Protein AF-0000000084467617 (afdb_homodimer)

Sequence (1170 aa):
MDTQSFERGRFYVSPNGYPRFAGSASGVYLADTVRAQADAGAPAIETAFTSRAADEPDETDIYQHFSLRASDLLATGLRAALENYFEAWHPLFPFLDGAYILSAFESGVLSAMEGSESPVFSRSHAESLALTAVFKSIVAIGDTDGAVTRAGFPRLSSTSQATMLAHLVLGACQGGSISDLLAIQALVALMLFMYLTRRLRPAMHLSGTVTKLAFEAGLHRCPDRYPGTFASATEREMRKRVFWSLYTLDRLLTAEFGVPIMLHDTDVDTCVPGGSERHPLCPPSPEDHPARDDKDSPDDRRKRRRVTASPHGPGRSTSPQIEAANTPSGLSHQPPEPQRQRLLPAFSLVGISRLMGQAMEAFNKSLRYRSIQAQETLQLRTELERWWNDIGFDDDGEATPDADDARSPYKTLFICLYRQQVIALSRPALSLAPTALQHTYALETCVASARVILRTLSREFDGPRRKAADCCGLAGRTESLMWPGYVDMVFFAALILVYAAKREERDSVTIQRLKSDLRRAVRVIEILGKHWNISSFVMAVRAFLDPPKDASATGGEELLDTFLFDFDSFELNWAVHQSLPPSPKMDTQSFERGRFYVSPNGYPRFAGSASGVYLADTVRAQADAGAPAIETAFTSRAADEPDETDIYQHFSLRASDLLATGLRAALENYFEAWHPLFPFLDGAYILSAFESGVLSAMEGSESPVFSRSHAESLALTAVFKSIVAIGDTDGAVTRAGFPRLSSTSQATMLAHLVLGACQGGSISDLLAIQALVALMLFMYLTRRLRPAMHLSGTVTKLAFEAGLHRCPDRYPGTFASATEREMRKRVFWSLYTLDRLLTAEFGVPIMLHDTDVDTCVPGGSERHPLCPPSPEDHPARDDKDSPDDRRKRRRVTASPHGPGRSTSPQIEAANTPSGLSHQPPEPQRQRLLPAFSLVGISRLMGQAMEAFNKSLRYRSIQAQETLQLRTELERWWNDIGFDDDGEATPDADDARSPYKTLFICLYRQQVIALSRPALSLAPTALQHTYALETCVASARVILRTLSREFDGPRRKAADCCGLAGRTESLMWPGYVDMVFFAALILVYAAKREERDSVTIQRLKSDLRRAVRVIEILGKHWNISSFVMAVRAFLDPPKDASATGGEELLDTFLFDFDSFELNWAVHQSLPPSPK

Secondary structure (DSSP, 8-state):
---------EEEE-TTS-EEEE-GGGTHHHHHHHHHH-STTHHHHHHHHHHTTPPPP---GGGGGGSPBGGGGG-TTHHHHHHHHHHHTTTTS--S-HHHHHHHHHHHHHHHHTT--SBTT-S-HHHHHHHHHHHHHHHHHH-TTSHHHHTT-----SHHHHHHHHHHHHHHHHTTSS-HHHHHHHHHHHHHHHHHTT-HHHHHHHHHHHHHHHHHHTTTS-GGG-TTT---HHHHHHHHHHHHHHHHHHHHHHHHHTPPPSS-GGG--PPPTTS-------PPPPTTS----TT--TTTTTGGGS------------------------------HHHHHHHHHHHHHHHHHHHHHHHHHHHHS-TTT----HHHHHHHHHHHHHHHHHHT--TTS-S---TT-TTGGGHHHHHHHHHHHHHHHHGGGGGS-TTSHHHHHHHHHHHHHHHHHHHHHHHHHHSHHHHHHHHS--TTS------THHHHHHHHHHHHHHHHHHH-TT-HHHHHHHHHHHHHHHHHHHHHHHHHT-HHHHHHHHHHHS--SS---------------------------S-SS----/---------EEEE-TTS-EEEE-GGGTHHHHHHHHHH-STTHHHHHHHHHHTTPPPP---GGGGGGSPBGGGGG-TTHHHHHHHHHHHTTTTS--S-HHHHHHHHHHHHHHHHTT--SBTT-S-HHHHHHHHHHHHHHHHHH-TTSHHHHTT-----SHHHHHHHHHHHHHHHHTTSS-HHHHHHHHHHHHHHHHHTT-HHHHHHHHHHHHHHHHHTTTTS-GGG-TTT---HHHHHHHHHHHHHHHHHHHHHHHHHTPPPSS-GGG--PPPTTS----PPPPPPPTTS----TT--TTTTTGGG-------------------------------HHHHHHHHHHHHHHHHHHHHHHHHHHHHS-TTT----HHHHHHHHHHHHHHHHHHT--TTS-S---TT-TTGGGHHHHHHHHHHHHHHHHGGGGGS-TTSHHHHHHHHHHHHHHHHHHHHHHHHHHSHHHHHHHHS--TTS------THHHHHHHHHHHHHHHHHHH-TT-HHHHHHHHHHHHHHHHHHHHHHHHHT-HHHHHHHHHHHS------------------S--SS-SS-------------

Solvent-accessible surface area (backbone atoms only — not comparable to full-atom values): 65081 Å² total; per-residue (Å²): 131,86,68,70,61,60,53,46,50,49,74,44,66,36,93,67,66,41,68,30,31,34,23,33,60,44,44,52,40,57,53,47,51,36,30,63,68,34,74,93,28,29,66,27,48,54,50,23,62,47,42,68,66,54,58,79,56,64,86,65,86,62,38,64,79,70,32,53,48,13,67,52,59,65,30,50,51,47,68,59,10,44,50,44,25,56,68,68,47,29,41,57,43,51,46,65,59,66,69,58,55,52,48,50,49,50,52,15,35,51,38,28,75,69,65,45,83,51,59,33,64,73,61,49,55,50,46,26,31,28,48,30,40,29,49,37,21,43,37,60,67,18,37,79,85,42,50,30,61,72,50,64,37,85,63,71,84,44,69,68,55,49,52,48,51,43,50,51,36,49,48,30,33,65,32,44,64,37,49,62,65,57,37,49,43,18,43,48,30,41,32,48,37,27,39,63,67,59,36,46,59,67,27,42,30,49,42,25,26,50,49,44,48,36,43,43,48,30,41,42,44,37,44,80,80,37,48,52,81,44,71,46,67,66,56,36,50,46,46,33,25,37,37,49,33,49,51,32,53,45,39,55,44,32,48,69,47,18,45,83,77,52,82,55,68,64,57,44,52,43,48,55,52,60,45,61,63,75,66,76,77,77,77,79,65,61,87,88,41,74,66,76,63,59,66,82,30,88,67,50,87,67,61,72,75,69,85,73,78,77,80,83,76,84,81,84,84,78,78,78,78,87,65,86,71,74,70,72,77,71,77,58,59,56,64,60,68,71,63,24,43,57,28,41,37,24,38,52,49,41,52,53,34,51,52,51,48,52,51,39,58,53,52,49,32,24,74,90,67,41,68,65,43,68,64,57,55,52,51,53,50,50,52,49,51,50,54,51,58,69,72,59,68,49,88,80,68,65,57,69,57,58,86,79,42,68,43,51,90,44,45,68,57,53,53,37,51,52,32,51,49,52,32,64,72,29,48,41,37,60,52,40,59,78,85,36,67,62,16,50,51,25,48,53,53,36,43,54,31,28,50,51,40,45,52,52,50,42,47,63,68,64,27,64,69,52,57,50,38,70,71,64,68,50,78,71,78,76,72,73,81,78,57,59,64,51,60,58,52,44,52,53,28,44,48,48,44,55,42,49,52,66,68,46,80,77,49,68,69,60,42,52,54,46,50,52,52,47,50,50,36,52,53,48,45,51,54,52,20,65,72,67,65,39,56,71,33,43,49,20,49,42,42,43,74,58,60,80,82,82,76,76,76,85,75,73,81,75,77,82,80,75,87,81,73,87,76,74,76,88,65,86,77,79,88,85,84,85,84,62,87,77,77,72,128,130,81,67,71,61,60,53,47,51,48,76,45,66,36,92,68,66,43,70,29,32,34,22,31,60,44,45,52,41,57,53,46,49,36,29,63,70,35,70,94,29,30,65,26,49,53,49,23,62,47,43,68,65,54,58,77,56,62,87,65,85,66,36,61,79,70,29,55,49,13,66,53,60,66,32,51,50,47,68,58,10,44,49,43,24,55,66,68,47,30,39,56,43,52,45,64,58,66,69,58,54,52,48,50,49,50,51,15,34,53,37,28,75,69,65,47,86,51,59,32,63,74,54,53,52,50,46,25,28,29,48,29,40,31,50,39,22,43,36,60,66,17,38,78,84,43,51,31,62,73,49,64,38,85,62,72,83,44,71,66,56,49,53,48,52,43,50,51,37,50,46,31,32,65,29,45,64,37,48,62,67,57,37,49,42,18,44,48,31,42,33,48,37,26,41,62,66,58,36,44,58,65,27,42,29,48,42,24,25,50,49,44,49,36,42,42,49,30,41,42,45,36,45,80,81,38,47,53,80,44,70,46,68,66,55,36,50,46,44,32,26,36,38,50,33,49,50,32,52,45,41,55,44,34,47,67,46,18,44,82,77,52,83,55,70,64,56,44,50,43,48,55,53,62,46,59,64,73,65,77,76,76,77,79,64,61,87,87,41,70,67,75,63,59,65,81,35,87,68,53,83,66,65,75,75,70,89,76,78,80,77,82,78,83,80,83,83,75,78,80,75,86,69,82,72,73,70,72,76,70,78,58,59,57,62,61,68,70,64,25,42,56,26,41,37,24,36,52,49,40,53,54,34,50,52,50,48,52,49,38,57,53,53,51,31,24,76,91,66,43,67,66,43,68,64,57,55,50,50,53,50,50,51,50,51,49,54,51,58,68,72,58,69,50,87,80,69,66,57,67,58,60,88,79,42,68,42,51,89,44,45,67,59,54,51,38,51,51,32,51,50,53,33,63,72,29,47,42,38,58,52,42,58,78,83,37,68,63,16,48,52,26,47,53,52,35,43,54,31,29,50,50,41,45,51,50,51,43,46,64,68,66,29,63,69,52,57,51,40,71,70,64,70,51,79,69,76,77,71,73,83,77,59,59,64,52,59,58,52,45,51,53,28,44,46,47,44,53,43,49,51,66,67,47,77,77,48,68,68,60,44,53,52,45,50,52,52,46,52,49,37,51,53,48,43,49,56,51,20,64,73,67,63,39,56,70,34,44,49,21,48,44,47,45,73,62,67,87,90,83,83,81,78,82,74,64,74,68,68,73,70,81,60,89,58,77,71,62,70,4,71,71,42,67,58,76,95,87,71,87,60,68,74,72,130

Nearest PDB structures (foldseek):
  6h2f-assembly1_A  TM=2.042E-01  e=7.740E+00  Aeromonas hydrophila subsp. hydrophila AL09-71
  7a0g-assembly1_DDD  TM=2.138E-01  e=8.732E+00  Serratia marcescens
  6h2f-assembly1_A  TM=2.044E-01  e=9.444E+00  Aeromonas hydrophila subsp. hydrophila AL09-71

pLDDT: mean 74.44, std 23.93, range [16.25, 98.75]

InterPro domains:
  IPR007219 Xylanolytic transcriptional activator, regulatory domain [PF04082] (82-388)
  IPR007219 Xylanolytic transcriptional activator, regulatory domain [SM00906] (203-279)
  IPR050987 ABC-transporter-regulating transcription factor-like [PTHR46910] (57-536)

Organism: NCBI:txid879819

Structure (mmCIF, N/CA/C/O backbone):
data_AF-0000000084467617-model_v1
#
loop_
_entity.id
_entity.type
_entity.pdbx_description
1 polymer 'Transcription factor domain-containing protein'
#
loop_
_atom_site.group_PDB
_atom_site.id
_atom_site.type_symbol
_atom_site.label_atom_id
_atom_site.label_alt_id
_atom_site.label_comp_id
_atom_site.label_asym_id
_atom_site.label_entity_id
_atom_site.label_seq_id
_atom_site.pdbx_PDB_ins_code
_atom_site.Cartn_x
_atom_site.Cartn_y
_atom_site.Cartn_z
_atom_site.occupancy
_atom_site.B_iso_or_equiv
_atom_site.auth_seq_id
_atom_site.auth_comp_id
_atom_site.auth_asym_id
_atom_site.auth_atom_id
_atom_site.pdbx_PDB_model_num
ATOM 1 N N . MET A 1 1 ? 18.625 -26.297 21.188 1 30.34 1 MET A N 1
ATOM 2 C CA . MET A 1 1 ? 19.672 -25.609 20.453 1 30.34 1 MET A CA 1
ATOM 3 C C . MET A 1 1 ? 19.094 -24.609 19.469 1 30.34 1 MET A C 1
ATOM 5 O O . MET A 1 1 ? 18.266 -24.969 18.625 1 30.34 1 MET A O 1
ATOM 9 N N . ASP A 1 2 ? 18.922 -23.359 19.766 1 44.25 2 ASP A N 1
ATOM 10 C CA . ASP A 1 2 ? 18.344 -22.172 19.125 1 44.25 2 ASP A CA 1
ATOM 11 C C . ASP A 1 2 ? 18.906 -21.969 17.719 1 44.25 2 ASP A C 1
ATOM 13 O O . ASP A 1 2 ? 20.078 -21.609 17.562 1 44.25 2 ASP A O 1
ATOM 17 N N . THR A 1 3 ? 18.766 -22.891 16.828 1 53.34 3 THR A N 1
ATOM 18 C CA . THR A 1 3 ? 19.516 -22.891 15.562 1 53.34 3 THR A CA 1
ATOM 19 C C . THR A 1 3 ? 19.078 -21.719 14.688 1 53.34 3 THR A C 1
ATOM 21 O O . THR A 1 3 ? 17.906 -21.609 14.32 1 53.34 3 THR A O 1
ATOM 24 N N . GLN A 1 4 ? 19.766 -20.578 14.797 1 62.5 4 GLN A N 1
ATOM 25 C CA . GLN A 1 4 ? 19.594 -19.328 14.07 1 62.5 4 GLN A CA 1
ATOM 26 C C . GLN A 1 4 ? 19.766 -19.531 12.57 1 62.5 4 GLN A C 1
ATOM 28 O O . GLN A 1 4 ? 20.75 -20.125 12.133 1 62.5 4 GLN A O 1
ATOM 33 N N . SER A 1 5 ? 18.75 -19.375 11.859 1 70.5 5 SER A N 1
ATOM 34 C CA . SER A 1 5 ? 18.812 -19.422 10.398 1 70.5 5 SER A CA 1
ATOM 35 C C . SER A 1 5 ? 19.688 -18.297 9.844 1 70.5 5 SER A C 1
ATOM 37 O O . SER A 1 5 ? 19.75 -17.219 10.43 1 70.5 5 SER A O 1
ATOM 39 N N . PHE A 1 6 ? 20.5 -18.609 8.797 1 69.31 6 PHE A N 1
ATOM 40 C CA . PHE A 1 6 ? 21.359 -17.625 8.148 1 69.31 6 PHE A CA 1
ATOM 41 C C . PHE A 1 6 ? 20.734 -17.125 6.855 1 69.31 6 PHE A C 1
ATOM 43 O O . PHE A 1 6 ? 21.375 -16.391 6.094 1 69.31 6 PHE A O 1
ATOM 50 N N . GLU A 1 7 ? 19.531 -17.531 6.738 1 72.88 7 GLU A N 1
ATOM 51 C CA . GLU A 1 7 ? 18.859 -17.094 5.52 1 72.88 7 GLU A CA 1
ATOM 52 C C . GLU A 1 7 ? 18.609 -15.594 5.531 1 72.88 7 GLU A C 1
ATOM 54 O O . GLU A 1 7 ? 17.969 -15.07 6.449 1 72.88 7 GLU A O 1
ATOM 59 N N . ARG A 1 8 ? 19.234 -14.906 4.527 1 74.56 8 ARG A N 1
ATOM 60 C CA . ARG A 1 8 ? 19.094 -13.453 4.426 1 74.56 8 ARG A CA 1
ATOM 61 C C . ARG A 1 8 ? 18.672 -13.039 3.021 1 74.56 8 ARG A C 1
ATOM 63 O O . ARG A 1 8 ? 18.844 -13.805 2.066 1 74.56 8 ARG A O 1
ATOM 70 N N . GLY A 1 9 ? 18.078 -11.883 2.988 1 75.56 9 GLY A N 1
ATOM 71 C CA . GLY A 1 9 ? 17.797 -11.289 1.692 1 75.56 9 GLY A CA 1
ATOM 72 C C . GLY A 1 9 ? 19 -10.547 1.107 1 75.56 9 GLY A C 1
ATOM 73 O O . GLY A 1 9 ? 20.016 -10.383 1.773 1 75.56 9 GLY A O 1
ATOM 74 N N . ARG A 1 10 ? 18.875 -10.242 -0.12 1 80 10 ARG A N 1
ATOM 75 C CA . ARG A 1 10 ? 19.953 -9.492 -0.751 1 80 10 ARG A CA 1
ATOM 76 C C . ARG A 1 10 ? 19.422 -8.672 -1.929 1 80 10 ARG A C 1
ATOM 78 O O . ARG A 1 10 ? 18.312 -8.883 -2.396 1 80 10 ARG A O 1
ATOM 85 N N . PHE A 1 11 ? 20.297 -7.77 -2.309 1 85.94 11 PHE A N 1
ATOM 86 C CA . PHE A 1 11 ? 20.047 -7 -3.521 1 85.94 11 PHE A CA 1
ATOM 87 C C . PHE A 1 11 ? 20.531 -7.754 -4.754 1 85.94 11 PHE A C 1
ATOM 89 O O . PHE A 1 11 ? 21.469 -8.539 -4.676 1 85.94 11 PHE A O 1
ATOM 96 N N . TYR A 1 12 ? 19.797 -7.648 -5.836 1 80.12 12 TYR A N 1
ATOM 97 C CA . TYR A 1 12 ? 20.219 -8.156 -7.137 1 80.12 12 TYR A CA 1
ATOM 98 C C . TYR A 1 12 ? 20 -7.117 -8.227 1 80.12 12 TYR A C 1
ATOM 100 O O . TYR A 1 12 ? 19.266 -6.145 -8.031 1 80.12 12 TYR A O 1
ATOM 108 N N . VAL A 1 13 ? 20.656 -7.258 -9.242 1 78.12 13 VAL A N 1
ATOM 109 C CA . VAL A 1 13 ? 20.469 -6.363 -10.383 1 78.12 13 VAL A CA 1
ATOM 110 C C . VAL A 1 13 ? 19.422 -6.945 -11.32 1 78.12 13 VAL A C 1
ATOM 112 O O . VAL A 1 13 ? 19.578 -8.062 -11.828 1 78.12 13 VAL A O 1
ATOM 115 N N . SER A 1 14 ? 18.406 -6.27 -11.508 1 76.62 14 SER A N 1
ATOM 116 C CA . SER A 1 14 ? 17.328 -6.707 -12.391 1 76.62 14 SER A CA 1
ATOM 117 C C . SER A 1 14 ? 17.766 -6.656 -13.852 1 76.62 14 SER A C 1
ATOM 119 O O . SER A 1 14 ? 18.766 -6.039 -14.18 1 76.62 14 SER A O 1
ATOM 121 N N . PRO A 1 15 ? 17 -7.352 -14.641 1 70.19 15 PRO A N 1
ATOM 122 C CA . PRO A 1 15 ? 17.344 -7.355 -16.062 1 70.19 15 PRO A CA 1
ATOM 123 C C . PRO A 1 15 ? 17.406 -5.953 -16.656 1 70.19 15 PRO A C 1
ATOM 125 O O . PRO A 1 15 ? 18.125 -5.723 -17.641 1 70.19 15 PRO A O 1
ATOM 128 N N . ASN A 1 16 ? 16.812 -5.012 -15.984 1 71.25 16 ASN A N 1
ATOM 129 C CA . ASN A 1 16 ? 16.828 -3.637 -16.484 1 71.25 16 ASN A CA 1
ATOM 130 C C . ASN A 1 16 ? 18.031 -2.865 -15.914 1 71.25 16 ASN A C 1
ATOM 132 O O . ASN A 1 16 ? 18.203 -1.683 -16.219 1 71.25 16 ASN A O 1
ATOM 136 N N . GLY A 1 17 ? 18.734 -3.463 -15.102 1 75.19 17 GLY A N 1
ATOM 137 C CA . GLY A 1 17 ? 19.984 -2.883 -14.656 1 75.19 17 GLY A CA 1
ATOM 138 C C . GLY A 1 17 ? 19.875 -2.17 -13.32 1 75.19 17 GLY A C 1
ATOM 139 O O . GLY A 1 17 ? 20.875 -1.66 -12.797 1 75.19 17 GLY A O 1
ATOM 140 N N . TYR A 1 18 ? 18.75 -2.184 -12.812 1 79.75 18 TYR A N 1
ATOM 141 C CA . TYR A 1 18 ? 18.578 -1.466 -11.555 1 79.75 18 TYR A CA 1
ATOM 142 C C . TYR A 1 18 ? 18.516 -2.434 -10.375 1 79.75 18 TYR A C 1
ATOM 144 O O . TYR A 1 18 ? 17.969 -3.535 -10.5 1 79.75 18 TYR A O 1
ATOM 152 N N . PRO A 1 19 ? 19.062 -1.98 -9.242 1 82.38 19 PRO A N 1
ATOM 153 C CA . PRO A 1 19 ? 19.047 -2.863 -8.078 1 82.38 19 PRO A CA 1
ATOM 154 C C . PRO A 1 19 ? 17.656 -3.021 -7.469 1 82.38 19 PRO A C 1
ATOM 156 O O . PRO A 1 19 ? 16.891 -2.055 -7.41 1 82.38 19 PRO A O 1
ATOM 159 N N . ARG A 1 20 ? 17.422 -4.223 -7.156 1 84 20 ARG A N 1
ATOM 160 C CA . ARG A 1 20 ? 16.188 -4.574 -6.465 1 84 20 ARG A CA 1
ATOM 161 C C . ARG A 1 20 ? 16.453 -5.516 -5.297 1 84 20 ARG A C 1
ATOM 163 O O . ARG A 1 20 ? 17.531 -6.133 -5.227 1 84 20 ARG A O 1
ATOM 170 N N . PHE A 1 21 ? 15.562 -5.531 -4.352 1 84.38 21 PHE A N 1
ATOM 171 C CA . PHE A 1 21 ? 15.773 -6.316 -3.141 1 84.38 21 PHE A CA 1
ATOM 172 C C . PHE A 1 21 ? 14.891 -7.559 -3.143 1 84.38 21 PHE A C 1
ATOM 174 O O . PHE A 1 21 ? 13.727 -7.5 -3.549 1 84.38 21 PHE A O 1
ATOM 181 N N . ALA A 1 22 ? 15.477 -8.68 -2.867 1 80.38 22 ALA A N 1
ATOM 182 C CA . ALA A 1 22 ? 14.766 -9.938 -2.621 1 80.38 22 ALA A CA 1
ATOM 183 C C . ALA A 1 22 ? 14.898 -10.367 -1.164 1 80.38 22 ALA A C 1
ATOM 185 O O . ALA A 1 22 ? 16.016 -10.594 -0.681 1 80.38 22 ALA A O 1
ATOM 186 N N . GLY A 1 23 ? 13.852 -10.492 -0.479 1 78.56 23 GLY A N 1
ATOM 187 C CA . GLY A 1 23 ? 13.891 -10.914 0.91 1 78.56 23 GLY A CA 1
ATOM 188 C C . GLY A 1 23 ? 14.156 -12.406 1.069 1 78.56 23 GLY A C 1
ATOM 189 O O . GLY A 1 23 ? 14.164 -13.148 0.085 1 78.56 23 GLY A O 1
ATOM 190 N N . SER A 1 24 ? 14.312 -12.773 2.242 1 74.31 24 SER A N 1
ATOM 191 C CA . SER A 1 24 ? 14.648 -14.156 2.547 1 74.31 24 SER A CA 1
ATOM 192 C C . SER A 1 24 ? 13.531 -15.102 2.115 1 74.31 24 SER A C 1
ATOM 194 O O . SER A 1 24 ? 13.797 -16.234 1.702 1 74.31 24 SER A O 1
ATOM 196 N N . ALA A 1 25 ? 12.375 -14.609 2.094 1 72.56 25 ALA A N 1
ATOM 197 C CA . ALA A 1 25 ? 11.234 -15.477 1.8 1 72.56 25 ALA A CA 1
ATOM 198 C C . ALA A 1 25 ? 11.117 -15.734 0.301 1 72.56 25 ALA A C 1
ATOM 200 O O . ALA A 1 25 ? 10.391 -16.641 -0.124 1 72.56 25 ALA A O 1
ATOM 201 N N . SER A 1 26 ? 11.828 -14.977 -0.532 1 74.56 26 SER A N 1
ATOM 202 C CA . SER A 1 26 ? 11.727 -15.117 -1.981 1 74.56 26 SER A CA 1
ATOM 203 C C . SER A 1 26 ? 12.438 -16.375 -2.461 1 74.56 26 SER A C 1
ATOM 205 O O . SER A 1 26 ? 12.242 -16.812 -3.602 1 74.56 26 SER A O 1
ATOM 207 N N . GLY A 1 27 ? 13.305 -17 -1.638 1 75.81 27 GLY A N 1
ATOM 208 C CA . GLY A 1 27 ? 14.109 -18.156 -2.025 1 75.81 27 GLY A CA 1
ATOM 209 C C . GLY A 1 27 ? 15.469 -17.781 -2.586 1 75.81 27 GLY A C 1
ATOM 210 O O . GLY A 1 27 ? 16.188 -18.625 -3.094 1 75.81 27 GLY A O 1
ATOM 211 N N . VAL A 1 28 ? 15.82 -16.531 -2.451 1 78 28 VAL A N 1
ATOM 212 C CA . VAL A 1 28 ? 17.062 -16.031 -3.031 1 78 28 VAL A CA 1
ATOM 213 C C . VAL A 1 28 ? 18.25 -16.719 -2.363 1 78 28 VAL A C 1
ATOM 215 O O . VAL A 1 28 ? 19.25 -17.016 -3.021 1 78 28 VAL A O 1
ATOM 218 N N . TYR A 1 29 ? 18.156 -16.984 -1.124 1 77.75 29 TYR A N 1
ATOM 219 C CA . TYR A 1 29 ? 19.266 -17.625 -0.425 1 77.75 29 TYR A CA 1
ATOM 220 C C . TYR A 1 29 ? 19.484 -19.047 -0.935 1 77.75 29 TYR A C 1
ATOM 222 O O . TYR A 1 29 ? 20.625 -19.5 -1.055 1 77.75 29 TYR A O 1
ATOM 230 N N . LEU A 1 30 ? 18.406 -19.688 -1.144 1 80.88 30 LEU A N 1
ATOM 231 C CA . LEU A 1 30 ? 18.516 -21.031 -1.717 1 80.88 30 LEU A CA 1
ATOM 232 C C . LEU A 1 30 ? 19.172 -20.984 -3.094 1 80.88 30 LEU A C 1
ATOM 234 O O . LEU A 1 30 ? 20.047 -21.797 -3.4 1 80.88 30 LEU A O 1
ATOM 238 N N . ALA A 1 31 ? 18.672 -20.078 -3.908 1 80.88 31 ALA A N 1
ATOM 239 C CA . ALA A 1 31 ? 19.266 -19.906 -5.23 1 80.88 31 ALA A CA 1
ATOM 240 C C . ALA A 1 31 ? 20.766 -19.656 -5.121 1 80.88 31 ALA A C 1
ATOM 242 O O . ALA A 1 31 ? 21.562 -20.219 -5.887 1 80.88 31 ALA A O 1
ATOM 243 N N . ASP A 1 32 ? 21.141 -18.875 -4.152 1 80.94 32 ASP A N 1
ATOM 244 C CA . ASP A 1 32 ? 22.562 -18.562 -3.949 1 80.94 32 ASP A CA 1
ATOM 245 C C . ASP A 1 32 ? 23.328 -19.781 -3.484 1 80.94 32 ASP A C 1
ATOM 247 O O . ASP A 1 32 ? 24.484 -19.984 -3.881 1 80.94 32 ASP A O 1
ATOM 251 N N . THR A 1 33 ? 22.703 -20.484 -2.645 1 79.25 33 THR A N 1
ATOM 252 C CA . THR A 1 33 ? 23.328 -21.688 -2.135 1 79.25 33 THR A CA 1
ATOM 253 C C . THR A 1 33 ? 23.609 -22.688 -3.266 1 79.25 33 THR A C 1
ATOM 255 O O . THR A 1 33 ? 24.688 -23.266 -3.34 1 79.25 33 THR A O 1
ATOM 258 N N . VAL A 1 34 ? 22.656 -22.844 -4.109 1 79.56 34 VAL A N 1
ATOM 259 C CA . VAL A 1 34 ? 22.797 -23.781 -5.223 1 79.56 34 VAL A CA 1
ATOM 260 C C . VAL A 1 34 ? 23.812 -23.234 -6.227 1 79.56 34 VAL A C 1
ATOM 262 O O . VAL A 1 34 ? 24.625 -24 -6.77 1 79.56 34 VAL A O 1
ATOM 265 N N . ARG A 1 35 ? 23.75 -21.969 -6.441 1 78.94 35 ARG A N 1
ATOM 266 C CA . ARG A 1 35 ? 24.688 -21.312 -7.352 1 78.94 35 ARG A CA 1
ATOM 267 C C . ARG A 1 35 ? 26.125 -21.516 -6.879 1 78.94 35 ARG A C 1
ATOM 269 O O . ARG A 1 35 ? 27.031 -21.766 -7.691 1 78.94 35 ARG A O 1
ATOM 276 N N . ALA A 1 36 ? 26.328 -21.391 -5.633 1 77.75 36 ALA A N 1
ATOM 277 C CA . ALA A 1 36 ? 27.672 -21.516 -5.062 1 77.75 36 ALA A CA 1
ATOM 278 C C . ALA A 1 36 ? 28.188 -22.938 -5.207 1 77.75 36 ALA A C 1
ATOM 280 O O . ALA A 1 36 ? 29.406 -23.156 -5.289 1 77.75 36 ALA A O 1
ATOM 281 N N . GLN A 1 37 ? 27.281 -23.812 -5.258 1 74.19 37 GLN A N 1
ATOM 282 C CA . GLN A 1 37 ? 27.688 -25.219 -5.328 1 74.19 37 GLN A CA 1
ATOM 283 C C . GLN A 1 37 ? 27.75 -25.703 -6.773 1 74.19 37 GLN A C 1
ATOM 285 O O . GLN A 1 37 ? 28.391 -26.703 -7.074 1 74.19 37 GLN A O 1
ATOM 290 N N . ALA A 1 38 ? 27 -24.891 -7.531 1 66.12 38 ALA A N 1
ATOM 291 C CA . ALA A 1 38 ? 26.922 -25.312 -8.922 1 66.12 38 ALA A CA 1
ATOM 292 C C . ALA A 1 38 ? 28.109 -24.812 -9.719 1 66.12 38 ALA A C 1
ATOM 294 O O . ALA A 1 38 ? 28.609 -23.703 -9.469 1 66.12 38 ALA A O 1
ATOM 295 N N . ASP A 1 39 ? 28.938 -25.5 -10.25 1 61.75 39 ASP A N 1
ATOM 296 C CA . ASP A 1 39 ? 30.094 -25.094 -11.039 1 61.75 39 ASP A CA 1
ATOM 297 C C . ASP A 1 39 ? 29.688 -24.234 -12.227 1 61.75 39 ASP A C 1
ATOM 299 O O . ASP A 1 39 ? 29.547 -23.016 -12.102 1 61.75 39 ASP A O 1
ATOM 303 N N . ALA A 1 40 ? 29.422 -24.734 -13.391 1 53.25 40 ALA A N 1
ATOM 304 C CA . ALA A 1 40 ? 29.188 -24.156 -14.711 1 53.25 40 ALA A CA 1
ATOM 305 C C . ALA A 1 40 ? 27.812 -23.484 -14.781 1 53.25 40 ALA A C 1
ATOM 307 O O . ALA A 1 40 ? 27.625 -22.516 -15.516 1 53.25 40 ALA A O 1
ATOM 308 N N . GLY A 1 41 ? 26.938 -23.672 -13.828 1 60.31 41 GLY A N 1
ATOM 309 C CA . GLY A 1 41 ? 25.547 -23.266 -13.992 1 60.31 41 GLY A CA 1
ATOM 310 C C . GLY A 1 41 ? 25.172 -22.062 -13.148 1 60.31 41 GLY A C 1
ATOM 311 O O . GLY A 1 41 ? 24.016 -21.625 -13.141 1 60.31 41 GLY A O 1
ATOM 312 N N . ALA A 1 42 ? 26.141 -21.344 -12.695 1 69.44 42 ALA A N 1
ATOM 313 C CA . ALA A 1 42 ? 25.938 -20.297 -11.695 1 69.44 42 ALA A CA 1
ATOM 314 C C . ALA A 1 42 ? 25.266 -19.062 -12.305 1 69.44 42 ALA A C 1
ATOM 316 O O . ALA A 1 42 ? 24.266 -18.562 -11.789 1 69.44 42 ALA A O 1
ATOM 317 N N . PRO A 1 43 ? 25.719 -18.781 -13.492 1 72.88 43 PRO A N 1
ATOM 318 C CA . PRO A 1 43 ? 25.094 -17.594 -14.07 1 72.88 43 PRO A CA 1
ATOM 319 C C . PRO A 1 43 ? 23.656 -17.828 -14.508 1 72.88 43 PRO A C 1
ATOM 321 O O . PRO A 1 43 ? 22.828 -16.922 -14.438 1 72.88 43 PRO A O 1
ATOM 324 N N . ALA A 1 44 ? 23.438 -19.016 -14.859 1 76.38 44 ALA A N 1
ATOM 325 C CA . ALA A 1 44 ? 22.094 -19.359 -15.336 1 76.38 44 ALA A CA 1
ATOM 326 C C . ALA A 1 44 ? 21.078 -19.328 -14.195 1 76.38 44 ALA A C 1
ATOM 328 O O . ALA A 1 44 ? 19.938 -18.938 -14.398 1 76.38 44 ALA A O 1
ATOM 329 N N . ILE A 1 45 ? 21.5 -19.656 -13.031 1 78.88 45 ILE A N 1
ATOM 330 C CA . ILE A 1 45 ? 20.625 -19.656 -11.867 1 78.88 45 ILE A CA 1
ATOM 331 C C . ILE A 1 45 ? 20.234 -18.219 -11.508 1 78.88 45 ILE A C 1
ATOM 333 O O . ILE A 1 45 ? 19.078 -17.938 -11.219 1 78.88 45 ILE A O 1
ATOM 337 N N . GLU A 1 46 ? 21.188 -17.344 -11.602 1 79 46 GLU A N 1
ATOM 338 C CA . GLU A 1 46 ? 20.922 -15.93 -11.328 1 79 46 GLU A CA 1
ATOM 339 C C . GLU A 1 46 ? 19.969 -15.328 -12.359 1 79 46 GLU A C 1
ATOM 341 O O . GLU A 1 46 ? 19.047 -14.594 -12 1 79 46 GLU A O 1
ATOM 346 N N . THR A 1 47 ? 20.234 -15.727 -13.484 1 78.06 47 THR A N 1
ATOM 347 C CA . THR A 1 47 ? 19.375 -15.234 -14.562 1 78.06 47 THR A CA 1
ATOM 348 C C . THR A 1 47 ? 17.953 -15.766 -14.414 1 78.06 47 THR A C 1
ATOM 350 O O . THR A 1 47 ? 16.984 -15.023 -14.617 1 78.06 47 THR A O 1
ATOM 353 N N . ALA A 1 48 ? 17.891 -16.953 -14.086 1 78.31 48 ALA A N 1
ATOM 354 C CA . ALA A 1 48 ? 16.578 -17.562 -13.891 1 78.31 48 ALA A CA 1
ATOM 355 C C . ALA A 1 48 ? 15.828 -16.891 -12.742 1 78.31 48 ALA A C 1
ATOM 357 O O . ALA A 1 48 ? 14.641 -16.578 -12.875 1 78.31 48 ALA A O 1
ATOM 358 N N . PHE A 1 49 ? 16.516 -16.641 -11.695 1 80.31 49 PHE A N 1
ATOM 359 C CA . PHE A 1 49 ? 15.891 -16.031 -10.531 1 80.31 49 PHE A CA 1
ATOM 360 C C . PHE A 1 49 ? 15.391 -14.617 -10.852 1 80.31 49 PHE A C 1
ATOM 362 O O . PHE A 1 49 ? 14.281 -14.242 -10.469 1 80.31 49 PHE A O 1
ATOM 369 N N . THR A 1 50 ? 16.141 -13.875 -11.523 1 78.62 50 THR A N 1
ATOM 370 C CA . THR A 1 50 ? 15.82 -12.477 -11.773 1 78.62 50 THR A CA 1
ATOM 371 C C . THR A 1 50 ? 14.758 -12.344 -12.859 1 78.62 50 THR A C 1
ATOM 373 O O . THR A 1 50 ? 14 -11.375 -12.883 1 78.62 50 THR A O 1
ATOM 376 N N . SER A 1 51 ? 14.633 -13.352 -13.641 1 75.25 51 SER A N 1
ATOM 377 C CA . SER A 1 51 ? 13.719 -13.273 -14.773 1 75.25 51 SER A CA 1
ATOM 378 C C . SER A 1 51 ? 12.328 -13.781 -14.398 1 75.25 51 SER A C 1
ATOM 380 O O . SER A 1 51 ? 11.359 -13.539 -15.117 1 75.25 51 SER A O 1
ATOM 382 N N . ARG A 1 52 ? 12.312 -14.375 -13.352 1 70.44 52 ARG A N 1
ATOM 383 C CA . ARG A 1 52 ? 11.047 -14.992 -12.953 1 70.44 52 ARG A CA 1
ATOM 384 C C . ARG A 1 52 ? 9.945 -13.945 -12.836 1 70.44 52 ARG A C 1
ATOM 386 O O . ARG A 1 52 ? 8.789 -14.219 -13.172 1 70.44 52 ARG A O 1
ATOM 393 N N . ALA A 1 53 ? 10.305 -12.781 -12.344 1 63.78 53 ALA A N 1
ATOM 394 C CA . ALA A 1 53 ? 9.289 -11.758 -12.086 1 63.78 53 ALA A CA 1
ATOM 395 C C . ALA A 1 53 ? 9.508 -10.539 -12.969 1 63.78 53 ALA A C 1
ATOM 397 O O . ALA A 1 53 ? 9.008 -9.453 -12.664 1 63.78 53 ALA A O 1
ATOM 398 N N . ALA A 1 54 ? 10.195 -10.734 -14.008 1 64.88 54 ALA A N 1
ATOM 399 C CA . ALA A 1 54 ? 10.5 -9.578 -14.852 1 64.88 54 ALA A CA 1
ATOM 400 C C . ALA A 1 54 ? 9.391 -9.336 -15.867 1 64.88 54 ALA A C 1
ATOM 402 O O . ALA A 1 54 ? 8.828 -10.281 -16.422 1 64.88 54 ALA A O 1
ATOM 403 N N . ASP A 1 55 ? 8.898 -8.109 -15.844 1 65.44 55 ASP A N 1
ATOM 404 C CA . ASP A 1 55 ? 7.891 -7.727 -16.828 1 65.44 55 ASP A CA 1
ATOM 405 C C . ASP A 1 55 ? 8.539 -7.102 -18.062 1 65.44 55 ASP A C 1
ATOM 407 O O . ASP A 1 55 ? 9.617 -6.504 -17.969 1 65.44 55 ASP A O 1
ATOM 411 N N . GLU A 1 56 ? 7.906 -7.395 -19.172 1 60.97 56 GLU A N 1
ATOM 412 C CA . GLU A 1 56 ? 8.383 -6.773 -20.406 1 60.97 56 GLU A CA 1
ATOM 413 C C . GLU A 1 56 ? 8.07 -5.281 -20.422 1 60.97 56 GLU A C 1
ATOM 415 O O . GLU A 1 56 ? 6.98 -4.863 -20.031 1 60.97 56 GLU A O 1
ATOM 420 N N . PRO A 1 57 ? 9.141 -4.516 -20.766 1 59.84 57 PRO A N 1
ATOM 421 C CA . PRO A 1 57 ? 8.93 -3.064 -20.812 1 59.84 57 PRO A CA 1
ATOM 422 C C . PRO A 1 57 ? 7.844 -2.654 -21.812 1 59.84 57 PRO A C 1
ATOM 424 O O . PRO A 1 57 ? 7.754 -3.221 -22.906 1 59.84 57 PRO A O 1
ATOM 427 N N . ASP A 1 58 ? 6.844 -2.064 -21.344 1 59.66 58 ASP A N 1
ATOM 428 C CA . ASP A 1 58 ? 5.867 -1.479 -22.266 1 59.66 58 ASP A CA 1
ATOM 429 C C . ASP A 1 58 ? 6.223 -0.03 -22.594 1 59.66 58 ASP A C 1
ATOM 431 O O . ASP A 1 58 ? 6.188 0.836 -21.719 1 59.66 58 ASP A O 1
ATOM 435 N N . GLU A 1 59 ? 7.164 0.246 -23.547 1 53.97 59 GLU A N 1
ATOM 436 C CA . GLU A 1 59 ? 7.539 1.619 -23.859 1 53.97 59 GLU A CA 1
ATOM 437 C C . GLU A 1 59 ? 6.324 2.43 -24.312 1 53.97 59 GLU A C 1
ATOM 439 O O . GLU A 1 59 ? 5.555 1.988 -25.172 1 53.97 59 GLU A O 1
ATOM 444 N N . THR A 1 60 ? 5.953 3.309 -23.469 1 59.12 60 THR A N 1
ATOM 445 C CA . THR A 1 60 ? 4.883 4.191 -23.922 1 59.12 60 THR A CA 1
ATOM 446 C C . THR A 1 60 ? 5.445 5.531 -24.375 1 59.12 60 THR A C 1
ATOM 448 O O . THR A 1 60 ? 6.191 6.184 -23.641 1 59.12 60 THR A O 1
ATOM 451 N N . ASP A 1 61 ? 5.422 5.891 -25.656 1 60.56 61 ASP A N 1
ATOM 452 C CA . ASP A 1 61 ? 5.824 7.133 -26.312 1 60.56 61 ASP A CA 1
ATOM 453 C C . ASP A 1 61 ? 5.02 8.32 -25.781 1 60.56 61 ASP A C 1
ATOM 455 O O . ASP A 1 61 ? 5.305 9.469 -26.125 1 60.56 61 ASP A O 1
ATOM 459 N N . ILE A 1 62 ? 4.32 8.094 -24.75 1 68.25 62 ILE A N 1
ATOM 460 C CA . ILE A 1 62 ? 3.373 9.133 -24.359 1 68.25 62 ILE A CA 1
ATOM 461 C C . ILE A 1 62 ? 4.023 10.07 -23.344 1 68.25 62 ILE A C 1
ATOM 463 O O . ILE A 1 62 ? 3.512 11.164 -23.078 1 68.25 62 ILE A O 1
ATOM 467 N N . TYR A 1 63 ? 5.293 9.852 -22.984 1 69.69 63 TYR A N 1
ATOM 468 C CA . TYR A 1 63 ? 5.898 10.594 -21.875 1 69.69 63 TYR A CA 1
ATOM 469 C C . TYR A 1 63 ? 6.266 12.008 -22.297 1 69.69 63 TYR A C 1
ATOM 471 O O . TYR A 1 63 ? 6.172 12.945 -21.5 1 69.69 63 TYR A O 1
ATOM 479 N N . GLN A 1 64 ? 6.613 12.148 -23.531 1 69.62 64 GLN A N 1
ATOM 480 C CA . GLN A 1 64 ? 7.078 13.438 -24.031 1 69.62 64 GLN A CA 1
ATOM 481 C C . GLN A 1 64 ? 5.973 14.484 -23.953 1 69.62 64 GLN A C 1
ATOM 483 O O . GLN A 1 64 ? 6.246 15.672 -23.781 1 69.62 64 GLN A O 1
ATOM 488 N N . HIS A 1 65 ? 4.77 14.023 -23.891 1 72.25 65 HIS A N 1
ATOM 489 C CA . HIS A 1 65 ? 3.645 14.945 -23.922 1 72.25 65 HIS A CA 1
ATOM 490 C C . HIS A 1 65 ? 3.352 15.508 -22.531 1 72.25 65 HIS A C 1
ATOM 492 O O . HIS A 1 65 ? 2.643 16.516 -22.406 1 72.25 65 HIS A O 1
ATOM 498 N N . PHE A 1 66 ? 4.035 14.898 -21.609 1 78.25 66 PHE A N 1
ATOM 499 C CA . PHE A 1 66 ? 3.727 15.312 -20.234 1 78.25 66 PHE A CA 1
ATOM 500 C C . PHE A 1 66 ? 4.934 15.977 -19.594 1 78.25 66 PHE A C 1
ATOM 502 O O . PHE A 1 66 ? 4.836 16.5 -18.484 1 78.25 66 PHE A O 1
ATOM 509 N N . SER A 1 67 ? 5.98 16.062 -20.375 1 83.06 67 SER A N 1
ATOM 510 C CA . SER A 1 67 ? 7.211 16.625 -19.812 1 83.06 67 SER A CA 1
ATOM 511 C C . SER A 1 67 ? 7.27 18.125 -20.016 1 83.06 67 SER A C 1
ATOM 513 O O . SER A 1 67 ? 6.746 18.656 -21.016 1 83.06 67 SER A O 1
ATOM 515 N N . LEU A 1 68 ? 7.926 18.766 -19.141 1 85.62 68 LEU A N 1
ATOM 516 C CA . LEU A 1 68 ? 8.172 20.203 -19.266 1 85.62 68 LEU A CA 1
ATOM 517 C C . LEU A 1 68 ? 9.109 20.484 -20.438 1 85.62 68 LEU A C 1
ATOM 519 O O . LEU A 1 68 ? 10.039 19.734 -20.688 1 85.62 68 LEU A O 1
ATOM 523 N N . ARG A 1 69 ? 8.836 21.672 -21.062 1 83.75 69 ARG A N 1
ATOM 524 C CA . ARG A 1 69 ? 9.719 22.156 -22.125 1 83.75 69 ARG A CA 1
ATOM 525 C C . ARG A 1 69 ? 10.719 23.172 -21.578 1 83.75 69 ARG A C 1
ATOM 527 O O . ARG A 1 69 ? 10.492 23.766 -20.516 1 83.75 69 ARG A O 1
ATOM 534 N N . ALA A 1 70 ? 11.773 23.219 -22.25 1 83.81 70 ALA A N 1
ATOM 535 C CA . ALA A 1 70 ? 12.805 24.156 -21.812 1 83.81 70 ALA A CA 1
ATOM 536 C C . ALA A 1 70 ? 12.242 25.562 -21.688 1 83.81 70 ALA A C 1
ATOM 538 O O . ALA A 1 70 ? 12.617 26.312 -20.781 1 83.81 70 ALA A O 1
ATOM 539 N N . SER A 1 71 ? 11.328 25.984 -22.547 1 84.25 71 SER A N 1
ATOM 540 C CA . SER A 1 71 ? 10.742 27.328 -22.547 1 84.25 71 SER A CA 1
ATOM 541 C C . SER A 1 71 ? 9.922 27.562 -21.281 1 84.25 71 SER A C 1
ATOM 543 O O . SER A 1 71 ? 9.781 28.719 -20.844 1 84.25 71 SER A O 1
ATOM 545 N N . ASP A 1 72 ? 9.383 26.5 -20.719 1 87.31 72 ASP A N 1
ATOM 546 C CA . ASP A 1 72 ? 8.594 26.625 -19.5 1 87.31 72 ASP A CA 1
ATOM 547 C C . ASP A 1 72 ? 9.453 27.094 -18.328 1 87.31 72 ASP A C 1
ATOM 549 O O . ASP A 1 72 ? 8.945 27.734 -17.406 1 87.31 72 ASP A O 1
ATOM 553 N N . LEU A 1 73 ? 10.75 26.891 -18.406 1 88.94 73 LEU A N 1
ATOM 554 C CA . LEU A 1 73 ? 11.656 27.172 -17.297 1 88.94 73 LEU A CA 1
ATOM 555 C C . LEU A 1 73 ? 12.055 28.641 -17.281 1 88.94 73 LEU A C 1
ATOM 557 O O . LEU A 1 73 ? 12.672 29.109 -16.312 1 88.94 73 LEU A O 1
ATOM 561 N N . LEU A 1 74 ? 11.586 29.359 -18.281 1 88.12 74 LEU A N 1
ATOM 562 C CA . LEU A 1 74 ? 11.898 30.781 -18.375 1 88.12 74 LEU A CA 1
ATOM 563 C C . LEU A 1 74 ? 10.875 31.609 -17.594 1 88.12 74 LEU A C 1
ATOM 565 O O . LEU A 1 74 ? 11.055 32.812 -17.438 1 88.12 74 LEU A O 1
ATOM 569 N N . ALA A 1 75 ? 9.898 30.969 -17.125 1 89.62 75 ALA A N 1
ATOM 570 C CA . ALA A 1 75 ? 8.836 31.672 -16.406 1 89.62 75 ALA A CA 1
ATOM 571 C C . ALA A 1 75 ? 9.398 32.469 -15.234 1 89.62 75 ALA A C 1
ATOM 573 O O . ALA A 1 75 ? 10.266 31.969 -14.508 1 89.62 75 ALA A O 1
ATOM 574 N N . THR A 1 76 ? 8.883 33.656 -15.078 1 89.94 76 THR A N 1
ATOM 575 C CA . THR A 1 76 ? 9.328 34.531 -14.008 1 89.94 76 THR A CA 1
ATOM 576 C C . THR A 1 76 ? 8.93 33.969 -12.641 1 89.94 76 THR A C 1
ATOM 578 O O . THR A 1 76 ? 7.816 33.469 -12.477 1 89.94 76 THR A O 1
ATOM 581 N N . GLY A 1 77 ? 9.852 34.062 -11.695 1 92.06 77 GLY A N 1
ATOM 582 C CA . GLY A 1 77 ? 9.547 33.688 -10.328 1 92.06 77 GLY A CA 1
ATOM 583 C C . GLY A 1 77 ? 9.891 32.219 -10.016 1 92.06 77 GLY A C 1
ATOM 584 O O . GLY A 1 77 ? 9.836 31.812 -8.859 1 92.06 77 GLY A O 1
ATOM 585 N N . LEU A 1 78 ? 10.289 31.453 -11.023 1 93.44 78 LEU A N 1
ATOM 586 C CA . LEU A 1 78 ? 10.562 30.031 -10.836 1 93.44 78 LEU A CA 1
ATOM 587 C C . LEU A 1 78 ? 11.719 29.828 -9.859 1 93.44 78 LEU A C 1
ATOM 589 O O . LEU A 1 78 ? 11.656 28.938 -9 1 93.44 78 LEU A O 1
ATOM 593 N N . ARG A 1 79 ? 12.758 30.578 -10.016 1 91.31 79 ARG A N 1
ATOM 594 C CA . ARG A 1 79 ? 13.906 30.453 -9.125 1 91.31 79 ARG A CA 1
ATOM 595 C C . ARG A 1 79 ? 13.516 30.734 -7.684 1 91.31 79 ARG A C 1
ATOM 597 O O . ARG A 1 79 ? 13.914 30.016 -6.77 1 91.31 79 ARG A O 1
ATOM 604 N N . ALA A 1 80 ? 12.758 31.812 -7.527 1 92.31 80 ALA A N 1
ATOM 605 C CA . ALA A 1 80 ? 12.312 32.156 -6.184 1 92.31 80 ALA A CA 1
ATOM 606 C C . ALA A 1 80 ? 11.445 31.062 -5.582 1 92.31 80 ALA A C 1
ATOM 608 O O . ALA A 1 80 ? 11.547 30.766 -4.387 1 92.31 80 ALA A O 1
ATOM 609 N N . ALA A 1 81 ? 10.617 30.5 -6.406 1 94.19 81 ALA A N 1
ATOM 610 C CA . ALA A 1 81 ? 9.758 29.422 -5.945 1 94.19 81 ALA A CA 1
ATOM 611 C C . ALA A 1 81 ? 10.586 28.203 -5.512 1 94.19 81 ALA A C 1
ATOM 613 O O . ALA A 1 81 ? 10.281 27.578 -4.5 1 94.19 81 ALA A O 1
ATOM 614 N N . LEU A 1 82 ? 11.578 27.859 -6.297 1 94.5 82 LEU A N 1
ATOM 615 C CA . LEU A 1 82 ? 12.461 26.75 -5.953 1 94.5 82 LEU A CA 1
ATOM 616 C C . LEU A 1 82 ? 13.195 27.016 -4.645 1 94.5 82 LEU A C 1
ATOM 618 O O . LEU A 1 82 ? 13.266 26.156 -3.777 1 94.5 82 LEU A O 1
ATOM 622 N N . GLU A 1 83 ? 13.672 28.203 -4.488 1 92.81 83 GLU A N 1
ATOM 623 C CA . GLU A 1 83 ? 14.391 28.562 -3.273 1 92.81 83 GLU A CA 1
ATOM 624 C C . GLU A 1 83 ? 13.477 28.516 -2.053 1 92.81 83 GLU A C 1
ATOM 626 O O . GLU A 1 83 ? 13.875 28.062 -0.983 1 92.81 83 GLU A O 1
ATOM 631 N N . ASN A 1 84 ? 12.289 29.016 -2.268 1 93.19 84 ASN A N 1
ATOM 632 C CA . ASN A 1 84 ? 11.305 28.969 -1.187 1 93.19 84 ASN A CA 1
ATOM 633 C C . ASN A 1 84 ? 11.047 27.531 -0.73 1 93.19 84 ASN A C 1
ATOM 635 O O . ASN A 1 84 ? 10.969 27.266 0.47 1 93.19 84 ASN A O 1
ATOM 639 N N . TYR A 1 85 ? 10.906 26.625 -1.681 1 95.88 85 TYR A N 1
ATOM 640 C CA . TYR A 1 85 ? 10.688 25.234 -1.336 1 95.88 85 TYR A CA 1
ATOM 641 C C . TYR A 1 85 ? 11.867 24.672 -0.547 1 95.88 85 TYR A C 1
ATOM 643 O O . TYR A 1 85 ? 11.68 24.031 0.489 1 95.88 85 TYR A O 1
ATOM 651 N N . PHE A 1 86 ? 13.047 24.844 -0.99 1 95.25 86 PHE A N 1
ATOM 652 C CA . PHE A 1 86 ? 14.227 24.219 -0.392 1 95.25 86 PHE A CA 1
ATOM 653 C C . PHE A 1 86 ? 14.523 24.828 0.972 1 95.25 86 PHE A C 1
ATOM 655 O O . PHE A 1 86 ? 15.094 24.172 1.843 1 95.25 86 PHE A O 1
ATOM 662 N N . GLU A 1 87 ? 14.047 26.016 1.19 1 92.06 87 GLU A N 1
ATOM 663 C CA . GLU A 1 87 ? 14.258 26.656 2.484 1 92.06 87 GLU A CA 1
ATOM 664 C C . GLU A 1 87 ? 13.195 26.203 3.494 1 92.06 87 GLU A C 1
ATOM 666 O O . GLU A 1 87 ? 13.508 25.953 4.66 1 92.06 87 GLU A O 1
ATOM 671 N N . ALA A 1 88 ? 12.023 26.062 3.027 1 93.38 88 ALA A N 1
ATOM 672 C CA . ALA A 1 88 ? 10.914 25.891 3.957 1 93.38 88 ALA A CA 1
ATOM 673 C C . ALA A 1 88 ? 10.57 24.422 4.148 1 93.38 88 ALA A C 1
ATOM 675 O O . ALA A 1 88 ? 10.266 23.984 5.258 1 93.38 88 ALA A O 1
ATOM 676 N N . TRP A 1 89 ? 10.609 23.609 3.113 1 96.5 89 TRP A N 1
ATOM 677 C CA . TRP A 1 89 ? 10 22.297 3.195 1 96.5 89 TRP A CA 1
ATOM 678 C C . TRP A 1 89 ? 11.039 21.203 3.029 1 96.5 89 TRP A C 1
ATOM 680 O O . TRP A 1 89 ? 10.906 20.109 3.596 1 96.5 89 TRP A O 1
ATOM 690 N N . HIS A 1 90 ? 12.078 21.438 2.309 1 96.56 90 HIS A N 1
ATOM 691 C CA . HIS A 1 90 ? 13.117 20.438 2.066 1 96.56 90 HIS A CA 1
ATOM 692 C C . HIS A 1 90 ? 13.758 19.984 3.373 1 96.56 90 HIS A C 1
ATOM 694 O O . HIS A 1 90 ? 14.086 18.797 3.527 1 96.56 90 HIS A O 1
ATOM 700 N N . PRO A 1 91 ? 13.984 20.875 4.355 1 95.44 91 PRO A N 1
ATOM 701 C CA . PRO A 1 91 ? 14.594 20.422 5.605 1 95.44 91 PRO A CA 1
ATOM 702 C C . PRO A 1 91 ? 13.727 19.391 6.344 1 95.44 91 PRO A C 1
ATOM 704 O O . PRO A 1 91 ? 14.25 18.578 7.117 1 95.44 91 PRO A O 1
ATOM 707 N N . LEU A 1 92 ? 12.445 19.453 6.129 1 97.38 92 LEU A N 1
ATOM 708 C CA . LEU A 1 92 ? 11.531 18.5 6.762 1 97.38 92 LEU A CA 1
ATOM 709 C C . LEU A 1 92 ? 11.461 17.203 5.961 1 97.38 92 LEU A C 1
ATOM 711 O O . LEU A 1 92 ? 11.312 16.125 6.539 1 97.38 92 LEU A O 1
ATOM 715 N N . PHE A 1 93 ? 11.492 17.297 4.652 1 98.12 93 PHE A N 1
ATOM 716 C CA . PHE A 1 93 ? 11.422 16.156 3.736 1 98.12 93 PHE A CA 1
ATOM 717 C C . PHE A 1 93 ? 12.57 16.203 2.734 1 98.12 93 PHE A C 1
ATOM 719 O O . PHE A 1 93 ? 12.359 16.484 1.552 1 98.12 93 PHE A O 1
ATOM 726 N N . PRO A 1 94 ? 13.734 15.766 3.154 1 97.56 94 PRO A N 1
ATOM 727 C CA . PRO A 1 94 ? 14.914 15.945 2.312 1 97.56 94 PRO A CA 1
ATOM 728 C C . PRO A 1 94 ? 15.125 14.789 1.337 1 97.56 94 PRO A C 1
ATOM 730 O O . PRO A 1 94 ? 16.234 14.25 1.24 1 97.56 94 PRO A O 1
ATOM 733 N N . PHE A 1 95 ? 14.18 14.516 0.482 1 98.31 95 PHE A N 1
ATOM 734 C CA . PHE A 1 95 ? 14.273 13.367 -0.415 1 98.31 95 PHE A CA 1
ATOM 735 C C . PHE A 1 95 ? 14.891 13.773 -1.748 1 98.31 95 PHE A C 1
ATOM 737 O O . PHE A 1 95 ? 14.984 12.961 -2.668 1 98.31 95 PHE A O 1
ATOM 744 N N . LEU A 1 96 ? 15.258 15.047 -1.928 1 97.56 96 LEU A N 1
ATOM 745 C CA . LEU A 1 96 ? 15.883 15.531 -3.156 1 97.56 96 LEU A CA 1
ATOM 746 C C . LEU A 1 96 ? 17.281 16.078 -2.879 1 97.56 96 LEU A C 1
ATOM 748 O O . LEU A 1 96 ? 17.594 16.453 -1.748 1 97.56 96 LEU A O 1
ATOM 752 N N . ASP A 1 97 ? 18.078 15.984 -3.842 1 94.56 97 ASP A N 1
ATOM 753 C CA . ASP A 1 97 ? 19.344 16.703 -3.844 1 94.56 97 ASP A CA 1
ATOM 754 C C . ASP A 1 97 ? 19.156 18.125 -4.398 1 94.56 97 ASP A C 1
ATOM 756 O O . ASP A 1 97 ? 19.078 18.312 -5.613 1 94.56 97 ASP A O 1
ATOM 760 N N . GLY A 1 98 ? 19.234 19.078 -3.5 1 93.25 98 GLY A N 1
ATOM 761 C CA . GLY A 1 98 ? 18.969 20.453 -3.887 1 93.25 98 GLY A CA 1
ATOM 762 C C . GLY A 1 98 ? 19.938 20.984 -4.93 1 93.25 98 GLY A C 1
ATOM 763 O O . GLY A 1 98 ? 19.531 21.672 -5.871 1 93.25 98 GLY A O 1
ATOM 764 N N . ALA A 1 99 ? 21.188 20.656 -4.777 1 90.81 99 ALA A N 1
ATOM 765 C CA . ALA A 1 99 ? 22.203 21.109 -5.727 1 90.81 99 ALA A CA 1
ATOM 766 C C . ALA A 1 99 ? 21.953 20.531 -7.117 1 90.81 99 ALA A C 1
ATOM 768 O O . ALA A 1 99 ? 22.078 21.25 -8.117 1 90.81 99 ALA A O 1
ATOM 769 N N . TYR A 1 100 ? 21.578 19.297 -7.113 1 90 100 TYR A N 1
ATOM 770 C CA . TYR A 1 100 ? 21.297 18.641 -8.391 1 90 100 TYR A CA 1
ATOM 771 C C . TYR A 1 100 ? 20.094 19.281 -9.07 1 90 100 TYR A C 1
ATOM 773 O O . TYR A 1 100 ? 20.125 19.547 -10.273 1 90 100 TYR A O 1
ATOM 781 N N . ILE A 1 101 ? 19.031 19.5 -8.352 1 92 101 ILE A N 1
ATOM 782 C CA . ILE A 1 101 ? 17.781 20.047 -8.898 1 92 101 ILE A CA 1
ATOM 783 C C . ILE A 1 101 ? 18.031 21.469 -9.414 1 92 101 ILE A C 1
ATOM 785 O O . ILE A 1 101 ? 17.562 21.828 -10.492 1 92 101 ILE A O 1
ATOM 789 N N . LEU A 1 102 ? 18.781 22.266 -8.695 1 90.56 102 LEU A N 1
ATOM 790 C CA . LEU A 1 102 ? 19.062 23.641 -9.102 1 90.56 102 LEU A CA 1
ATOM 791 C C . LEU A 1 102 ? 19.953 23.656 -10.336 1 90.56 102 LEU A C 1
ATOM 793 O O . LEU A 1 102 ? 19.781 24.5 -11.219 1 90.56 102 LEU A O 1
ATOM 797 N N . SER A 1 103 ? 20.891 22.719 -10.359 1 88.38 103 SER A N 1
ATOM 798 C CA . SER A 1 103 ? 21.75 22.625 -11.531 1 88.38 103 SER A CA 1
ATOM 799 C C . SER A 1 103 ? 20.953 22.219 -12.766 1 88.38 103 SER A C 1
ATOM 801 O O . SER A 1 103 ? 21.188 22.734 -13.859 1 88.38 103 SER A O 1
ATOM 803 N N . ALA A 1 104 ? 20.078 21.25 -12.531 1 87 104 ALA A N 1
ATOM 804 C CA . ALA A 1 104 ? 19.219 20.828 -13.633 1 87 104 ALA A CA 1
ATOM 805 C C . ALA A 1 104 ? 18.359 21.984 -14.133 1 87 104 ALA A C 1
ATOM 807 O O . ALA A 1 104 ? 18.156 22.141 -15.336 1 87 104 ALA A O 1
ATOM 808 N N . PHE A 1 105 ? 17.875 22.828 -13.273 1 89.5 105 PHE A N 1
ATOM 809 C CA . PHE A 1 105 ? 17.078 24.016 -13.617 1 89.5 105 PHE A CA 1
ATOM 810 C C . PHE A 1 105 ? 17.906 25 -14.414 1 89.5 105 PHE A C 1
ATOM 812 O O . PHE A 1 105 ? 17.469 25.484 -15.469 1 89.5 105 PHE A O 1
ATOM 819 N N . GLU A 1 106 ? 19.109 25.188 -13.945 1 89.62 106 GLU A N 1
ATOM 820 C CA . GLU A 1 106 ? 19.969 26.156 -14.609 1 89.62 106 GLU A CA 1
ATOM 821 C C . GLU A 1 106 ? 20.359 25.688 -16.016 1 89.62 106 GLU A C 1
ATOM 823 O O . GLU A 1 106 ? 20.391 26.469 -16.953 1 89.62 106 GLU A O 1
ATOM 828 N N . SER A 1 107 ? 20.609 24.438 -16.062 1 86.44 107 SER A N 1
ATOM 829 C CA . SER A 1 107 ? 20.922 23.859 -17.375 1 86.44 107 SER A CA 1
ATOM 830 C C . SER A 1 107 ? 19.734 23.969 -18.328 1 86.44 107 SER A C 1
ATOM 832 O O . SER A 1 107 ? 19.922 24.141 -19.531 1 86.44 107 SER A O 1
ATOM 834 N N . GLY A 1 108 ? 18.578 23.734 -17.812 1 85.56 108 GLY A N 1
ATOM 835 C CA . GLY A 1 108 ? 17.375 23.875 -18.625 1 85.56 108 GLY A CA 1
ATOM 836 C C . GLY A 1 108 ? 17.141 25.297 -19.094 1 85.56 108 GLY A C 1
ATOM 837 O O . GLY A 1 108 ? 16.75 25.516 -20.234 1 85.56 108 GLY A O 1
ATOM 838 N N . VAL A 1 109 ? 17.375 26.234 -18.234 1 88.19 109 VAL A N 1
ATOM 839 C CA . VAL A 1 109 ? 17.219 27.641 -18.562 1 88.19 109 VAL A CA 1
ATOM 840 C C . VAL A 1 109 ? 18.203 28.031 -19.672 1 88.19 109 VAL A C 1
ATOM 842 O O . VAL A 1 109 ? 17.844 28.734 -20.609 1 88.19 109 VAL A O 1
ATOM 845 N N . LEU A 1 110 ? 19.406 27.531 -19.516 1 87.62 110 LEU A N 1
ATOM 846 C CA . LEU A 1 110 ? 20.422 27.812 -20.516 1 87.62 110 LEU A CA 1
ATOM 847 C C . LEU A 1 110 ? 20.031 27.234 -21.875 1 87.62 110 LEU A C 1
ATOM 849 O O . LEU A 1 110 ? 20.203 27.875 -22.906 1 87.62 110 LEU A O 1
ATOM 853 N N . SER A 1 111 ? 19.531 26 -21.75 1 84.38 111 SER A N 1
ATOM 854 C CA . SER A 1 111 ? 19.078 25.359 -22.984 1 84.38 111 SER A CA 1
ATOM 855 C C . SER A 1 111 ? 17.938 26.141 -23.625 1 84.38 111 SER A C 1
ATOM 857 O O . SER A 1 111 ? 17.828 26.219 -24.844 1 84.38 111 SER A O 1
ATOM 859 N N . ALA A 1 112 ? 17.047 26.625 -22.859 1 85.06 112 ALA A N 1
ATOM 860 C CA . ALA A 1 112 ? 15.914 27.406 -23.359 1 85.06 112 ALA A CA 1
ATOM 861 C C . ALA A 1 112 ? 16.391 28.703 -24.016 1 85.06 112 ALA A C 1
ATOM 863 O O . ALA A 1 112 ? 15.844 29.109 -25.047 1 85.06 112 ALA A O 1
ATOM 864 N N . MET A 1 113 ? 17.328 29.266 -23.453 1 87 113 MET A N 1
ATOM 865 C CA . MET A 1 113 ? 17.859 30.531 -23.969 1 87 113 MET A CA 1
ATOM 866 C C . MET A 1 113 ? 18.547 30.312 -25.312 1 87 113 MET A C 1
ATOM 868 O O . MET A 1 113 ? 18.562 31.203 -26.156 1 87 113 MET A O 1
ATOM 872 N N . GLU A 1 114 ? 19.016 29.062 -25.391 1 84.5 114 GLU A N 1
ATOM 873 C CA . GLU A 1 114 ? 19.688 28.719 -26.656 1 84.5 114 GLU A CA 1
ATOM 874 C C . GLU A 1 114 ? 18.688 28.25 -27.703 1 84.5 114 GLU A C 1
ATOM 876 O O . GLU A 1 114 ? 19.062 28 -28.844 1 84.5 114 GLU A O 1
ATOM 881 N N . GLY A 1 115 ? 17.5 28.188 -27.391 1 76.06 115 GLY A N 1
ATOM 882 C CA . GLY A 1 115 ? 16.438 27.828 -28.328 1 76.06 115 GLY A CA 1
ATOM 883 C C . GLY A 1 115 ? 16.297 26.328 -28.5 1 76.06 115 GLY A C 1
ATOM 884 O O . GLY A 1 115 ? 15.734 25.875 -29.5 1 76.06 115 GLY A O 1
ATOM 885 N N . SER A 1 116 ? 16.875 25.531 -27.641 1 69.88 116 SER A N 1
ATOM 886 C CA . SER A 1 116 ? 16.797 24.078 -27.766 1 69.88 116 SER A CA 1
ATOM 887 C C . SER A 1 116 ? 15.383 23.578 -27.469 1 69.88 116 SER A C 1
ATOM 889 O O . SER A 1 116 ? 14.711 24.094 -26.578 1 69.88 116 SER A O 1
ATOM 891 N N . GLU A 1 117 ? 14.898 22.719 -28.359 1 62.44 117 GLU A N 1
ATOM 892 C CA . GLU A 1 117 ? 13.586 22.125 -28.172 1 62.44 117 GLU A CA 1
ATOM 893 C C . GLU A 1 117 ? 13.688 20.766 -27.469 1 62.44 117 GLU A C 1
ATOM 895 O O . GLU A 1 117 ? 12.719 20.016 -27.422 1 62.44 117 GLU A O 1
ATOM 900 N N . SER A 1 118 ? 14.906 20.547 -27.016 1 61.62 118 SER A N 1
ATOM 901 C CA . SER A 1 118 ? 15.086 19.234 -26.391 1 61.62 118 SER A CA 1
ATOM 902 C C . SER A 1 118 ? 14.344 19.156 -25.062 1 61.62 118 SER A C 1
ATOM 904 O O . SER A 1 118 ? 14.07 20.188 -24.438 1 61.62 118 SER A O 1
ATOM 906 N N . PRO A 1 119 ? 13.969 17.922 -24.766 1 64.88 119 PRO A N 1
ATOM 907 C CA . PRO A 1 119 ? 13.375 17.812 -23.438 1 64.88 119 PRO A CA 1
ATOM 908 C C . PRO A 1 119 ? 14.281 18.344 -22.328 1 64.88 119 PRO A C 1
ATOM 910 O O . PRO A 1 119 ? 15.508 18.266 -22.438 1 64.88 119 PRO A O 1
ATOM 913 N N . VAL A 1 120 ? 13.695 19.219 -21.531 1 64.38 120 VAL A N 1
ATOM 914 C CA . VAL A 1 120 ? 14.367 20.094 -20.578 1 64.38 120 VAL A CA 1
ATOM 915 C C . VAL A 1 120 ? 15.477 19.312 -19.859 1 64.38 120 VAL A C 1
ATOM 917 O O . VAL A 1 120 ? 16.562 19.844 -19.641 1 64.38 120 VAL A O 1
ATOM 920 N N . PHE A 1 121 ? 15.328 18.109 -19.406 1 64.62 121 PHE A N 1
ATOM 921 C CA . PHE A 1 121 ? 16.312 17.5 -18.531 1 64.62 121 PHE A CA 1
ATOM 922 C C . PHE A 1 121 ? 17.125 16.438 -19.281 1 64.62 121 PHE A C 1
ATOM 924 O O . PHE A 1 121 ? 17.922 15.727 -18.672 1 64.62 121 PHE A O 1
ATOM 931 N N . SER A 1 122 ? 17.547 16.609 -20.625 1 61.72 122 SER A N 1
ATOM 932 C CA . SER A 1 122 ? 18.359 16 -21.672 1 61.72 122 SER A CA 1
ATOM 933 C C . SER A 1 122 ? 18.5 14.492 -21.438 1 61.72 122 SER A C 1
ATOM 935 O O . SER A 1 122 ? 19.203 13.812 -22.188 1 61.72 122 SER A O 1
ATOM 937 N N . ARG A 1 123 ? 17.953 14.031 -20.609 1 65.81 123 ARG A N 1
ATOM 938 C CA . ARG A 1 123 ? 18.25 12.609 -20.453 1 65.81 123 ARG A CA 1
ATOM 939 C C . ARG A 1 123 ? 17.297 11.758 -21.281 1 65.81 123 ARG A C 1
ATOM 941 O O . ARG A 1 123 ? 17 12.086 -22.438 1 65.81 123 ARG A O 1
ATOM 948 N N . SER A 1 124 ? 16.641 10.797 -21 1 80.44 124 SER A N 1
ATOM 949 C CA . SER A 1 124 ? 15.586 10.008 -21.625 1 80.44 124 SER A CA 1
ATOM 950 C C . SER A 1 124 ? 14.219 10.625 -21.359 1 80.44 124 SER A C 1
ATOM 952 O O . SER A 1 124 ? 14.055 11.445 -20.453 1 80.44 124 SER A O 1
ATOM 954 N N . HIS A 1 125 ? 13.344 10.453 -22.281 1 82.69 125 HIS A N 1
ATOM 955 C CA . HIS A 1 125 ? 11.984 10.961 -22.109 1 82.69 125 HIS A CA 1
ATOM 956 C C . HIS A 1 125 ? 11.406 10.547 -20.766 1 82.69 125 HIS A C 1
ATOM 958 O O . HIS A 1 125 ? 10.703 11.328 -20.125 1 82.69 125 HIS A O 1
ATOM 964 N N . ALA A 1 126 ? 11.758 9.344 -20.344 1 86.56 126 ALA A N 1
ATOM 965 C CA . ALA A 1 126 ? 11.242 8.844 -19.078 1 86.56 126 ALA A CA 1
ATOM 966 C C . ALA A 1 126 ? 11.859 9.594 -17.906 1 86.56 126 ALA A C 1
ATOM 968 O O . ALA A 1 126 ? 11.172 9.914 -16.938 1 86.56 126 ALA A O 1
ATOM 969 N N . GLU A 1 127 ? 13.086 9.891 -18 1 88.31 127 GLU A N 1
ATOM 970 C CA . GLU A 1 127 ? 13.75 10.656 -16.938 1 88.31 127 GLU A CA 1
ATOM 971 C C . GLU A 1 127 ? 13.242 12.094 -16.891 1 88.31 127 GLU A C 1
ATOM 973 O O . GLU A 1 127 ? 13.094 12.68 -15.82 1 88.31 127 GLU A O 1
ATOM 978 N N . SER A 1 128 ? 13.039 12.633 -18.094 1 87.94 128 SER A N 1
ATOM 979 C CA . SER A 1 128 ? 12.484 13.984 -18.172 1 87.94 128 SER A CA 1
ATOM 980 C C . SER A 1 128 ? 11.102 14.047 -17.516 1 87.94 128 SER A C 1
ATOM 982 O O . SER A 1 128 ? 10.75 15.047 -16.906 1 87.94 128 SER A O 1
ATOM 984 N N . LEU A 1 129 ? 10.344 13.008 -17.703 1 90.25 129 LEU A N 1
ATOM 985 C CA . LEU A 1 129 ? 9.016 12.93 -17.094 1 90.25 129 LEU A CA 1
ATOM 986 C C . LEU A 1 129 ? 9.117 12.938 -15.578 1 90.25 129 LEU A C 1
ATOM 988 O O . LEU A 1 129 ? 8.367 13.648 -14.906 1 90.25 129 LEU A O 1
ATOM 992 N N . ALA A 1 130 ? 10.016 12.109 -15.055 1 93.12 130 ALA A N 1
ATOM 993 C CA . ALA A 1 130 ? 10.203 12.031 -13.609 1 93.12 130 ALA A CA 1
ATOM 994 C C . ALA A 1 130 ? 10.633 13.383 -13.039 1 93.12 130 ALA A C 1
ATOM 996 O O . ALA A 1 130 ? 10.117 13.82 -12 1 93.12 130 ALA A O 1
ATOM 997 N N . LEU A 1 131 ? 11.539 14.016 -13.742 1 92.06 131 LEU A N 1
ATOM 998 C CA . LEU A 1 131 ? 12.008 15.32 -13.289 1 92.06 131 LEU A CA 1
ATOM 999 C C . LEU A 1 131 ? 10.906 16.359 -13.414 1 92.06 131 LEU A C 1
ATOM 1001 O O . LEU A 1 131 ? 10.82 17.281 -12.602 1 92.06 131 LEU A O 1
ATOM 1005 N N . THR A 1 132 ? 10.117 16.266 -14.453 1 91.62 132 THR A N 1
ATOM 1006 C CA . THR A 1 132 ? 8.969 17.156 -14.602 1 91.62 132 THR A CA 1
ATOM 1007 C C . THR A 1 132 ? 8.039 17.047 -13.391 1 91.62 132 THR A C 1
ATOM 1009 O O . THR A 1 132 ? 7.57 18.062 -12.867 1 91.62 132 THR A O 1
ATOM 1012 N N . ALA A 1 133 ? 7.77 15.766 -12.969 1 95.38 133 ALA A N 1
ATOM 1013 C CA . ALA A 1 133 ? 6.918 15.547 -11.805 1 95.38 133 ALA A CA 1
ATOM 1014 C C . ALA A 1 133 ? 7.512 16.203 -10.562 1 95.38 133 ALA A C 1
ATOM 1016 O O . ALA A 1 133 ? 6.793 16.844 -9.781 1 95.38 133 ALA A O 1
ATOM 1017 N N . VAL A 1 134 ? 8.805 16.094 -10.406 1 96.38 134 VAL A N 1
ATOM 1018 C CA . VAL A 1 134 ? 9.484 16.703 -9.266 1 96.38 134 VAL A CA 1
ATOM 1019 C C . VAL A 1 134 ? 9.375 18.219 -9.344 1 96.38 134 VAL A C 1
ATOM 1021 O O . VAL A 1 134 ? 8.93 18.859 -8.391 1 96.38 134 VAL A O 1
ATOM 1024 N N . PHE A 1 135 ? 9.688 18.812 -10.5 1 93.62 135 PHE A N 1
ATOM 1025 C CA . PHE A 1 135 ? 9.742 20.266 -10.664 1 93.62 135 PHE A CA 1
ATOM 1026 C C . PHE A 1 135 ? 8.359 20.875 -10.492 1 93.62 135 PHE A C 1
ATOM 1028 O O . PHE A 1 135 ? 8.195 21.875 -9.781 1 93.62 135 PHE A O 1
ATOM 1035 N N . LYS A 1 136 ? 7.402 20.328 -11.133 1 94.12 136 LYS A N 1
ATOM 1036 C CA . LYS A 1 136 ? 6.051 20.859 -11.016 1 94.12 136 LYS A CA 1
ATOM 1037 C C . LYS A 1 136 ? 5.562 20.828 -9.57 1 94.12 136 LYS A C 1
ATOM 1039 O O . LYS A 1 136 ? 4.883 21.734 -9.109 1 94.12 136 LYS A O 1
ATOM 1044 N N . SER A 1 137 ? 5.914 19.75 -8.859 1 96.88 137 SER A N 1
ATOM 1045 C CA . SER A 1 137 ? 5.488 19.609 -7.469 1 96.88 137 SER A CA 1
ATOM 1046 C C . SER A 1 137 ? 6.152 20.656 -6.578 1 96.88 137 SER A C 1
ATOM 1048 O O . SER A 1 137 ? 5.477 21.344 -5.82 1 96.88 137 SER A O 1
ATOM 1050 N N . ILE A 1 138 ? 7.48 20.797 -6.684 1 95.75 138 ILE A N 1
ATOM 1051 C CA . ILE A 1 138 ? 8.203 21.672 -5.762 1 95.75 138 ILE A CA 1
ATOM 1052 C C . ILE A 1 138 ? 7.93 23.125 -6.109 1 95.75 138 ILE A C 1
ATOM 1054 O O . ILE A 1 138 ? 7.871 23.984 -5.227 1 95.75 138 ILE A O 1
ATOM 1058 N N . VAL A 1 139 ? 7.691 23.453 -7.418 1 94.5 139 VAL A N 1
ATOM 1059 C CA . VAL A 1 139 ? 7.328 24.797 -7.82 1 94.5 139 VAL A CA 1
ATOM 1060 C C . VAL A 1 139 ? 5.945 25.156 -7.273 1 94.5 139 VAL A C 1
ATOM 1062 O O . VAL A 1 139 ? 5.723 26.266 -6.781 1 94.5 139 VAL A O 1
ATOM 1065 N N . ALA A 1 140 ? 5.055 24.188 -7.359 1 93.81 140 ALA A N 1
ATOM 1066 C CA . ALA A 1 140 ? 3.709 24.422 -6.836 1 93.81 140 ALA A CA 1
ATOM 1067 C C . ALA A 1 140 ? 3.742 24.688 -5.332 1 93.81 140 ALA A C 1
ATOM 1069 O O . ALA A 1 140 ? 2.994 25.531 -4.828 1 93.81 140 ALA A O 1
ATOM 1070 N N . ILE A 1 141 ? 4.562 24.047 -4.641 1 94.44 141 ILE A N 1
ATOM 1071 C CA . ILE A 1 141 ? 4.688 24.188 -3.191 1 94.44 141 ILE A CA 1
ATOM 1072 C C . ILE A 1 141 ? 5.352 25.516 -2.855 1 94.44 141 ILE A C 1
ATOM 1074 O O . ILE A 1 141 ? 4.949 26.203 -1.911 1 94.44 141 ILE A O 1
ATOM 1078 N N . GLY A 1 142 ? 6.316 25.891 -3.67 1 93.31 142 GLY A N 1
ATOM 1079 C CA . GLY A 1 142 ? 7.121 27.062 -3.369 1 93.31 142 GLY A CA 1
ATOM 1080 C C . GLY A 1 142 ? 6.512 28.344 -3.891 1 93.31 142 GLY A C 1
ATOM 1081 O O . GLY A 1 142 ? 6.922 29.438 -3.492 1 93.31 142 GLY A O 1
ATOM 1082 N N . ASP A 1 143 ? 5.496 28.188 -4.773 1 91.44 143 ASP A N 1
ATOM 1083 C CA . ASP A 1 143 ? 4.875 29.375 -5.352 1 91.44 143 ASP A CA 1
ATOM 1084 C C . ASP A 1 143 ? 3.891 30.016 -4.371 1 91.44 143 ASP A C 1
ATOM 1086 O O . ASP A 1 143 ? 2.686 30.047 -4.629 1 91.44 143 ASP A O 1
ATOM 1090 N N . THR A 1 144 ? 4.355 30.688 -3.369 1 83 144 THR A N 1
ATOM 1091 C CA . THR A 1 144 ? 3.559 31.203 -2.262 1 83 144 THR A CA 1
ATOM 1092 C C . THR A 1 144 ? 2.828 32.469 -2.672 1 83 144 THR A C 1
ATOM 1094 O O . THR A 1 144 ? 1.739 32.75 -2.168 1 83 144 THR A O 1
ATOM 1097 N N . ASP A 1 145 ? 3.4 33.25 -3.568 1 80.81 145 ASP A N 1
ATOM 1098 C CA . ASP A 1 145 ? 2.787 34.531 -3.928 1 80.81 145 ASP A CA 1
ATOM 1099 C C . ASP A 1 145 ? 2.055 34.438 -5.262 1 80.81 145 ASP A C 1
ATOM 1101 O O . ASP A 1 145 ? 1.501 35.406 -5.75 1 80.81 145 ASP A O 1
ATOM 1105 N N . GLY A 1 146 ? 2.127 33.281 -5.902 1 84.25 146 GLY A N 1
ATOM 1106 C CA . GLY A 1 146 ? 1.404 33.031 -7.141 1 84.25 146 GLY A CA 1
ATOM 1107 C C . GLY A 1 146 ? 2.084 33.656 -8.352 1 84.25 146 GLY A C 1
ATOM 1108 O O . GLY A 1 146 ? 1.487 33.719 -9.43 1 84.25 146 GLY A O 1
ATOM 1109 N N . ALA A 1 147 ? 3.32 34.062 -8.25 1 85.62 147 ALA A N 1
ATOM 1110 C CA . ALA A 1 147 ? 4.051 34.719 -9.328 1 85.62 147 ALA A CA 1
ATOM 1111 C C . ALA A 1 147 ? 4.254 33.781 -10.508 1 85.62 147 ALA A C 1
ATOM 1113 O O . ALA A 1 147 ? 4.117 34.156 -11.664 1 85.62 147 ALA A O 1
ATOM 1114 N N . VAL A 1 148 ? 4.613 32.594 -10.195 1 88.75 148 VAL A N 1
ATOM 1115 C CA . VAL A 1 148 ? 4.875 31.594 -11.242 1 88.75 148 VAL A CA 1
ATOM 1116 C C . VAL A 1 148 ? 3.584 31.281 -11.992 1 88.75 148 VAL A C 1
ATOM 1118 O O . VAL A 1 148 ? 3.592 31.125 -13.219 1 88.75 148 VAL A O 1
ATOM 1121 N N . THR A 1 149 ? 2.549 31.203 -11.273 1 82.12 149 THR A N 1
ATOM 1122 C CA . THR A 1 149 ? 1.243 30.938 -11.867 1 82.12 149 THR A CA 1
ATOM 1123 C C . THR A 1 149 ? 0.851 32.062 -12.828 1 82.12 149 THR A C 1
ATOM 1125 O O . THR A 1 149 ? 0.354 31.797 -13.922 1 82.12 149 THR A O 1
ATOM 1128 N N . ARG A 1 150 ? 1.135 33.219 -12.406 1 85.38 150 ARG A N 1
ATOM 1129 C CA . ARG A 1 150 ? 0.803 34.375 -13.227 1 85.38 150 ARG A CA 1
ATOM 1130 C C . ARG A 1 150 ? 1.679 34.438 -14.477 1 85.38 150 ARG A C 1
ATOM 1132 O O . ARG A 1 150 ? 1.254 34.938 -15.516 1 85.38 150 ARG A O 1
ATOM 1139 N N . ALA A 1 151 ? 2.84 33.812 -14.422 1 87.44 151 ALA A N 1
ATOM 1140 C CA . ALA A 1 151 ? 3.793 33.844 -15.531 1 87.44 151 ALA A CA 1
ATOM 1141 C C . ALA A 1 151 ? 3.471 32.781 -16.578 1 87.44 151 ALA A C 1
ATOM 1143 O O . ALA A 1 151 ? 4.133 32.719 -17.609 1 87.44 151 ALA A O 1
ATOM 1144 N N . GLY A 1 152 ? 2.479 31.969 -16.328 1 83.56 152 GLY A N 1
ATOM 1145 C CA . GLY A 1 152 ? 2.027 31 -17.328 1 83.56 152 GLY A CA 1
ATOM 1146 C C . GLY A 1 152 ? 2.729 29.672 -17.234 1 83.56 152 GLY A C 1
ATOM 1147 O O . GLY A 1 152 ? 2.684 28.859 -18.172 1 83.56 152 GLY A O 1
ATOM 1148 N N . PHE A 1 153 ? 3.447 29.391 -16.203 1 87.94 153 PHE A N 1
ATOM 1149 C CA . PHE A 1 153 ? 4.055 28.078 -15.969 1 87.94 153 PHE A CA 1
ATOM 1150 C C . PHE A 1 153 ? 2.992 27 -15.891 1 87.94 153 PHE A C 1
ATOM 1152 O O . PHE A 1 153 ? 1.935 27.188 -15.289 1 87.94 153 PHE A O 1
ATOM 1159 N N . PRO A 1 154 ? 3.209 25.891 -16.672 1 84.06 154 PRO A N 1
ATOM 1160 C CA . PRO A 1 154 ? 2.238 24.797 -16.578 1 84.06 154 PRO A CA 1
ATOM 1161 C C . PRO A 1 154 ? 2.227 24.141 -15.203 1 84.06 154 PRO A C 1
ATOM 1163 O O . PRO A 1 154 ? 2.893 23.125 -15 1 84.06 154 PRO A O 1
ATOM 1166 N N . ARG A 1 155 ? 1.457 24.625 -14.383 1 85.31 155 ARG A N 1
ATOM 1167 C CA . ARG A 1 155 ? 1.43 24.156 -13 1 85.31 155 ARG A CA 1
ATOM 1168 C C . ARG A 1 155 ? 0.499 22.953 -12.852 1 85.31 155 ARG A C 1
ATOM 1170 O O . ARG A 1 155 ? -0.303 22.656 -13.742 1 85.31 155 ARG A O 1
ATOM 1177 N N . LEU A 1 156 ? 0.704 22.188 -11.734 1 85.62 156 LEU A N 1
ATOM 1178 C CA . LEU A 1 156 ? -0.274 21.188 -11.312 1 85.62 156 LEU A CA 1
ATOM 1179 C C . LEU A 1 156 ? -1.529 21.859 -10.758 1 85.62 156 LEU A C 1
ATOM 1181 O O . LEU A 1 156 ? -1.477 22.531 -9.734 1 85.62 156 LEU A O 1
ATOM 1185 N N . SER A 1 157 ? -2.553 21.797 -11.484 1 73.81 157 SER A N 1
ATOM 1186 C CA . SER A 1 157 ? -3.734 22.562 -11.094 1 73.81 157 SER A CA 1
ATOM 1187 C C . SER A 1 157 ? -4.809 21.656 -10.5 1 73.81 157 SER A C 1
ATOM 1189 O O . SER A 1 157 ? -5.758 22.141 -9.875 1 73.81 157 SER A O 1
ATOM 1191 N N . SER A 1 158 ? -4.68 20.375 -10.711 1 76.75 158 SER A N 1
ATOM 1192 C CA . SER A 1 158 ? -5.727 19.469 -10.234 1 76.75 158 SER A CA 1
ATOM 1193 C C . SER A 1 158 ? -5.137 18.156 -9.727 1 76.75 158 SER A C 1
ATOM 1195 O O . SER A 1 158 ? -3.998 17.812 -10.047 1 76.75 158 SER A O 1
ATOM 1197 N N . THR A 1 159 ? -5.91 17.547 -8.945 1 84.31 159 THR A N 1
ATOM 1198 C CA . THR A 1 159 ? -5.543 16.234 -8.438 1 84.31 159 THR A CA 1
ATOM 1199 C C . THR A 1 159 ? -5.414 15.227 -9.578 1 84.31 159 THR A C 1
ATOM 1201 O O . THR A 1 159 ? -4.535 14.359 -9.555 1 84.31 159 THR A O 1
ATOM 1204 N N . SER A 1 160 ? -6.23 15.398 -10.547 1 81.81 160 SER A N 1
ATOM 1205 C CA . SER A 1 160 ? -6.211 14.492 -11.688 1 81.81 160 SER A CA 1
ATOM 1206 C C . SER A 1 160 ? -4.891 14.578 -12.445 1 81.81 160 SER A C 1
ATOM 1208 O O . SER A 1 160 ? -4.363 13.562 -12.906 1 81.81 160 SER A O 1
ATOM 1210 N N . GLN A 1 161 ? -4.395 15.789 -12.57 1 83.81 161 GLN A N 1
ATOM 1211 C CA . GLN A 1 161 ? -3.113 15.961 -13.242 1 83.81 161 GLN A CA 1
ATOM 1212 C C . GLN A 1 161 ? -1.98 15.328 -12.445 1 83.81 161 GLN A C 1
ATOM 1214 O O . GLN A 1 161 ? -1.096 14.688 -13.016 1 83.81 161 GLN A O 1
ATOM 1219 N N . ALA A 1 162 ? -2.045 15.562 -11.18 1 91.19 162 ALA A N 1
ATOM 1220 C CA . ALA A 1 162 ? -1.007 15.008 -10.32 1 91.19 162 ALA A CA 1
ATOM 1221 C C . ALA A 1 162 ? -1.024 13.484 -10.359 1 91.19 162 ALA A C 1
ATOM 1223 O O . ALA A 1 162 ? 0.025 12.844 -10.484 1 91.19 162 ALA A O 1
ATOM 1224 N N . THR A 1 163 ? -2.203 12.867 -10.289 1 90.88 163 THR A N 1
ATOM 1225 C CA . THR A 1 163 ? -2.312 11.414 -10.266 1 90.88 163 THR A CA 1
ATOM 1226 C C . THR A 1 163 ? -1.965 10.82 -11.633 1 90.88 163 THR A C 1
ATOM 1228 O O . THR A 1 163 ? -1.415 9.727 -11.719 1 90.88 163 THR A O 1
ATOM 1231 N N . MET A 1 164 ? -2.277 11.555 -12.648 1 87.69 164 MET A N 1
ATOM 1232 C CA . MET A 1 164 ? -1.884 11.102 -13.977 1 87.69 164 MET A CA 1
ATOM 1233 C C . MET A 1 164 ? -0.366 11.07 -14.117 1 87.69 164 MET A C 1
ATOM 1235 O O . MET A 1 164 ? 0.197 10.109 -14.641 1 87.69 164 MET A O 1
ATOM 1239 N N . LEU A 1 165 ? 0.246 12.148 -13.711 1 90.88 165 LEU A N 1
ATOM 1240 C CA . LEU A 1 165 ? 1.704 12.18 -13.734 1 90.88 165 LEU A CA 1
ATOM 1241 C C . LEU A 1 165 ? 2.287 11.031 -12.914 1 90.88 165 LEU A C 1
ATOM 1243 O O . LEU A 1 165 ? 3.273 10.414 -13.32 1 90.88 165 LEU A O 1
ATOM 1247 N N . ALA A 1 166 ? 1.678 10.773 -11.773 1 94.69 166 ALA A N 1
ATOM 1248 C CA . ALA A 1 166 ? 2.121 9.664 -10.93 1 94.69 166 ALA A CA 1
ATOM 1249 C C . ALA A 1 166 ? 2.01 8.336 -11.672 1 94.69 166 ALA A C 1
ATOM 1251 O O . ALA A 1 166 ? 2.918 7.504 -11.609 1 94.69 166 ALA A O 1
ATOM 1252 N N . HIS A 1 167 ? 0.91 8.18 -12.367 1 91.5 167 HIS A N 1
ATOM 1253 C CA . HIS A 1 167 ? 0.68 6.965 -13.141 1 91.5 167 HIS A CA 1
ATOM 1254 C C . HIS A 1 167 ? 1.748 6.785 -14.219 1 91.5 167 HIS A C 1
ATOM 1256 O O . HIS A 1 167 ? 2.271 5.684 -14.398 1 91.5 167 HIS A O 1
ATOM 1262 N N . LEU A 1 168 ? 2.082 7.824 -14.875 1 89.44 168 LEU A N 1
ATOM 1263 C CA . LEU A 1 168 ? 3.066 7.758 -15.953 1 89.44 168 LEU A CA 1
ATOM 1264 C C . LEU A 1 168 ? 4.457 7.469 -15.398 1 89.44 168 LEU A C 1
ATOM 1266 O O . LEU A 1 168 ? 5.203 6.664 -15.969 1 89.44 168 LEU A O 1
ATOM 1270 N N . VAL A 1 169 ? 4.777 8.102 -14.328 1 93.56 169 VAL A N 1
ATOM 1271 C CA . VAL A 1 169 ? 6.07 7.859 -13.688 1 93.56 169 VAL A CA 1
ATOM 1272 C C . VAL A 1 169 ? 6.164 6.398 -13.25 1 93.56 169 VAL A C 1
ATOM 1274 O O . VAL A 1 169 ? 7.195 5.75 -13.453 1 93.56 169 VAL A O 1
ATOM 1277 N N . LEU A 1 170 ? 5.113 5.906 -12.672 1 93.38 170 LEU A N 1
ATOM 1278 C CA . LEU A 1 170 ? 5.078 4.512 -12.242 1 93.38 170 LEU A CA 1
ATOM 1279 C C . LEU A 1 170 ? 5.258 3.572 -13.43 1 93.38 170 LEU A C 1
ATOM 1281 O O . LEU A 1 170 ? 5.973 2.572 -13.328 1 93.38 170 LEU A O 1
ATOM 1285 N N . GLY A 1 171 ? 4.551 3.918 -14.508 1 88.38 171 GLY A N 1
ATOM 1286 C CA . GLY A 1 171 ? 4.695 3.119 -15.719 1 88.38 171 GLY A CA 1
ATOM 1287 C C . GLY A 1 171 ? 6.121 3.074 -16.234 1 88.38 171 GLY A C 1
ATOM 1288 O O . GLY A 1 171 ? 6.605 2.018 -16.641 1 88.38 171 GLY A O 1
ATOM 1289 N N . ALA A 1 172 ? 6.785 4.195 -16.203 1 87.88 172 ALA A N 1
ATOM 1290 C CA . ALA A 1 172 ? 8.18 4.266 -16.641 1 87.88 172 ALA A CA 1
ATOM 1291 C C . ALA A 1 172 ? 9.07 3.414 -15.742 1 87.88 172 ALA A C 1
ATOM 1293 O O . ALA A 1 172 ? 10.023 2.791 -16.219 1 87.88 172 ALA A O 1
ATOM 1294 N N . CYS A 1 173 ? 8.766 3.426 -14.516 1 90.31 173 CYS A N 1
ATOM 1295 C CA . CYS A 1 173 ? 9.523 2.629 -13.547 1 90.31 173 CYS A CA 1
ATOM 1296 C C . CYS A 1 173 ? 9.289 1.14 -13.781 1 90.31 173 CYS A C 1
ATOM 1298 O O . CYS A 1 173 ? 10.242 0.361 -13.82 1 90.31 173 CYS A O 1
ATOM 1300 N N . GLN A 1 174 ? 8.094 0.742 -13.969 1 85.75 174 GLN A N 1
ATOM 1301 C CA . GLN A 1 174 ? 7.73 -0.657 -14.18 1 85.75 174 GLN A CA 1
ATOM 1302 C C . GLN A 1 174 ? 8.344 -1.196 -15.469 1 85.75 174 GLN A C 1
ATOM 1304 O O . GLN A 1 174 ? 8.711 -2.371 -15.539 1 85.75 174 GLN A O 1
ATOM 1309 N N . GLY A 1 175 ? 8.406 -0.277 -16.406 1 79.75 175 GLY A N 1
ATOM 1310 C CA . GLY A 1 175 ? 8.992 -0.664 -17.688 1 79.75 175 GLY A CA 1
ATOM 1311 C C . GLY A 1 175 ? 10.508 -0.667 -17.672 1 79.75 175 GLY A C 1
ATOM 1312 O O . GLY A 1 175 ? 11.141 -1.104 -18.625 1 79.75 175 GLY A O 1
ATOM 1313 N N . GLY A 1 176 ? 11.125 -0.189 -16.625 1 81.25 176 GLY A N 1
ATOM 1314 C CA . GLY A 1 176 ? 12.57 -0.219 -16.484 1 81.25 176 GLY A CA 1
ATOM 1315 C C . GLY A 1 176 ? 13.258 0.954 -17.172 1 81.25 176 GLY A C 1
ATOM 1316 O O . GLY A 1 176 ? 14.469 0.927 -17.391 1 81.25 176 GLY A O 1
ATOM 1317 N N . SER A 1 177 ? 12.5 2.01 -17.469 1 84.69 177 SER A N 1
ATOM 1318 C CA . SER A 1 177 ? 13.062 3.156 -18.172 1 84.69 177 SER A CA 1
ATOM 1319 C C . SER A 1 177 ? 13.734 4.121 -17.203 1 84.69 177 SER A C 1
ATOM 1321 O O . SER A 1 177 ? 14.562 4.941 -17.609 1 84.69 177 SER A O 1
ATOM 1323 N N . ILE A 1 178 ? 13.352 4.074 -16 1 89.94 178 ILE A N 1
ATOM 1324 C CA . ILE A 1 178 ? 13.984 4.891 -14.969 1 89.94 178 ILE A CA 1
ATOM 1325 C C . ILE A 1 178 ? 14.273 4.039 -13.734 1 89.94 178 ILE A C 1
ATOM 1327 O O . ILE A 1 178 ? 13.688 2.965 -13.57 1 89.94 178 ILE A O 1
ATOM 1331 N N . SER A 1 179 ? 15.18 4.484 -12.914 1 89.94 179 SER A N 1
ATOM 1332 C CA . SER A 1 179 ? 15.5 3.764 -11.688 1 89.94 179 SER A CA 1
ATOM 1333 C C . SER A 1 179 ? 14.352 3.848 -10.688 1 89.94 179 SER A C 1
ATOM 1335 O O . SER A 1 179 ? 13.57 4.801 -10.703 1 89.94 179 SER A O 1
ATOM 1337 N N . ASP A 1 180 ? 14.336 2.859 -9.828 1 91.88 180 ASP A N 1
ATOM 1338 C CA . ASP A 1 180 ? 13.312 2.854 -8.781 1 91.88 180 ASP A CA 1
ATOM 1339 C C . ASP A 1 180 ? 13.461 4.066 -7.867 1 91.88 180 ASP A C 1
ATOM 1341 O O . ASP A 1 180 ? 12.461 4.656 -7.449 1 91.88 180 ASP A O 1
ATOM 1345 N N . LEU A 1 181 ? 14.664 4.449 -7.57 1 94.12 181 LEU A N 1
ATOM 1346 C CA . LEU A 1 181 ? 14.898 5.559 -6.652 1 94.12 181 LEU A CA 1
ATOM 1347 C C . LEU A 1 181 ? 14.375 6.863 -7.238 1 94.12 181 LEU A C 1
ATOM 1349 O O . LEU A 1 181 ? 13.703 7.633 -6.547 1 94.12 181 LEU A O 1
ATOM 1353 N N . LEU A 1 182 ? 14.727 7.109 -8.484 1 94.25 182 LEU A N 1
ATOM 1354 C CA . LEU A 1 182 ? 14.258 8.328 -9.133 1 94.25 182 LEU A CA 1
ATOM 1355 C C . LEU A 1 182 ? 12.734 8.352 -9.211 1 94.25 182 LEU A C 1
ATOM 1357 O O . LEU A 1 182 ? 12.117 9.398 -9 1 94.25 182 LEU A O 1
ATOM 1361 N N . ALA A 1 183 ? 12.141 7.207 -9.562 1 96.25 183 ALA A N 1
ATOM 1362 C CA . ALA A 1 183 ? 10.68 7.113 -9.609 1 96.25 183 ALA A CA 1
ATOM 1363 C C . ALA A 1 183 ? 10.062 7.434 -8.25 1 96.25 183 ALA A C 1
ATOM 1365 O O . ALA A 1 183 ? 9.086 8.18 -8.164 1 96.25 183 ALA A O 1
ATOM 1366 N N . ILE A 1 184 ? 10.633 6.883 -7.199 1 98.12 184 ILE A N 1
ATOM 1367 C CA . ILE A 1 184 ? 10.102 7.094 -5.855 1 98.12 184 ILE A CA 1
ATOM 1368 C C . ILE A 1 184 ? 10.242 8.562 -5.469 1 98.12 184 ILE A C 1
ATOM 1370 O O . ILE A 1 184 ? 9.344 9.141 -4.852 1 98.12 184 ILE A O 1
ATOM 1374 N N . GLN A 1 185 ? 11.336 9.164 -5.812 1 98.12 185 GLN A N 1
ATOM 1375 C CA . GLN A 1 185 ? 11.516 10.586 -5.543 1 98.12 185 GLN A CA 1
ATOM 1376 C C . GLN A 1 185 ? 10.43 11.414 -6.223 1 98.12 185 GLN A C 1
ATOM 1378 O O . GLN A 1 185 ? 9.859 12.32 -5.609 1 98.12 185 GLN A O 1
ATOM 1383 N N . ALA A 1 186 ? 10.188 11.141 -7.453 1 98 186 ALA A N 1
ATOM 1384 C CA . ALA A 1 186 ? 9.156 11.859 -8.195 1 98 186 ALA A CA 1
ATOM 1385 C C . ALA A 1 186 ? 7.777 11.641 -7.574 1 98 186 ALA A C 1
ATOM 1387 O O . ALA A 1 186 ? 6.996 12.586 -7.434 1 98 186 ALA A O 1
ATOM 1388 N N . LEU A 1 187 ? 7.488 10.414 -7.234 1 98.62 187 LEU A N 1
ATOM 1389 C CA . LEU A 1 187 ? 6.191 10.078 -6.652 1 98.62 187 LEU A CA 1
ATOM 1390 C C . LEU A 1 187 ? 6.035 10.711 -5.273 1 98.62 187 LEU A C 1
ATOM 1392 O O . LEU A 1 187 ? 4.953 11.195 -4.93 1 98.62 187 LEU A O 1
ATOM 1396 N N . VAL A 1 188 ? 7.082 10.719 -4.48 1 98.75 188 VAL A N 1
ATOM 1397 C CA . VAL A 1 188 ? 7.043 11.352 -3.168 1 98.75 188 VAL A CA 1
ATOM 1398 C C . VAL A 1 188 ? 6.824 12.852 -3.324 1 98.75 188 VAL A C 1
ATOM 1400 O O . VAL A 1 188 ? 6.137 13.477 -2.512 1 98.75 188 VAL A O 1
ATOM 1403 N N . ALA A 1 189 ? 7.445 13.414 -4.355 1 98.5 189 ALA A N 1
ATOM 1404 C CA . ALA A 1 189 ? 7.223 14.828 -4.621 1 98.5 189 ALA A CA 1
ATOM 1405 C C . ALA A 1 189 ? 5.75 15.109 -4.898 1 98.5 189 ALA A C 1
ATOM 1407 O O . ALA A 1 189 ? 5.188 16.078 -4.387 1 98.5 189 ALA A O 1
ATOM 1408 N N . LEU A 1 190 ? 5.164 14.281 -5.676 1 98.19 190 LEU A N 1
ATOM 1409 C CA . LEU A 1 190 ? 3.744 14.43 -5.98 1 98.19 190 LEU A CA 1
ATOM 1410 C C . LEU A 1 190 ? 2.895 14.219 -4.734 1 98.19 190 LEU A C 1
ATOM 1412 O O . LEU A 1 190 ? 1.911 14.93 -4.516 1 98.19 190 LEU A O 1
ATOM 1416 N N . MET A 1 191 ? 3.227 13.273 -3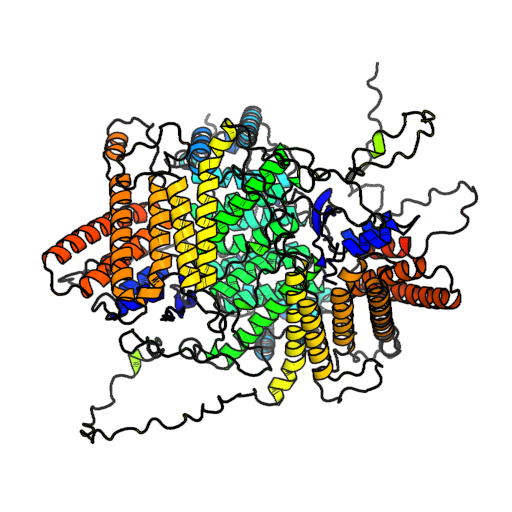.939 1 98.12 191 MET A N 1
ATOM 1417 C CA . MET A 1 191 ? 2.537 13.023 -2.676 1 98.12 191 MET A CA 1
ATOM 1418 C C . MET A 1 191 ? 2.613 14.242 -1.764 1 98.12 191 MET A C 1
ATOM 1420 O O . MET A 1 191 ? 1.616 14.625 -1.147 1 98.12 191 MET A O 1
ATOM 1424 N N . LEU A 1 192 ? 3.811 14.75 -1.654 1 98.12 192 LEU A N 1
ATOM 1425 C CA . LEU A 1 192 ? 4.004 15.914 -0.795 1 98.12 192 LEU A CA 1
ATOM 1426 C C . LEU A 1 192 ? 3.16 17.094 -1.276 1 98.12 192 LEU A C 1
ATOM 1428 O O . LEU A 1 192 ? 2.551 17.797 -0.469 1 98.12 192 LEU A O 1
ATOM 1432 N N . PHE A 1 193 ? 3.176 17.328 -2.594 1 96.81 193 PHE A N 1
ATOM 1433 C CA . PHE A 1 193 ? 2.34 18.375 -3.176 1 96.81 193 PHE A CA 1
ATOM 1434 C C . PHE A 1 193 ? 0.878 18.172 -2.789 1 96.81 193 PHE A C 1
ATOM 1436 O O . PHE A 1 193 ? 0.219 19.109 -2.336 1 96.81 193 PHE A O 1
ATOM 1443 N N . MET A 1 194 ? 0.378 16.969 -2.963 1 95.5 194 MET A N 1
ATOM 1444 C CA . MET A 1 194 ? -1.02 16.688 -2.648 1 95.5 194 MET A CA 1
ATOM 1445 C C . MET A 1 194 ? -1.28 16.844 -1.152 1 95.5 194 MET A C 1
ATOM 1447 O O . MET A 1 194 ? -2.309 17.391 -0.748 1 95.5 194 MET A O 1
ATOM 1451 N N . TYR A 1 195 ? -0.392 16.422 -0.324 1 95.75 195 TYR A N 1
ATOM 1452 C CA . TYR A 1 195 ? -0.543 16.562 1.121 1 95.75 195 TYR A CA 1
ATOM 1453 C C . TYR A 1 195 ? -0.612 18.031 1.529 1 95.75 195 TYR A C 1
ATOM 1455 O O . TYR A 1 195 ? -1.496 18.422 2.291 1 95.75 195 TYR A O 1
ATOM 1463 N N . LEU A 1 196 ? 0.327 18.766 0.984 1 95 196 LEU A N 1
ATOM 1464 C CA . LEU A 1 196 ? 0.444 20.172 1.398 1 95 196 LEU A CA 1
ATOM 1465 C C . LEU A 1 196 ? -0.714 21 0.852 1 95 196 LEU A C 1
ATOM 1467 O O . LEU A 1 196 ? -1.018 22.062 1.378 1 95 196 LEU A O 1
ATOM 1471 N N . THR A 1 197 ? -1.335 20.547 -0.197 1 91.5 197 THR A N 1
ATOM 1472 C CA . THR A 1 197 ? -2.512 21.234 -0.721 1 91.5 197 THR A CA 1
ATOM 1473 C C . THR A 1 197 ? -3.791 20.578 -0.218 1 91.5 197 THR A C 1
ATOM 1475 O O . THR A 1 197 ? -4.879 20.844 -0.73 1 91.5 197 THR A O 1
ATOM 1478 N N . ARG A 1 198 ? -3.697 19.594 0.702 1 91 198 ARG A N 1
ATOM 1479 C CA . ARG A 1 198 ? -4.742 18.891 1.433 1 91 198 ARG A CA 1
ATOM 1480 C C . ARG A 1 198 ? -5.629 18.094 0.484 1 91 198 ARG A C 1
ATOM 1482 O O . ARG A 1 198 ? -6.855 18.094 0.617 1 91 198 ARG A O 1
ATOM 1489 N N . ARG A 1 199 ? -5.004 17.625 -0.538 1 90.75 199 ARG A N 1
ATOM 1490 C CA . ARG A 1 199 ? -5.578 16.531 -1.314 1 90.75 199 ARG A CA 1
ATOM 1491 C C . ARG A 1 199 ? -5.195 15.172 -0.726 1 90.75 199 ARG A C 1
ATOM 1493 O O . ARG A 1 199 ? -4.379 14.453 -1.299 1 90.75 199 ARG A O 1
ATOM 1500 N N . LEU A 1 200 ? -5.863 14.844 0.359 1 90.69 200 LEU A N 1
ATOM 1501 C CA . LEU A 1 200 ? -5.371 13.828 1.283 1 90.69 200 LEU A CA 1
ATOM 1502 C C . LEU A 1 200 ? -5.695 12.43 0.781 1 90.69 200 LEU A C 1
ATOM 1504 O O . LEU A 1 200 ? -4.859 11.523 0.854 1 90.69 200 LEU A O 1
ATOM 1508 N N . ARG A 1 201 ? -6.883 12.195 0.224 1 89.56 201 ARG A N 1
ATOM 1509 C CA . ARG A 1 201 ? -7.297 10.859 -0.182 1 89.56 201 ARG A CA 1
ATOM 1510 C C . ARG A 1 201 ? -6.418 10.328 -1.309 1 89.56 201 ARG A C 1
ATOM 1512 O O . ARG A 1 201 ? -5.859 9.234 -1.204 1 89.56 201 ARG A O 1
ATOM 1519 N N . PRO A 1 202 ? -6.23 11.125 -2.404 1 92.88 202 PRO A N 1
ATOM 1520 C CA . PRO A 1 202 ? -5.336 10.648 -3.457 1 92.88 202 PRO A CA 1
ATOM 1521 C C . PRO A 1 202 ? -3.902 10.445 -2.967 1 92.88 202 PRO A C 1
ATOM 1523 O O . PRO A 1 202 ? -3.223 9.508 -3.398 1 92.88 202 PRO A O 1
ATOM 1526 N N . ALA A 1 203 ? -3.445 11.352 -2.088 1 95.19 203 ALA A N 1
ATOM 1527 C CA . ALA A 1 203 ? -2.105 11.203 -1.527 1 95.19 203 ALA A CA 1
ATOM 1528 C C . ALA A 1 203 ? -1.984 9.898 -0.738 1 95.19 203 ALA A C 1
ATOM 1530 O O . ALA A 1 203 ? -0.989 9.18 -0.86 1 95.19 203 ALA A O 1
ATOM 1531 N N . MET A 1 204 ? -3.008 9.617 0.055 1 93.94 204 MET A N 1
ATOM 1532 C CA . MET A 1 204 ? -3.014 8.406 0.875 1 93.94 204 MET A CA 1
ATOM 1533 C C . MET A 1 204 ? -3.027 7.156 0.002 1 93.94 204 MET A C 1
ATOM 1535 O O . MET A 1 204 ? -2.299 6.199 0.269 1 93.94 204 MET A O 1
ATOM 1539 N N . HIS A 1 205 ? -3.793 7.121 -1.023 1 95.06 205 HIS A N 1
ATOM 1540 C CA . HIS A 1 205 ? -3.838 5.98 -1.93 1 95.06 205 HIS A CA 1
ATOM 1541 C C . HIS A 1 205 ? -2.51 5.797 -2.654 1 95.06 205 HIS A C 1
ATOM 1543 O O . HIS A 1 205 ? -2.016 4.676 -2.781 1 95.06 205 HIS A O 1
ATOM 1549 N N . LEU A 1 206 ? -1.968 6.875 -3.121 1 96.62 206 LEU A N 1
ATOM 1550 C CA . LEU A 1 206 ? -0.681 6.816 -3.805 1 96.62 206 LEU A CA 1
ATOM 1551 C C . LEU A 1 206 ? 0.402 6.27 -2.883 1 96.62 206 LEU A C 1
ATOM 1553 O O . LEU A 1 206 ? 1.304 5.559 -3.33 1 96.62 206 LEU A O 1
ATOM 1557 N N . SER A 1 207 ? 0.316 6.641 -1.586 1 97.44 207 SER A N 1
ATOM 1558 C CA . SER A 1 207 ? 1.325 6.188 -0.635 1 97.44 207 SER A CA 1
ATOM 1559 C C . SER A 1 207 ? 1.376 4.664 -0.565 1 97.44 207 SER A C 1
ATOM 1561 O O . SER A 1 207 ? 2.432 4.082 -0.306 1 97.44 207 SER A O 1
ATOM 1563 N N . GLY A 1 208 ? 0.272 3.963 -0.794 1 96.81 208 GLY A N 1
ATOM 1564 C CA . GLY A 1 208 ? 0.277 2.51 -0.835 1 96.81 208 GLY A CA 1
ATOM 1565 C C . GLY A 1 208 ? 1.156 1.946 -1.936 1 96.81 208 GLY A C 1
ATOM 1566 O O . GLY A 1 208 ? 1.989 1.072 -1.686 1 96.81 208 GLY A O 1
ATOM 1567 N N . THR A 1 209 ? 0.97 2.461 -3.104 1 97 209 THR A N 1
ATOM 1568 C CA . THR A 1 209 ? 1.759 2.039 -4.254 1 97 209 THR A CA 1
ATOM 1569 C C . THR A 1 209 ? 3.234 2.369 -4.051 1 97 209 THR A C 1
ATOM 1571 O O . THR A 1 209 ? 4.105 1.552 -4.355 1 97 209 THR A O 1
ATOM 1574 N N . VAL A 1 210 ? 3.51 3.533 -3.545 1 97.88 210 VAL A N 1
ATOM 1575 C CA . VAL A 1 210 ? 4.891 3.975 -3.373 1 97.88 210 VAL A CA 1
ATOM 1576 C C . VAL A 1 210 ? 5.578 3.123 -2.307 1 97.88 210 VAL A C 1
ATOM 1578 O O . VAL A 1 210 ? 6.773 2.84 -2.404 1 97.88 210 VAL A O 1
ATOM 1581 N N . THR A 1 211 ? 4.844 2.729 -1.309 1 96.88 211 THR A N 1
ATOM 1582 C CA . THR A 1 211 ? 5.402 1.869 -0.27 1 96.88 211 THR A CA 1
ATOM 1583 C C . THR A 1 211 ? 5.812 0.519 -0.849 1 96.88 211 THR A C 1
ATOM 1585 O O . THR A 1 211 ? 6.891 0.006 -0.538 1 96.88 211 THR A O 1
ATOM 1588 N N . LYS A 1 212 ? 4.984 -0.1 -1.7 1 96 212 LYS A N 1
ATOM 1589 C CA . LYS A 1 212 ? 5.344 -1.352 -2.359 1 96 212 LYS A CA 1
ATOM 1590 C C . LYS A 1 212 ? 6.605 -1.185 -3.203 1 96 212 LYS A C 1
ATOM 1592 O O . LYS A 1 212 ? 7.473 -2.059 -3.213 1 96 212 LYS A O 1
ATOM 1597 N N . LEU A 1 213 ? 6.664 -0.088 -3.891 1 95.06 213 LEU A N 1
ATOM 1598 C CA . LEU A 1 213 ? 7.832 0.21 -4.711 1 95.06 213 LEU A CA 1
ATOM 1599 C C . LEU A 1 213 ? 9.078 0.356 -3.842 1 95.06 213 LEU A C 1
ATOM 1601 O O . LEU A 1 213 ? 10.164 -0.093 -4.227 1 95.06 213 LEU A O 1
ATOM 1605 N N . ALA A 1 214 ? 8.93 1.002 -2.715 1 96.62 214 ALA A N 1
ATOM 1606 C CA . ALA A 1 214 ? 10.055 1.194 -1.805 1 96.62 214 ALA A CA 1
ATOM 1607 C C . ALA A 1 214 ? 10.555 -0.141 -1.267 1 96.62 214 ALA A C 1
ATOM 1609 O O . ALA A 1 214 ? 11.766 -0.346 -1.132 1 96.62 214 ALA A O 1
ATOM 1610 N N . PHE A 1 215 ? 9.68 -1.067 -0.97 1 93.25 215 PHE A N 1
ATOM 1611 C CA . PHE A 1 215 ? 10.07 -2.4 -0.526 1 93.25 215 PHE A CA 1
ATOM 1612 C C . PHE A 1 215 ? 10.812 -3.143 -1.629 1 93.25 215 PHE A C 1
ATOM 1614 O O . PHE A 1 215 ? 11.836 -3.781 -1.373 1 93.25 215 PHE A O 1
ATOM 1621 N N . GLU A 1 216 ? 10.258 -3.043 -2.811 1 91 216 GLU A N 1
ATOM 1622 C CA . GLU A 1 216 ? 10.906 -3.693 -3.945 1 91 216 GLU A CA 1
ATOM 1623 C C . GLU A 1 216 ? 12.312 -3.139 -4.172 1 91 216 GLU A C 1
ATOM 1625 O O . GLU A 1 216 ? 13.227 -3.883 -4.523 1 91 216 GLU A O 1
ATOM 1630 N N . ALA A 1 217 ? 12.438 -1.805 -3.955 1 93.44 217 ALA A N 1
ATOM 1631 C CA . ALA A 1 217 ? 13.734 -1.146 -4.133 1 93.44 217 ALA A CA 1
ATOM 1632 C C . ALA A 1 217 ? 14.656 -1.418 -2.949 1 93.44 217 ALA A C 1
ATOM 1634 O O . ALA A 1 217 ? 15.836 -1.084 -2.988 1 93.44 217 ALA A O 1
ATOM 1635 N N . GLY A 1 218 ? 14.156 -2.027 -1.911 1 92.5 218 GLY A N 1
ATOM 1636 C CA . GLY A 1 218 ? 14.945 -2.377 -0.743 1 92.5 218 GLY A CA 1
ATOM 1637 C C . GLY A 1 218 ? 15.273 -1.186 0.136 1 92.5 218 GLY A C 1
ATOM 1638 O O . GLY A 1 218 ? 16.281 -1.188 0.845 1 92.5 218 GLY A O 1
ATOM 1639 N N . LEU A 1 219 ? 14.438 -0.149 0.108 1 95.81 219 LEU A N 1
ATOM 1640 C CA . LEU A 1 219 ? 14.75 1.057 0.87 1 95.81 219 LEU A CA 1
ATOM 1641 C C . LEU A 1 219 ? 14.57 0.814 2.365 1 95.81 219 LEU A C 1
ATOM 1643 O O . LEU A 1 219 ? 15.078 1.583 3.186 1 95.81 219 LEU A O 1
ATOM 1647 N N . HIS A 1 220 ? 13.859 -0.205 2.799 1 92.5 220 HIS A N 1
ATOM 1648 C CA . HIS A 1 220 ? 13.641 -0.528 4.203 1 92.5 220 HIS A CA 1
ATOM 1649 C C . HIS A 1 220 ? 14.859 -1.218 4.805 1 92.5 220 HIS A C 1
ATOM 1651 O O . HIS A 1 220 ? 14.891 -1.511 6.004 1 92.5 220 HIS A O 1
ATOM 1657 N N . ARG A 1 221 ? 15.836 -1.527 3.986 1 89.56 221 ARG A N 1
ATOM 1658 C CA . ARG A 1 221 ? 17.125 -2.053 4.43 1 89.56 221 ARG A CA 1
ATOM 1659 C C . ARG A 1 221 ? 18.219 -0.989 4.328 1 89.56 221 ARG A C 1
ATOM 1661 O O . ARG A 1 221 ? 18.375 -0.347 3.289 1 89.56 221 ARG A O 1
ATOM 1668 N N . CYS A 1 222 ? 19 -0.828 5.406 1 91 222 CYS A N 1
ATOM 1669 C CA . CYS A 1 222 ? 20.016 0.209 5.426 1 91 222 CYS A CA 1
ATOM 1670 C C . CYS A 1 222 ? 21.062 -0.034 4.344 1 91 222 CYS A C 1
ATOM 1672 O O . CYS A 1 222 ? 21.703 -1.085 4.316 1 91 222 CYS A O 1
ATOM 1674 N N . PRO A 1 223 ? 21.219 0.892 3.447 1 90.19 223 PRO A N 1
ATOM 1675 C CA . PRO A 1 223 ? 22.156 0.697 2.342 1 90.19 223 PRO A CA 1
ATOM 1676 C C . PRO A 1 223 ? 23.609 0.555 2.814 1 90.19 223 PRO A C 1
ATOM 1678 O O . PRO A 1 223 ? 24.438 0.019 2.088 1 90.19 223 PRO A O 1
ATOM 1681 N N . ASP A 1 224 ? 23.906 0.948 4.027 1 88 224 ASP A N 1
ATOM 1682 C CA . ASP A 1 224 ? 25.266 0.854 4.551 1 88 224 ASP A CA 1
ATOM 1683 C C . ASP A 1 224 ? 25.656 -0.6 4.805 1 88 224 ASP A C 1
ATOM 1685 O O . ASP A 1 224 ? 26.844 -0.917 4.914 1 88 224 ASP A O 1
ATOM 1689 N N . ARG A 1 225 ? 24.734 -1.41 4.855 1 83.38 225 ARG A N 1
ATOM 1690 C CA . ARG A 1 225 ? 25 -2.834 5.031 1 83.38 225 ARG A CA 1
ATOM 1691 C C . ARG A 1 225 ? 25.375 -3.49 3.709 1 83.38 225 ARG A C 1
ATOM 1693 O O . ARG A 1 225 ? 25.875 -4.621 3.689 1 83.38 225 ARG A O 1
ATOM 1700 N N . TYR A 1 226 ? 25.141 -2.746 2.641 1 83.19 226 TYR A N 1
ATOM 1701 C CA . TYR A 1 226 ? 25.359 -3.287 1.305 1 83.19 226 TYR A CA 1
ATOM 1702 C C . TYR A 1 226 ? 26.297 -2.385 0.506 1 83.19 226 TYR A C 1
ATOM 1704 O O . TYR A 1 226 ? 25.953 -1.937 -0.589 1 83.19 226 TYR A O 1
ATOM 1712 N N . PRO A 1 227 ? 27.469 -2.193 0.975 1 81.06 227 PRO A N 1
ATOM 1713 C CA . PRO A 1 227 ? 28.391 -1.275 0.31 1 81.06 227 PRO A CA 1
ATOM 1714 C C . PRO A 1 227 ? 28.797 -1.751 -1.085 1 81.06 227 PRO A C 1
ATOM 1716 O O . PRO A 1 227 ? 29.172 -0.938 -1.934 1 81.06 227 PRO A O 1
ATOM 1719 N N . GLY A 1 228 ? 28.703 -3.045 -1.333 1 79 228 GLY A N 1
ATOM 1720 C CA . GLY A 1 228 ? 29 -3.557 -2.66 1 79 228 GLY A CA 1
ATOM 1721 C C . GLY A 1 228 ? 28 -3.135 -3.711 1 79 228 GLY A C 1
ATOM 1722 O O . GLY A 1 228 ? 28.344 -2.926 -4.871 1 79 228 GLY A O 1
ATOM 1723 N N . THR A 1 229 ? 26.812 -3.039 -3.279 1 81.56 229 THR A N 1
ATOM 1724 C CA . THR A 1 229 ? 25.75 -2.641 -4.188 1 81.56 229 THR A CA 1
ATOM 1725 C C . THR A 1 229 ? 25.688 -1.121 -4.328 1 81.56 229 THR A C 1
ATOM 1727 O O . THR A 1 229 ? 25.5 -0.599 -5.426 1 81.56 229 THR A O 1
ATOM 1730 N N . PHE A 1 230 ? 25.781 -0.506 -3.207 1 87.75 230 PHE A N 1
ATOM 1731 C CA . PHE A 1 230 ? 25.719 0.951 -3.174 1 87.75 230 PHE A CA 1
ATOM 1732 C C . PHE A 1 230 ? 27.062 1.54 -2.766 1 87.75 230 PHE A C 1
ATOM 1734 O O . PHE A 1 230 ? 27.266 1.88 -1.599 1 87.75 230 PHE A O 1
ATOM 1741 N N . ALA A 1 231 ? 27.875 1.787 -3.721 1 84.62 231 ALA A N 1
ATOM 1742 C CA . ALA A 1 231 ? 29.25 2.178 -3.471 1 84.62 231 ALA A CA 1
ATOM 1743 C C . ALA A 1 231 ? 29.344 3.646 -3.07 1 84.62 231 ALA A C 1
ATOM 1745 O O . ALA A 1 231 ? 30.188 4.023 -2.248 1 84.62 231 ALA A O 1
ATOM 1746 N N . SER A 1 232 ? 28.516 4.453 -3.533 1 89.69 232 SER A N 1
ATOM 1747 C CA . SER A 1 232 ? 28.547 5.891 -3.279 1 89.69 232 SER A CA 1
ATOM 1748 C C . SER A 1 232 ? 27.875 6.238 -1.957 1 89.69 232 SER A C 1
ATOM 1750 O O . SER A 1 232 ? 26.719 5.895 -1.739 1 89.69 232 SER A O 1
ATOM 1752 N N . ALA A 1 233 ? 28.625 6.938 -1.121 1 88.12 233 ALA A N 1
ATOM 1753 C CA . ALA A 1 233 ? 28.078 7.391 0.152 1 88.12 233 ALA A CA 1
ATOM 1754 C C . ALA A 1 233 ? 26.891 8.328 -0.067 1 88.12 233 ALA A C 1
ATOM 1756 O O . ALA A 1 233 ? 25.938 8.328 0.714 1 88.12 233 ALA A O 1
ATOM 1757 N N . THR A 1 234 ? 27 9.094 -1.091 1 89.25 234 THR A N 1
ATOM 1758 C CA . THR A 1 234 ? 25.922 10.031 -1.412 1 89.25 234 THR A CA 1
ATOM 1759 C C . THR A 1 234 ? 24.656 9.281 -1.788 1 89.25 234 THR A C 1
ATOM 1761 O O . THR A 1 234 ? 23.547 9.695 -1.412 1 89.25 234 THR A O 1
ATOM 1764 N N . GLU A 1 235 ? 24.859 8.234 -2.49 1 91.06 235 GLU A N 1
ATOM 1765 C CA . GLU A 1 235 ? 23.703 7.422 -2.869 1 91.06 235 GLU A CA 1
ATOM 1766 C C . GLU A 1 235 ? 23.078 6.75 -1.65 1 91.06 235 GLU A C 1
ATOM 1768 O O . GLU A 1 235 ? 21.859 6.668 -1.54 1 91.06 235 GLU A O 1
ATOM 1773 N N . ARG A 1 236 ? 23.922 6.227 -0.764 1 93.44 236 ARG A N 1
ATOM 1774 C CA . ARG A 1 236 ? 23.422 5.59 0.453 1 93.44 236 ARG A CA 1
ATOM 1775 C C . ARG A 1 236 ? 22.641 6.582 1.306 1 93.44 236 ARG A C 1
ATOM 1777 O O . ARG A 1 236 ? 21.547 6.266 1.794 1 93.44 236 ARG A O 1
ATOM 1784 N N . GLU A 1 237 ? 23.141 7.789 1.386 1 93.25 237 GLU A N 1
ATOM 1785 C CA . GLU A 1 237 ? 22.453 8.828 2.154 1 93.25 237 GLU A CA 1
ATOM 1786 C C . GLU A 1 237 ? 21.125 9.203 1.511 1 93.25 237 GLU A C 1
ATOM 1788 O O . GLU A 1 237 ? 20.125 9.406 2.207 1 93.25 237 GLU A O 1
ATOM 1793 N N . MET A 1 238 ? 21.141 9.32 0.219 1 95.56 238 MET A N 1
ATOM 1794 C CA . MET A 1 238 ? 19.906 9.688 -0.49 1 95.56 238 MET A CA 1
ATOM 1795 C C . MET A 1 238 ? 18.844 8.625 -0.313 1 95.56 238 MET A C 1
ATOM 1797 O O . MET A 1 238 ? 17.656 8.945 -0.157 1 95.56 238 MET A O 1
ATOM 1801 N N . ARG A 1 239 ? 19.25 7.344 -0.34 1 95.75 239 ARG A N 1
ATOM 1802 C CA . ARG A 1 239 ? 18.297 6.25 -0.148 1 95.75 239 ARG A CA 1
ATOM 1803 C C . ARG A 1 239 ? 17.656 6.324 1.23 1 95.75 239 ARG A C 1
ATOM 1805 O O . ARG A 1 239 ? 16.438 6.113 1.366 1 95.75 239 ARG A O 1
ATOM 1812 N N . LYS A 1 240 ? 18.469 6.672 2.262 1 96.38 240 LYS A N 1
ATOM 1813 C CA . LYS A 1 240 ? 17.938 6.832 3.609 1 96.38 240 LYS A CA 1
ATOM 1814 C C . LYS A 1 240 ? 16.969 8.008 3.674 1 96.38 240 LYS A C 1
ATOM 1816 O O . LYS A 1 240 ? 15.867 7.879 4.234 1 96.38 240 LYS A O 1
ATOM 1821 N N . ARG A 1 241 ? 17.328 9.078 3.086 1 97.62 241 ARG A N 1
ATOM 1822 C CA . ARG A 1 241 ? 16.516 10.289 3.109 1 97.62 241 ARG A CA 1
ATOM 1823 C C . ARG A 1 241 ? 15.188 10.07 2.4 1 97.62 241 ARG A C 1
ATOM 1825 O O . ARG A 1 241 ? 14.141 10.492 2.891 1 97.62 241 ARG A O 1
ATOM 1832 N N . VAL A 1 242 ? 15.25 9.406 1.265 1 98.31 242 VAL A N 1
ATOM 1833 C CA . VAL A 1 242 ? 14.039 9.133 0.491 1 98.31 242 VAL A CA 1
ATOM 1834 C C . VAL A 1 242 ? 13.109 8.227 1.292 1 98.31 242 VAL A C 1
ATOM 1836 O O . VAL A 1 242 ? 11.906 8.492 1.383 1 98.31 242 VAL A O 1
ATOM 1839 N N . PHE A 1 243 ? 13.617 7.223 1.941 1 98.25 243 PHE A N 1
ATOM 1840 C CA . PHE A 1 243 ? 12.805 6.27 2.688 1 98.25 243 PHE A CA 1
ATOM 1841 C C . PHE A 1 243 ? 12.094 6.957 3.846 1 98.25 243 PHE A C 1
ATOM 1843 O O . PHE A 1 243 ? 10.875 6.805 4.012 1 98.25 243 PHE A O 1
ATOM 1850 N N . TRP A 1 244 ? 12.812 7.66 4.578 1 98.19 244 TRP A N 1
ATOM 1851 C CA . TRP A 1 244 ? 12.234 8.227 5.797 1 98.19 244 TRP A CA 1
ATOM 1852 C C . TRP A 1 244 ? 11.305 9.391 5.469 1 98.19 244 TRP A C 1
ATOM 1854 O O . TRP A 1 244 ? 10.383 9.688 6.23 1 98.19 244 TRP A O 1
ATOM 1864 N N . SER A 1 245 ? 11.547 10.117 4.324 1 98.56 245 SER A N 1
ATOM 1865 C CA . SER A 1 245 ? 10.562 11.094 3.867 1 98.56 245 SER A CA 1
ATOM 1866 C C . SER A 1 245 ? 9.242 10.414 3.518 1 98.56 245 SER A C 1
ATOM 1868 O O . SER A 1 245 ? 8.172 10.906 3.881 1 98.56 245 SER A O 1
ATOM 1870 N N . LEU A 1 246 ? 9.328 9.266 2.787 1 98.38 246 LEU A N 1
ATOM 1871 C CA . LEU A 1 246 ? 8.141 8.484 2.471 1 98.38 246 LEU A CA 1
ATOM 1872 C C . LEU A 1 246 ? 7.477 7.969 3.742 1 98.38 246 LEU A C 1
ATOM 1874 O O . LEU A 1 246 ? 6.254 8.047 3.883 1 98.38 246 LEU A O 1
ATOM 1878 N N . TYR A 1 247 ? 8.305 7.457 4.629 1 97.94 247 TYR A N 1
ATOM 1879 C CA . TYR A 1 247 ? 7.828 6.926 5.902 1 97.94 247 TYR A CA 1
ATOM 1880 C C . TYR A 1 247 ? 7.008 7.969 6.656 1 97.94 247 TYR A C 1
ATOM 1882 O O . TYR A 1 247 ? 5.895 7.684 7.105 1 97.94 247 TYR A O 1
ATOM 1890 N N . THR A 1 248 ? 7.543 9.125 6.758 1 98.06 248 THR A N 1
ATOM 1891 C CA . THR A 1 248 ? 6.902 10.203 7.5 1 98.06 248 THR A CA 1
ATOM 1892 C C . THR A 1 248 ? 5.605 10.633 6.816 1 98.06 248 THR A C 1
ATOM 1894 O O . THR A 1 248 ? 4.574 10.781 7.477 1 98.06 248 THR A O 1
ATOM 1897 N N . LEU A 1 249 ? 5.664 10.844 5.57 1 97.56 249 LEU A N 1
ATOM 1898 C CA . LEU A 1 249 ? 4.48 11.266 4.828 1 97.56 249 LEU A CA 1
ATOM 1899 C C . LEU A 1 249 ? 3.377 10.219 4.926 1 97.56 249 LEU A C 1
ATOM 1901 O O . LEU A 1 249 ? 2.203 10.562 5.082 1 97.56 249 LEU A O 1
ATOM 1905 N N . ASP A 1 250 ? 3.744 8.961 4.781 1 96.75 250 ASP A N 1
ATOM 1906 C CA . ASP A 1 250 ? 2.766 7.883 4.895 1 96.75 250 ASP A CA 1
ATOM 1907 C C . ASP A 1 250 ? 2.133 7.859 6.285 1 96.75 250 ASP A C 1
ATOM 1909 O O . ASP A 1 250 ? 0.933 7.609 6.422 1 96.75 250 ASP A O 1
ATOM 1913 N N . ARG A 1 251 ? 2.92 8.062 7.301 1 95.62 251 ARG A N 1
ATOM 1914 C CA . ARG A 1 251 ? 2.412 8.07 8.664 1 95.62 251 ARG A CA 1
ATOM 1915 C C . ARG A 1 251 ? 1.417 9.203 8.875 1 95.62 251 ARG A C 1
ATOM 1917 O O . ARG A 1 251 ? 0.369 9.016 9.492 1 95.62 251 ARG A O 1
ATOM 1924 N N . LEU A 1 252 ? 1.792 10.367 8.406 1 94.44 252 LEU A N 1
ATOM 1925 C CA . LEU A 1 252 ? 0.924 11.531 8.547 1 94.44 252 LEU A CA 1
ATOM 1926 C C . LEU A 1 252 ? -0.41 11.305 7.848 1 94.44 252 LEU A C 1
ATOM 1928 O O . LEU A 1 252 ? -1.469 11.602 8.406 1 94.44 252 LEU A O 1
ATOM 1932 N N . LEU A 1 253 ? -0.367 10.75 6.691 1 93.12 253 LEU A N 1
ATOM 1933 C CA . LEU A 1 253 ? -1.573 10.5 5.91 1 93.12 253 LEU A CA 1
ATOM 1934 C C . LEU A 1 253 ? -2.42 9.406 6.555 1 93.12 253 LEU A C 1
ATOM 1936 O O . LEU A 1 253 ? -3.645 9.531 6.637 1 93.12 253 LEU A O 1
ATOM 1940 N N . THR A 1 254 ? -1.783 8.359 6.992 1 91 254 THR A N 1
ATOM 1941 C CA . THR A 1 254 ? -2.488 7.25 7.633 1 91 254 THR A CA 1
ATOM 1942 C C . THR A 1 254 ? -3.158 7.711 8.922 1 91 254 THR A C 1
ATOM 1944 O O . THR A 1 254 ? -4.27 7.285 9.242 1 91 254 THR A O 1
ATOM 1947 N N . ALA A 1 255 ? -2.516 8.547 9.633 1 88.5 255 ALA A N 1
ATOM 1948 C CA . ALA A 1 255 ? -3.057 9.078 10.883 1 88.5 255 ALA A CA 1
ATOM 1949 C C . ALA A 1 255 ? -4.297 9.93 10.617 1 88.5 255 ALA A C 1
ATOM 1951 O O . ALA A 1 255 ? -5.234 9.938 11.422 1 88.5 255 ALA A O 1
ATOM 1952 N N . GLU A 1 256 ? -4.254 10.617 9.539 1 83.81 256 GLU A N 1
ATOM 1953 C CA . GLU A 1 256 ? -5.383 11.477 9.18 1 83.81 256 GLU A CA 1
ATOM 1954 C C . GLU A 1 256 ? -6.66 10.656 9.008 1 83.81 256 GLU A C 1
ATOM 1956 O O . GLU A 1 256 ? -7.742 11.109 9.383 1 83.81 256 GLU A O 1
ATOM 1961 N N . PHE A 1 257 ? -6.527 9.477 8.516 1 83.19 257 PHE A N 1
ATOM 1962 C CA . PHE A 1 257 ? -7.695 8.664 8.203 1 83.19 257 PHE A CA 1
ATOM 1963 C C . PHE A 1 257 ? -7.945 7.637 9.305 1 83.19 257 PHE A C 1
ATOM 1965 O O . PHE A 1 257 ? -9.023 7.043 9.375 1 83.19 257 PHE A O 1
ATOM 1972 N N . GLY A 1 258 ? -7.008 7.477 10.195 1 82.94 258 GLY A N 1
ATOM 1973 C CA . GLY A 1 258 ? -7.152 6.508 11.266 1 82.94 258 GLY A CA 1
ATOM 1974 C C . GLY A 1 258 ? -7.172 5.07 10.781 1 82.94 258 GLY A C 1
ATOM 1975 O O . GLY A 1 258 ? -7.914 4.238 11.305 1 82.94 258 GLY A O 1
ATOM 1976 N N . VAL A 1 259 ? -6.488 4.773 9.719 1 87.38 259 VAL A N 1
ATOM 1977 C CA . VAL A 1 259 ? -6.438 3.426 9.164 1 87.38 259 VAL A CA 1
ATOM 1978 C C . VAL A 1 259 ? -5.164 2.725 9.625 1 87.38 259 VAL A C 1
ATOM 1980 O O . VAL A 1 259 ? -4.25 3.365 10.156 1 87.38 259 VAL A O 1
ATOM 1983 N N . PRO A 1 260 ? -5.086 1.386 9.461 1 88.88 260 PRO A N 1
ATOM 1984 C CA . PRO A 1 260 ? -3.887 0.659 9.891 1 88.88 260 PRO A CA 1
ATOM 1985 C C . PRO A 1 260 ? -2.635 1.083 9.125 1 88.88 260 PRO A C 1
ATOM 1987 O O . PRO A 1 260 ? -2.719 1.456 7.953 1 88.88 260 PRO A O 1
ATOM 1990 N N . ILE A 1 261 ? -1.534 0.978 9.812 1 90.88 261 ILE A N 1
ATOM 1991 C CA . ILE A 1 261 ? -0.264 1.336 9.195 1 90.88 261 ILE A CA 1
ATOM 1992 C C . ILE A 1 261 ? 0.195 0.21 8.273 1 90.88 261 ILE A C 1
ATOM 1994 O O . ILE A 1 261 ? -0.046 -0.967 8.547 1 90.88 261 ILE A O 1
ATOM 1998 N N . MET A 1 262 ? 0.87 0.536 7.176 1 89.44 262 MET A N 1
ATOM 1999 C CA . MET A 1 262 ? 1.366 -0.453 6.223 1 89.44 262 MET A CA 1
ATOM 2000 C C . MET A 1 262 ? 2.877 -0.621 6.352 1 89.44 262 MET A C 1
ATOM 2002 O O . MET A 1 262 ? 3.418 -1.678 6.02 1 89.44 262 MET A O 1
ATOM 2006 N N . LEU A 1 263 ? 3.576 0.438 6.797 1 90.62 263 LEU A N 1
ATOM 2007 C CA . LEU A 1 263 ? 5.016 0.396 7.031 1 90.62 263 LEU A CA 1
ATOM 2008 C C . LEU A 1 263 ? 5.32 0.106 8.492 1 90.62 263 LEU A C 1
ATOM 2010 O O . LEU A 1 263 ? 5.512 1.03 9.289 1 90.62 263 LEU A O 1
ATOM 2014 N N . HIS A 1 264 ? 5.543 -1.146 8.797 1 89.5 264 HIS A N 1
ATOM 2015 C CA . HIS A 1 264 ? 5.781 -1.516 10.188 1 89.5 264 HIS A CA 1
ATOM 2016 C C . HIS A 1 264 ? 7.25 -1.347 10.562 1 89.5 264 HIS A C 1
ATOM 2018 O O . HIS A 1 264 ? 8.133 -1.744 9.797 1 89.5 264 HIS A O 1
ATOM 2024 N N . ASP A 1 265 ? 7.445 -0.881 11.734 1 89.19 265 ASP A N 1
ATOM 2025 C CA . ASP A 1 265 ? 8.805 -0.587 12.18 1 89.19 265 ASP A CA 1
ATOM 2026 C C . ASP A 1 265 ? 9.625 -1.866 12.312 1 89.19 265 ASP A C 1
ATOM 2028 O O . ASP A 1 265 ? 10.844 -1.849 12.117 1 89.19 265 ASP A O 1
ATOM 2032 N N . THR A 1 266 ? 8.992 -2.961 12.539 1 85.94 266 THR A N 1
ATOM 2033 C CA . THR A 1 266 ? 9.703 -4.219 12.727 1 85.94 266 THR A CA 1
ATOM 2034 C C . THR A 1 266 ? 10.289 -4.711 11.406 1 85.94 266 THR A C 1
ATOM 2036 O O . THR A 1 266 ? 11.156 -5.586 11.391 1 85.94 266 THR A O 1
ATOM 2039 N N . ASP A 1 267 ? 9.836 -4.188 10.336 1 87.12 267 ASP A N 1
ATOM 2040 C CA . ASP A 1 267 ? 10.328 -4.586 9.023 1 87.12 267 ASP A CA 1
ATOM 2041 C C . ASP A 1 267 ? 11.438 -3.652 8.539 1 87.12 267 ASP A C 1
ATOM 2043 O O . ASP A 1 267 ? 12.016 -3.863 7.473 1 87.12 267 ASP A O 1
ATOM 2047 N N . VAL A 1 268 ? 11.75 -2.596 9.289 1 89.69 268 VAL A N 1
ATOM 2048 C CA . VAL A 1 268 ? 12.648 -1.539 8.836 1 89.69 268 VAL A CA 1
ATOM 2049 C C . VAL A 1 268 ? 13.953 -1.587 9.633 1 89.69 268 VAL A C 1
ATOM 2051 O O . VAL A 1 268 ? 13.93 -1.662 10.867 1 89.69 268 VAL A O 1
ATOM 2054 N N . ASP A 1 269 ? 15.086 -1.575 8.961 1 87.75 269 ASP A N 1
ATOM 2055 C CA . ASP A 1 269 ? 16.375 -1.451 9.648 1 87.75 269 ASP A CA 1
ATOM 2056 C C . ASP A 1 269 ? 17.188 -0.3 9.078 1 87.75 269 ASP A C 1
ATOM 2058 O O . ASP A 1 269 ? 18.391 -0.191 9.352 1 87.75 269 ASP A O 1
ATOM 2062 N N . THR A 1 270 ? 16.625 0.457 8.227 1 92.75 270 THR A N 1
ATOM 2063 C CA . THR A 1 270 ? 17.281 1.627 7.66 1 92.75 270 THR A CA 1
ATOM 2064 C C . THR A 1 270 ? 17.531 2.684 8.734 1 92.75 270 THR A C 1
ATOM 2066 O O . THR A 1 270 ? 16.609 3.1 9.43 1 92.75 270 THR A O 1
ATOM 2069 N N . CYS A 1 271 ? 18.734 3.107 8.844 1 92.12 271 CYS A N 1
ATOM 2070 C CA . CYS A 1 271 ? 19.078 4.121 9.828 1 92.12 271 CYS A CA 1
ATOM 2071 C C . CYS A 1 271 ? 18.516 5.48 9.438 1 92.12 271 CYS A C 1
ATOM 2073 O O . CYS A 1 271 ? 18.453 5.812 8.25 1 92.12 271 CYS A O 1
ATOM 2075 N N . VAL A 1 272 ? 18.094 6.258 10.43 1 93.19 272 VAL A N 1
ATOM 2076 C CA . VAL A 1 272 ? 17.5 7.574 10.203 1 93.19 272 VAL A CA 1
ATOM 2077 C C . VAL A 1 272 ? 18.594 8.586 9.883 1 93.19 272 VAL A C 1
ATOM 2079 O O . VAL A 1 272 ? 19.594 8.68 10.609 1 93.19 272 VAL A O 1
ATOM 2082 N N . PRO A 1 273 ? 18.375 9.312 8.789 1 89 273 PRO A N 1
ATOM 2083 C CA . PRO A 1 273 ? 19.359 10.352 8.484 1 89 273 PRO A CA 1
ATOM 2084 C C . PRO A 1 273 ? 19.516 11.359 9.617 1 89 273 PRO A C 1
ATOM 2086 O O . PRO A 1 273 ? 18.531 11.75 10.242 1 89 273 PRO A O 1
ATOM 2089 N N . GLY A 1 274 ? 20.75 11.797 9.852 1 83.19 274 GLY A N 1
ATOM 2090 C CA . GLY A 1 274 ? 21.031 12.719 10.938 1 83.19 274 GLY A CA 1
ATOM 2091 C C . GLY A 1 274 ? 21.25 12.031 12.273 1 83.19 274 GLY A C 1
ATOM 2092 O O . GLY A 1 274 ? 21.703 12.648 13.234 1 83.19 274 GLY A O 1
ATOM 2093 N N . GLY A 1 275 ? 20.906 10.75 12.336 1 81.5 275 GLY A N 1
ATOM 2094 C CA . GLY A 1 275 ? 21.109 9.961 13.539 1 81.5 275 GLY A CA 1
ATOM 2095 C C . GLY A 1 275 ? 22.328 9.07 13.477 1 81.5 275 GLY A C 1
ATOM 2096 O O . GLY A 1 275 ? 23.125 9.172 12.539 1 81.5 275 GLY A O 1
ATOM 2097 N N . SER A 1 276 ? 22.375 8.242 14.5 1 75.81 276 SER A N 1
ATOM 2098 C CA . SER A 1 276 ? 23.516 7.32 14.586 1 75.81 276 SER A CA 1
ATOM 2099 C C . SER A 1 276 ? 23.266 6.074 13.742 1 75.81 276 SER A C 1
ATOM 2101 O O . SER A 1 276 ? 22.125 5.656 13.547 1 75.81 276 SER A O 1
ATOM 2103 N N . GLU A 1 277 ? 24.297 5.641 13.156 1 72.44 277 GLU A N 1
ATOM 2104 C CA . GLU A 1 277 ? 24.219 4.387 12.422 1 72.44 277 GLU A CA 1
ATOM 2105 C C . GLU A 1 277 ? 24.078 3.197 13.367 1 72.44 277 GLU A C 1
ATOM 2107 O O . GLU A 1 277 ? 24.953 2.971 14.203 1 72.44 277 GLU A O 1
ATOM 2112 N N . ARG A 1 278 ? 23 2.572 13.562 1 65 278 ARG A N 1
ATOM 2113 C CA . ARG A 1 278 ? 22.766 1.506 14.523 1 65 278 ARG A CA 1
ATOM 2114 C C . ARG A 1 278 ? 22.453 0.188 13.82 1 65 278 ARG A C 1
ATOM 2116 O O . ARG A 1 278 ? 21.797 -0.687 14.391 1 65 278 ARG A O 1
ATOM 2123 N N . HIS A 1 279 ? 22.969 -0.116 12.688 1 62.84 279 HIS A N 1
ATOM 2124 C CA . HIS A 1 279 ? 22.609 -1.41 12.117 1 62.84 279 HIS A CA 1
ATOM 2125 C C . HIS A 1 279 ? 23.672 -2.459 12.414 1 62.84 279 HIS A C 1
ATOM 2127 O O . HIS A 1 279 ? 24.859 -2.174 12.328 1 62.84 279 HIS A O 1
ATOM 2133 N N . PRO A 1 280 ? 23.25 -3.514 13.273 1 56.59 280 PRO A N 1
ATOM 2134 C CA . PRO A 1 280 ? 24.234 -4.559 13.57 1 56.59 280 PRO A CA 1
ATOM 2135 C C . PRO A 1 280 ? 24.859 -5.145 12.312 1 56.59 280 PRO A C 1
ATOM 2137 O O . PRO A 1 280 ? 24.25 -5.117 11.242 1 56.59 280 PRO A O 1
ATOM 2140 N N . LEU A 1 281 ? 26.125 -5.32 12.438 1 55.25 281 LEU A N 1
ATOM 2141 C CA . LEU A 1 281 ? 26.781 -6.047 11.352 1 55.25 281 LEU A CA 1
ATOM 2142 C C . LEU A 1 281 ? 26.172 -7.438 11.188 1 55.25 281 LEU A C 1
ATOM 2144 O O . LEU A 1 281 ? 25.75 -8.055 12.164 1 55.25 281 LEU A O 1
ATOM 2148 N N . CYS A 1 282 ? 25.75 -7.832 10.047 1 54.56 282 CYS A N 1
ATOM 2149 C CA . CYS A 1 282 ? 25.266 -9.172 9.758 1 54.56 282 CYS A CA 1
ATOM 2150 C C . CYS A 1 282 ? 26.25 -10.234 10.219 1 54.56 282 CYS A C 1
ATOM 2152 O O . CYS A 1 282 ? 27.453 -10.133 9.938 1 54.56 282 CYS A O 1
ATOM 2154 N N . PRO A 1 283 ? 25.844 -11.055 11.195 1 51.5 283 PRO A N 1
ATOM 2155 C CA . PRO A 1 283 ? 26.781 -12.133 11.523 1 51.5 283 PRO A CA 1
ATOM 2156 C C . PRO A 1 283 ? 27.266 -12.883 10.281 1 51.5 283 PRO A C 1
ATOM 2158 O O . PRO A 1 283 ? 26.516 -13.039 9.312 1 51.5 283 PRO A O 1
ATOM 2161 N N . PRO A 1 284 ? 28.578 -13.141 10.195 1 52.94 284 PRO A N 1
ATOM 2162 C CA . PRO A 1 284 ? 29.094 -13.852 9.023 1 52.94 284 PRO A CA 1
ATOM 2163 C C . PRO A 1 284 ? 28.469 -15.227 8.844 1 52.94 284 PRO A C 1
ATOM 2165 O O . PRO A 1 284 ? 28.141 -15.891 9.828 1 52.94 284 PRO A O 1
ATOM 2168 N N . SER A 1 285 ? 27.969 -15.547 7.68 1 52.31 285 SER A N 1
ATOM 2169 C CA . SER A 1 285 ? 27.484 -16.891 7.348 1 52.31 285 SER A CA 1
ATOM 2170 C C . SER A 1 285 ? 28.562 -17.938 7.613 1 52.31 285 SER A C 1
ATOM 2172 O O . SER A 1 285 ? 29.766 -17.625 7.578 1 52.31 285 SER A O 1
ATOM 2174 N N . PRO A 1 286 ? 28.219 -19.078 8.141 1 48.75 286 PRO A N 1
ATOM 2175 C CA . PRO A 1 286 ? 29.234 -20.109 8.312 1 48.75 286 PRO A CA 1
ATOM 2176 C C . PRO A 1 286 ? 30.094 -20.297 7.066 1 48.75 286 PRO A C 1
ATOM 2178 O O . PRO A 1 286 ? 29.672 -19.969 5.957 1 48.75 286 PRO A O 1
ATOM 2181 N N . GLU A 1 287 ? 31.391 -20.5 7.23 1 48.56 287 GLU A N 1
ATOM 2182 C CA . GLU A 1 287 ? 32.438 -20.594 6.211 1 48.56 287 GLU A CA 1
ATOM 2183 C C . GLU A 1 287 ? 31.938 -21.375 4.996 1 48.56 287 GLU A C 1
ATOM 2185 O O . GLU A 1 287 ? 32.344 -21.094 3.865 1 48.56 287 GLU A O 1
ATOM 2190 N N . ASP A 1 288 ? 31.219 -22.391 5.207 1 47.34 288 ASP A N 1
ATOM 2191 C CA . ASP A 1 288 ? 30.875 -23.266 4.094 1 47.34 288 ASP A CA 1
ATOM 2192 C C . ASP A 1 288 ? 29.703 -22.688 3.297 1 47.34 288 ASP A C 1
ATOM 2194 O O . ASP A 1 288 ? 29.219 -23.312 2.357 1 47.34 288 ASP A O 1
ATOM 2198 N N . HIS A 1 289 ? 29.234 -21.703 3.781 1 48.44 289 HIS A N 1
ATOM 2199 C CA . HIS A 1 289 ? 28.125 -21.141 3.039 1 48.44 289 HIS A CA 1
ATOM 2200 C C . HIS A 1 289 ? 28.562 -20 2.143 1 48.44 289 HIS A C 1
ATOM 2202 O O . HIS A 1 289 ? 29.469 -19.25 2.502 1 48.44 289 HIS A O 1
ATOM 2208 N N . PRO A 1 290 ? 28.422 -20.062 0.894 1 43 290 PRO A N 1
ATOM 2209 C CA . PRO A 1 290 ? 28.953 -19.094 -0.064 1 43 290 PRO A CA 1
ATOM 2210 C C . PRO A 1 290 ? 28.719 -17.641 0.371 1 43 290 PRO A C 1
ATOM 2212 O O . PRO A 1 290 ? 27.578 -17.266 0.646 1 43 290 PRO A O 1
ATOM 2215 N N . ALA A 1 291 ? 29.719 -17.25 1.147 1 41.03 291 ALA A N 1
ATOM 2216 C CA . ALA A 1 291 ? 29.734 -15.805 1.359 1 41.03 291 ALA A CA 1
ATOM 2217 C C . ALA A 1 291 ? 29.766 -15.055 0.031 1 41.03 291 ALA A C 1
ATOM 2219 O O . ALA A 1 291 ? 30.688 -15.242 -0.774 1 41.03 291 ALA A O 1
ATOM 2220 N N . ARG A 1 292 ? 28.812 -14.781 -0.727 1 40.16 292 ARG A N 1
ATOM 2221 C CA . ARG A 1 292 ? 29.078 -13.859 -1.822 1 40.16 292 ARG A CA 1
ATOM 2222 C C . ARG A 1 292 ? 29.844 -12.641 -1.329 1 40.16 292 ARG A C 1
ATOM 2224 O O . ARG A 1 292 ? 29.375 -11.922 -0.445 1 40.16 292 ARG A O 1
ATOM 2231 N N . ASP A 1 293 ? 31.188 -12.75 -1.164 1 36.81 293 ASP A N 1
ATOM 2232 C CA . ASP A 1 293 ? 31.938 -11.492 -1.083 1 36.81 293 ASP A CA 1
ATOM 2233 C C . ASP A 1 293 ? 31.297 -10.422 -1.966 1 36.81 293 ASP A C 1
ATOM 2235 O O . ASP A 1 293 ? 30.844 -10.711 -3.08 1 36.81 293 ASP A O 1
ATOM 2239 N N . ASP A 1 294 ? 30.906 -9.516 -1.364 1 36.66 294 ASP A N 1
ATOM 2240 C CA . ASP A 1 294 ? 30.391 -8.32 -2.041 1 36.66 294 ASP A CA 1
ATOM 2241 C C . ASP A 1 294 ? 31.266 -7.953 -3.236 1 36.66 294 ASP A C 1
ATOM 2243 O O . ASP A 1 294 ? 31.188 -6.84 -3.752 1 36.66 294 ASP A O 1
ATOM 2247 N N . LYS A 1 295 ? 32.562 -8.539 -3.553 1 34.81 295 LYS A N 1
ATOM 2248 C CA . LYS A 1 295 ? 33.5 -8.094 -4.574 1 34.81 295 LYS A CA 1
ATOM 2249 C C . LYS A 1 295 ? 32.938 -8.266 -5.973 1 34.81 295 LYS A C 1
ATOM 2251 O O . LYS A 1 295 ? 33.594 -7.941 -6.969 1 34.81 295 LYS A O 1
ATOM 2256 N N . ASP A 1 296 ? 32.188 -9.195 -6.297 1 34.38 296 ASP A N 1
ATOM 2257 C CA . ASP A 1 296 ? 31.75 -9.305 -7.688 1 34.38 296 ASP A CA 1
ATOM 2258 C C . ASP A 1 296 ? 30.875 -8.117 -8.094 1 34.38 296 ASP A C 1
ATOM 2260 O O . ASP A 1 296 ? 29.688 -8.281 -8.328 1 34.38 296 ASP A O 1
ATOM 2264 N N . SER A 1 297 ? 31.219 -7.094 -7.637 1 32.56 297 SER A N 1
ATOM 2265 C CA . SER A 1 297 ? 30.734 -5.816 -8.141 1 32.56 297 SER A CA 1
ATOM 2266 C C . SER A 1 297 ? 30.891 -5.715 -9.648 1 32.56 297 SER A C 1
ATOM 2268 O O . SER A 1 297 ? 31.844 -6.23 -10.219 1 32.56 297 SER A O 1
ATOM 2270 N N . PRO A 1 298 ? 29.953 -5.539 -10.438 1 32.88 298 PRO A N 1
ATOM 2271 C CA . PRO A 1 298 ? 30.188 -5.402 -11.875 1 32.88 298 PRO A CA 1
ATOM 2272 C C . PRO A 1 298 ? 31.516 -4.715 -12.188 1 32.88 298 PRO A C 1
ATOM 2274 O O . PRO A 1 298 ? 32.031 -4.836 -13.305 1 32.88 298 PRO A O 1
ATOM 2277 N N . ASP A 1 299 ? 32.188 -4.031 -11.305 1 31.78 299 ASP A N 1
ATOM 2278 C CA . ASP A 1 299 ? 33.406 -3.348 -11.742 1 31.78 299 ASP A CA 1
ATOM 2279 C C . ASP A 1 299 ? 34.594 -4.309 -11.781 1 31.78 299 ASP A C 1
ATOM 2281 O O . ASP A 1 299 ? 35.531 -4.098 -12.539 1 31.78 299 ASP A O 1
ATOM 2285 N N . ASP A 1 300 ? 34.781 -5.305 -10.977 1 29.83 300 ASP A N 1
ATOM 2286 C CA . ASP A 1 300 ? 36.094 -5.93 -10.953 1 29.83 300 ASP A CA 1
ATOM 2287 C C . ASP A 1 300 ? 36.281 -6.926 -12.102 1 29.83 300 ASP A C 1
ATOM 2289 O O . ASP A 1 300 ? 37.312 -7.59 -12.211 1 29.83 300 ASP A O 1
ATOM 2293 N N . ARG A 1 301 ? 35.375 -7.496 -12.836 1 31.27 301 ARG A N 1
ATOM 2294 C CA . ARG A 1 301 ? 35.75 -8.258 -14.023 1 31.27 301 ARG A CA 1
ATOM 2295 C C . ARG A 1 301 ? 36.625 -7.418 -14.953 1 31.27 301 ARG A C 1
ATOM 2297 O O . ARG A 1 301 ? 37.062 -7.906 -15.992 1 31.27 301 ARG A O 1
ATOM 2304 N N . ARG A 1 302 ? 36.906 -6.094 -14.805 1 25.91 302 ARG A N 1
ATOM 2305 C CA . ARG A 1 302 ? 37.906 -5.453 -15.641 1 25.91 302 ARG A CA 1
ATOM 2306 C C . ARG A 1 302 ? 39.312 -5.621 -15.039 1 25.91 302 ARG A C 1
ATOM 2308 O O . ARG A 1 302 ? 40.281 -5.711 -15.773 1 25.91 302 ARG A O 1
ATOM 2315 N N . LYS A 1 303 ? 39.625 -5.539 -13.703 1 27.92 303 LYS A N 1
ATOM 2316 C CA . LYS A 1 303 ? 41.031 -5.391 -13.398 1 27.92 303 LYS A CA 1
ATOM 2317 C C . LYS A 1 303 ? 41.719 -6.75 -13.281 1 27.92 303 LYS A C 1
ATOM 2319 O O . LYS A 1 303 ? 42.906 -6.828 -12.938 1 27.92 303 LYS A O 1
ATOM 2324 N N . ARG A 1 304 ? 41.125 -7.918 -13.117 1 27.09 304 ARG A N 1
ATOM 2325 C CA . ARG A 1 304 ? 42 -9.055 -12.852 1 27.09 304 ARG A CA 1
ATOM 2326 C C . ARG A 1 304 ? 42.938 -9.297 -14.031 1 27.09 304 ARG A C 1
ATOM 2328 O O . ARG A 1 304 ? 43.5 -10.391 -14.172 1 27.09 304 ARG A O 1
ATOM 2335 N N . ARG A 1 305 ? 43.156 -8.453 -15.023 1 22.53 305 ARG A N 1
ATOM 2336 C CA . ARG A 1 305 ? 44.25 -8.969 -15.852 1 22.53 305 ARG A CA 1
ATOM 2337 C C . ARG A 1 305 ? 45.5 -9.148 -15.031 1 22.53 305 ARG A C 1
ATOM 2339 O O . ARG A 1 305 ? 46.25 -10.109 -15.219 1 22.53 305 ARG A O 1
ATOM 2346 N N . ARG A 1 306 ? 46.125 -8.023 -14.352 1 21.25 306 ARG A N 1
ATOM 2347 C CA . ARG A 1 306 ? 47.594 -8.039 -14.414 1 21.25 306 ARG A CA 1
ATOM 2348 C C . ARG A 1 306 ? 48.188 -8.773 -13.219 1 21.25 306 ARG A C 1
ATOM 2350 O O . ARG A 1 306 ? 49.406 -9.008 -13.164 1 21.25 306 ARG A O 1
ATOM 2357 N N . VAL A 1 307 ? 47.562 -8.578 -11.961 1 22.81 307 VAL A N 1
ATOM 2358 C CA . VAL A 1 307 ? 48.625 -8.695 -10.961 1 22.81 307 VAL A CA 1
ATOM 2359 C C . VAL A 1 307 ? 49.062 -10.156 -10.836 1 22.81 307 VAL A C 1
ATOM 2361 O O . VAL A 1 307 ? 48.25 -11.062 -10.836 1 22.81 307 VAL A O 1
ATOM 2364 N N . THR A 1 308 ? 50.281 -10.445 -11.047 1 19.41 308 THR A N 1
ATOM 2365 C CA . THR A 1 308 ? 51.312 -11.484 -10.992 1 19.41 308 THR A CA 1
ATOM 2366 C C . THR A 1 308 ? 51.375 -12.109 -9.602 1 19.41 308 THR A C 1
ATOM 2368 O O . THR A 1 308 ? 51.125 -11.438 -8.602 1 19.41 308 THR A O 1
ATOM 2371 N N . ALA A 1 309 ? 51.438 -13.383 -9.5 1 21.17 309 ALA A N 1
ATOM 2372 C CA . ALA A 1 309 ? 51.375 -14.531 -8.602 1 21.17 309 ALA A CA 1
ATOM 2373 C C . ALA A 1 309 ? 52.469 -14.438 -7.52 1 21.17 309 ALA A C 1
ATOM 2375 O O . ALA A 1 309 ? 52.688 -15.398 -6.789 1 21.17 309 ALA A O 1
ATOM 2376 N N . SER A 1 310 ? 52.781 -13.172 -6.828 1 20.27 310 SER A N 1
ATOM 2377 C CA . SER A 1 310 ? 54 -13.5 -6.129 1 20.27 310 SER A CA 1
ATOM 2378 C C . SER A 1 310 ? 53.781 -14.57 -5.066 1 20.27 310 SER A C 1
ATOM 2380 O O . SER A 1 310 ? 52.688 -14.688 -4.531 1 20.27 310 SER A O 1
ATOM 2382 N N . PRO A 1 311 ? 54.781 -15.445 -4.766 1 21.55 311 PRO A N 1
ATOM 2383 C CA . PRO A 1 311 ? 55 -16.75 -4.129 1 21.55 311 PRO A CA 1
ATOM 2384 C C . PRO A 1 311 ? 54.875 -16.688 -2.607 1 21.55 311 PRO A C 1
ATOM 2386 O O . PRO A 1 311 ? 55.719 -17.203 -1.893 1 21.55 311 PRO A O 1
ATOM 2389 N N . HIS A 1 312 ? 53.75 -15.969 -2.074 1 18.98 312 HIS A N 1
ATOM 2390 C CA . HIS A 1 312 ? 53.969 -15.68 -0.659 1 18.98 312 HIS A CA 1
ATOM 2391 C C . HIS A 1 312 ? 54.062 -16.969 0.148 1 18.98 312 HIS A C 1
ATOM 2393 O O . HIS A 1 312 ? 53.469 -17.984 -0.198 1 18.98 312 HIS A O 1
ATOM 2399 N N . GLY A 1 313 ? 55.125 -17.094 1.009 1 19 313 GLY A N 1
ATOM 2400 C CA . GLY A 1 313 ? 55.812 -18.031 1.885 1 19 313 GLY A CA 1
ATOM 2401 C C . GLY A 1 313 ? 54.969 -18.484 3.055 1 19 313 GLY A C 1
ATOM 2402 O O . GLY A 1 313 ? 53.969 -17.844 3.389 1 19 313 GLY A O 1
ATOM 2403 N N . PRO A 1 314 ? 55.219 -19.641 3.738 1 21.48 314 PRO A N 1
ATOM 2404 C CA . PRO A 1 314 ? 54.562 -20.688 4.551 1 21.48 314 PRO A CA 1
ATOM 2405 C C . PRO A 1 314 ? 54.281 -20.219 5.973 1 21.48 314 PRO A C 1
ATOM 2407 O O . PRO A 1 314 ? 53.75 -20.984 6.777 1 21.48 314 PRO A O 1
ATOM 2410 N N . GLY A 1 315 ? 54.344 -18.891 6.359 1 18.2 315 GLY A N 1
ATOM 2411 C CA . GLY A 1 315 ? 54.781 -18.859 7.746 1 18.2 315 GLY A CA 1
ATOM 2412 C C . GLY A 1 315 ? 53.781 -19.5 8.703 1 18.2 315 GLY A C 1
ATOM 2413 O O . GLY A 1 315 ? 52.625 -19.688 8.352 1 18.2 315 GLY A O 1
ATOM 2414 N N . ARG A 1 316 ? 54.156 -19.734 9.953 1 19.56 316 ARG A N 1
ATOM 2415 C CA . ARG A 1 316 ? 54.062 -20.516 11.188 1 19.56 316 ARG A CA 1
ATOM 2416 C C . ARG A 1 316 ? 52.75 -20.172 11.938 1 19.56 316 ARG A C 1
ATOM 2418 O O . ARG A 1 316 ? 52.25 -19.062 11.812 1 19.56 316 ARG A O 1
ATOM 2425 N N . SER A 1 317 ? 52.062 -21.078 12.758 1 20.59 317 SER A N 1
ATOM 2426 C CA . SER A 1 317 ? 50.844 -21.609 13.328 1 20.59 317 SER A CA 1
ATOM 2427 C C . SER A 1 317 ? 50.438 -20.828 14.578 1 20.59 317 SER A C 1
ATOM 2429 O O . SER A 1 317 ? 49.406 -21.125 15.188 1 20.59 317 SER A O 1
ATOM 2431 N N . THR A 1 318 ? 51.094 -19.781 15.102 1 20.22 318 THR A N 1
ATOM 2432 C CA . THR A 1 318 ? 51.062 -19.688 16.562 1 20.22 318 THR A CA 1
ATOM 2433 C C . THR A 1 318 ? 49.656 -19.469 17.078 1 20.22 318 THR A C 1
ATOM 2435 O O . THR A 1 318 ? 48.781 -18.984 16.344 1 20.22 318 THR A O 1
ATOM 2438 N N . SER A 1 319 ? 49.375 -19.812 18.422 1 21.45 319 SER A N 1
ATOM 2439 C CA . SER A 1 319 ? 48.344 -20.234 19.359 1 21.45 319 SER A CA 1
ATOM 2440 C C . SER A 1 319 ? 47.438 -19.078 19.75 1 21.45 319 SER A C 1
ATOM 2442 O O . SER A 1 319 ? 46.5 -19.25 20.562 1 21.45 319 SER A O 1
ATOM 2444 N N . PRO A 1 320 ? 46.938 -18.156 18.859 1 22.25 320 PRO A N 1
ATOM 2445 C CA . PRO A 1 320 ? 46.719 -16.891 19.547 1 22.25 320 PRO A CA 1
ATOM 2446 C C . PRO A 1 320 ? 45.688 -17 20.672 1 22.25 320 PRO A C 1
ATOM 2448 O O . PRO A 1 320 ? 44.812 -17.875 20.625 1 22.25 320 PRO A O 1
ATOM 2451 N N . GLN A 1 321 ? 46.031 -16.656 21.906 1 21.81 321 GLN A N 1
ATOM 2452 C CA . GLN A 1 321 ? 45.469 -16.297 23.219 1 21.81 321 GLN A CA 1
ATOM 2453 C C . GLN A 1 321 ? 44.156 -15.539 23.062 1 21.81 321 GLN A C 1
ATOM 2455 O O . GLN A 1 321 ? 44.062 -14.578 22.297 1 21.81 321 GLN A O 1
ATOM 2460 N N . ILE A 1 322 ? 43.062 -16.234 23.422 1 24.06 322 ILE A N 1
ATOM 2461 C CA . ILE A 1 322 ? 41.625 -15.922 23.375 1 24.06 322 ILE A CA 1
ATOM 2462 C C . ILE A 1 322 ? 41.375 -14.602 24.109 1 24.06 322 ILE A C 1
ATOM 2464 O O . ILE A 1 322 ? 41.281 -14.562 25.344 1 24.06 322 ILE A O 1
ATOM 2468 N N . GLU A 1 323 ? 42.25 -13.523 23.953 1 22.98 323 GLU A N 1
ATOM 2469 C CA . GLU A 1 323 ? 42.062 -12.266 24.672 1 22.98 323 GLU A CA 1
ATOM 2470 C C . GLU A 1 323 ? 40.625 -11.781 24.578 1 22.98 323 GLU A C 1
ATOM 2472 O O . GLU A 1 323 ? 39.938 -12.031 23.594 1 22.98 323 GLU A O 1
ATOM 2477 N N . ALA A 1 324 ? 40 -11.266 25.797 1 25.09 324 ALA A N 1
ATOM 2478 C CA . ALA A 1 324 ? 38.781 -10.562 26.219 1 25.09 324 ALA A CA 1
ATOM 2479 C C . ALA A 1 324 ? 38.344 -9.555 25.156 1 25.09 324 ALA A C 1
ATOM 2481 O O . ALA A 1 324 ? 38.969 -8.508 24.984 1 25.09 324 ALA A O 1
ATOM 2482 N N . ALA A 1 325 ? 38 -9.922 24 1 23.09 325 ALA A N 1
ATOM 2483 C CA . ALA A 1 325 ? 38 -9.133 22.781 1 23.09 325 ALA A CA 1
ATOM 2484 C C . ALA A 1 325 ? 37.156 -7.859 22.938 1 23.09 325 ALA A C 1
ATOM 2486 O O . ALA A 1 325 ? 36 -7.922 23.312 1 23.09 325 ALA A O 1
ATOM 2487 N N . ASN A 1 326 ? 37.781 -6.707 23.297 1 24.8 326 ASN A N 1
ATOM 2488 C CA . ASN A 1 326 ? 37.344 -5.316 23.219 1 24.8 326 ASN A CA 1
ATOM 2489 C C . ASN A 1 326 ? 36.406 -5.098 22.031 1 24.8 326 ASN A C 1
ATOM 2491 O O . ASN A 1 326 ? 36.812 -5.297 20.875 1 24.8 326 ASN A O 1
ATOM 2495 N N . THR A 1 327 ? 35.219 -5.527 22.188 1 27.58 327 THR A N 1
ATOM 2496 C CA . THR A 1 327 ? 34.188 -5.324 21.172 1 27.58 327 THR A CA 1
ATOM 2497 C C . THR A 1 327 ? 34.375 -3.992 20.453 1 27.58 327 THR A C 1
ATOM 2499 O O . THR A 1 327 ? 34.375 -2.936 21.094 1 27.58 327 THR A O 1
ATOM 2502 N N . PRO A 1 328 ? 35.219 -3.889 19.453 1 29.34 328 PRO A N 1
ATOM 2503 C CA . PRO A 1 328 ? 35.5 -2.551 18.938 1 29.34 328 PRO A CA 1
ATOM 2504 C C . PRO A 1 328 ? 34.281 -1.646 18.891 1 29.34 328 PRO A C 1
ATOM 2506 O O . PRO A 1 328 ? 33.156 -2.137 18.797 1 29.34 328 PRO A O 1
ATOM 2509 N N . SER A 1 329 ? 34.219 -0.524 19.578 1 30.89 329 SER A N 1
ATOM 2510 C CA . SER A 1 329 ? 33.344 0.653 19.578 1 30.89 329 SER A CA 1
ATOM 2511 C C . SER A 1 329 ? 32.781 0.918 18.188 1 30.89 329 SER A C 1
ATOM 2513 O O . SER A 1 329 ? 33.531 1.275 17.266 1 30.89 329 SER A O 1
ATOM 2515 N N . GLY A 1 330 ? 32.031 0.073 17.656 1 33.06 330 GLY A N 1
ATOM 2516 C CA . GLY A 1 330 ? 31.406 0.287 16.359 1 33.06 330 GLY A CA 1
ATOM 2517 C C . GLY A 1 330 ? 31.297 1.752 15.977 1 33.06 330 GLY A C 1
ATOM 2518 O O . GLY A 1 330 ? 31 2.598 16.828 1 33.06 330 GLY A O 1
ATOM 2519 N N . LEU A 1 331 ? 32.062 2.283 15.094 1 34.38 331 LEU A N 1
ATOM 2520 C CA . LEU A 1 331 ? 32.281 3.65 14.633 1 34.38 331 LEU A CA 1
ATOM 2521 C C . LEU A 1 331 ? 30.938 4.371 14.453 1 34.38 331 LEU A C 1
ATOM 2523 O O . LEU A 1 331 ? 30.141 3.998 13.594 1 34.38 331 LEU A O 1
ATOM 2527 N N . SER A 1 332 ? 30.109 4.676 15.383 1 41.06 332 SER A N 1
ATOM 2528 C CA . SER A 1 332 ? 29.094 5.719 15.344 1 41.06 332 SER A CA 1
ATOM 2529 C C . SER A 1 332 ? 29.516 6.883 14.453 1 41.06 332 SER A C 1
ATOM 2531 O O . SER A 1 332 ? 30.25 7.766 14.891 1 41.06 332 SER A O 1
ATOM 2533 N N . HIS A 1 333 ? 29.781 6.566 13.305 1 45.19 333 HIS A N 1
ATOM 2534 C CA . HIS A 1 333 ? 30.094 7.715 12.461 1 45.19 333 HIS A CA 1
ATOM 2535 C C . HIS A 1 333 ? 28.922 8.68 12.375 1 45.19 333 HIS A C 1
ATOM 2537 O O . HIS A 1 333 ? 27.844 8.305 11.891 1 45.19 333 HIS A O 1
ATOM 2543 N N . GLN A 1 334 ? 28.875 9.5 13.312 1 50.69 334 GLN A N 1
ATOM 2544 C CA . GLN A 1 334 ? 27.984 10.648 13.18 1 50.69 334 GLN A CA 1
ATOM 2545 C C . GLN A 1 334 ? 28.328 11.477 11.945 1 50.69 334 GLN A C 1
ATOM 2547 O O . GLN A 1 334 ? 29.516 11.688 11.656 1 50.69 334 GLN A O 1
ATOM 2552 N N . PRO A 1 335 ? 27.438 11.539 10.969 1 54.59 335 PRO A N 1
ATOM 2553 C CA . PRO A 1 335 ? 27.75 12.438 9.859 1 54.59 335 PRO A CA 1
ATOM 2554 C C . PRO A 1 335 ? 28.438 13.719 10.312 1 54.59 335 PRO A C 1
ATOM 2556 O O . PRO A 1 335 ? 28.344 14.102 11.477 1 54.59 335 PRO A O 1
ATOM 2559 N N . PRO A 1 336 ? 29.266 14.242 9.453 1 60.09 336 PRO A N 1
ATOM 2560 C CA . PRO A 1 336 ? 29.906 15.508 9.812 1 60.09 336 PRO A CA 1
ATOM 2561 C C . PRO A 1 336 ? 28.906 16.562 10.297 1 60.09 336 PRO A C 1
ATOM 2563 O O . PRO A 1 336 ? 27.75 16.547 9.883 1 60.09 336 PRO A O 1
ATOM 2566 N N . GLU A 1 337 ? 29.234 17.359 11.305 1 62.31 337 GLU A N 1
ATOM 2567 C CA . GLU A 1 337 ? 28.453 18.266 12.141 1 62.31 337 GLU A CA 1
ATOM 2568 C C . GLU A 1 337 ? 27.547 19.156 11.297 1 62.31 337 GLU A C 1
ATOM 2570 O O . GLU A 1 337 ? 26.359 19.281 11.586 1 62.31 337 GLU A O 1
ATOM 2575 N N . PRO A 1 338 ? 28.109 19.656 10.133 1 65.56 338 PRO A N 1
ATOM 2576 C CA . PRO A 1 338 ? 27.203 20.547 9.406 1 65.56 338 PRO A CA 1
ATOM 2577 C C . PRO A 1 338 ? 26.078 19.797 8.703 1 65.56 338 PRO A C 1
ATOM 2579 O O . PRO A 1 338 ? 24.938 20.281 8.664 1 65.56 338 PRO A O 1
ATOM 2582 N N . GLN A 1 339 ? 26.344 18.734 8.195 1 72.06 339 GLN A N 1
ATOM 2583 C CA . GLN A 1 339 ? 25.328 17.969 7.496 1 72.06 339 GLN A CA 1
ATOM 2584 C C . GLN A 1 339 ? 24.281 17.422 8.477 1 72.06 339 GLN A C 1
ATOM 2586 O O . GLN A 1 339 ? 23.078 17.422 8.172 1 72.06 339 GLN A O 1
ATOM 2591 N N . ARG A 1 340 ? 24.766 17.141 9.578 1 75.62 340 ARG A N 1
ATOM 2592 C CA . ARG A 1 340 ? 23.859 16.641 10.609 1 75.62 340 ARG A CA 1
ATOM 2593 C C . ARG A 1 340 ? 22.859 17.719 11.031 1 75.62 340 ARG A C 1
ATOM 2595 O O . ARG A 1 340 ? 21.672 17.438 11.18 1 75.62 340 ARG A O 1
ATOM 2602 N N . GLN A 1 341 ? 23.375 18.875 11.117 1 80.25 341 GLN A N 1
ATOM 2603 C CA . GLN A 1 341 ? 22.531 19.969 11.555 1 80.25 341 GLN A CA 1
ATOM 2604 C C . GLN A 1 341 ? 21.406 20.234 10.555 1 80.25 341 GLN A C 1
ATOM 2606 O O . GLN A 1 341 ? 20.266 20.516 10.945 1 80.25 341 GLN A O 1
ATOM 2611 N N . ARG A 1 342 ? 21.719 20.078 9.359 1 86.62 342 ARG A N 1
ATOM 2612 C CA . ARG A 1 342 ? 20.734 20.344 8.32 1 86.62 342 ARG A CA 1
ATOM 2613 C C . ARG A 1 342 ? 19.641 19.281 8.305 1 86.62 342 ARG A C 1
ATOM 2615 O O . ARG A 1 342 ? 18.516 19.547 7.859 1 86.62 342 ARG A O 1
ATOM 2622 N N . LEU A 1 343 ? 19.938 18.141 8.867 1 92.62 343 LEU A N 1
ATOM 2623 C CA . LEU A 1 343 ? 18.984 17.031 8.812 1 92.62 343 LEU A CA 1
ATOM 2624 C C . LEU A 1 343 ? 18.219 16.906 10.125 1 92.62 343 LEU A C 1
ATOM 2626 O O . LEU A 1 343 ? 17.312 16.078 10.234 1 92.62 343 LEU A O 1
ATOM 2630 N N . LEU A 1 344 ? 18.469 17.797 11.062 1 92.62 344 LEU A N 1
ATOM 2631 C CA . LEU A 1 344 ? 17.859 17.703 12.391 1 92.62 344 LEU A CA 1
ATOM 2632 C C . LEU A 1 344 ? 16.359 17.859 12.32 1 92.62 344 LEU A C 1
ATOM 2634 O O . LEU A 1 344 ? 15.617 17.156 13.016 1 92.62 344 LEU A O 1
ATOM 2638 N N . PRO A 1 345 ? 15.867 18.828 11.492 1 95.06 345 PRO A N 1
ATOM 2639 C CA . PRO A 1 345 ? 14.406 18.938 11.398 1 95.06 345 PRO A CA 1
ATOM 2640 C C . PRO A 1 345 ? 13.758 17.641 10.906 1 95.06 345 PRO A C 1
ATOM 2642 O O . PRO A 1 345 ? 12.758 17.188 11.484 1 95.06 345 PRO A O 1
ATOM 2645 N N . ALA A 1 346 ? 14.344 17.047 9.906 1 96.56 346 ALA A N 1
ATOM 2646 C CA . ALA A 1 346 ? 13.828 15.789 9.398 1 96.56 346 ALA A CA 1
ATOM 2647 C C . ALA A 1 346 ? 13.945 14.68 10.438 1 96.56 346 ALA A C 1
ATOM 2649 O O . ALA A 1 346 ? 13.039 13.859 10.586 1 96.56 346 ALA A O 1
ATOM 2650 N N . PHE A 1 347 ? 15.039 14.672 11.094 1 95.56 347 PHE A N 1
ATOM 2651 C CA . PHE A 1 347 ? 15.273 13.68 12.133 1 95.56 347 PHE A CA 1
ATOM 2652 C C . PHE A 1 347 ? 14.203 13.758 13.211 1 95.56 347 PHE A C 1
ATOM 2654 O O . PHE A 1 347 ? 13.656 12.734 13.625 1 95.56 347 PHE A O 1
ATOM 2661 N N . SER A 1 348 ? 13.906 14.93 13.656 1 95.69 348 SER A N 1
ATOM 2662 C CA . SER A 1 348 ? 12.906 15.125 14.695 1 95.69 348 SER A CA 1
ATOM 2663 C C . SER A 1 348 ? 11.508 14.781 14.188 1 95.69 348 SER A C 1
ATOM 2665 O O . SER A 1 348 ? 10.695 14.211 14.922 1 95.69 348 SER A O 1
ATOM 2667 N N . LEU A 1 349 ? 11.289 15.156 12.945 1 97.56 349 LEU A N 1
ATOM 2668 C CA . LEU A 1 349 ? 9.992 14.844 12.359 1 97.56 349 LEU A CA 1
ATOM 2669 C C . LEU A 1 349 ? 9.789 13.344 12.234 1 97.56 349 LEU A C 1
ATOM 2671 O O . LEU A 1 349 ? 8.695 12.828 12.469 1 97.56 349 LEU A O 1
ATOM 2675 N N . VAL A 1 350 ? 10.805 12.609 11.867 1 97.25 350 VAL A N 1
ATOM 2676 C CA . VAL A 1 350 ? 10.75 11.156 11.812 1 97.25 350 VAL A CA 1
ATOM 2677 C C . VAL A 1 350 ? 10.453 10.594 13.203 1 97.25 350 VAL A C 1
ATOM 2679 O O . VAL A 1 350 ? 9.656 9.664 13.344 1 97.25 350 VAL A O 1
ATOM 2682 N N . GLY A 1 351 ? 11.102 11.164 14.195 1 96.06 351 GLY A N 1
ATOM 2683 C CA . GLY A 1 351 ? 10.891 10.703 15.555 1 96.06 351 GLY A CA 1
ATOM 2684 C C . GLY A 1 351 ? 9.445 10.773 15.992 1 96.06 351 GLY A C 1
ATOM 2685 O O . GLY A 1 351 ? 8.906 9.805 16.547 1 96.06 351 GLY A O 1
ATOM 2686 N N . ILE A 1 352 ? 8.836 11.891 15.758 1 96.75 352 ILE A N 1
ATOM 2687 C CA . ILE A 1 352 ? 7.453 12.047 16.203 1 96.75 352 ILE A CA 1
ATOM 2688 C C . ILE A 1 352 ? 6.531 11.203 15.32 1 96.75 352 ILE A C 1
ATOM 2690 O O . ILE A 1 352 ? 5.523 10.68 15.797 1 96.75 352 ILE A O 1
ATOM 2694 N N . SER A 1 353 ? 6.859 11.055 14.039 1 96.81 353 SER A N 1
ATOM 2695 C CA . SER A 1 353 ? 6.07 10.203 13.156 1 96.81 353 SER A CA 1
ATOM 2696 C C . SER A 1 353 ? 6.113 8.75 13.617 1 96.81 353 SER A C 1
ATOM 2698 O O . SER A 1 353 ? 5.125 8.023 13.5 1 96.81 353 SER A O 1
ATOM 2700 N N . ARG A 1 354 ? 7.23 8.289 14.094 1 95.31 354 ARG A N 1
ATOM 2701 C CA . ARG A 1 354 ? 7.359 6.941 14.641 1 95.31 354 ARG A CA 1
ATOM 2702 C C . ARG A 1 354 ? 6.457 6.758 15.859 1 95.31 354 ARG A C 1
ATOM 2704 O O . ARG A 1 354 ? 5.793 5.727 15.992 1 95.31 354 ARG A O 1
ATOM 2711 N N . LEU A 1 355 ? 6.445 7.738 16.688 1 94.06 355 LEU A N 1
ATOM 2712 C CA . LEU A 1 355 ? 5.613 7.68 17.875 1 94.06 355 LEU A CA 1
ATOM 2713 C C . LEU A 1 355 ? 4.133 7.676 17.516 1 94.06 355 LEU A C 1
ATOM 2715 O O . LEU A 1 355 ? 3.332 6.984 18.141 1 94.06 355 LEU A O 1
ATOM 2719 N N . MET A 1 356 ? 3.803 8.445 16.516 1 93.12 356 MET A N 1
ATOM 2720 C CA . MET A 1 356 ? 2.434 8.445 16.016 1 93.12 356 MET A CA 1
ATOM 2721 C C . MET A 1 356 ? 2.029 7.059 15.531 1 93.12 356 MET A C 1
ATOM 2723 O O . MET A 1 356 ? 0.927 6.59 15.82 1 93.12 356 MET A O 1
ATOM 2727 N N . GLY A 1 357 ? 2.928 6.445 14.789 1 92 357 GLY A N 1
ATOM 2728 C CA . GLY A 1 357 ? 2.668 5.102 14.305 1 92 357 GLY A CA 1
ATOM 2729 C C . GLY A 1 357 ? 2.477 4.09 15.414 1 92 357 GLY A C 1
ATOM 2730 O O . GLY A 1 357 ? 1.578 3.248 15.344 1 92 357 GLY A O 1
ATOM 2731 N N . GLN A 1 358 ? 3.234 4.164 16.406 1 89.31 358 GLN A N 1
ATOM 2732 C CA . GLN A 1 358 ? 3.129 3.252 17.531 1 89.31 358 GLN A CA 1
ATOM 2733 C C . GLN A 1 358 ? 1.811 3.445 18.281 1 89.31 358 GLN A C 1
ATOM 2735 O O . GLN A 1 358 ? 1.196 2.475 18.719 1 89.31 358 GLN A O 1
ATOM 2740 N N . ALA A 1 359 ? 1.454 4.664 18.375 1 86.31 359 ALA A N 1
ATOM 2741 C CA . ALA A 1 359 ? 0.17 4.945 19.016 1 86.31 359 ALA A CA 1
ATOM 2742 C C . ALA A 1 359 ? -0.984 4.363 18.203 1 86.31 359 ALA A C 1
ATOM 2744 O O . ALA A 1 359 ? -1.912 3.775 18.766 1 86.31 359 ALA A O 1
ATOM 2745 N N . MET A 1 360 ? -0.948 4.512 16.922 1 86.12 360 MET A N 1
ATOM 2746 C CA . MET A 1 360 ? -1.995 3.988 16.047 1 86.12 360 MET A CA 1
ATOM 2747 C C . MET A 1 360 ? -2.068 2.469 16.141 1 86.12 360 MET A C 1
ATOM 2749 O O . MET A 1 360 ? -3.16 1.895 16.141 1 86.12 360 MET A O 1
ATOM 2753 N N . GLU A 1 361 ? -0.922 1.844 16.156 1 83.81 361 GLU A N 1
ATOM 2754 C CA . GLU A 1 361 ? -0.89 0.389 16.281 1 83.81 361 GLU A CA 1
ATOM 2755 C C . GLU A 1 361 ? -1.496 -0.076 17.594 1 83.81 361 GLU A C 1
ATOM 2757 O O . GLU A 1 361 ? -2.178 -1.103 17.641 1 83.81 361 GLU A O 1
ATOM 2762 N N . ALA A 1 362 ? -1.269 0.674 18.562 1 75.75 362 ALA A N 1
ATOM 2763 C CA . ALA A 1 362 ? -1.769 0.3 19.891 1 75.75 362 ALA A CA 1
ATOM 2764 C C . ALA A 1 362 ? -3.277 0.506 19.984 1 75.75 362 ALA A C 1
ATOM 2766 O O . ALA A 1 362 ? -3.982 -0.294 20.594 1 75.75 362 ALA A O 1
ATOM 2767 N N . PHE A 1 363 ? -3.764 1.489 19.25 1 73.19 363 PHE A N 1
ATOM 2768 C CA . PHE A 1 363 ? -5.152 1.865 19.484 1 73.19 363 PHE A CA 1
ATOM 2769 C C . PHE A 1 363 ? -6.047 1.354 18.359 1 73.19 363 PHE A C 1
ATOM 2771 O O . PHE A 1 363 ? -7.27 1.291 18.516 1 73.19 363 PHE A O 1
ATOM 2778 N N . ASN A 1 364 ? -5.484 1.047 17.203 1 66.38 364 ASN A N 1
ATOM 2779 C CA . ASN A 1 364 ? -6.289 0.635 16.047 1 66.38 364 ASN A CA 1
ATOM 2780 C C . ASN A 1 364 ? -6.375 -0.885 15.945 1 66.38 364 ASN A C 1
ATOM 2782 O O . ASN A 1 364 ? -7.098 -1.412 15.102 1 66.38 364 ASN A O 1
ATOM 2786 N N . LYS A 1 365 ? -5.715 -1.616 16.797 1 68.81 365 LYS A N 1
ATOM 2787 C CA . LYS A 1 365 ? -5.746 -3.074 16.719 1 68.81 365 LYS A CA 1
ATOM 2788 C C . LYS A 1 365 ? -7.16 -3.605 16.922 1 68.81 365 LYS A C 1
ATOM 2790 O O . LYS A 1 365 ? -7.988 -2.945 17.547 1 68.81 365 LYS A O 1
ATOM 2795 N N . SER A 1 366 ? -7.305 -4.691 16.281 1 68 366 SER A N 1
ATOM 2796 C CA . SER A 1 366 ? -8.602 -5.34 16.453 1 68 366 SER A CA 1
ATOM 2797 C C . SER A 1 366 ? -8.875 -5.648 17.922 1 68 366 SER A C 1
ATOM 2799 O O . SER A 1 366 ? -7.941 -5.809 18.703 1 68 366 SER A O 1
ATOM 2801 N N . LEU A 1 367 ? -10.109 -5.605 18.234 1 62.22 367 LEU A N 1
ATOM 2802 C CA . LEU A 1 367 ? -10.562 -5.75 19.609 1 62.22 367 LEU A CA 1
ATOM 2803 C C . LEU A 1 367 ? -10 -7.023 20.234 1 62.22 367 LEU A C 1
ATOM 2805 O O . LEU A 1 367 ? -9.727 -7.059 21.438 1 62.22 367 LEU A O 1
ATOM 2809 N N . ARG A 1 368 ? -9.758 -7.98 19.375 1 61.03 368 ARG A N 1
ATOM 2810 C CA . ARG A 1 368 ? -9.234 -9.25 19.875 1 61.03 368 ARG A CA 1
ATOM 2811 C C . ARG A 1 368 ? -7.797 -9.102 20.375 1 61.03 368 ARG A C 1
ATOM 2813 O O . ARG A 1 368 ? -7.371 -9.812 21.281 1 61.03 368 ARG A O 1
ATOM 2820 N N . TYR A 1 369 ? -7.199 -8.133 19.812 1 59.78 369 TYR A N 1
ATOM 2821 C CA . TYR A 1 369 ? -5.773 -8 20.094 1 59.78 369 TYR A CA 1
ATOM 2822 C C . TYR A 1 369 ? -5.484 -6.727 20.875 1 59.78 369 TYR A C 1
ATOM 2824 O O . TYR A 1 369 ? -4.348 -6.484 21.281 1 59.78 369 TYR A O 1
ATOM 2832 N N . ARG A 1 370 ? -6.652 -5.988 21.047 1 62.78 370 ARG A N 1
ATOM 2833 C CA . ARG A 1 370 ? -6.461 -4.699 21.703 1 62.78 370 ARG A CA 1
ATOM 2834 C C . ARG A 1 370 ? -6.367 -4.855 23.219 1 62.78 370 ARG A C 1
ATOM 2836 O O . ARG A 1 370 ? -7.285 -5.387 23.844 1 62.78 370 ARG A O 1
ATOM 2843 N N . SER A 1 371 ? -5.242 -5.094 23.672 1 59.12 371 SER A N 1
ATOM 2844 C CA . SER A 1 371 ? -5.051 -5 25.125 1 59.12 371 SER A CA 1
ATOM 2845 C C . SER A 1 371 ? -4.191 -3.793 25.484 1 59.12 371 SER A C 1
ATOM 2847 O O . SER A 1 371 ? -2.965 -3.844 25.375 1 59.12 371 SER A O 1
ATOM 2849 N N . ILE A 1 372 ? -4.895 -2.705 25.406 1 61.47 372 ILE A N 1
ATOM 2850 C CA . ILE A 1 372 ? -4.043 -1.574 25.766 1 61.47 372 ILE A CA 1
ATOM 2851 C C . ILE A 1 372 ? -3.703 -1.633 27.25 1 61.47 372 ILE A C 1
ATOM 2853 O O . ILE A 1 372 ? -4.555 -1.364 28.094 1 61.47 372 ILE A O 1
ATOM 2857 N N . GLN A 1 373 ? -2.559 -2.135 27.375 1 64.44 373 GLN A N 1
ATOM 2858 C CA . GLN A 1 373 ? -2.062 -2.205 28.75 1 64.44 373 GLN A CA 1
ATOM 2859 C C . GLN A 1 373 ? -1.528 -0.853 29.203 1 64.44 373 GLN A C 1
ATOM 2861 O O . GLN A 1 373 ? -0.975 -0.092 28.406 1 64.44 373 GLN A O 1
ATOM 2866 N N . ALA A 1 374 ? -1.9 -0.503 30.359 1 71 374 ALA A N 1
ATOM 2867 C CA . ALA A 1 374 ? -1.442 0.739 30.969 1 71 374 ALA A CA 1
ATOM 2868 C C . ALA A 1 374 ? 0.065 0.908 30.812 1 71 374 ALA A C 1
ATOM 2870 O O . ALA A 1 374 ? 0.552 2.02 30.594 1 71 374 ALA A O 1
ATOM 2871 N N . GLN A 1 375 ? 0.693 -0.176 30.75 1 74.62 375 GLN A N 1
ATOM 2872 C CA . GLN A 1 375 ? 2.148 -0.121 30.656 1 74.62 375 GLN A CA 1
ATOM 2873 C C . GLN A 1 375 ? 2.584 0.327 29.266 1 74.62 375 GLN A C 1
ATOM 2875 O O . GLN A 1 375 ? 3.568 1.055 29.109 1 74.62 375 GLN A O 1
ATOM 2880 N N . GLU A 1 376 ? 1.834 -0.101 28.328 1 78.88 376 GLU A N 1
ATOM 2881 C CA . GLU A 1 376 ? 2.174 0.278 26.953 1 78.88 376 GLU A CA 1
ATOM 2882 C C . GLU A 1 376 ? 1.954 1.771 26.734 1 78.88 376 GLU A C 1
ATOM 2884 O O . GLU A 1 376 ? 2.756 2.426 26.062 1 78.88 376 GLU A O 1
ATOM 2889 N N . THR A 1 377 ? 0.934 2.299 27.297 1 80.75 377 THR A N 1
ATOM 2890 C CA . THR A 1 377 ? 0.648 3.723 27.172 1 80.75 377 THR A CA 1
ATOM 2891 C C . THR A 1 377 ? 1.708 4.555 27.875 1 80.75 377 THR A C 1
ATOM 2893 O O . THR A 1 377 ? 2.121 5.605 27.391 1 80.75 377 THR A O 1
ATOM 2896 N N . LEU A 1 378 ? 2.133 4.07 29.031 1 84.31 378 LEU A N 1
ATOM 2897 C CA . LEU A 1 378 ? 3.16 4.777 29.797 1 84.31 378 LEU A CA 1
ATOM 2898 C C . LEU A 1 378 ? 4.484 4.781 29.031 1 84.31 378 LEU A C 1
ATOM 2900 O O . LEU A 1 378 ? 5.215 5.777 29.062 1 84.31 378 LEU A O 1
ATOM 2904 N N . GLN A 1 379 ? 4.734 3.682 28.406 1 88.31 379 GLN A N 1
ATOM 2905 C CA . GLN A 1 379 ? 5.953 3.613 27.625 1 88.31 379 GLN A CA 1
ATOM 2906 C C . GLN A 1 379 ? 5.918 4.613 26.469 1 88.31 379 GLN A C 1
ATOM 2908 O O . GLN A 1 379 ? 6.91 5.297 26.203 1 88.31 379 GLN A O 1
ATOM 2913 N N . LEU A 1 380 ? 4.816 4.699 25.812 1 90.25 380 LEU A N 1
ATOM 2914 C CA . LEU A 1 380 ? 4.68 5.633 24.703 1 90.25 380 LEU A CA 1
ATOM 2915 C C . LEU A 1 380 ? 4.801 7.074 25.188 1 90.25 380 LEU A C 1
ATOM 2917 O O . LEU A 1 380 ? 5.426 7.906 24.516 1 90.25 380 LEU A O 1
ATOM 2921 N N . ARG A 1 381 ? 4.262 7.367 26.359 1 90.56 381 ARG A N 1
ATOM 2922 C CA . ARG A 1 381 ? 4.34 8.711 26.922 1 90.56 381 ARG A CA 1
ATOM 2923 C C . ARG A 1 381 ? 5.773 9.07 27.297 1 90.56 381 ARG A C 1
ATOM 2925 O O . ARG A 1 381 ? 6.215 10.195 27.078 1 90.56 381 ARG A O 1
ATOM 2932 N N . THR A 1 382 ? 6.445 8.102 27.828 1 92.5 382 THR A N 1
ATOM 2933 C CA . THR A 1 382 ? 7.832 8.32 28.219 1 92.5 382 THR A CA 1
ATOM 2934 C C . THR A 1 382 ? 8.695 8.625 27 1 92.5 382 THR A C 1
ATOM 2936 O O . THR A 1 382 ? 9.516 9.547 27.031 1 92.5 382 THR A O 1
ATOM 2939 N N . GLU A 1 383 ? 8.445 7.871 25.984 1 93.94 383 GLU A N 1
ATOM 2940 C CA . GLU A 1 383 ? 9.203 8.094 24.766 1 93.94 383 GLU A CA 1
ATOM 2941 C C . GLU A 1 383 ? 8.883 9.453 24.156 1 93.94 383 GLU A C 1
ATOM 2943 O O . GLU A 1 383 ? 9.758 10.102 23.578 1 93.94 383 GLU A O 1
ATOM 2948 N N . LEU A 1 384 ? 7.695 9.867 24.219 1 95.5 384 LEU A N 1
ATOM 2949 C CA . LEU A 1 384 ? 7.297 11.18 23.719 1 95.5 384 LEU A CA 1
ATOM 2950 C C . LEU A 1 384 ? 7.988 12.289 24.5 1 95.5 384 LEU A C 1
ATOM 2952 O O . LEU A 1 384 ? 8.484 13.25 23.906 1 95.5 384 LEU A O 1
ATOM 2956 N N . GLU A 1 385 ? 8.023 12.125 25.828 1 93.56 385 GLU A N 1
ATOM 2957 C CA . GLU A 1 385 ? 8.695 13.125 26.672 1 93.56 385 GLU A CA 1
ATOM 2958 C C . GLU A 1 385 ? 10.188 13.164 26.375 1 93.56 385 GLU A C 1
ATOM 2960 O O . GLU A 1 385 ? 10.797 14.234 26.375 1 93.56 385 GLU A O 1
ATOM 2965 N N . ARG A 1 386 ? 10.711 11.992 26.125 1 92.75 386 ARG A N 1
ATOM 2966 C CA . ARG A 1 386 ? 12.117 11.938 25.766 1 92.75 386 ARG A CA 1
ATOM 2967 C C . ARG A 1 386 ? 12.375 12.68 24.453 1 92.75 386 ARG A C 1
ATOM 2969 O O . ARG A 1 386 ? 13.359 13.414 24.328 1 92.75 386 ARG A O 1
ATOM 2976 N N . TRP A 1 387 ? 11.547 12.43 23.5 1 94.62 387 TRP A N 1
ATOM 2977 C CA . TRP A 1 387 ? 11.641 13.109 22.219 1 94.62 387 TRP A CA 1
ATOM 2978 C C . TRP A 1 387 ? 11.578 14.625 22.391 1 94.62 387 TRP A C 1
ATOM 2980 O O . TRP A 1 387 ? 12.375 15.359 21.812 1 94.62 387 TRP A O 1
ATOM 2990 N N . TRP A 1 388 ? 10.656 15.148 23.188 1 94 388 TRP A N 1
ATOM 2991 C CA . TRP A 1 388 ? 10.469 16.578 23.406 1 94 388 TRP A CA 1
ATOM 2992 C C . TRP A 1 388 ? 11.656 17.172 24.156 1 94 388 TRP A C 1
ATOM 2994 O O . TRP A 1 388 ? 12.125 18.266 23.828 1 94 388 TRP A O 1
ATOM 3004 N N . ASN A 1 389 ? 12.203 16.422 25.094 1 90.06 389 ASN A N 1
ATOM 3005 C CA . ASN A 1 389 ? 13.352 16.875 25.875 1 90.06 389 ASN A CA 1
ATOM 3006 C C . ASN A 1 389 ? 14.617 16.953 25.031 1 90.06 389 ASN A C 1
ATOM 3008 O O . ASN A 1 389 ? 15.469 17.812 25.25 1 90.06 389 ASN A O 1
ATOM 3012 N N . ASP A 1 390 ? 14.672 16.094 24.125 1 87.06 390 ASP A N 1
ATOM 3013 C CA . ASP A 1 390 ? 15.828 16.078 23.219 1 87.06 390 ASP A CA 1
ATOM 3014 C C . ASP A 1 390 ? 15.82 17.281 22.297 1 87.06 390 ASP A C 1
ATOM 3016 O O . ASP A 1 390 ? 16.875 17.797 21.922 1 87.06 390 ASP A O 1
ATOM 3020 N N . ILE A 1 391 ? 14.672 17.672 21.844 1 88.06 391 ILE A N 1
ATOM 3021 C CA . ILE A 1 391 ? 14.57 18.844 20.984 1 88.06 391 ILE A CA 1
ATOM 3022 C C . ILE A 1 391 ? 14.93 20.094 21.781 1 88.06 391 ILE A C 1
ATOM 3024 O O . ILE A 1 391 ? 15.57 21 21.25 1 88.06 391 ILE A O 1
ATOM 3028 N N . GLY A 1 392 ? 14.492 20.188 23.047 1 81.94 392 GLY A N 1
ATOM 3029 C CA . GLY A 1 392 ? 14.938 21.203 23.984 1 81.94 392 GLY A CA 1
ATOM 3030 C C . GLY A 1 392 ? 14.227 22.531 23.797 1 81.94 392 GLY A C 1
ATOM 3031 O O . GLY A 1 392 ? 14.773 23.578 24.125 1 81.94 392 GLY A O 1
ATOM 3032 N N . PHE A 1 393 ? 13.125 22.578 23.094 1 79.56 393 PHE A N 1
ATOM 3033 C CA . PHE A 1 393 ? 12.367 23.828 22.969 1 79.56 393 PHE A CA 1
ATOM 3034 C C . PHE A 1 393 ? 11.602 24.125 24.25 1 79.56 393 PHE A C 1
ATOM 3036 O O . PHE A 1 393 ? 11.172 23.203 24.953 1 79.56 393 PHE A O 1
ATOM 3043 N N . ASP A 1 394 ? 11.625 25.297 24.734 1 68.12 394 ASP A N 1
ATOM 3044 C CA . ASP A 1 394 ? 10.781 25.688 25.844 1 68.12 394 ASP A CA 1
ATOM 3045 C C . ASP A 1 394 ? 9.367 26.031 25.375 1 68.12 394 ASP A C 1
ATOM 3047 O O . ASP A 1 394 ? 9.188 26.531 24.266 1 68.12 394 ASP A O 1
ATOM 3051 N N . ASP A 1 395 ? 8.391 25.453 26 1 59.94 395 ASP A N 1
ATOM 3052 C CA . ASP A 1 395 ? 6.988 25.656 25.625 1 59.94 395 ASP A CA 1
ATOM 3053 C C . ASP A 1 395 ? 6.637 27.141 25.562 1 59.94 395 ASP A C 1
ATOM 3055 O O . ASP A 1 395 ? 5.754 27.547 24.797 1 59.94 395 ASP A O 1
ATOM 3059 N N . ASP A 1 396 ? 7.176 27.938 26.547 1 52.84 396 ASP A N 1
ATOM 3060 C CA . ASP A 1 396 ? 6.691 29.312 26.703 1 52.84 396 ASP A CA 1
ATOM 3061 C C . ASP A 1 396 ? 7.336 30.25 25.672 1 52.84 396 ASP A C 1
ATOM 3063 O O . ASP A 1 396 ? 7.16 31.469 25.734 1 52.84 396 ASP A O 1
ATOM 3067 N N . GLY A 1 397 ? 7.648 29.656 24.5 1 51 397 GLY A N 1
ATOM 3068 C CA . GLY A 1 397 ? 8.039 30.547 23.422 1 51 397 GLY A CA 1
ATOM 3069 C C . GLY A 1 397 ? 9.289 31.359 23.734 1 51 397 GLY A C 1
ATOM 3070 O O . GLY A 1 397 ? 9.805 32.062 22.859 1 51 397 GLY A O 1
ATOM 3071 N N . GLU A 1 398 ? 9.539 31.531 25.016 1 48.69 398 GLU A N 1
ATOM 3072 C CA . GLU A 1 398 ? 10.523 32.531 25.375 1 48.69 398 GLU A CA 1
ATOM 3073 C C . GLU A 1 398 ? 11.945 32.031 25.156 1 48.69 398 GLU A C 1
ATOM 3075 O O . GLU A 1 398 ? 12.883 32.812 25.031 1 48.69 398 GLU A O 1
ATOM 3080 N N . ALA A 1 399 ? 12.148 30.828 25.391 1 50.41 399 ALA A N 1
ATOM 3081 C CA . ALA A 1 399 ? 13.555 30.484 25.25 1 50.41 399 ALA A CA 1
ATOM 3082 C C . ALA A 1 399 ? 13.953 30.422 23.766 1 50.41 399 ALA A C 1
ATOM 3084 O O . ALA A 1 399 ? 13.312 29.734 22.969 1 50.41 399 ALA A O 1
ATOM 3085 N N . THR A 1 400 ? 14.531 31.344 23.359 1 52.28 400 THR A N 1
ATOM 3086 C CA . THR A 1 400 ? 15.07 31.469 22.016 1 52.28 400 THR A CA 1
ATOM 3087 C C . THR A 1 400 ? 15.938 30.25 21.672 1 52.28 400 THR A C 1
ATOM 3089 O O . THR A 1 400 ? 16.906 29.969 22.375 1 52.28 400 THR A O 1
ATOM 3092 N N . PRO A 1 401 ? 15.328 29.219 21.031 1 56.72 401 PRO A N 1
ATOM 3093 C CA . PRO A 1 401 ? 16.297 28.219 20.594 1 56.72 401 PRO A CA 1
ATOM 3094 C C . PRO A 1 401 ? 17.609 28.812 20.109 1 56.72 401 PRO A C 1
ATOM 3096 O O . PRO A 1 401 ? 17.641 29.969 19.688 1 56.72 401 PRO A O 1
ATOM 3099 N N . ASP A 1 402 ? 18.703 28.25 20.5 1 61.19 402 ASP A N 1
ATOM 3100 C CA . ASP A 1 402 ? 19.984 28.672 19.953 1 61.19 402 ASP A CA 1
ATOM 3101 C C . ASP A 1 402 ? 19.859 28.984 18.453 1 61.19 402 ASP A C 1
ATOM 3103 O O . ASP A 1 402 ? 19.328 28.188 17.688 1 61.19 402 ASP A O 1
ATOM 3107 N N . ALA A 1 403 ? 19.859 30.156 18.156 1 62.88 403 ALA A N 1
ATOM 3108 C CA . ALA A 1 403 ? 19.812 30.672 16.781 1 62.88 403 ALA A CA 1
ATOM 3109 C C . ALA A 1 403 ? 20.5 29.719 15.82 1 62.88 403 ALA A C 1
ATOM 3111 O O . ALA A 1 403 ? 20.188 29.688 14.633 1 62.88 403 ALA A O 1
ATOM 3112 N N . ASP A 1 404 ? 21.156 28.844 16.438 1 76.5 404 ASP A N 1
ATOM 3113 C CA . ASP A 1 404 ? 21.953 28.016 15.547 1 76.5 404 ASP A CA 1
ATOM 3114 C C . ASP A 1 404 ? 21.312 26.641 15.328 1 76.5 404 ASP A C 1
ATOM 3116 O O . ASP A 1 404 ? 21.781 25.844 14.516 1 76.5 404 ASP A O 1
ATOM 3120 N N . ASP A 1 405 ? 20.141 26.516 15.914 1 84.12 405 ASP A N 1
ATOM 3121 C CA . ASP A 1 405 ? 19.484 25.219 15.75 1 84.12 405 ASP A CA 1
ATOM 3122 C C . ASP A 1 405 ? 18.625 25.203 14.484 1 84.12 405 ASP A C 1
ATOM 3124 O O . ASP A 1 405 ? 17.719 26.031 14.336 1 84.12 405 ASP A O 1
ATOM 3128 N N . ALA A 1 406 ? 18.891 24.328 13.617 1 88.62 406 ALA A N 1
ATOM 3129 C CA . ALA A 1 406 ? 18.219 24.219 12.328 1 88.62 406 ALA A CA 1
ATOM 3130 C C . ALA A 1 406 ? 16.719 23.953 12.516 1 88.62 406 ALA A C 1
ATOM 3132 O O . ALA A 1 406 ? 15.938 24.109 11.586 1 88.62 406 ALA A O 1
ATOM 3133 N N . ARG A 1 407 ? 16.344 23.719 13.812 1 91.12 407 ARG A N 1
ATOM 3134 C CA . ARG A 1 407 ? 14.945 23.422 14.109 1 91.12 407 ARG A CA 1
ATOM 3135 C C . ARG A 1 407 ? 14.195 24.688 14.516 1 91.12 407 ARG A C 1
ATOM 3137 O O . ARG A 1 407 ? 12.961 24.703 14.547 1 91.12 407 ARG A O 1
ATOM 3144 N N . SER A 1 408 ? 14.82 25.703 14.656 1 89 408 SER A N 1
ATOM 3145 C CA . SER A 1 408 ? 14.242 26.906 15.227 1 89 408 SER A CA 1
ATOM 3146 C C . SER A 1 408 ? 13.117 27.453 14.352 1 89 408 SER A C 1
ATOM 3148 O O . SER A 1 408 ? 12.078 27.875 14.859 1 89 408 SER A O 1
ATOM 3150 N N . PRO A 1 409 ? 13.312 27.375 13.039 1 89.19 409 PRO A N 1
ATOM 3151 C CA . PRO A 1 409 ? 12.219 27.875 12.203 1 89.19 409 PRO A CA 1
ATOM 3152 C C . PRO A 1 409 ? 10.953 27.031 12.305 1 89.19 409 PRO A C 1
ATOM 3154 O O . PRO A 1 409 ? 9.875 27.484 11.914 1 89.19 409 PRO A O 1
ATOM 3157 N N . TYR A 1 410 ? 11.07 25.844 12.867 1 93.19 410 TYR A N 1
ATOM 3158 C CA . TYR A 1 410 ? 9.945 24.922 12.922 1 93.19 410 TYR A CA 1
ATOM 3159 C C . TYR A 1 410 ? 9.453 24.75 14.352 1 93.19 410 TYR A C 1
ATOM 3161 O O . TYR A 1 410 ? 8.805 23.75 14.672 1 93.19 410 TYR A O 1
ATOM 3169 N N . LYS A 1 411 ? 9.734 25.641 15.188 1 92.19 411 LYS A N 1
ATOM 3170 C CA . LYS A 1 411 ? 9.383 25.547 16.609 1 92.19 411 LYS A CA 1
ATOM 3171 C C . LYS A 1 411 ? 7.871 25.406 16.781 1 92.19 411 LYS A C 1
ATOM 3173 O O . LYS A 1 411 ? 7.406 24.547 17.531 1 92.19 411 LYS A O 1
ATOM 3178 N N . THR A 1 412 ? 7.117 26.266 16.078 1 93.31 412 THR A N 1
ATOM 3179 C CA . THR A 1 412 ? 5.664 26.203 16.156 1 93.31 412 THR A CA 1
ATOM 3180 C C . THR A 1 412 ? 5.152 24.828 15.766 1 93.31 412 THR A C 1
ATOM 3182 O O . THR A 1 412 ? 4.305 24.25 16.453 1 93.31 412 THR A O 1
ATOM 3185 N N . LEU A 1 413 ? 5.66 24.312 14.711 1 95.94 413 LEU A N 1
ATOM 3186 C CA . LEU A 1 413 ? 5.25 23 14.219 1 95.94 413 LEU A CA 1
ATOM 3187 C C . LEU A 1 413 ? 5.543 21.906 15.25 1 95.94 413 LEU A C 1
ATOM 3189 O O . LEU A 1 413 ? 4.672 21.094 15.562 1 95.94 413 LEU A O 1
ATOM 3193 N N . PHE A 1 414 ? 6.703 21.875 15.805 1 96.06 414 PHE A N 1
ATOM 3194 C CA . PHE A 1 414 ? 7.105 20.797 16.703 1 96.06 414 PHE A CA 1
ATOM 3195 C C . PHE A 1 414 ? 6.344 20.891 18.031 1 96.06 414 PHE A C 1
ATOM 3197 O O . PHE A 1 414 ? 6 19.875 18.625 1 96.06 414 PHE A O 1
ATOM 3204 N N . ILE A 1 415 ? 6.055 22.141 18.484 1 95.44 415 ILE A N 1
ATOM 3205 C CA . ILE A 1 415 ? 5.234 22.297 19.672 1 95.44 415 ILE A CA 1
ATOM 3206 C C . ILE A 1 415 ? 3.844 21.719 19.422 1 95.44 415 ILE A C 1
ATOM 3208 O O . ILE A 1 415 ? 3.326 20.969 20.25 1 95.44 415 ILE A O 1
ATOM 3212 N N . CYS A 1 416 ? 3.303 22.078 18.312 1 96.81 416 CYS A N 1
ATOM 3213 C CA . CYS A 1 416 ? 1.954 21.625 17.984 1 96.81 416 CYS A CA 1
ATOM 3214 C C . CYS A 1 416 ? 1.918 20.125 17.797 1 96.81 416 CYS A C 1
ATOM 3216 O O . CYS A 1 416 ? 0.972 19.453 18.234 1 96.81 416 CYS A O 1
ATOM 3218 N N . LEU A 1 417 ? 2.928 19.578 17.172 1 97.12 417 LEU A N 1
ATOM 3219 C CA . LEU A 1 417 ? 2.992 18.125 16.969 1 97.12 417 LEU A CA 1
ATOM 3220 C C . LEU A 1 417 ? 3.113 17.406 18.312 1 97.12 417 LEU A C 1
ATOM 3222 O O . LEU A 1 417 ? 2.475 16.375 18.531 1 97.12 417 LEU A O 1
ATOM 3226 N N . TYR A 1 418 ? 3.939 17.906 19.172 1 96.44 418 TYR A N 1
ATOM 3227 C CA . TYR A 1 418 ? 4.094 17.328 20.5 1 96.44 418 TYR A CA 1
ATOM 3228 C C . TYR A 1 418 ? 2.768 17.328 21.25 1 96.44 418 TYR A C 1
ATOM 3230 O O . TYR A 1 418 ? 2.352 16.281 21.766 1 96.44 418 TYR A O 1
ATOM 3238 N N . ARG A 1 419 ? 2.102 18.406 21.281 1 96.44 419 ARG A N 1
ATOM 3239 C CA . ARG A 1 419 ? 0.849 18.531 22.016 1 96.44 419 ARG A CA 1
ATOM 3240 C C . ARG A 1 419 ? -0.246 17.688 21.375 1 96.44 419 ARG A C 1
ATOM 3242 O O . ARG A 1 419 ? -1.106 17.141 22.078 1 96.44 419 ARG A O 1
ATOM 3249 N N . GLN A 1 420 ? -0.239 17.656 20.094 1 95.81 420 GLN A N 1
ATOM 3250 C CA . GLN A 1 420 ? -1.179 16.781 19.406 1 95.81 420 GLN A CA 1
ATOM 3251 C C . GLN A 1 420 ? -1.001 15.336 19.828 1 95.81 420 GLN A C 1
ATOM 3253 O O . GLN A 1 420 ? -1.982 14.609 20.016 1 95.81 420 GLN A O 1
ATOM 3258 N N . GLN A 1 421 ? 0.237 14.906 19.984 1 95.25 421 GLN A N 1
ATOM 3259 C CA . GLN A 1 421 ? 0.504 13.531 20.375 1 95.25 421 GLN A CA 1
ATOM 3260 C C . GLN A 1 421 ? 0.113 13.297 21.844 1 95.25 421 GLN A C 1
ATOM 3262 O O . GLN A 1 421 ? -0.326 12.211 22.203 1 95.25 421 GLN A O 1
ATOM 3267 N N . VAL A 1 422 ? 0.267 14.305 22.641 1 94.62 422 VAL A N 1
ATOM 3268 C CA . VAL A 1 422 ? -0.201 14.203 24.016 1 94.62 422 VAL A CA 1
ATOM 3269 C C . VAL A 1 422 ? -1.709 13.961 24.031 1 94.62 422 VAL A C 1
ATOM 3271 O O . VAL A 1 422 ? -2.203 13.125 24.781 1 94.62 422 VAL A O 1
ATOM 3274 N N . ILE A 1 423 ? -2.412 14.672 23.219 1 93.5 423 ILE A N 1
ATOM 3275 C CA . ILE A 1 423 ? -3.859 14.516 23.125 1 93.5 423 ILE A CA 1
ATOM 3276 C C . ILE A 1 423 ? -4.191 13.109 22.625 1 93.5 423 ILE A C 1
ATOM 3278 O O . ILE A 1 423 ? -5.066 12.438 23.188 1 93.5 423 ILE A O 1
ATOM 3282 N N . ALA A 1 424 ? -3.486 12.672 21.625 1 89.81 424 ALA A N 1
ATOM 3283 C CA . ALA A 1 424 ? -3.746 11.367 21.031 1 89.81 424 ALA A CA 1
ATOM 3284 C C . ALA A 1 424 ? -3.561 10.25 22.062 1 89.81 424 ALA A C 1
ATOM 3286 O O . ALA A 1 424 ? -4.285 9.258 22.047 1 89.81 424 ALA A O 1
ATOM 3287 N N . LEU A 1 425 ? -2.613 10.367 22.953 1 88.5 425 LEU A N 1
ATOM 3288 C CA . LEU A 1 425 ? -2.311 9.336 23.938 1 88.5 425 LEU A CA 1
ATOM 3289 C C . LEU A 1 425 ? -3.27 9.414 25.125 1 88.5 425 LEU A C 1
ATOM 3291 O O . LEU A 1 425 ? -3.457 8.43 25.844 1 88.5 425 LEU A O 1
ATOM 3295 N N . SER A 1 426 ? -3.922 10.586 25.312 1 88.56 426 SER A N 1
ATOM 3296 C CA . SER A 1 426 ? -4.816 10.781 26.438 1 88.56 426 SER A CA 1
ATOM 3297 C C . SER A 1 426 ? -6.27 10.547 26.047 1 88.56 426 SER A C 1
ATOM 3299 O O . SER A 1 426 ? -7.113 10.266 26.906 1 88.56 426 SER A O 1
ATOM 3301 N N . ARG A 1 427 ? -6.539 10.625 24.844 1 85.81 427 ARG A N 1
ATOM 3302 C CA . ARG A 1 427 ? -7.898 10.609 24.312 1 85.81 427 ARG A CA 1
ATOM 3303 C C . ARG A 1 427 ? -8.602 9.297 24.656 1 85.81 427 ARG A C 1
ATOM 3305 O O . ARG A 1 427 ? -9.789 9.289 24.984 1 85.81 427 ARG A O 1
ATOM 3312 N N . PRO A 1 428 ? -7.977 8.172 24.609 1 81.69 428 PRO A N 1
ATOM 3313 C CA . PRO A 1 428 ? -8.672 6.918 24.922 1 81.69 428 PRO A CA 1
ATOM 3314 C C . PRO A 1 428 ? -9.258 6.91 26.328 1 81.69 428 PRO A C 1
ATOM 3316 O O . PRO A 1 428 ? -10.297 6.289 26.562 1 81.69 428 PRO A O 1
ATOM 3319 N N . ALA A 1 429 ? -8.656 7.625 27.219 1 83.19 429 ALA A N 1
ATOM 3320 C CA . ALA A 1 429 ? -9.133 7.676 28.609 1 83.19 429 ALA A CA 1
ATOM 3321 C C . ALA A 1 429 ? -10.406 8.516 28.703 1 83.19 429 ALA A C 1
ATOM 3323 O O . ALA A 1 429 ? -11.141 8.414 29.688 1 83.19 429 ALA A O 1
ATOM 3324 N N . LEU A 1 430 ? -10.688 9.281 27.688 1 84.88 430 LEU A N 1
ATOM 3325 C CA . LEU A 1 430 ? -11.914 10.07 27.688 1 84.88 430 LEU A CA 1
ATOM 3326 C C . LEU A 1 430 ? -13.125 9.195 27.391 1 84.88 430 LEU A C 1
ATOM 3328 O O . LEU A 1 430 ? -14.266 9.633 27.547 1 84.88 430 LEU A O 1
ATOM 3332 N N . SER A 1 431 ? -12.867 7.934 27.031 1 79.19 431 SER A N 1
ATOM 3333 C CA . SER A 1 431 ? -13.961 6.996 26.797 1 79.19 431 SER A CA 1
ATOM 3334 C C . SER A 1 431 ? -14.422 6.34 28.094 1 79.19 431 SER A C 1
ATOM 3336 O O . SER A 1 431 ? -15.477 5.699 28.125 1 79.19 431 SER A O 1
ATOM 3338 N N . LEU A 1 432 ? -13.633 6.578 29.141 1 80.69 432 LEU A N 1
ATOM 3339 C CA . LEU A 1 432 ? -14.008 6.031 30.438 1 80.69 432 LEU A CA 1
ATOM 3340 C C . LEU A 1 432 ? -15.133 6.852 31.078 1 80.69 432 LEU A C 1
ATOM 3342 O O . LEU A 1 432 ? -15.508 7.902 30.547 1 80.69 432 LEU A O 1
ATOM 3346 N N . ALA A 1 433 ? -15.625 6.262 32.188 1 81.12 433 ALA A N 1
ATOM 3347 C CA . ALA A 1 433 ? -16.688 6.984 32.875 1 81.12 433 ALA A CA 1
ATOM 3348 C C . ALA A 1 433 ? -16.203 8.359 33.344 1 81.12 433 ALA A C 1
ATOM 3350 O O . ALA A 1 433 ? -15.078 8.5 33.812 1 81.12 433 ALA A O 1
ATOM 3351 N N . PRO A 1 434 ? -17.031 9.359 33.125 1 83.88 434 PRO A N 1
ATOM 3352 C CA . PRO A 1 434 ? -16.641 10.727 33.469 1 83.88 434 PRO A CA 1
ATOM 3353 C C . PRO A 1 434 ? -16.297 10.883 34.938 1 83.88 434 PRO A C 1
ATOM 3355 O O . PRO A 1 434 ? -15.633 11.836 35.344 1 83.88 434 PRO A O 1
ATOM 3358 N N . THR A 1 435 ? -16.766 9.961 35.719 1 84.81 435 THR A N 1
ATOM 3359 C CA . THR A 1 435 ? -16.516 10.047 37.156 1 84.81 435 THR A CA 1
ATOM 3360 C C . THR A 1 435 ? -15.172 9.438 37.5 1 84.81 435 THR A C 1
ATOM 3362 O O . THR A 1 435 ? -14.656 9.648 38.594 1 84.81 435 THR A O 1
ATOM 3365 N N . ALA A 1 436 ? -14.625 8.781 36.594 1 85.25 436 ALA A N 1
ATOM 3366 C CA . ALA A 1 436 ? -13.328 8.148 36.812 1 85.25 436 ALA A CA 1
ATOM 3367 C C . ALA A 1 436 ? -12.211 9.188 36.844 1 85.25 436 ALA A C 1
ATOM 3369 O O . ALA A 1 436 ? -12.219 10.141 36.062 1 85.25 436 ALA A O 1
ATOM 3370 N N . LEU A 1 437 ? -11.266 9.062 37.812 1 87.81 437 LEU A N 1
ATOM 3371 C CA . LEU A 1 437 ? -10.141 9.984 37.938 1 87.81 437 LEU A CA 1
ATOM 3372 C C . LEU A 1 437 ? -9.312 10.008 36.656 1 87.81 437 LEU A C 1
ATOM 3374 O O . LEU A 1 437 ? -8.781 11.055 36.281 1 87.81 437 LEU A O 1
ATOM 3378 N N . GLN A 1 438 ? -9.188 8.852 36.031 1 84.88 438 GLN A N 1
ATOM 3379 C CA . GLN A 1 438 ? -8.422 8.773 34.781 1 84.88 438 GLN A CA 1
ATOM 3380 C C . GLN A 1 438 ? -9.047 9.641 33.688 1 84.88 438 GLN A C 1
ATOM 3382 O O . GLN A 1 438 ? -8.336 10.242 32.906 1 84.88 438 GLN A O 1
ATOM 3387 N N . HIS A 1 439 ? -10.305 9.664 33.688 1 88.12 439 HIS A N 1
ATOM 3388 C CA . HIS A 1 439 ? -11.023 10.492 32.719 1 88.12 439 HIS A CA 1
ATOM 3389 C C . HIS A 1 439 ? -10.766 11.977 32.969 1 88.12 439 HIS A C 1
ATOM 3391 O O . HIS A 1 439 ? -10.453 12.727 32.062 1 88.12 439 HIS A O 1
ATOM 3397 N N . THR A 1 440 ? -10.883 12.352 34.219 1 89.81 440 THR A N 1
ATOM 3398 C CA . THR A 1 440 ? -10.703 13.758 34.562 1 89.81 440 THR A CA 1
ATOM 3399 C C . THR A 1 440 ? -9.273 14.211 34.281 1 89.81 440 THR A C 1
ATOM 3401 O O . THR A 1 440 ? -9.062 15.312 33.75 1 89.81 440 THR A O 1
ATOM 3404 N N . TYR A 1 441 ? -8.344 13.398 34.625 1 91 441 TYR A N 1
ATOM 3405 C CA . TYR A 1 441 ? -6.949 13.727 34.375 1 91 441 TYR A CA 1
ATOM 3406 C C . TYR A 1 441 ? -6.695 13.867 32.875 1 91 441 TYR A C 1
ATOM 3408 O O . TYR A 1 441 ? -6.012 14.797 32.438 1 91 441 TYR A O 1
ATOM 3416 N N . ALA A 1 442 ? -7.188 12.938 32.125 1 91.25 442 ALA A N 1
ATOM 3417 C CA . ALA A 1 442 ? -7.027 12.969 30.672 1 91.25 442 ALA A CA 1
ATOM 3418 C C . ALA A 1 442 ? -7.652 14.234 30.078 1 91.25 442 ALA A C 1
ATOM 3420 O O . ALA A 1 442 ? -7.086 14.844 29.172 1 91.25 442 ALA A O 1
ATOM 3421 N N . LEU A 1 443 ? -8.781 14.578 30.547 1 91.44 443 LEU A N 1
ATOM 3422 C CA . LEU A 1 443 ? -9.461 15.766 30.031 1 91.44 443 LEU A CA 1
ATOM 3423 C C . LEU A 1 443 ? -8.641 17.016 30.312 1 91.44 443 LEU A C 1
ATOM 3425 O O . LEU A 1 443 ? -8.461 17.859 29.422 1 91.44 443 LEU A O 1
ATOM 3429 N N . GLU A 1 444 ? -8.148 17.156 31.516 1 92.81 444 GLU A N 1
ATOM 3430 C CA . GLU A 1 444 ? -7.348 18.328 31.859 1 92.81 444 GLU A CA 1
ATOM 3431 C C . GLU A 1 444 ? -6.07 18.375 31.031 1 92.81 444 GLU A C 1
ATOM 3433 O O . GLU A 1 444 ? -5.629 19.453 30.625 1 92.81 444 GLU A O 1
ATOM 3438 N N . THR A 1 445 ? -5.477 17.219 30.828 1 93.88 445 THR A N 1
ATOM 3439 C CA . THR A 1 445 ? -4.277 17.141 30 1 93.88 445 THR A CA 1
ATOM 3440 C C . THR A 1 445 ? -4.582 17.562 28.562 1 93.88 445 THR A C 1
ATOM 3442 O O . THR A 1 445 ? -3.791 18.281 27.938 1 93.88 445 THR A O 1
ATOM 3445 N N . CYS A 1 446 ? -5.707 17.125 28.062 1 94.25 446 CYS A N 1
ATOM 3446 C CA . CYS A 1 446 ? -6.121 17.484 26.703 1 94.25 446 CYS A CA 1
ATOM 3447 C C . CYS A 1 446 ? -6.43 18.969 26.594 1 94.25 446 CYS A C 1
ATOM 3449 O O . CYS A 1 446 ? -6.074 19.609 25.609 1 94.25 446 CYS A O 1
ATOM 3451 N N . VAL A 1 447 ? -7.082 19.5 27.609 1 93.81 447 VAL A N 1
ATOM 3452 C CA . VAL A 1 447 ? -7.41 20.922 27.609 1 93.81 447 VAL A CA 1
ATOM 3453 C C . VAL A 1 447 ? -6.125 21.75 27.609 1 93.81 447 VAL A C 1
ATOM 3455 O O . VAL A 1 447 ? -5.992 22.703 26.828 1 93.81 447 VAL A O 1
ATOM 3458 N N . ALA A 1 448 ? -5.203 21.375 28.453 1 94.56 448 ALA A N 1
ATOM 3459 C CA . ALA A 1 448 ? -3.93 22.078 28.516 1 94.56 448 ALA A CA 1
ATOM 3460 C C . ALA A 1 448 ? -3.215 22.047 27.172 1 94.56 448 ALA A C 1
ATOM 3462 O O . ALA A 1 448 ? -2.662 23.062 26.734 1 94.56 448 ALA A O 1
ATOM 3463 N N . SER A 1 449 ? -3.188 20.922 26.562 1 96.38 449 SER A N 1
ATOM 3464 C CA . SER A 1 449 ? -2.535 20.766 25.281 1 96.38 449 SER A CA 1
ATOM 3465 C C . SER A 1 449 ? -3.264 21.547 24.188 1 96.38 449 SER A C 1
ATOM 3467 O O . SER A 1 449 ? -2.629 22.172 23.328 1 96.38 449 SER A O 1
ATOM 3469 N N . ALA A 1 450 ? -4.566 21.5 24.219 1 95.38 450 ALA A N 1
ATOM 3470 C CA . ALA A 1 450 ? -5.375 22.25 23.266 1 95.38 450 ALA A CA 1
ATOM 3471 C C . ALA A 1 450 ? -5.102 23.734 23.359 1 95.38 450 ALA A C 1
ATOM 3473 O O . ALA A 1 450 ? -4.965 24.422 22.328 1 95.38 450 ALA A O 1
ATOM 3474 N N . ARG A 1 451 ? -5.039 24.234 24.547 1 94.81 451 ARG A N 1
ATOM 3475 C CA . ARG A 1 451 ? -4.789 25.656 24.766 1 94.81 451 ARG A CA 1
ATOM 3476 C C . ARG A 1 451 ? -3.426 26.062 24.219 1 94.81 451 ARG A C 1
ATOM 3478 O O . ARG A 1 451 ? -3.293 27.125 23.594 1 94.81 451 ARG A O 1
ATOM 3485 N N . VAL A 1 452 ? -2.443 25.234 24.453 1 95.12 452 VAL A N 1
ATOM 3486 C CA . VAL A 1 452 ? -1.101 25.547 23.984 1 95.12 452 VAL A CA 1
ATOM 3487 C C . VAL A 1 452 ? -1.089 25.578 22.453 1 95.12 452 VAL A C 1
ATOM 3489 O O . VAL A 1 452 ? -0.468 26.453 21.844 1 95.12 452 VAL A O 1
ATOM 3492 N N . ILE A 1 453 ? -1.725 24.641 21.797 1 96.5 453 ILE A N 1
ATOM 3493 C CA . ILE A 1 453 ? -1.799 24.609 20.344 1 96.5 453 ILE A CA 1
ATOM 3494 C C . ILE A 1 453 ? -2.426 25.891 19.828 1 96.5 453 ILE A C 1
ATOM 3496 O O . ILE A 1 453 ? -1.87 26.547 18.938 1 96.5 453 ILE A O 1
ATOM 3500 N N . LEU A 1 454 ? -3.537 26.312 20.422 1 95.31 454 LEU A N 1
ATOM 3501 C CA . LEU A 1 454 ? -4.273 27.484 19.953 1 95.31 454 LEU A CA 1
ATOM 3502 C C . LEU A 1 454 ? -3.484 28.766 20.188 1 95.31 454 LEU A C 1
ATOM 3504 O O . LEU A 1 454 ? -3.438 29.641 19.328 1 95.31 454 LEU A O 1
ATOM 3508 N N . ARG A 1 455 ? -2.891 28.844 21.312 1 93.69 455 ARG A N 1
ATOM 3509 C CA . ARG A 1 455 ? -2.086 30.016 21.625 1 93.69 455 ARG A CA 1
ATOM 3510 C C . ARG A 1 455 ? -0.883 30.125 20.688 1 93.69 455 ARG A C 1
ATOM 3512 O O . ARG A 1 455 ? -0.564 31.203 20.203 1 93.69 455 ARG A O 1
ATOM 3519 N N . THR A 1 456 ? -0.228 29.016 20.5 1 93.75 456 THR A N 1
ATOM 3520 C CA . THR A 1 456 ? 0.962 28.969 19.672 1 93.75 456 THR A CA 1
ATOM 3521 C C . THR A 1 456 ? 0.617 29.344 18.219 1 93.75 456 THR A C 1
ATOM 3523 O O . THR A 1 456 ? 1.319 30.141 17.594 1 93.75 456 THR A O 1
ATOM 3526 N N . LEU A 1 457 ? -0.441 28.828 17.734 1 94.56 457 LEU A N 1
ATOM 3527 C CA . LEU A 1 457 ? -0.842 29.109 16.359 1 94.56 457 LEU A CA 1
ATOM 3528 C C . LEU A 1 457 ? -1.356 30.531 16.219 1 94.56 457 LEU A C 1
ATOM 3530 O O . LEU A 1 457 ? -1.117 31.188 15.203 1 94.56 457 LEU A O 1
ATOM 3534 N N . SER A 1 458 ? -2.09 31 17.219 1 91.88 458 SER A N 1
ATOM 3535 C CA . SER A 1 458 ? -2.564 32.375 17.203 1 91.88 458 SER A CA 1
ATOM 3536 C C . SER A 1 458 ? -1.399 33.375 17.188 1 91.88 458 SER A C 1
ATOM 3538 O O . SER A 1 458 ? -1.438 34.375 16.469 1 91.88 458 SER A O 1
ATOM 3540 N N . ARG A 1 459 ? -0.404 33.094 17.938 1 88.56 459 ARG A N 1
ATOM 3541 C CA . ARG A 1 459 ? 0.786 33.938 17.969 1 88.56 459 ARG A CA 1
ATOM 3542 C C . ARG A 1 459 ? 1.511 33.906 16.625 1 88.56 459 ARG A C 1
ATOM 3544 O O . ARG A 1 459 ? 2.016 34.938 16.172 1 88.56 459 ARG A O 1
ATOM 3551 N N . GLU A 1 460 ? 1.551 32.719 16.078 1 88.75 460 GLU A N 1
ATOM 3552 C CA . GLU A 1 460 ? 2.234 32.562 14.805 1 88.75 460 GLU A CA 1
ATOM 3553 C C . GLU A 1 460 ? 1.517 33.312 13.688 1 88.75 460 GLU A C 1
ATOM 3555 O O . GLU A 1 460 ? 2.16 33.938 12.836 1 88.75 460 GLU A O 1
ATOM 3560 N N . PHE A 1 461 ? 0.209 33.312 13.695 1 86.75 461 PHE A N 1
ATOM 3561 C CA . PHE A 1 461 ? -0.547 33.844 12.57 1 86.75 461 PHE A CA 1
ATOM 3562 C C . PHE A 1 461 ? -0.894 35.312 12.805 1 86.75 461 PHE A C 1
ATOM 3564 O O . PHE A 1 461 ? -1.135 36.062 11.859 1 86.75 461 PHE A O 1
ATOM 3571 N N . ASP A 1 462 ? -1.105 35.75 14.102 1 75.62 462 ASP A N 1
ATOM 3572 C CA . ASP A 1 462 ? -1.454 37.125 14.445 1 75.62 462 ASP A CA 1
ATOM 3573 C C . ASP A 1 462 ? -0.204 37.938 14.734 1 75.62 462 ASP A C 1
ATOM 3575 O O . ASP A 1 462 ? -0.275 39.188 14.828 1 75.62 462 ASP A O 1
ATOM 3579 N N . GLY A 1 463 ? 0.822 37.344 15.125 1 60.75 463 GLY A N 1
ATOM 3580 C CA . GLY A 1 463 ? 1.989 38.062 15.609 1 60.75 463 GLY A CA 1
ATOM 3581 C C . GLY A 1 463 ? 2.475 39.125 14.648 1 60.75 463 GLY A C 1
ATOM 3582 O O . GLY A 1 463 ? 2.15 39.094 13.461 1 60.75 463 GLY A O 1
ATOM 3583 N N . PRO A 1 464 ? 2.875 40.094 15.289 1 52.97 464 PRO A N 1
ATOM 3584 C CA . PRO A 1 464 ? 3.334 41.312 14.594 1 52.97 464 PRO A CA 1
ATOM 3585 C C . PRO A 1 464 ? 4.258 40.969 13.414 1 52.97 464 PRO A C 1
ATOM 3587 O O . PRO A 1 464 ? 4.531 41.844 12.586 1 52.97 464 PRO A O 1
ATOM 3590 N N . ARG A 1 465 ? 4.75 39.906 13.469 1 49.78 465 ARG A N 1
ATOM 3591 C CA . ARG A 1 465 ? 5.66 39.594 12.383 1 49.78 465 ARG A CA 1
ATOM 3592 C C . ARG A 1 465 ? 4.918 39.5 11.055 1 49.78 465 ARG A C 1
ATOM 3594 O O . ARG A 1 465 ? 5.48 39.812 10 1 49.78 465 ARG A O 1
ATOM 3601 N N . ARG A 1 466 ? 3.682 39 11 1 51.69 466 ARG A N 1
ATOM 3602 C CA . ARG A 1 466 ? 2.896 39.031 9.773 1 51.69 466 ARG A CA 1
ATOM 3603 C C . ARG A 1 466 ? 2.471 40.469 9.43 1 51.69 466 ARG A C 1
ATOM 3605 O O . ARG A 1 466 ? 2.479 40.844 8.258 1 51.69 466 ARG A O 1
ATOM 3612 N N . LYS A 1 467 ? 2.002 41.344 10.438 1 48.69 467 LYS A N 1
ATOM 3613 C CA . LYS A 1 467 ? 1.616 42.719 10.188 1 48.69 467 LYS A CA 1
ATOM 3614 C C . LYS A 1 467 ? 2.791 43.531 9.641 1 48.69 467 LYS A C 1
ATOM 3616 O O . LYS A 1 467 ? 2.607 44.406 8.781 1 48.69 467 LYS A O 1
ATOM 3621 N N . ALA A 1 468 ? 3.863 43.281 10.125 1 44.06 468 ALA A N 1
ATOM 3622 C CA . ALA A 1 468 ? 5 44.031 9.602 1 44.06 468 ALA A CA 1
ATOM 3623 C C . ALA A 1 468 ? 5.34 43.594 8.18 1 44.06 468 ALA A C 1
ATOM 3625 O O . ALA A 1 468 ? 5.777 44.406 7.355 1 44.06 468 ALA A O 1
ATOM 3626 N N . ALA A 1 469 ? 5.172 42.344 7.887 1 44.06 469 ALA A N 1
ATOM 3627 C CA . ALA A 1 469 ? 5.465 41.906 6.523 1 44.06 469 ALA A CA 1
ATOM 3628 C C . ALA A 1 469 ? 4.441 42.469 5.539 1 44.06 469 ALA A C 1
ATOM 3630 O O . ALA A 1 469 ? 4.781 42.781 4.395 1 44.06 469 ALA A O 1
ATOM 3631 N N . ASP A 1 470 ? 3.125 42.562 5.797 1 44.34 470 ASP A N 1
ATOM 3632 C CA . ASP A 1 470 ? 2.141 43.188 4.91 1 44.34 470 ASP A CA 1
ATOM 3633 C C . ASP A 1 470 ? 2.428 44.688 4.719 1 44.34 470 ASP A C 1
ATOM 3635 O O . ASP A 1 470 ? 2.182 45.219 3.643 1 44.34 470 ASP A O 1
ATOM 3639 N N . CYS A 1 471 ? 2.68 45.562 5.75 1 34.09 471 CYS A N 1
ATOM 3640 C CA . CYS A 1 471 ? 2.816 47 5.574 1 34.09 471 CYS A CA 1
ATOM 3641 C C . CYS A 1 471 ? 4.094 47.344 4.816 1 34.09 471 CYS A C 1
ATOM 3643 O O . CYS A 1 471 ? 4.215 48.406 4.242 1 34.09 471 CYS A O 1
ATOM 3645 N N . CYS A 1 472 ? 5.332 47.031 5.352 1 34.19 472 CYS A N 1
ATOM 3646 C CA . CYS A 1 472 ? 6.531 47.625 4.777 1 34.19 472 CYS A CA 1
ATOM 3647 C C . CYS A 1 472 ? 7.031 46.812 3.588 1 34.19 472 CYS A C 1
ATOM 3649 O O . CYS A 1 472 ? 8.133 47.031 3.094 1 34.19 472 CYS A O 1
ATOM 3651 N N . GLY A 1 473 ? 6.273 46.219 2.678 1 34.94 473 GLY A N 1
ATOM 3652 C CA . GLY A 1 473 ? 6.812 45.625 1.466 1 34.94 473 GLY A CA 1
ATOM 3653 C C . GLY A 1 473 ? 7.914 44.625 1.735 1 34.94 473 GLY A C 1
ATOM 3654 O O . GLY A 1 473 ? 8.672 44.25 0.83 1 34.94 473 GLY A O 1
ATOM 3655 N N . LEU A 1 474 ? 8.578 44.844 2.846 1 34.91 474 LEU A N 1
ATOM 3656 C CA . LEU A 1 474 ? 9.758 44 3.035 1 34.91 474 LEU A CA 1
ATOM 3657 C C . LEU A 1 474 ? 9.391 42.531 2.934 1 34.91 474 LEU A C 1
ATOM 3659 O O . LEU A 1 474 ? 8.609 42 3.738 1 34.91 474 LEU A O 1
ATOM 3663 N N . ALA A 1 475 ? 9.406 41.969 1.835 1 37.69 475 ALA A N 1
ATOM 3664 C CA . ALA A 1 475 ? 9.398 40.656 1.195 1 37.69 475 ALA A CA 1
ATOM 3665 C C . ALA A 1 475 ? 10.031 39.594 2.096 1 37.69 475 ALA A C 1
ATOM 3667 O O . ALA A 1 475 ? 10.094 38.406 1.733 1 37.69 475 ALA A O 1
ATOM 3668 N N . GLY A 1 476 ? 10.875 39.906 2.998 1 37.28 476 GLY A N 1
ATOM 3669 C CA . GLY A 1 476 ? 11.805 38.875 3.432 1 37.28 476 GLY A CA 1
ATOM 3670 C C . GLY A 1 476 ? 11.164 37.844 4.359 1 37.28 476 GLY A C 1
ATOM 3671 O O . GLY A 1 476 ? 11.828 36.906 4.824 1 37.28 476 GLY A O 1
ATOM 3672 N N . ARG A 1 477 ? 10.531 38.406 5.539 1 43.62 477 ARG A N 1
ATOM 3673 C CA . ARG A 1 477 ? 10.359 37.438 6.641 1 43.62 477 ARG A CA 1
ATOM 3674 C C . ARG A 1 477 ? 9.391 36.344 6.262 1 43.62 477 ARG A C 1
ATOM 3676 O O . ARG A 1 477 ? 8.469 36.531 5.469 1 43.62 477 ARG A O 1
ATOM 3683 N N . THR A 1 478 ? 9.812 35.031 6.598 1 49.09 478 THR A N 1
ATOM 3684 C CA . THR A 1 478 ? 9.547 33.594 6.406 1 49.09 478 THR A CA 1
ATOM 3685 C C . THR A 1 478 ? 8.07 33.281 6.656 1 49.09 478 THR A C 1
ATOM 3687 O O . THR A 1 478 ? 7.547 33.562 7.734 1 49.09 478 THR A O 1
ATOM 3690 N N . GLU A 1 479 ? 7.23 33.531 5.605 1 62.41 479 GLU A N 1
ATOM 3691 C CA . GLU A 1 479 ? 5.867 33 5.586 1 62.41 479 GLU A CA 1
ATOM 3692 C C . GLU A 1 479 ? 5.73 31.781 6.488 1 62.41 479 GLU A C 1
ATOM 3694 O O . GLU A 1 479 ? 6.633 30.953 6.547 1 62.41 479 GLU A O 1
ATOM 3699 N N . SER A 1 480 ? 4.902 32.062 7.52 1 79.5 480 SER A N 1
ATOM 3700 C CA . SER A 1 480 ? 4.586 30.984 8.438 1 79.5 480 SER A CA 1
ATOM 3701 C C . SER A 1 480 ? 4.348 29.688 7.691 1 79.5 480 SER A C 1
ATOM 3703 O O . SER A 1 480 ? 3.789 29.688 6.59 1 79.5 480 SER A O 1
ATOM 3705 N N . LEU A 1 481 ? 4.992 28.703 8.195 1 87.81 481 LEU A N 1
ATOM 3706 C CA . LEU A 1 481 ? 4.805 27.375 7.621 1 87.81 481 LEU A CA 1
ATOM 3707 C C . LEU A 1 481 ? 3.357 26.906 7.777 1 87.81 481 LEU A C 1
ATOM 3709 O O . LEU A 1 481 ? 2.863 26.781 8.898 1 87.81 481 LEU A O 1
ATOM 3713 N N . MET A 1 482 ? 2.699 26.859 6.719 1 91.62 482 MET A N 1
ATOM 3714 C CA . MET A 1 482 ? 1.319 26.375 6.73 1 91.62 482 MET A CA 1
ATOM 3715 C C . MET A 1 482 ? 1.271 24.859 6.664 1 91.62 482 MET A C 1
ATOM 3717 O O . MET A 1 482 ? 1.151 24.281 5.582 1 91.62 482 MET A O 1
ATOM 3721 N N . TRP A 1 483 ? 1.312 24.234 7.848 1 95.38 483 TRP A N 1
ATOM 3722 C CA . TRP A 1 483 ? 1.242 22.781 7.965 1 95.38 483 TRP A CA 1
ATOM 3723 C C . TRP A 1 483 ? -0.199 22.297 7.855 1 95.38 483 TRP A C 1
ATOM 3725 O O . TRP A 1 483 ? -1.071 22.75 8.602 1 95.38 483 TRP A O 1
ATOM 3735 N N . PRO A 1 484 ? -0.474 21.359 6.953 1 93.19 484 PRO A N 1
ATOM 3736 C CA . PRO A 1 484 ? -1.857 20.922 6.746 1 93.19 484 PRO A CA 1
ATOM 3737 C C . PRO A 1 484 ? -2.484 20.344 8.008 1 93.19 484 PRO A C 1
ATOM 3739 O O . PRO A 1 484 ? -3.695 20.453 8.211 1 93.19 484 PRO A O 1
ATOM 3742 N N . GLY A 1 485 ? -1.763 19.797 8.852 1 93.81 485 GLY A N 1
ATOM 3743 C CA . GLY A 1 485 ? -2.256 19.141 10.062 1 93.81 485 GLY A CA 1
ATOM 3744 C C . GLY A 1 485 ? -2.805 20.125 11.078 1 93.81 485 GLY A C 1
ATOM 3745 O O . GLY A 1 485 ? -3.514 19.734 12.008 1 93.81 485 GLY A O 1
ATOM 3746 N N . TYR A 1 486 ? -2.537 21.422 10.906 1 94.94 486 TYR A N 1
ATOM 3747 C CA . TYR A 1 486 ? -3.039 22.422 11.844 1 94.94 486 TYR A CA 1
ATOM 3748 C C . TYR A 1 486 ? -4.562 22.453 11.844 1 94.94 486 TYR A C 1
ATOM 3750 O O . TYR A 1 486 ? -5.184 22.703 12.875 1 94.94 486 TYR A O 1
ATOM 3758 N N . VAL A 1 487 ? -5.152 22.203 10.703 1 91.81 487 VAL A N 1
ATOM 3759 C CA . VAL A 1 487 ? -6.605 22.203 10.586 1 91.81 487 VAL A CA 1
ATOM 3760 C C . VAL A 1 487 ? -7.211 21.188 11.547 1 91.81 487 VAL A C 1
ATOM 3762 O O . VAL A 1 487 ? -8.117 21.516 12.312 1 91.81 487 VAL A O 1
ATOM 3765 N N . ASP A 1 488 ? -6.684 20.016 11.555 1 90.88 488 ASP A N 1
ATOM 3766 C CA . ASP A 1 488 ? -7.18 18.953 12.43 1 90.88 488 ASP A CA 1
ATOM 3767 C C . ASP A 1 488 ? -6.871 19.25 13.891 1 90.88 488 ASP A C 1
ATOM 3769 O O . ASP A 1 488 ? -7.688 18.984 14.773 1 90.88 488 ASP A O 1
ATOM 3773 N N . MET A 1 489 ? -5.703 19.828 14.125 1 94.31 489 MET A N 1
ATOM 3774 C CA . MET A 1 489 ? -5.309 20.156 15.492 1 94.31 489 MET A CA 1
ATOM 3775 C C . MET A 1 489 ? -6.266 21.156 16.125 1 94.31 489 MET A C 1
ATOM 3777 O O . MET A 1 489 ? -6.676 21 17.266 1 94.31 489 MET A O 1
ATOM 3781 N N . VAL A 1 490 ? -6.621 22.156 15.336 1 93.31 490 VAL A N 1
ATOM 3782 C CA . VAL A 1 490 ? -7.516 23.188 15.828 1 93.31 490 VAL A CA 1
ATOM 3783 C C . VAL A 1 490 ? -8.922 22.625 16 1 93.31 490 VAL A C 1
ATOM 3785 O O . VAL A 1 490 ? -9.609 22.938 16.984 1 93.31 490 VAL A O 1
ATOM 3788 N N . PHE A 1 491 ? -9.383 21.828 15.117 1 89.56 491 PHE A N 1
ATOM 3789 C CA . PHE A 1 491 ? -10.695 21.203 15.195 1 89.56 491 PHE A CA 1
ATOM 3790 C C . PHE A 1 491 ? -10.828 20.375 16.469 1 89.56 491 PHE A C 1
ATOM 3792 O O . PHE A 1 491 ? -11.781 20.547 17.234 1 89.56 491 PHE A O 1
ATOM 3799 N N . PHE A 1 492 ? -9.898 19.5 16.734 1 90.88 492 PHE A N 1
ATOM 3800 C CA . PHE A 1 492 ? -9.961 18.625 17.891 1 90.88 492 PHE A CA 1
ATOM 3801 C C . PHE A 1 492 ? -9.773 19.422 19.188 1 90.88 492 PHE A C 1
ATOM 3803 O O . PHE A 1 492 ? -10.359 19.109 20.219 1 90.88 492 PHE A O 1
ATOM 3810 N N . ALA A 1 493 ? -8.906 20.453 19.062 1 93 493 ALA A N 1
ATOM 3811 C CA . ALA A 1 493 ? -8.781 21.344 20.219 1 93 493 ALA A CA 1
ATOM 3812 C C . ALA A 1 493 ? -10.125 21.984 20.562 1 93 493 ALA A C 1
ATOM 3814 O O . ALA A 1 493 ? -10.5 22.062 21.734 1 93 493 ALA A O 1
ATOM 3815 N N . ALA A 1 494 ? -10.812 22.422 19.562 1 89.44 494 ALA A N 1
ATOM 3816 C CA . ALA A 1 494 ? -12.125 23.016 19.766 1 89.44 494 ALA A CA 1
ATOM 3817 C C . ALA A 1 494 ? -13.102 22.016 20.375 1 89.44 494 ALA A C 1
ATOM 3819 O O . ALA A 1 494 ? -13.867 22.344 21.281 1 89.44 494 ALA A O 1
ATOM 3820 N N . LEU A 1 495 ? -13.078 20.766 19.891 1 87.75 495 LEU A N 1
ATOM 3821 C CA . LEU A 1 495 ? -13.953 19.719 20.422 1 87.75 495 LEU A CA 1
ATOM 3822 C C . LEU A 1 495 ? -13.672 19.469 21.891 1 87.75 495 LEU A C 1
ATOM 3824 O O . LEU A 1 495 ? -14.602 19.328 22.688 1 87.75 495 LEU A O 1
ATOM 3828 N N . ILE A 1 496 ? -12.43 19.422 22.219 1 90.5 496 ILE A N 1
ATOM 3829 C CA . ILE A 1 496 ? -12.016 19.172 23.594 1 90.5 496 ILE A CA 1
ATOM 3830 C C . ILE A 1 496 ? -12.508 20.297 24.5 1 90.5 496 ILE A C 1
ATOM 3832 O O . ILE A 1 496 ? -13.016 20.047 25.594 1 90.5 496 ILE A O 1
ATOM 3836 N N . LEU A 1 497 ? -12.383 21.547 24.062 1 89 497 LEU A N 1
ATOM 3837 C CA . LEU A 1 497 ? -12.789 22.703 24.859 1 89 497 LEU A CA 1
ATOM 3838 C C . LEU A 1 497 ? -14.305 22.75 25.016 1 89 497 LEU A C 1
ATOM 3840 O O . LEU A 1 497 ? -14.812 23.094 26.078 1 89 497 LEU A O 1
ATOM 3844 N N . VAL A 1 498 ? -15.016 22.391 23.938 1 83.88 498 VAL A N 1
ATOM 3845 C CA . VAL A 1 498 ? -16.469 22.328 24.031 1 83.88 498 VAL A CA 1
ATOM 3846 C C . VAL A 1 498 ? -16.875 21.234 25.031 1 83.88 498 VAL A C 1
ATOM 3848 O O . VAL A 1 498 ? -17.781 21.438 25.844 1 83.88 498 VAL A O 1
ATOM 3851 N N . TYR A 1 499 ? -16.219 20.109 25 1 85.44 499 TYR A N 1
ATOM 3852 C CA . TYR A 1 499 ? -16.5 19.016 25.922 1 85.44 499 TYR A CA 1
ATOM 3853 C C . TYR A 1 499 ? -16.203 19.438 27.359 1 85.44 499 TYR A C 1
ATOM 3855 O O . TYR A 1 499 ? -17 19.141 28.266 1 85.44 499 TYR A O 1
ATOM 3863 N N . ALA A 1 500 ? -15.094 20.078 27.516 1 87.06 500 ALA A N 1
ATOM 3864 C CA . ALA A 1 500 ? -14.719 20.547 28.859 1 87.06 500 ALA A CA 1
ATOM 3865 C C . ALA A 1 500 ? -15.719 21.562 29.375 1 87.06 500 ALA A C 1
ATOM 3867 O O . ALA A 1 500 ? -16.047 21.562 30.562 1 87.06 500 ALA A O 1
ATOM 3868 N N . ALA A 1 501 ? -16.188 22.422 28.531 1 82.88 501 ALA A N 1
ATOM 3869 C CA . ALA A 1 501 ? -17.172 23.438 28.938 1 82.88 501 ALA A CA 1
ATOM 3870 C C . ALA A 1 501 ? -18.484 22.781 29.359 1 82.88 501 ALA A C 1
ATOM 3872 O O . ALA A 1 501 ? -19.141 23.25 30.297 1 82.88 501 ALA A O 1
ATOM 3873 N N . LYS A 1 502 ? -18.797 21.781 28.719 1 79.19 502 LYS A N 1
ATOM 3874 C CA . LYS A 1 502 ? -20.031 21.078 29.047 1 79.19 502 LYS A CA 1
ATOM 3875 C C . LYS A 1 502 ? -19.906 20.328 30.375 1 79.19 502 LYS A C 1
ATOM 3877 O O . LYS A 1 502 ? -20.891 20.172 31.094 1 79.19 502 LYS A O 1
ATOM 3882 N N . ARG A 1 503 ? -18.766 19.891 30.656 1 79.25 503 ARG A N 1
ATOM 3883 C CA . ARG A 1 503 ? -18.547 19.141 31.875 1 79.25 503 ARG A CA 1
ATOM 3884 C C . ARG A 1 503 ? -18.391 20.062 33.062 1 79.25 503 ARG A C 1
ATOM 3886 O O . ARG A 1 503 ? -18.75 19.688 34.188 1 79.25 503 ARG A O 1
ATOM 3893 N N . GLU A 1 504 ? -17.766 21.234 32.938 1 73.62 504 GLU A N 1
ATOM 3894 C CA . GLU A 1 504 ? -17.469 22.172 34.031 1 73.62 504 GLU A CA 1
ATOM 3895 C C . GLU A 1 504 ? -18.688 23.016 34.375 1 73.62 504 GLU A C 1
ATOM 3897 O O . GLU A 1 504 ? -18.609 23.906 35.219 1 73.62 504 GLU A O 1
ATOM 3902 N N . GLU A 1 505 ? -19.938 22.672 34.375 1 61.28 505 GLU A N 1
ATOM 3903 C CA . GLU A 1 505 ? -21.156 23.469 34.531 1 61.28 505 GLU A CA 1
ATOM 3904 C C . GLU A 1 505 ? -21.016 24.453 35.688 1 61.28 505 GLU A C 1
ATOM 3906 O O . GLU A 1 505 ? -21.734 25.453 35.781 1 61.28 505 GLU A O 1
ATOM 3911 N N . ARG A 1 506 ? -19.969 24.391 36.469 1 59.03 506 ARG A N 1
ATOM 3912 C CA . ARG A 1 506 ? -20.25 25.141 37.688 1 59.03 506 ARG A CA 1
ATOM 3913 C C . ARG A 1 506 ? -19.266 26.297 37.875 1 59.03 506 ARG A C 1
ATOM 3915 O O . ARG A 1 506 ? -19.531 27.219 38.656 1 59.03 506 ARG A O 1
ATOM 3922 N N . ASP A 1 507 ? -18.266 26.297 37.094 1 67.69 507 ASP A N 1
ATOM 3923 C CA . ASP A 1 507 ? -17.312 27.344 37.406 1 67.69 507 ASP A CA 1
ATOM 3924 C C . ASP A 1 507 ? -17.281 28.406 36.281 1 67.69 507 ASP A C 1
ATOM 3926 O O . ASP A 1 507 ? -16.844 28.125 35.156 1 67.69 507 ASP A O 1
ATOM 3930 N N . SER A 1 508 ? -17.891 29.625 36.531 1 70.81 508 SER A N 1
ATOM 3931 C CA . SER A 1 508 ? -18.062 30.719 35.594 1 70.81 508 SER A CA 1
ATOM 3932 C C . SER A 1 508 ? -16.734 31.188 35.031 1 70.81 508 SER A C 1
ATOM 3934 O O . SER A 1 508 ? -16.625 31.5 33.844 1 70.81 508 SER A O 1
ATOM 3936 N N . VAL A 1 509 ? -15.703 31.281 35.844 1 74.88 509 VAL A N 1
ATOM 3937 C CA . VAL A 1 509 ? -14.398 31.781 35.406 1 74.88 509 VAL A CA 1
ATOM 3938 C C . VAL A 1 509 ? -13.797 30.828 34.375 1 74.88 509 VAL A C 1
ATOM 3940 O O . VAL A 1 509 ? -13.266 31.266 33.344 1 74.88 509 VAL A O 1
ATOM 3943 N N . THR A 1 510 ? -13.938 29.641 34.656 1 78.56 510 THR A N 1
ATOM 3944 C CA . THR A 1 510 ? -13.398 28.625 33.75 1 78.56 510 THR A CA 1
ATOM 3945 C C . THR A 1 510 ? -14.133 28.641 32.438 1 78.56 510 THR A C 1
ATOM 3947 O O . THR A 1 510 ? -13.516 28.469 31.375 1 78.56 510 THR A O 1
ATOM 3950 N N . ILE A 1 511 ? -15.336 28.938 32.5 1 77.25 511 ILE A N 1
ATOM 3951 C CA . ILE A 1 511 ? -16.141 28.938 31.281 1 77.25 511 ILE A CA 1
ATOM 3952 C C . ILE A 1 511 ? -15.742 30.125 30.391 1 77.25 511 ILE A C 1
ATOM 3954 O O . ILE A 1 511 ? -15.703 30.016 29.172 1 77.25 511 ILE A O 1
ATOM 3958 N N . GLN A 1 512 ? -15.477 31.25 31.062 1 80 512 GLN A N 1
ATOM 3959 C CA . GLN A 1 512 ? -15.07 32.406 30.297 1 80 512 GLN A CA 1
ATOM 3960 C C . GLN A 1 512 ? -13.727 32.188 29.609 1 80 512 GLN A C 1
ATOM 3962 O O . GLN A 1 512 ? -13.523 32.625 28.469 1 80 512 GLN A O 1
ATOM 3967 N N . ARG A 1 513 ? -12.836 31.578 30.281 1 82.44 513 ARG A N 1
ATOM 3968 C CA . ARG A 1 513 ? -11.539 31.234 29.703 1 82.44 513 ARG A CA 1
ATOM 3969 C C . ARG A 1 513 ? -11.695 30.297 28.516 1 82.44 513 ARG A C 1
ATOM 3971 O O . ARG A 1 513 ? -11.047 30.469 27.484 1 82.44 513 ARG A O 1
ATOM 3978 N N . LEU A 1 514 ? -12.539 29.375 28.656 1 81.88 514 LEU A N 1
ATOM 3979 C CA . LEU A 1 514 ? -12.781 28.391 27.594 1 81.88 514 LEU A CA 1
ATOM 3980 C C . LEU A 1 514 ? -13.406 29.062 26.375 1 81.88 514 LEU A C 1
ATOM 3982 O O . LEU A 1 514 ? -13.078 28.719 25.234 1 81.88 514 LEU A O 1
ATOM 3986 N N . LYS A 1 515 ? -14.258 30.016 26.656 1 78.75 515 LYS A N 1
ATOM 3987 C CA . LYS A 1 515 ? -14.875 30.766 25.562 1 78.75 515 LYS A CA 1
ATOM 3988 C C . LYS A 1 515 ? -13.844 31.578 24.797 1 78.75 515 LYS A C 1
ATOM 3990 O O . LYS A 1 515 ? -13.914 31.688 23.562 1 78.75 515 LYS A O 1
ATOM 3995 N N . SER A 1 516 ? -12.992 32.156 25.547 1 85.75 516 SER A N 1
ATOM 3996 C CA . SER A 1 516 ? -11.922 32.906 24.922 1 85.75 516 SER A CA 1
ATOM 3997 C C . SER A 1 516 ? -11.055 32.031 24.031 1 85.75 516 SER A C 1
ATOM 3999 O O . SER A 1 516 ? -10.672 32.406 22.938 1 85.75 516 SER A O 1
ATOM 4001 N N . ASP A 1 517 ? -10.742 30.891 24.531 1 89.5 517 ASP A N 1
ATOM 4002 C CA . ASP A 1 517 ? -9.961 29.922 23.766 1 89.5 517 ASP A CA 1
ATOM 4003 C C . ASP A 1 517 ? -10.719 29.469 22.516 1 89.5 517 ASP A C 1
ATOM 4005 O O . ASP A 1 517 ? -10.109 29.281 21.453 1 89.5 517 ASP A O 1
ATOM 4009 N N . LEU A 1 518 ? -11.961 29.312 22.641 1 87.31 518 LEU A N 1
ATOM 4010 C CA . LEU A 1 518 ? -12.773 28.906 21.5 1 87.31 518 LEU A CA 1
ATOM 4011 C C . LEU A 1 518 ? -12.812 30 20.438 1 87.31 518 LEU A C 1
ATOM 4013 O O . LEU A 1 518 ? -12.844 29.703 19.234 1 87.31 518 LEU A O 1
ATOM 4017 N N . ARG A 1 519 ? -12.82 31.25 20.859 1 86.06 519 ARG A N 1
ATOM 4018 C CA . ARG A 1 519 ? -12.742 32.344 19.922 1 86.06 519 ARG A CA 1
ATOM 4019 C C . ARG A 1 519 ? -11.422 32.344 19.172 1 86.06 519 ARG A C 1
ATOM 4021 O O . ARG A 1 519 ? -11.375 32.625 17.969 1 86.06 519 ARG A O 1
ATOM 4028 N N . ARG A 1 520 ? -10.398 32.062 19.875 1 89.38 520 ARG A N 1
ATOM 4029 C CA . ARG A 1 520 ? -9.094 31.922 19.234 1 89.38 520 ARG A CA 1
ATOM 4030 C C . ARG A 1 520 ? -9.109 30.812 18.188 1 89.38 520 ARG A C 1
ATOM 4032 O O . ARG A 1 520 ? -8.531 30.953 17.109 1 89.38 520 ARG A O 1
ATOM 4039 N N . ALA A 1 521 ? -9.758 29.719 18.562 1 90.56 521 ALA A N 1
ATOM 4040 C CA . ALA A 1 521 ? -9.875 28.594 17.641 1 90.56 521 ALA A CA 1
ATOM 4041 C C . ALA A 1 521 ? -10.594 29 16.359 1 90.56 521 ALA A C 1
ATOM 4043 O O . ALA A 1 521 ? -10.18 28.625 15.25 1 90.56 521 ALA A O 1
ATOM 4044 N N . VAL A 1 522 ? -11.602 29.766 16.484 1 86.88 522 VAL A N 1
ATOM 4045 C CA . VAL A 1 522 ? -12.375 30.219 15.344 1 86.88 522 VAL A CA 1
ATOM 4046 C C . VAL A 1 522 ? -11.508 31.109 14.453 1 86.88 522 VAL A C 1
ATOM 4048 O O . VAL A 1 522 ? -11.523 30.969 13.227 1 86.88 522 VAL A O 1
ATOM 4051 N N . ARG A 1 523 ? -10.781 31.953 15.023 1 87.94 523 ARG A N 1
ATOM 4052 C CA . ARG A 1 523 ? -9.922 32.844 14.266 1 87.94 523 ARG A CA 1
ATOM 4053 C C . ARG A 1 523 ? -8.859 32.062 13.492 1 87.94 523 ARG A C 1
ATOM 4055 O O . ARG A 1 523 ? -8.617 32.344 12.312 1 87.94 523 ARG A O 1
ATOM 4062 N N . VAL A 1 524 ? -8.234 31.156 14.172 1 91.5 524 VAL A N 1
ATOM 4063 C CA . VAL A 1 524 ? -7.176 30.359 13.539 1 91.5 524 VAL A CA 1
ATOM 4064 C C . VAL A 1 524 ? -7.762 29.531 12.406 1 91.5 524 VAL A C 1
ATOM 4066 O O . VAL A 1 524 ? -7.168 29.422 11.328 1 91.5 524 VAL A O 1
ATOM 4069 N N . ILE A 1 525 ? -8.906 28.922 12.648 1 88.88 525 ILE A N 1
ATOM 4070 C CA . ILE A 1 525 ? -9.516 28.047 11.648 1 88.88 525 ILE A CA 1
ATOM 4071 C C . ILE A 1 525 ? -9.914 28.859 10.43 1 88.88 525 ILE A C 1
ATOM 4073 O O . ILE A 1 525 ? -9.852 28.375 9.297 1 88.88 525 ILE A O 1
ATOM 4077 N N . GLU A 1 526 ? -10.328 30.094 10.594 1 87.94 526 GLU A N 1
ATOM 4078 C CA . GLU A 1 526 ? -10.68 30.969 9.477 1 87.94 526 GLU A CA 1
ATOM 4079 C C . GLU A 1 526 ? -9.453 31.266 8.609 1 87.94 526 GLU A C 1
ATOM 4081 O O . GLU A 1 526 ? -9.547 31.281 7.383 1 87.94 526 GLU A O 1
ATOM 4086 N N . ILE A 1 527 ? -8.375 31.5 9.297 1 89.5 527 ILE A N 1
ATOM 4087 C CA . ILE A 1 527 ? -7.129 31.75 8.578 1 89.5 527 ILE A CA 1
ATOM 4088 C C . ILE A 1 527 ? -6.734 30.516 7.777 1 89.5 527 ILE A C 1
ATOM 4090 O O . ILE A 1 527 ? -6.395 30.609 6.598 1 89.5 527 ILE A O 1
ATOM 4094 N N . LEU A 1 528 ? -6.82 29.375 8.414 1 89.81 528 LEU A N 1
ATOM 4095 C CA . LEU A 1 528 ? -6.469 28.125 7.758 1 89.81 528 LEU A CA 1
ATOM 4096 C C . LEU A 1 528 ? -7.449 27.797 6.641 1 89.81 528 LEU A C 1
ATOM 4098 O O . LEU A 1 528 ? -7.055 27.281 5.59 1 89.81 528 LEU A O 1
ATOM 4102 N N . GLY A 1 529 ? -8.703 28.047 6.898 1 86.06 529 GLY A N 1
ATOM 4103 C CA . GLY A 1 529 ? -9.727 27.812 5.898 1 86.06 529 GLY A CA 1
ATOM 4104 C C . GLY A 1 529 ? -9.523 28.625 4.633 1 86.06 529 GLY A C 1
ATOM 4105 O O . GLY A 1 529 ? -9.766 28.141 3.527 1 86.06 529 GLY A O 1
ATOM 4106 N N . LYS A 1 530 ? -9.117 29.812 4.801 1 85.12 530 LYS A N 1
ATOM 4107 C CA . LYS A 1 530 ? -8.836 30.672 3.654 1 85.12 530 LYS A CA 1
ATOM 4108 C C . LYS A 1 530 ? -7.652 30.156 2.85 1 85.12 530 LYS A C 1
ATOM 4110 O O . LYS A 1 530 ? -7.641 30.234 1.621 1 85.12 530 LYS A O 1
ATOM 4115 N N . HIS A 1 531 ? -6.73 29.656 3.559 1 86.31 531 HIS A N 1
ATOM 4116 C CA . HIS A 1 531 ? -5.527 29.172 2.898 1 86.31 531 HIS A CA 1
ATOM 4117 C C . HIS A 1 531 ? -5.828 27.953 2.033 1 86.31 531 HIS A C 1
ATOM 4119 O O . HIS A 1 531 ? -5.348 27.859 0.902 1 86.31 531 HIS A O 1
ATOM 4125 N N . TRP A 1 532 ? -6.559 26.969 2.537 1 86.94 532 TRP A N 1
ATOM 4126 C CA . TRP A 1 532 ? -6.816 25.734 1.8 1 86.94 532 TRP A CA 1
ATOM 4127 C C . TRP A 1 532 ? -8.219 25.734 1.201 1 86.94 532 TRP A C 1
ATOM 4129 O O . TRP A 1 532 ? -8.664 24.734 0.63 1 86.94 532 TRP A O 1
ATOM 4139 N N . ASN A 1 533 ? -8.906 26.781 1.343 1 78.94 533 ASN A N 1
ATOM 4140 C CA . ASN A 1 533 ? -10.25 26.922 0.786 1 78.94 533 ASN A CA 1
ATOM 4141 C C . ASN A 1 533 ? -11.188 25.844 1.294 1 78.94 533 ASN A C 1
ATOM 4143 O 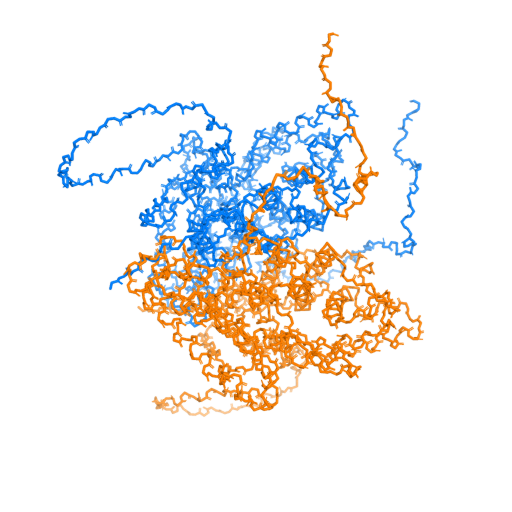O . ASN A 1 533 ? -11.844 25.156 0.501 1 78.94 533 ASN A O 1
ATOM 4147 N N . ILE A 1 534 ? -11.141 25.578 2.539 1 79.56 534 ILE A N 1
ATOM 4148 C CA . ILE A 1 534 ? -12.023 24.609 3.174 1 79.56 534 ILE A CA 1
ATOM 4149 C C . ILE A 1 534 ? -13.18 25.328 3.865 1 79.56 534 ILE A C 1
ATOM 4151 O O . ILE A 1 534 ? -13.383 25.156 5.07 1 79.56 534 ILE A O 1
ATOM 4155 N N . SER A 1 535 ? -14.016 25.984 3.129 1 76.19 535 SER A N 1
ATOM 4156 C CA . SER A 1 535 ? -15.078 26.844 3.654 1 76.19 535 SER A CA 1
ATOM 4157 C C . SER A 1 535 ? -16.172 26.016 4.328 1 76.19 535 SER A C 1
ATOM 4159 O O . SER A 1 535 ? -16.688 26.406 5.375 1 76.19 535 SER A O 1
ATOM 4161 N N . SER A 1 536 ? -16.469 24.844 3.703 1 73.94 536 SER A N 1
ATOM 4162 C CA . SER A 1 536 ? -17.516 24.016 4.281 1 73.94 536 SER A CA 1
ATOM 4163 C C . SER A 1 536 ? -17.125 23.531 5.676 1 73.94 536 SER A C 1
ATOM 4165 O O . SER A 1 536 ? -17.969 23.5 6.582 1 73.94 536 SER A O 1
ATOM 4167 N N . PHE A 1 537 ? -15.992 23.234 5.828 1 74.38 537 PHE A N 1
ATOM 4168 C CA . PHE A 1 537 ? -15.477 22.781 7.117 1 74.38 537 PHE A CA 1
ATOM 4169 C C . PHE A 1 537 ? -15.5 23.906 8.133 1 74.38 537 PHE A C 1
ATOM 4171 O O . PHE A 1 537 ? -15.945 23.719 9.273 1 74.38 537 PHE A O 1
ATOM 4178 N N . VAL A 1 538 ? -15.102 25.078 7.723 1 77.88 538 VAL A N 1
ATOM 4179 C CA . VAL A 1 538 ? -15.047 26.234 8.609 1 77.88 538 VAL A CA 1
ATOM 4180 C C . VAL A 1 538 ? -16.453 26.609 9.055 1 77.88 538 VAL A C 1
ATOM 4182 O O . VAL A 1 538 ? -16.688 26.891 10.234 1 77.88 538 VAL A O 1
ATOM 4185 N N . MET A 1 539 ? -17.328 26.5 8.148 1 75.75 539 MET A N 1
ATOM 4186 C CA . MET A 1 539 ? -18.719 26.828 8.461 1 75.75 539 MET A CA 1
ATOM 4187 C C . MET A 1 539 ? -19.312 25.844 9.453 1 75.75 539 MET A C 1
ATOM 4189 O O . MET A 1 539 ? -20.047 26.219 10.367 1 75.75 539 MET A O 1
ATOM 4193 N N . ALA A 1 540 ? -18.969 24.625 9.25 1 73.38 540 ALA A N 1
ATOM 4194 C CA . ALA A 1 540 ? -19.469 23.594 10.156 1 73.38 540 ALA A CA 1
ATOM 4195 C C . ALA A 1 540 ? -18.906 23.781 11.562 1 73.38 540 ALA A C 1
ATOM 4197 O O . ALA A 1 540 ? -19.641 23.609 12.555 1 73.38 540 ALA A O 1
ATOM 4198 N N . VAL A 1 541 ? -17.719 24.125 11.648 1 73.62 541 VAL A N 1
ATOM 4199 C CA . VAL A 1 541 ? -17.094 24.328 12.938 1 73.62 541 VAL A CA 1
ATOM 4200 C C . VAL A 1 541 ? -17.688 25.547 13.625 1 73.62 541 VAL A C 1
ATOM 4202 O O . VAL A 1 541 ? -17.984 25.516 14.82 1 73.62 541 VAL A O 1
ATOM 4205 N N . ARG A 1 542 ? -17.938 26.562 12.828 1 75.94 542 ARG A N 1
ATOM 4206 C CA . ARG A 1 542 ? -18.562 27.781 13.375 1 75.94 542 ARG A CA 1
ATOM 4207 C C . ARG A 1 542 ? -19.984 27.484 13.867 1 75.94 542 ARG A C 1
ATOM 4209 O O . ARG A 1 542 ? -20.406 28.047 14.883 1 75.94 542 ARG A O 1
ATOM 4216 N N . ALA A 1 543 ? -20.625 26.703 13.102 1 72.94 543 ALA A N 1
ATOM 4217 C CA . ALA A 1 543 ? -22.016 26.406 13.422 1 72.94 543 ALA A CA 1
ATOM 4218 C C . ALA A 1 543 ? -22.125 25.734 14.789 1 72.94 543 ALA A C 1
ATOM 4220 O O . ALA A 1 543 ? -23.094 25.953 15.523 1 72.94 543 ALA A O 1
ATOM 4221 N N . PHE A 1 544 ? -21.109 24.969 15.094 1 69.25 544 PHE A N 1
ATOM 4222 C CA . PHE A 1 544 ? -21.281 24.312 16.391 1 69.25 544 PHE A CA 1
ATOM 4223 C C . PHE A 1 544 ? -20.641 25.125 17.5 1 69.25 544 PHE A C 1
ATOM 4225 O O . PHE A 1 544 ? -21 25 18.672 1 69.25 544 PHE A O 1
ATOM 4232 N N . LEU A 1 545 ? -19.766 25.953 17.188 1 69.06 545 LEU A N 1
ATOM 4233 C CA . LEU A 1 545 ? -19.094 26.766 18.203 1 69.06 545 LEU A CA 1
ATOM 4234 C C . LEU A 1 545 ? -19.906 28.016 18.516 1 69.06 545 LEU A C 1
ATOM 4236 O O . LEU A 1 545 ? -19.922 28.484 19.656 1 69.06 545 LEU A O 1
ATOM 4240 N N . ASP A 1 546 ? -20.562 28.703 17.438 1 62.22 546 ASP A N 1
ATOM 4241 C CA . ASP A 1 546 ? -21.391 29.891 17.578 1 62.22 546 ASP A CA 1
ATOM 4242 C C . ASP A 1 546 ? -22.719 29.734 16.844 1 62.22 546 ASP A C 1
ATOM 4244 O O . ASP A 1 546 ? -22.859 30.188 15.703 1 62.22 546 ASP A O 1
ATOM 4248 N N . PRO A 1 547 ? -23.656 28.859 17.469 1 53.91 547 PRO A N 1
ATOM 4249 C CA . PRO A 1 547 ? -24.906 28.625 16.75 1 53.91 547 PRO A CA 1
ATOM 4250 C C . PRO A 1 547 ? -25.688 29.906 16.484 1 53.91 547 PRO A C 1
ATOM 4252 O O . PRO A 1 547 ? -25.641 30.844 17.281 1 53.91 547 PRO A O 1
ATOM 4255 N N . PRO A 1 548 ? -26.156 30.203 15.133 1 49.09 548 PRO A N 1
ATOM 4256 C CA . PRO A 1 548 ? -26.875 31.453 14.844 1 49.09 548 PRO A CA 1
ATOM 4257 C C . PRO A 1 548 ? -28.031 31.688 15.812 1 49.09 548 PRO A C 1
ATOM 4259 O O . PRO A 1 548 ? -28.734 30.75 16.188 1 49.09 548 PRO A O 1
ATOM 4262 N N . LYS A 1 549 ? -28.172 32.812 16.578 1 45.16 549 LYS A N 1
ATOM 4263 C CA . LYS A 1 549 ? -29.406 33.219 17.234 1 45.16 549 LYS A CA 1
ATOM 4264 C C . LYS A 1 549 ? -30.594 33.188 16.266 1 45.16 549 LYS A C 1
ATOM 4266 O O . LYS A 1 549 ? -31.547 32.438 16.484 1 45.16 549 LYS A O 1
ATOM 4271 N N . ASP A 1 550 ? -31.391 34.438 15.898 1 33.53 550 ASP A N 1
ATOM 4272 C CA . ASP A 1 550 ? -32.594 34.656 15.109 1 33.53 550 ASP A CA 1
ATOM 4273 C C . ASP A 1 550 ? -32.344 34.406 13.633 1 33.53 550 ASP A C 1
ATOM 4275 O O . ASP A 1 550 ? -31.969 35.312 12.891 1 33.53 550 ASP A O 1
ATOM 4279 N N . ALA A 1 551 ? -31.922 33.531 13.234 1 33.59 551 ALA A N 1
ATOM 4280 C CA . ALA A 1 551 ? -31.797 33.531 11.781 1 33.59 551 ALA A CA 1
ATOM 4281 C C . ALA A 1 551 ? -33.188 33.594 11.117 1 33.59 551 ALA A C 1
ATOM 4283 O O . ALA A 1 551 ? -34 32.688 11.281 1 33.59 551 ALA A O 1
ATOM 4284 N N . SER A 1 552 ? -33.844 34.812 10.836 1 26.86 552 SER A N 1
ATOM 4285 C CA . SER A 1 552 ? -34.625 35.031 9.617 1 26.86 552 SER A CA 1
ATOM 4286 C C . SER A 1 552 ? -33.938 34.375 8.414 1 26.86 552 SER A C 1
ATOM 4288 O O . SER A 1 552 ? -32.75 34.125 8.422 1 26.86 552 SER A O 1
ATOM 4290 N N . ALA A 1 553 ? -34.875 34.156 7.266 1 26.17 553 ALA A N 1
ATOM 4291 C CA . ALA A 1 553 ? -35.031 33.375 6.051 1 26.17 553 ALA A CA 1
ATOM 4292 C C . ALA A 1 553 ? -34 33.75 5.004 1 26.17 553 ALA A C 1
ATOM 4294 O O . ALA A 1 553 ? -34.125 33.406 3.832 1 26.17 553 ALA A O 1
ATOM 4295 N N . THR A 1 554 ? -33.188 34.75 5.133 1 24.64 554 THR A N 1
ATOM 4296 C CA . THR A 1 554 ? -32.812 35.25 3.816 1 24.64 554 THR A CA 1
ATOM 4297 C C . THR A 1 554 ? -32.281 34.125 2.932 1 24.64 554 THR A C 1
ATOM 4299 O O . THR A 1 554 ? -31.531 33.281 3.398 1 24.64 554 THR A O 1
ATOM 4302 N N . GLY A 1 555 ? -32.938 34 1.585 1 23.97 555 GLY A N 1
ATOM 4303 C CA . GLY A 1 555 ? -33.031 33.25 0.342 1 23.97 555 GLY A CA 1
ATOM 4304 C C . GLY A 1 555 ? -31.703 33.094 -0.368 1 23.97 555 GLY A C 1
ATOM 4305 O O . GLY A 1 555 ? -31.656 32.688 -1.522 1 23.97 555 GLY A O 1
ATOM 4306 N N . GLY A 1 556 ? -30.797 33.875 -0.054 1 20.89 556 GLY A N 1
ATOM 4307 C CA . GLY A 1 556 ? -30 34.25 -1.215 1 20.89 556 GLY A CA 1
ATOM 4308 C C . GLY A 1 556 ? -29.625 33.062 -2.082 1 20.89 556 GLY A C 1
ATOM 4309 O O . GLY A 1 556 ? -29.859 31.906 -1.698 1 20.89 556 GLY A O 1
ATOM 4310 N N . GLU A 1 557 ? -28.656 33.438 -3.049 1 22.55 557 GLU A N 1
ATOM 4311 C CA . GLU A 1 557 ? -28.234 33.219 -4.434 1 22.55 557 GLU A CA 1
ATOM 4312 C C . GLU A 1 557 ? -27.766 31.797 -4.664 1 22.55 557 GLU A C 1
ATOM 4314 O O . GLU A 1 557 ? -27.172 31.172 -3.777 1 22.55 557 GLU A O 1
ATOM 4319 N N . GLU A 1 558 ? -28.516 31.281 -5.676 1 21.55 558 GLU A N 1
ATOM 4320 C CA . GLU A 1 558 ? -28.453 30.109 -6.566 1 21.55 558 GLU A CA 1
ATOM 4321 C C . GLU A 1 558 ? -27.062 29.938 -7.141 1 21.55 558 GLU A C 1
ATOM 4323 O O . GLU A 1 558 ? -26.609 30.734 -7.965 1 21.55 558 GLU A O 1
ATOM 4328 N N . LEU A 1 559 ? -26.203 30.234 -6.488 1 20.64 559 LEU A N 1
ATOM 4329 C CA . LEU A 1 559 ? -24.969 30.281 -7.258 1 20.64 559 LEU A CA 1
ATOM 4330 C C . LEU A 1 559 ? -24.891 29.125 -8.25 1 20.64 559 LEU A C 1
ATOM 4332 O O . LEU A 1 559 ? -25.078 27.969 -7.879 1 20.64 559 LEU A O 1
ATOM 4336 N N . LEU A 1 560 ? -25.141 29.578 -9.586 1 19.89 560 LEU A N 1
ATOM 4337 C CA . LEU A 1 560 ? -25.219 29.078 -10.953 1 19.89 560 LEU A CA 1
ATOM 4338 C C . LEU A 1 560 ? -24.266 27.906 -11.172 1 19.89 560 LEU A C 1
ATOM 4340 O O . LEU A 1 560 ? -23.375 27.672 -10.359 1 19.89 560 LEU A O 1
ATOM 4344 N N . ASP A 1 561 ? -23.844 27.969 -12.609 1 19.02 561 ASP A N 1
ATOM 4345 C CA . ASP A 1 561 ? -23.828 27.25 -13.883 1 19.02 561 ASP A CA 1
ATOM 4346 C C . ASP A 1 561 ? -22.5 26.531 -14.086 1 19.02 561 ASP A C 1
ATOM 4348 O O . ASP A 1 561 ? -21.453 27.172 -14.211 1 19.02 561 ASP A O 1
ATOM 4352 N N . THR A 1 562 ? -22.234 25.781 -13.664 1 20.48 562 THR A N 1
ATOM 4353 C CA . THR A 1 562 ? -20.891 25.25 -13.828 1 20.48 562 THR A CA 1
ATOM 4354 C C . THR A 1 562 ? -20.656 24.781 -15.266 1 20.48 562 THR A C 1
ATOM 4356 O O . THR A 1 562 ? -21.609 24.609 -16.031 1 20.48 562 THR A O 1
ATOM 4359 N N . PHE A 1 563 ? -19.672 24.062 -15.625 1 19.38 563 PHE A N 1
ATOM 4360 C CA . PHE A 1 563 ? -18.766 23.812 -16.734 1 19.38 563 PHE A CA 1
ATOM 4361 C C . PHE A 1 563 ? -19.422 22.953 -17.797 1 19.38 563 PHE A C 1
ATOM 4363 O O . PHE A 1 563 ? -20.141 22 -17.484 1 19.38 563 PHE A O 1
ATOM 4370 N N . LEU A 1 564 ? -19.609 23.625 -18.984 1 20.58 564 LEU A N 1
ATOM 4371 C CA . LEU A 1 564 ? -20.172 23.266 -20.281 1 20.58 564 LEU A CA 1
ATOM 4372 C C . LEU A 1 564 ? -19.297 22.266 -21.016 1 20.58 564 LEU A C 1
ATOM 4374 O O . LEU A 1 564 ? -18.109 22.547 -21.266 1 20.58 564 LEU A O 1
ATOM 4378 N N . PHE A 1 565 ? -19.562 21.109 -20.828 1 22.02 565 PHE A N 1
ATOM 4379 C CA . PHE A 1 565 ? -18.891 19.969 -21.453 1 22.02 565 PHE A CA 1
ATOM 4380 C C . PHE A 1 565 ? -19.25 19.891 -22.938 1 22.02 565 PHE A C 1
ATOM 4382 O O . PHE A 1 565 ? -20.422 19.75 -23.297 1 22.02 565 PHE A O 1
ATOM 4389 N N . ASP A 1 566 ? -18.516 20.656 -23.844 1 23.3 566 ASP A N 1
ATOM 4390 C CA . ASP A 1 566 ? -19.016 20.359 -25.188 1 23.3 566 ASP A CA 1
ATOM 4391 C C . ASP A 1 566 ? -18.641 18.938 -25.609 1 23.3 566 ASP A C 1
ATOM 4393 O O . ASP A 1 566 ? -17.453 18.625 -25.797 1 23.3 566 ASP A O 1
ATOM 4397 N N . PHE A 1 567 ? -19.484 17.922 -25.5 1 24.19 567 PHE A N 1
ATOM 4398 C CA . PHE A 1 567 ? -19.578 16.469 -25.609 1 24.19 567 PHE A CA 1
ATOM 4399 C C . PHE A 1 567 ? -19.484 16.031 -27.062 1 24.19 567 PHE A C 1
ATOM 4401 O O . PHE A 1 567 ? -19.5 14.828 -27.359 1 24.19 567 PHE A O 1
ATOM 4408 N N . ASP A 1 568 ? -19.688 16.969 -28.016 1 23.48 568 ASP A N 1
ATOM 4409 C CA . ASP A 1 568 ? -20.203 16.516 -29.312 1 23.48 568 ASP A CA 1
ATOM 4410 C C . ASP A 1 568 ? -19.156 15.703 -30.078 1 23.48 568 ASP A C 1
ATOM 4412 O O . ASP A 1 568 ? -19.453 14.609 -30.562 1 23.48 568 ASP A O 1
ATOM 4416 N N . SER A 1 569 ? -18.156 16.438 -30.75 1 27.53 569 SER A N 1
ATOM 4417 C CA . SER A 1 569 ? -17.531 15.969 -31.984 1 27.53 569 SER A CA 1
ATOM 4418 C C . SER A 1 569 ? -16.422 14.969 -31.703 1 27.53 569 SER A C 1
ATOM 4420 O O . SER A 1 569 ? -15.805 14.438 -32.625 1 27.53 569 SER A O 1
ATOM 4422 N N . PHE A 1 570 ? -16.406 14.266 -30.828 1 25.61 570 PHE A N 1
ATOM 4423 C CA . PHE A 1 570 ? -15.617 13.156 -30.312 1 25.61 570 PHE A CA 1
ATOM 4424 C C . PHE A 1 570 ? -14.242 13.125 -30.969 1 25.61 570 PHE A C 1
ATOM 4426 O O . PHE A 1 570 ? -13.547 12.109 -30.906 1 25.61 570 PHE A O 1
ATOM 4433 N N . GLU A 1 571 ? -14.07 13.945 -32.25 1 21.67 571 GLU A N 1
ATOM 4434 C CA . GLU A 1 571 ? -12.977 13.883 -33.188 1 21.67 571 GLU A CA 1
ATOM 4435 C C . GLU A 1 571 ? -11.742 14.609 -32.688 1 21.67 571 GLU A C 1
ATOM 4437 O O . GLU A 1 571 ? -11.852 15.68 -32.062 1 21.67 571 GLU A O 1
ATOM 4442 N N . LEU A 1 572 ? -10.617 14 -32.469 1 22.61 572 LEU A N 1
ATOM 4443 C CA . LEU A 1 572 ? -9.289 14.539 -32.188 1 22.61 572 LEU A CA 1
ATOM 4444 C C . LEU A 1 572 ? -8.797 15.406 -33.344 1 22.61 572 LEU A C 1
ATOM 4446 O O . LEU A 1 572 ? -8.156 14.906 -34.281 1 22.61 572 LEU A O 1
ATOM 4450 N N . ASN A 1 573 ? -9.523 16.344 -34.094 1 21.44 573 ASN A N 1
ATOM 4451 C CA . ASN A 1 573 ? -8.844 17.094 -35.125 1 21.44 573 ASN A CA 1
ATOM 4452 C C . ASN A 1 573 ? -7.734 17.984 -34.562 1 21.44 573 ASN A C 1
ATOM 4454 O O . ASN A 1 573 ? -7.953 18.719 -33.594 1 21.44 573 ASN A O 1
ATOM 4458 N N . TRP A 1 574 ? -6.348 17.797 -35.062 1 22.59 574 TRP A N 1
ATOM 4459 C CA . TRP A 1 574 ? -5.078 18.5 -34.938 1 22.59 574 TRP A CA 1
ATOM 4460 C C . TRP A 1 574 ? -5.203 19.953 -35.438 1 22.59 574 TRP A C 1
ATOM 4462 O O . TRP A 1 574 ? -4.215 20.688 -35.469 1 22.59 574 TRP A O 1
ATOM 4472 N N . ALA A 1 575 ? -6.188 20.828 -35.688 1 21.28 575 ALA A N 1
ATOM 4473 C CA . ALA A 1 575 ? -5.926 22 -36.531 1 21.28 575 ALA A CA 1
ATOM 4474 C C . ALA A 1 575 ? -4.797 22.844 -35.938 1 21.28 575 ALA A C 1
ATOM 4476 O O . ALA A 1 575 ? -4.645 22.938 -34.719 1 21.28 575 ALA A O 1
ATOM 4477 N N . VAL A 1 576 ? -3.68 23.641 -36.875 1 23.59 576 VAL A N 1
ATOM 4478 C CA . VAL A 1 576 ? -2.684 24.703 -37.031 1 23.59 576 VAL A CA 1
ATOM 4479 C C . VAL A 1 576 ? -3.199 25.984 -36.375 1 23.59 576 VAL A C 1
ATOM 4481 O O . VAL A 1 576 ? -2.494 26.609 -35.562 1 23.59 576 VAL A O 1
ATOM 4484 N N . HIS A 1 577 ? -3.67 27.031 -37.094 1 21.73 577 HIS A N 1
ATOM 4485 C CA . HIS A 1 577 ? -3.295 28.438 -37.094 1 21.73 577 HIS A CA 1
ATOM 4486 C C . HIS A 1 577 ? -3.635 29.094 -35.75 1 21.73 577 HIS A C 1
ATOM 4488 O O . HIS A 1 577 ? -2.885 29.953 -35.281 1 21.73 577 HIS A O 1
ATOM 4494 N N . GLN A 1 578 ? -4.793 29.516 -35.5 1 19.55 578 GLN A N 1
ATOM 4495 C CA . GLN A 1 578 ? -5.395 30.828 -35.281 1 19.55 578 GLN A CA 1
ATOM 4496 C C . GLN A 1 578 ? -5.102 31.344 -33.875 1 19.55 578 GLN A C 1
ATOM 4498 O O . GLN A 1 578 ? -5.273 30.609 -32.875 1 19.55 578 GLN A O 1
ATOM 4503 N N . SER A 1 579 ? -5.125 32.688 -33.156 1 18.67 579 SER A N 1
ATOM 4504 C CA . SER A 1 579 ? -4.25 33.688 -32.531 1 18.67 579 SER A CA 1
ATOM 4505 C C . SER A 1 579 ? -3.914 33.281 -31.094 1 18.67 579 SER A C 1
ATOM 4507 O O . SER A 1 579 ? -4.809 33 -30.297 1 18.67 579 SER A O 1
ATOM 4509 N N . LEU A 1 580 ? -2.697 32.906 -30.875 1 20.84 580 LEU A N 1
ATOM 4510 C CA . LEU A 1 580 ? -1.845 33.469 -29.828 1 20.84 580 LEU A CA 1
ATOM 4511 C C . LEU A 1 580 ? -1.861 35 -29.875 1 20.84 580 LEU A C 1
ATOM 4513 O O . LEU A 1 580 ? -2.158 35.594 -30.906 1 20.84 580 LEU A O 1
ATOM 4517 N N . PRO A 1 581 ? -1.521 35.875 -29.031 1 22 581 PRO A N 1
ATOM 4518 C CA . PRO A 1 581 ? -1.157 37.125 -29.672 1 22 581 PRO A CA 1
ATOM 4519 C C . PRO A 1 581 ? -0.276 36.938 -30.906 1 22 581 PRO A C 1
ATOM 4521 O O . PRO A 1 581 ? 0.351 35.906 -31.062 1 22 581 PRO A O 1
ATOM 4524 N N . PRO A 1 582 ? -0.302 38 -32.188 1 18.83 582 PRO A N 1
ATOM 4525 C CA . PRO A 1 582 ? 0.695 38.406 -33.188 1 18.83 582 PRO A CA 1
ATOM 4526 C C . PRO A 1 582 ? 2.109 38.469 -32.594 1 18.83 582 PRO A C 1
ATOM 4528 O O . PRO A 1 582 ? 2.285 38.656 -31.391 1 18.83 582 PRO A O 1
ATOM 4531 N N . SER A 1 583 ? 3.074 38.031 -33.438 1 17.55 583 SER A N 1
ATOM 4532 C CA . SER A 1 583 ? 4.129 39 -33.75 1 17.55 583 SER A CA 1
ATOM 4533 C C . SER A 1 583 ? 3.549 40.281 -34.312 1 17.55 583 SER A C 1
ATOM 4535 O O . SER A 1 583 ? 2.586 40.25 -35.094 1 17.55 583 SER A O 1
ATOM 4537 N N . PRO A 1 584 ? 3.619 41.656 -33.844 1 20.09 584 PRO A N 1
ATOM 4538 C CA . PRO A 1 584 ? 3.322 42.781 -34.75 1 20.09 584 PRO A CA 1
ATOM 4539 C C . PRO A 1 584 ? 3.602 42.438 -36.219 1 20.09 584 PRO A C 1
ATOM 4541 O O . PRO A 1 584 ? 4.309 41.469 -36.5 1 20.09 584 PRO A O 1
ATOM 4544 N N . LYS A 1 585 ? 3.391 43.562 -36.531 1 19.36 585 LYS A N 1
ATOM 4545 C CA . LYS A 1 585 ? 4.625 44.062 -37.125 1 19.36 585 LYS A CA 1
ATOM 4546 C C . LYS A 1 585 ? 5.77 44.062 -36.125 1 19.36 585 LYS A C 1
ATOM 4548 O O . LYS A 1 585 ? 5.594 44.5 -35 1 19.36 585 LYS A O 1
ATOM 4553 N N . MET B 1 1 ? -5.34 -1.105 37.906 1 30.31 1 MET B N 1
ATOM 4554 C CA . MET B 1 1 ? -6.688 -1.256 37.344 1 30.31 1 MET B CA 1
ATOM 4555 C C . MET B 1 1 ? -6.68 -1.103 35.844 1 30.31 1 MET B C 1
ATOM 4557 O O . MET B 1 1 ? -6.199 -0.098 35.312 1 30.31 1 MET B O 1
ATOM 4561 N N . ASP B 1 2 ? -6.609 -2.135 35.062 1 44.5 2 ASP B N 1
ATOM 4562 C CA . ASP B 1 2 ? -6.504 -2.361 33.625 1 44.5 2 ASP B CA 1
ATOM 4563 C C . ASP B 1 2 ? -7.574 -1.584 32.844 1 44.5 2 ASP B C 1
ATOM 4565 O O . ASP B 1 2 ? -8.766 -1.9 32.938 1 44.5 2 ASP B O 1
ATOM 4569 N N . THR B 1 3 ? -7.633 -0.282 32.938 1 53.81 3 THR B N 1
ATOM 4570 C CA . THR B 1 3 ? -8.773 0.496 32.469 1 53.81 3 THR B CA 1
ATOM 4571 C C . THR B 1 3 ? -8.898 0.412 30.938 1 53.81 3 THR B C 1
ATOM 4573 O O . THR B 1 3 ? -7.965 0.763 30.219 1 53.81 3 THR B O 1
ATOM 4576 N N . GLN B 1 4 ? -9.703 -0.528 30.453 1 62.62 4 GLN B N 1
ATOM 4577 C CA . GLN B 1 4 ? -10.023 -0.817 29.047 1 62.62 4 GLN B CA 1
ATOM 4578 C C . GLN B 1 4 ? -10.656 0.394 28.375 1 62.62 4 GLN B C 1
ATOM 4580 O O . GLN B 1 4 ? -11.617 0.972 28.891 1 62.62 4 GLN B O 1
ATOM 4585 N N . SER B 1 5 ? -9.984 0.936 27.469 1 70.25 5 SER B N 1
ATOM 4586 C CA . SER B 1 5 ? -10.531 2.021 26.656 1 70.25 5 SER B CA 1
ATOM 4587 C C . SER B 1 5 ? -11.711 1.544 25.812 1 70.25 5 SER B C 1
ATOM 4589 O O . SER B 1 5 ? -11.742 0.389 25.391 1 70.25 5 SER B O 1
ATOM 4591 N N . PHE B 1 6 ? -12.766 2.395 25.703 1 69.81 6 PHE B N 1
ATOM 4592 C CA . PHE B 1 6 ? -13.938 2.076 24.906 1 69.81 6 PHE B CA 1
ATOM 4593 C C . PHE B 1 6 ? -13.898 2.805 23.562 1 69.81 6 PHE B C 1
ATOM 4595 O O . PHE B 1 6 ? -14.875 2.795 22.812 1 69.81 6 PHE B O 1
ATOM 4602 N N . GLU B 1 7 ? -12.773 3.354 23.375 1 73.06 7 GLU B N 1
ATOM 4603 C CA . GLU B 1 7 ? -12.641 4.074 22.109 1 73.06 7 GLU B CA 1
ATOM 4604 C C . GLU B 1 7 ? -12.641 3.115 20.922 1 73.06 7 GLU B C 1
ATOM 4606 O O . GLU B 1 7 ? -11.812 2.211 20.859 1 73.06 7 GLU B O 1
ATOM 4611 N N . ARG B 1 8 ? -13.688 3.281 20.062 1 74.69 8 ARG B N 1
ATOM 4612 C CA . ARG B 1 8 ? -13.828 2.416 18.906 1 74.69 8 ARG B CA 1
ATOM 4613 C C . ARG B 1 8 ? -13.992 3.24 17.625 1 74.69 8 ARG B C 1
ATOM 4615 O O . ARG B 1 8 ? -14.375 4.41 17.688 1 74.69 8 ARG B O 1
ATOM 4622 N N . GLY B 1 9 ? -13.633 2.59 16.562 1 75.56 9 GLY B N 1
ATOM 4623 C CA . GLY B 1 9 ? -13.922 3.193 15.266 1 75.56 9 GLY B CA 1
ATOM 4624 C C . GLY B 1 9 ? -15.344 2.936 14.789 1 75.56 9 GLY B C 1
ATOM 4625 O O . GLY B 1 9 ? -16.078 2.178 15.422 1 75.56 9 GLY B O 1
ATOM 4626 N N . ARG B 1 10 ? -15.695 3.648 13.789 1 79.69 10 ARG B N 1
ATOM 4627 C CA . ARG B 1 10 ? -17.031 3.436 13.242 1 79.69 10 ARG B CA 1
ATOM 4628 C C . ARG B 1 10 ? -17.094 3.842 11.773 1 79.69 10 ARG B C 1
ATOM 4630 O O . ARG B 1 10 ? -16.188 4.52 11.273 1 79.69 10 ARG B O 1
ATOM 4637 N N . PHE B 1 11 ? -18.172 3.379 11.18 1 86.06 11 PHE B N 1
ATOM 4638 C CA . PHE B 1 11 ? -18.469 3.797 9.82 1 86.06 11 PHE B CA 1
ATOM 4639 C C . PHE B 1 11 ? -19.219 5.125 9.812 1 86.06 11 PHE B C 1
ATOM 4641 O O . PHE B 1 11 ? -19.938 5.445 10.766 1 86.06 11 PHE B O 1
ATOM 4648 N N . TYR B 1 12 ? -18.953 5.973 8.844 1 80.44 12 TYR B N 1
ATOM 4649 C CA . TYR B 1 12 ? -19.703 7.199 8.594 1 80.44 12 TYR B CA 1
ATOM 4650 C C . TYR B 1 12 ? -20.031 7.344 7.113 1 80.44 12 TYR B C 1
ATOM 4652 O O . TYR B 1 12 ? -19.438 6.668 6.27 1 80.44 12 TYR B O 1
ATOM 4660 N N . VAL B 1 13 ? -20.984 8.078 6.84 1 78.12 13 VAL B N 1
ATOM 4661 C CA . VAL B 1 13 ? -21.328 8.352 5.449 1 78.12 13 VAL B CA 1
ATOM 4662 C C . VAL B 1 13 ? -20.594 9.602 4.973 1 78.12 13 VAL B C 1
ATOM 4664 O O . VAL B 1 13 ? -20.75 10.68 5.555 1 78.12 13 VAL B O 1
ATOM 4667 N N . SER B 1 14 ? -19.828 9.461 4.02 1 76.62 14 SER B N 1
ATOM 4668 C CA . SER B 1 14 ? -19.078 10.578 3.459 1 76.62 14 SER B CA 1
ATOM 4669 C C . SER B 1 14 ? -19.984 11.531 2.699 1 76.62 14 SER B C 1
ATOM 4671 O O . SER B 1 14 ? -21.125 11.188 2.389 1 76.62 14 SER B O 1
ATOM 4673 N N . PRO B 1 15 ? -19.453 12.703 2.486 1 70.62 15 PRO B N 1
ATOM 4674 C CA . PRO B 1 15 ? -20.281 13.68 1.766 1 70.62 15 PRO B CA 1
ATOM 4675 C C . PRO B 1 15 ? -20.75 13.172 0.41 1 70.62 15 PRO B C 1
ATOM 4677 O O . PRO B 1 15 ? -21.797 13.609 -0.09 1 70.62 15 PRO B O 1
ATOM 4680 N N . ASN B 1 16 ? -20.109 12.164 -0.097 1 71.5 16 ASN B N 1
ATOM 4681 C CA . ASN B 1 16 ? -20.516 11.602 -1.38 1 71.5 16 ASN B CA 1
ATOM 4682 C C . ASN B 1 16 ? -21.562 10.5 -1.204 1 71.5 16 ASN B C 1
ATOM 4684 O O . ASN B 1 16 ? -22.016 9.906 -2.184 1 71.5 16 ASN B O 1
ATOM 4688 N N . GLY B 1 17 ? -21.828 10.18 -0.039 1 75.75 17 GLY B N 1
ATOM 4689 C CA . GLY B 1 17 ? -22.922 9.266 0.232 1 75.75 17 GLY B CA 1
ATOM 4690 C C . GLY B 1 17 ? -22.469 7.84 0.461 1 75.75 17 GLY B C 1
ATOM 4691 O O . GLY B 1 17 ? -23.281 6.969 0.775 1 75.75 17 GLY B O 1
ATOM 4692 N N . TYR B 1 18 ? -21.234 7.637 0.363 1 79.81 18 TYR B N 1
ATOM 4693 C CA . TYR B 1 18 ? -20.766 6.266 0.521 1 79.81 18 TYR B CA 1
ATOM 4694 C C . TYR B 1 18 ? -20.156 6.059 1.898 1 79.81 18 TYR B C 1
ATOM 4696 O O . TYR B 1 18 ? -19.516 6.965 2.449 1 79.81 18 TYR B O 1
ATOM 4704 N N . PRO B 1 19 ? -20.328 4.836 2.424 1 82.5 19 PRO B N 1
ATOM 4705 C CA . PRO B 1 19 ? -19.766 4.57 3.754 1 82.5 19 PRO B CA 1
ATOM 4706 C C . PRO B 1 19 ? -18.25 4.453 3.75 1 82.5 19 PRO B C 1
ATOM 4708 O O . PRO B 1 19 ? -17.672 3.896 2.812 1 82.5 19 PRO B O 1
ATOM 4711 N N . ARG B 1 20 ? -17.734 5.059 4.742 1 83.75 20 ARG B N 1
ATOM 4712 C CA . ARG B 1 20 ? -16.297 4.984 4.988 1 83.75 20 ARG B CA 1
ATOM 4713 C C . ARG B 1 20 ? -16 4.703 6.457 1 83.75 20 ARG B C 1
ATOM 4715 O O . ARG B 1 20 ? -16.875 4.895 7.312 1 83.75 20 ARG B O 1
ATOM 4722 N N . PHE B 1 21 ? -14.852 4.152 6.715 1 84.06 21 PHE B N 1
ATOM 4723 C CA . PHE B 1 21 ? -14.508 3.756 8.078 1 84.06 21 PHE B CA 1
ATOM 4724 C C . PHE B 1 21 ? -13.492 4.715 8.68 1 84.06 21 PHE B C 1
ATOM 4726 O O . PHE B 1 21 ? -12.562 5.148 8 1 84.06 21 PHE B O 1
ATOM 4733 N N . ALA B 1 22 ? -13.75 5.184 9.867 1 80 22 ALA B N 1
ATOM 4734 C CA . ALA B 1 22 ? -12.805 5.945 10.68 1 80 22 ALA B CA 1
ATOM 4735 C C . ALA B 1 22 ? -12.367 5.145 11.898 1 80 22 ALA B C 1
ATOM 4737 O O . ALA B 1 22 ? -13.188 4.77 12.742 1 80 22 ALA B O 1
ATOM 4738 N N . GLY B 1 23 ? -11.133 4.871 12.016 1 78.44 23 GLY B N 1
ATOM 4739 C CA . GLY B 1 23 ? -10.617 4.137 13.164 1 78.44 23 GLY B CA 1
ATOM 4740 C C . GLY B 1 23 ? -10.57 4.965 14.43 1 78.44 23 GLY B C 1
ATOM 4741 O O . GLY B 1 23 ? -10.797 6.176 14.398 1 78.44 23 GLY B O 1
ATOM 4742 N N . SER B 1 24 ? -10.25 4.316 15.461 1 74.88 24 SER B N 1
ATOM 4743 C CA . SER B 1 24 ? -10.234 4.961 16.766 1 74.88 24 SER B CA 1
ATOM 4744 C C . SER B 1 24 ? -9.195 6.078 16.812 1 74.88 24 SER B C 1
ATOM 4746 O O . SER B 1 24 ? -9.414 7.098 17.484 1 74.88 24 SER B O 1
ATOM 4748 N N . ALA B 1 25 ? -8.211 5.945 16.047 1 72.69 25 ALA B N 1
ATOM 4749 C CA . ALA B 1 25 ? -7.113 6.91 16.125 1 72.69 25 ALA B CA 1
ATOM 4750 C C . ALA B 1 25 ? -7.48 8.203 15.398 1 72.69 25 ALA B C 1
ATOM 4752 O O . ALA B 1 25 ? -6.812 9.227 15.57 1 72.69 25 ALA B O 1
ATOM 4753 N N . SER B 1 26 ? -8.555 8.203 14.594 1 74.75 26 SER B N 1
ATOM 4754 C CA . SER B 1 26 ? -8.938 9.383 13.82 1 74.75 26 SER B CA 1
ATOM 4755 C C . SER B 1 26 ? -9.555 10.445 14.719 1 74.75 26 SER B C 1
ATOM 4757 O O . SER B 1 26 ? -9.703 11.602 14.312 1 74.75 26 SER B O 1
ATOM 4759 N N . GLY B 1 27 ? -9.977 10.125 15.945 1 75.88 27 GLY B N 1
ATOM 4760 C CA . GLY B 1 27 ? -10.672 11.031 16.844 1 75.88 27 GLY B CA 1
ATOM 4761 C C . GLY B 1 27 ? -12.18 10.984 16.703 1 75.88 27 GLY B C 1
ATOM 4762 O O . GLY B 1 27 ? -12.891 11.812 17.266 1 75.88 27 GLY B O 1
ATOM 4763 N N . VAL B 1 28 ? -12.664 10.008 15.977 1 78.12 28 VAL B N 1
ATOM 4764 C CA . VAL B 1 28 ? -14.094 9.914 15.695 1 78.12 28 VAL B CA 1
ATOM 4765 C C . VAL B 1 28 ? -14.859 9.688 17 1 78.12 28 VAL B C 1
ATOM 4767 O O . VAL B 1 28 ? -15.961 10.211 17.172 1 78.12 28 VAL B O 1
ATOM 4770 N N . TYR B 1 29 ? -14.305 8.977 17.891 1 77.94 29 TYR B N 1
ATOM 4771 C CA . TYR B 1 29 ? -14.992 8.719 19.156 1 77.94 29 TYR B CA 1
ATOM 4772 C C . TYR B 1 29 ? -15.141 10 19.969 1 77.94 29 TYR B C 1
ATOM 4774 O O . TYR B 1 29 ? -16.172 10.211 20.609 1 77.94 29 TYR B O 1
ATOM 4782 N N . LEU B 1 30 ? -14.109 10.742 19.953 1 80.94 30 LEU B N 1
ATOM 4783 C CA . LEU B 1 30 ? -14.195 12.039 20.625 1 80.94 30 LEU B CA 1
ATOM 4784 C C . LEU B 1 30 ? -15.281 12.906 20 1 80.94 30 LEU B C 1
ATOM 4786 O O . LEU B 1 30 ? -16.062 13.539 20.703 1 80.94 30 LEU B O 1
ATOM 4790 N N . ALA B 1 31 ? -15.25 12.984 18.672 1 81.31 31 ALA B N 1
ATOM 4791 C CA . ALA B 1 31 ? -16.281 13.742 17.984 1 81.31 31 ALA B CA 1
ATOM 4792 C C . ALA B 1 31 ? -17.672 13.266 18.375 1 81.31 31 ALA B C 1
ATOM 4794 O O . ALA B 1 31 ? -18.578 14.07 18.594 1 81.31 31 ALA B O 1
ATOM 4795 N N . ASP B 1 32 ? -17.812 11.977 18.5 1 81.06 32 ASP B N 1
ATOM 4796 C CA . ASP B 1 32 ? -19.094 11.398 18.875 1 81.06 32 ASP B CA 1
ATOM 4797 C C . ASP B 1 32 ? -19.453 11.75 20.312 1 81.06 32 ASP B C 1
ATOM 4799 O O . ASP B 1 32 ? -20.625 11.992 20.625 1 81.06 32 ASP B O 1
ATOM 4803 N N . THR B 1 33 ? -18.484 11.703 21.109 1 79.44 33 THR B N 1
ATOM 4804 C CA . THR B 1 33 ? -18.688 12.031 22.5 1 79.44 33 THR B CA 1
ATOM 4805 C C . THR B 1 33 ? -19.172 13.477 22.656 1 79.44 33 THR B C 1
ATOM 4807 O O . THR B 1 33 ? -20.109 13.75 23.406 1 79.44 33 THR B O 1
ATOM 4810 N N . VAL B 1 34 ? -18.562 14.352 21.938 1 79.94 34 VAL B N 1
ATOM 4811 C CA . VAL B 1 34 ? -18.938 15.766 22.016 1 79.94 34 VAL B CA 1
ATOM 4812 C C . VAL B 1 34 ? -20.297 15.977 21.375 1 79.94 34 VAL B C 1
ATOM 4814 O O . VAL B 1 34 ? -21.125 16.734 21.891 1 79.94 34 VAL B O 1
ATOM 4817 N N . ARG B 1 35 ? -20.531 15.297 20.281 1 79.5 35 ARG B N 1
ATOM 4818 C CA . ARG B 1 35 ? -21.812 15.383 19.594 1 79.5 35 ARG B CA 1
ATOM 4819 C C . ARG B 1 35 ? -22.953 14.945 20.516 1 79.5 35 ARG B C 1
ATOM 4821 O O . ARG B 1 35 ? -24.016 15.562 20.516 1 79.5 35 ARG B O 1
ATOM 4828 N N . ALA B 1 36 ? -22.734 13.906 21.219 1 78 36 ALA B N 1
ATOM 4829 C CA . ALA B 1 36 ? -23.75 13.359 22.109 1 78 36 ALA B CA 1
ATOM 4830 C C . ALA B 1 36 ? -24.062 14.328 23.234 1 78 36 ALA B C 1
ATOM 4832 O O . ALA B 1 36 ? -25.188 14.344 23.766 1 78 36 ALA B O 1
ATOM 4833 N N . GLN B 1 37 ? -23.094 15.094 23.547 1 74.44 37 GLN B N 1
ATOM 4834 C CA . GLN B 1 37 ? -23.266 16.016 24.656 1 74.44 37 GLN B CA 1
ATOM 4835 C C . GLN B 1 37 ? -23.734 17.391 24.188 1 74.44 37 GLN B C 1
ATOM 4837 O O . GLN B 1 37 ? -24.297 18.172 24.953 1 74.44 37 GLN B O 1
ATOM 4842 N N . ALA B 1 38 ? -23.438 17.516 22.891 1 67.56 38 ALA B N 1
ATOM 4843 C CA . ALA B 1 38 ? -23.781 18.828 22.344 1 67.56 38 ALA B CA 1
ATOM 4844 C C . ALA B 1 38 ? -25.25 18.891 21.922 1 67.56 38 ALA B C 1
ATOM 4846 O O . ALA B 1 38 ? -25.797 17.891 21.438 1 67.56 38 ALA B O 1
ATOM 4847 N N . ASP B 1 39 ? -26.047 19.688 22.344 1 62.56 39 ASP B N 1
ATOM 4848 C CA . ASP B 1 39 ? -27.438 19.828 21.969 1 62.56 39 ASP B CA 1
ATOM 4849 C C . ASP B 1 39 ? -27.578 20.156 20.484 1 62.56 39 ASP B C 1
ATOM 4851 O O . ASP B 1 39 ? -27.312 19.312 19.641 1 62.56 39 ASP B O 1
ATOM 4855 N N . ALA B 1 40 ? -27.812 21.375 20.078 1 54.38 40 ALA B N 1
ATOM 4856 C CA . ALA B 1 40 ? -28.141 21.953 18.766 1 54.38 40 ALA B CA 1
ATOM 4857 C C . ALA B 1 40 ? -26.984 21.781 17.797 1 54.38 40 ALA B C 1
ATOM 4859 O O . ALA B 1 40 ? -27.188 21.688 16.578 1 54.38 40 ALA B O 1
ATOM 4860 N N . GLY B 1 41 ? -25.797 21.391 18.219 1 60.91 41 GLY B N 1
ATOM 4861 C CA . GLY B 1 41 ? -24.625 21.453 17.359 1 60.91 41 GLY B CA 1
ATOM 4862 C C . GLY B 1 41 ? -24.172 20.078 16.875 1 60.91 41 GLY B C 1
ATOM 4863 O O . GLY B 1 41 ? -23.172 19.969 16.156 1 60.91 41 GLY B O 1
ATOM 4864 N N . ALA B 1 42 ? -25.016 19.125 16.969 1 69.75 42 ALA B N 1
ATOM 4865 C CA . ALA B 1 42 ? -24.641 17.734 16.734 1 69.75 42 ALA B CA 1
ATOM 4866 C C . ALA B 1 42 ? -24.438 17.453 15.25 1 69.75 42 ALA B C 1
ATOM 4868 O O . ALA B 1 42 ? -23.406 16.906 14.852 1 69.75 42 ALA B O 1
ATOM 4869 N N . PRO B 1 43 ? -25.312 18.062 14.508 1 74.06 43 PRO B N 1
ATOM 4870 C CA . PRO B 1 43 ? -25.125 17.781 13.078 1 74.06 43 PRO B CA 1
ATOM 4871 C C . PRO B 1 43 ? -23.891 18.484 12.5 1 74.06 43 PRO B C 1
ATOM 4873 O O . PRO B 1 43 ? -23.25 17.953 11.586 1 74.06 43 PRO B O 1
ATOM 4876 N N . ALA B 1 44 ? -23.625 19.562 13.062 1 76.75 44 ALA B N 1
ATOM 4877 C CA . ALA B 1 44 ? -22.5 20.359 12.562 1 76.75 44 ALA B CA 1
ATOM 4878 C C . ALA B 1 44 ? -21.172 19.656 12.859 1 76.75 44 ALA B C 1
ATOM 4880 O O . ALA B 1 44 ? -20.234 19.734 12.062 1 76.75 44 ALA B O 1
ATOM 4881 N N . ILE B 1 45 ? -21.109 18.953 13.945 1 79.19 45 ILE B N 1
ATOM 4882 C CA . ILE B 1 45 ? -19.891 18.25 14.328 1 79.19 45 ILE B CA 1
ATOM 4883 C C . ILE B 1 45 ? -19.641 17.094 13.367 1 79.19 45 ILE B C 1
ATOM 4885 O O . ILE B 1 45 ? -18.516 16.875 12.922 1 79.19 45 ILE B O 1
ATOM 4889 N N . GLU B 1 46 ? -20.672 16.422 12.992 1 79.12 46 GLU B N 1
ATOM 4890 C CA . GLU B 1 46 ? -20.562 15.328 12.039 1 79.12 46 GLU B CA 1
ATOM 4891 C C . GLU B 1 46 ? -20.141 15.828 10.664 1 79.12 46 GLU B C 1
ATOM 4893 O O . GLU B 1 46 ? -19.281 15.219 10.016 1 79.12 46 GLU B O 1
ATOM 4898 N N . THR B 1 47 ? -20.734 16.891 10.367 1 78.44 47 THR B N 1
ATOM 4899 C CA . THR B 1 47 ? -20.391 17.484 9.078 1 78.44 47 THR B CA 1
ATOM 4900 C C . THR B 1 47 ? -18.938 17.953 9.055 1 78.44 47 THR B C 1
ATOM 4902 O O . THR B 1 47 ? -18.234 17.766 8.062 1 78.44 47 THR B O 1
ATOM 4905 N N . ALA B 1 48 ? -18.547 18.5 10.102 1 78.38 48 ALA B N 1
ATOM 4906 C CA . ALA B 1 48 ? -17.172 18.969 10.211 1 78.38 48 ALA B CA 1
ATOM 4907 C C . ALA B 1 48 ? -16.188 17.797 10.133 1 78.38 48 ALA B C 1
ATOM 4909 O O . ALA B 1 48 ? -15.188 17.859 9.406 1 78.38 48 ALA B O 1
ATOM 4910 N N . PHE B 1 49 ? -16.5 16.766 10.812 1 80.94 49 PHE B N 1
ATOM 4911 C CA . PHE B 1 49 ? -15.625 15.602 10.836 1 80.94 49 PHE B CA 1
ATOM 4912 C C . PHE B 1 49 ? -15.508 14.984 9.453 1 80.94 49 PHE B C 1
ATOM 4914 O O . PHE B 1 49 ? -14.406 14.625 9.016 1 80.94 49 PHE B O 1
ATOM 4921 N N . THR B 1 50 ? -16.547 14.859 8.773 1 79.06 50 THR B N 1
ATOM 4922 C CA . THR B 1 50 ? -16.578 14.164 7.488 1 79.06 50 THR B CA 1
ATOM 4923 C C . THR B 1 50 ? -15.984 15.039 6.391 1 79.06 50 THR B C 1
ATOM 4925 O O . THR B 1 50 ? -15.445 14.531 5.402 1 79.06 50 THR B O 1
ATOM 4928 N N . SER B 1 51 ? -15.992 16.297 6.594 1 76.12 51 SER B N 1
ATOM 4929 C CA . SER B 1 51 ? -15.547 17.219 5.559 1 76.12 51 SER B CA 1
ATOM 4930 C C . SER B 1 51 ? -14.047 17.484 5.672 1 76.12 51 SER B C 1
ATOM 4932 O O . SER B 1 51 ? -13.438 18.016 4.738 1 76.12 51 SER B O 1
ATOM 4934 N N . ARG B 1 52 ? -13.547 17.125 6.742 1 70.94 52 ARG B N 1
ATOM 4935 C CA . ARG B 1 52 ? -12.148 17.438 6.996 1 70.94 52 ARG B CA 1
ATOM 4936 C C . ARG B 1 52 ? -11.242 16.828 5.93 1 70.94 52 ARG B C 1
ATOM 4938 O O . ARG B 1 52 ? -10.25 17.438 5.531 1 70.94 52 ARG B O 1
ATOM 4945 N N . ALA B 1 53 ? -11.602 15.641 5.523 1 63.78 53 ALA B N 1
ATOM 4946 C CA . ALA B 1 53 ? -10.734 14.93 4.586 1 63.78 53 ALA B CA 1
ATOM 4947 C C . ALA B 1 53 ? -11.438 14.719 3.248 1 63.78 53 ALA B C 1
ATOM 4949 O O . ALA B 1 53 ? -11.047 13.844 2.467 1 63.78 53 ALA B O 1
ATOM 4950 N N . ALA B 1 54 ? -12.406 15.508 3.039 1 65.62 54 ALA B N 1
ATOM 4951 C CA . ALA B 1 54 ? -13.164 15.297 1.809 1 65.62 54 ALA B CA 1
ATOM 4952 C C . ALA B 1 54 ? -12.539 16.047 0.641 1 65.62 54 ALA B C 1
ATOM 4954 O O . ALA B 1 54 ? -12.047 17.172 0.809 1 65.62 54 ALA B O 1
ATOM 4955 N N . ASP B 1 55 ? -12.273 15.273 -0.386 1 65.31 55 ASP B N 1
ATOM 4956 C CA . ASP B 1 55 ? -11.758 15.898 -1.599 1 65.31 55 ASP B CA 1
ATOM 4957 C C . ASP B 1 55 ? -12.891 16.281 -2.545 1 65.31 55 ASP B C 1
ATOM 4959 O O . ASP B 1 55 ? -13.953 15.664 -2.539 1 65.31 55 ASP B O 1
ATOM 4963 N N . GLU B 1 56 ? -12.648 17.391 -3.18 1 61.44 56 GLU B N 1
ATOM 4964 C CA . GLU B 1 56 ? -13.633 17.812 -4.172 1 61.44 56 GLU B CA 1
ATOM 4965 C C . GLU B 1 56 ? -13.617 16.891 -5.391 1 61.44 56 GLU B C 1
ATOM 4967 O O . GLU B 1 56 ? -12.547 16.484 -5.855 1 61.44 56 GLU B O 1
ATOM 4972 N N . PRO B 1 57 ? -14.852 16.453 -5.738 1 59.72 57 PRO B N 1
ATOM 4973 C CA . PRO B 1 57 ? -14.938 15.547 -6.895 1 59.72 57 PRO B CA 1
ATOM 4974 C C . PRO B 1 57 ? -14.344 16.156 -8.156 1 59.72 57 PRO B C 1
ATOM 4976 O O . PRO B 1 57 ? -14.516 17.359 -8.414 1 59.72 57 PRO B O 1
ATOM 4979 N N . ASP B 1 58 ? -13.359 15.555 -8.664 1 58.53 58 ASP B N 1
ATOM 4980 C CA . ASP B 1 58 ? -12.852 15.977 -9.969 1 58.53 58 ASP B CA 1
ATOM 4981 C C . ASP B 1 58 ? -13.523 15.203 -11.094 1 58.53 58 ASP B C 1
ATOM 4983 O O . ASP B 1 58 ? -13.297 14 -11.258 1 58.53 58 ASP B O 1
ATOM 4987 N N . GLU B 1 59 ? -14.867 15.492 -11.453 1 52.84 59 GLU B N 1
ATOM 4988 C CA . GLU B 1 59 ? -15.555 14.742 -12.5 1 52.84 59 GLU B CA 1
ATOM 4989 C C . GLU B 1 59 ? -14.766 14.758 -13.805 1 52.84 59 GLU B C 1
ATOM 4991 O O . GLU B 1 59 ? -14.383 15.828 -14.281 1 52.84 59 GLU B O 1
ATOM 4996 N N . THR B 1 60 ? -14.047 13.695 -14.125 1 57.62 60 THR B N 1
ATOM 4997 C CA . THR B 1 60 ? -13.375 13.617 -15.422 1 57.62 60 THR B CA 1
ATOM 4998 C C . THR B 1 60 ? -14.273 12.945 -16.453 1 57.62 60 THR B C 1
ATOM 5000 O O . THR B 1 60 ? -14.766 11.836 -16.234 1 57.62 60 THR B O 1
ATOM 5003 N N . ASP B 1 61 ? -14.898 13.617 -17.453 1 59.56 61 ASP B N 1
ATOM 5004 C CA . ASP B 1 61 ? -15.719 13.156 -18.578 1 59.56 61 ASP B CA 1
ATOM 5005 C C . ASP B 1 61 ? -14.953 12.164 -19.438 1 59.56 61 ASP B C 1
ATOM 5007 O O . ASP B 1 61 ? -15.508 11.602 -20.391 1 59.56 61 ASP B O 1
ATOM 5011 N N . ILE B 1 62 ? -13.797 11.719 -18.938 1 66.19 62 ILE B N 1
ATOM 5012 C CA . ILE B 1 62 ? -12.922 10.922 -19.797 1 66.19 62 ILE B CA 1
ATOM 5013 C C . ILE B 1 62 ? -13.305 9.445 -19.703 1 66.19 62 ILE B C 1
ATOM 5015 O O . ILE B 1 62 ? -12.891 8.633 -20.531 1 66.19 62 ILE B O 1
ATOM 5019 N N . TYR B 1 63 ? -14.312 9.141 -18.938 1 70.56 63 TYR B N 1
ATOM 5020 C CA . TYR B 1 63 ? -14.578 7.734 -18.625 1 70.56 63 TYR B CA 1
ATOM 5021 C C . TYR B 1 63 ? -15.281 7.051 -19.797 1 70.56 63 TYR B C 1
ATOM 5023 O O . TYR B 1 63 ? -15.062 5.867 -20.047 1 70.56 63 TYR B O 1
ATOM 5031 N N . GLN B 1 64 ? -16.062 7.809 -20.5 1 68.81 64 GLN B N 1
ATOM 5032 C CA . GLN B 1 64 ? -16.859 7.242 -21.594 1 68.81 64 GLN B CA 1
ATOM 5033 C C . GLN B 1 64 ? -15.977 6.691 -22.703 1 68.81 64 GLN B C 1
ATOM 5035 O O . GLN B 1 64 ? -16.359 5.738 -23.391 1 68.81 64 GLN B O 1
ATOM 5040 N N . HIS B 1 65 ? -14.734 7.172 -22.75 1 71.44 65 HIS B N 1
ATOM 5041 C CA . HIS B 1 65 ? -13.844 6.777 -23.844 1 71.44 65 HIS B CA 1
ATOM 5042 C C . HIS B 1 65 ? -13.172 5.441 -23.547 1 71.44 65 HIS B C 1
ATOM 5044 O O . HIS B 1 65 ? -12.625 4.805 -24.438 1 71.44 65 HIS B O 1
ATOM 5050 N N . PHE B 1 66 ? -13.359 5.066 -22.344 1 78.06 66 PHE B N 1
ATOM 5051 C CA . PHE B 1 66 ? -12.656 3.85 -21.953 1 78.06 66 PHE B CA 1
ATOM 5052 C C . PHE B 1 66 ? -13.641 2.734 -21.625 1 78.06 66 PHE B C 1
ATOM 5054 O O . PHE B 1 66 ? -13.242 1.596 -21.375 1 78.06 66 PHE B O 1
ATOM 5061 N N . SER B 1 67 ? -14.891 3.094 -21.797 1 83.06 67 SER B N 1
ATOM 5062 C CA . SER B 1 67 ? -15.922 2.111 -21.469 1 83.06 67 SER B CA 1
ATOM 5063 C C . SER B 1 67 ? -16.281 1.258 -22.672 1 83.06 67 SER B C 1
ATOM 5065 O O . SER B 1 67 ? -16.203 1.722 -23.812 1 83.06 67 SER B O 1
ATOM 5067 N N . LEU B 1 68 ? -16.703 0.115 -22.406 1 85.44 68 LEU B N 1
ATOM 5068 C CA . LEU B 1 68 ? -17.188 -0.78 -23.438 1 85.44 68 LEU B CA 1
ATOM 5069 C C . LEU B 1 68 ? -18.5 -0.258 -24.031 1 85.44 68 LEU B C 1
ATOM 5071 O O . LEU B 1 68 ? -19.328 0.307 -23.312 1 85.44 68 LEU B O 1
ATOM 5075 N N . ARG B 1 69 ? -18.641 -0.526 -25.375 1 83.69 69 ARG B N 1
ATOM 5076 C CA . ARG B 1 69 ? -19.906 -0.209 -26.047 1 83.69 69 ARG B CA 1
ATOM 5077 C C . ARG B 1 69 ? -20.812 -1.432 -26.125 1 83.69 69 ARG B C 1
ATOM 5079 O O . ARG B 1 69 ? -20.344 -2.566 -26 1 83.69 69 ARG B O 1
ATOM 5086 N N . ALA B 1 70 ? -22.016 -1.119 -26.172 1 83.75 70 ALA B N 1
ATOM 5087 C CA . ALA B 1 70 ? -22.984 -2.213 -26.25 1 83.75 70 ALA B CA 1
ATOM 5088 C C . ALA B 1 70 ? -22.656 -3.16 -27.391 1 83.75 70 ALA B C 1
ATOM 5090 O O . ALA B 1 70 ? -22.812 -4.375 -27.266 1 83.75 70 ALA B O 1
ATOM 5091 N N . SER B 1 71 ? -22.156 -2.668 -28.516 1 84.12 71 SER B N 1
ATOM 5092 C CA . SER B 1 71 ? -21.828 -3.469 -29.703 1 84.12 71 SER B CA 1
ATOM 5093 C C . SER B 1 71 ? -20.688 -4.43 -29.422 1 84.12 71 SER B C 1
ATOM 5095 O O . SER B 1 71 ? -20.578 -5.488 -30.047 1 84.12 71 SER B O 1
ATOM 5097 N N . ASP B 1 72 ? -19.812 -4.047 -28.484 1 87.31 72 ASP B N 1
ATOM 5098 C CA . ASP B 1 72 ? -18.688 -4.895 -28.141 1 87.31 72 ASP B CA 1
ATOM 5099 C C . ASP B 1 72 ? -19.156 -6.203 -27.5 1 87.31 72 ASP B C 1
ATOM 5101 O O . ASP B 1 72 ? -18.484 -7.223 -27.578 1 87.31 72 ASP B O 1
ATOM 5105 N N . LEU B 1 73 ? -20.344 -6.215 -26.938 1 88.88 73 LEU B N 1
ATOM 5106 C CA . LEU B 1 73 ? -20.859 -7.355 -26.172 1 88.88 73 LEU B CA 1
ATOM 5107 C C . LEU B 1 73 ? -21.453 -8.406 -27.094 1 88.88 73 LEU B C 1
ATOM 5109 O O . LEU B 1 73 ? -21.797 -9.5 -26.656 1 88.88 73 LEU B O 1
ATOM 5113 N N . LEU B 1 74 ? -21.484 -8.07 -28.391 1 88.06 74 LEU B N 1
ATOM 5114 C CA . LEU B 1 74 ? -22.031 -9 -29.359 1 88.06 74 LEU B CA 1
ATOM 5115 C C . LEU B 1 74 ? -20.953 -9.953 -29.875 1 88.06 74 LEU B C 1
ATOM 5117 O O . LEU B 1 74 ? -21.266 -10.906 -30.594 1 88.06 74 LEU B O 1
ATOM 5121 N N . ALA B 1 75 ? -19.781 -9.719 -29.469 1 89.56 75 ALA B N 1
ATOM 5122 C CA . ALA B 1 75 ? -18.672 -10.547 -29.938 1 89.56 75 ALA B CA 1
ATOM 5123 C C . ALA B 1 75 ? -18.922 -12.023 -29.625 1 89.56 75 ALA B C 1
ATOM 5125 O O . ALA B 1 75 ? -19.406 -12.359 -28.531 1 89.56 75 ALA B O 1
ATOM 5126 N N . THR B 1 76 ? -18.562 -12.859 -30.562 1 89.94 76 THR B N 1
ATOM 5127 C CA . THR B 1 76 ? -18.75 -14.297 -30.422 1 89.94 76 THR B CA 1
ATOM 5128 C C . THR B 1 76 ? -17.828 -14.867 -29.344 1 89.94 76 THR B C 1
ATOM 5130 O O . THR B 1 76 ? -16.656 -14.469 -29.266 1 89.94 76 THR B O 1
ATOM 5133 N N .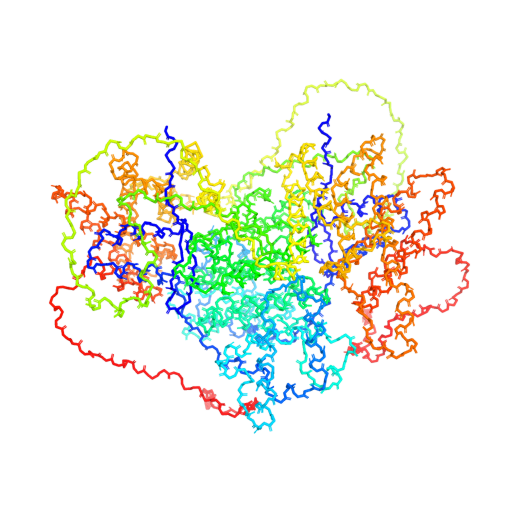 GLY B 1 77 ? -18.359 -15.758 -28.547 1 92.19 77 GLY B N 1
ATOM 5134 C CA . GLY B 1 77 ? -17.531 -16.469 -27.562 1 92.19 77 GLY B CA 1
ATOM 5135 C C . GLY B 1 77 ? -17.516 -15.789 -26.203 1 92.19 77 GLY B C 1
ATOM 5136 O O . GLY B 1 77 ? -17 -16.359 -25.234 1 92.19 77 GLY B O 1
ATOM 5137 N N . LEU B 1 78 ? -18.109 -14.602 -26.094 1 93.44 78 LEU B N 1
ATOM 5138 C CA . LEU B 1 78 ? -18.078 -13.844 -24.844 1 93.44 78 LEU B CA 1
ATOM 5139 C C . LEU B 1 78 ? -18.781 -14.609 -23.719 1 93.44 78 LEU B C 1
ATOM 5141 O O . LEU B 1 78 ? -18.281 -14.656 -22.594 1 93.44 78 LEU B O 1
ATOM 5145 N N . ARG B 1 79 ? -19.906 -15.172 -24 1 91.25 79 ARG B N 1
ATOM 5146 C CA . ARG B 1 79 ? -20.641 -15.93 -23 1 91.25 79 ARG B CA 1
ATOM 5147 C C . ARG B 1 79 ? -19.828 -17.109 -22.5 1 91.25 79 ARG B C 1
ATOM 5149 O O . ARG B 1 79 ? -19.766 -17.359 -21.281 1 91.25 79 ARG B O 1
ATOM 5156 N N . ALA B 1 80 ? -19.234 -17.812 -23.438 1 92.38 80 ALA B N 1
ATOM 5157 C CA . ALA B 1 80 ? -18.422 -18.953 -23.062 1 92.38 80 ALA B CA 1
ATOM 5158 C C . ALA B 1 80 ? -17.234 -18.531 -22.203 1 92.38 80 ALA B C 1
ATOM 5160 O O . ALA B 1 80 ? -16.875 -19.219 -21.25 1 92.38 80 ALA B O 1
ATOM 5161 N N . ALA B 1 81 ? -16.656 -17.438 -22.578 1 94.25 81 ALA B N 1
ATOM 5162 C CA . ALA B 1 81 ? -15.539 -16.906 -21.797 1 94.25 81 ALA B CA 1
ATOM 5163 C C . ALA B 1 81 ? -15.961 -16.562 -20.375 1 94.25 81 ALA B C 1
ATOM 5165 O O . ALA B 1 81 ? -15.234 -16.844 -19.422 1 94.25 81 ALA B O 1
ATOM 5166 N N . LEU B 1 82 ? -17.094 -15.922 -20.25 1 94.44 82 LEU B N 1
ATOM 5167 C CA . LEU B 1 82 ? -17.625 -15.578 -18.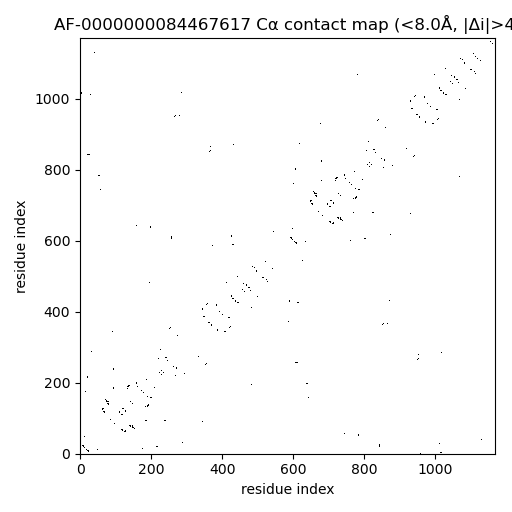922 1 94.44 82 LEU B CA 1
ATOM 5168 C C . LEU B 1 82 ? -17.891 -16.828 -18.109 1 94.44 82 LEU B C 1
ATOM 5170 O O . LEU B 1 82 ? -17.531 -16.906 -16.922 1 94.44 82 LEU B O 1
ATOM 5174 N N . GLU B 1 83 ? -18.469 -17.797 -18.703 1 92.88 83 GLU B N 1
ATOM 5175 C CA . GLU B 1 83 ? -18.781 -19.047 -18.016 1 92.88 83 GLU B CA 1
ATOM 5176 C C . GLU B 1 83 ? -17.5 -19.766 -17.578 1 92.88 83 GLU B C 1
ATOM 5178 O O . GLU B 1 83 ? -17.422 -20.312 -16.484 1 92.88 83 GLU B O 1
ATOM 5183 N N . ASN B 1 84 ? -16.547 -19.75 -18.484 1 93.38 84 ASN B N 1
ATOM 5184 C CA . ASN B 1 84 ? -15.266 -20.359 -18.156 1 93.38 84 ASN B CA 1
ATOM 5185 C C . ASN B 1 84 ? -14.641 -19.703 -16.922 1 93.38 84 ASN B C 1
ATOM 5187 O O . ASN B 1 84 ? -14.117 -20.375 -16.047 1 93.38 84 ASN B O 1
ATOM 5191 N N . TYR B 1 85 ? -14.688 -18.375 -16.875 1 96 85 TYR B N 1
ATOM 5192 C CA . TYR B 1 85 ? -14.148 -17.672 -15.727 1 96 85 TYR B CA 1
ATOM 5193 C C . TYR B 1 85 ? -14.875 -18.062 -14.445 1 96 85 TYR B C 1
ATOM 5195 O O . TYR B 1 85 ? -14.242 -18.359 -13.43 1 96 85 TYR B O 1
ATOM 5203 N N . PHE B 1 86 ? -16.156 -18.031 -14.414 1 95.31 86 PHE B N 1
ATOM 5204 C CA . PHE B 1 86 ? -16.938 -18.25 -13.211 1 95.31 86 PHE B CA 1
ATOM 5205 C C . PHE B 1 86 ? -16.844 -19.703 -12.75 1 95.31 86 PHE B C 1
ATOM 5207 O O . PHE B 1 86 ? -16.953 -19.984 -11.555 1 95.31 86 PHE B O 1
ATOM 5214 N N . GLU B 1 87 ? -16.516 -20.562 -13.648 1 92.19 87 GLU B N 1
ATOM 5215 C CA . GLU B 1 87 ? -16.359 -21.969 -13.281 1 92.19 87 GLU B CA 1
ATOM 5216 C C . GLU B 1 87 ? -14.961 -22.234 -12.727 1 92.19 87 GLU B C 1
ATOM 5218 O O . GLU B 1 87 ? -14.812 -22.969 -11.75 1 92.19 87 GLU B O 1
ATOM 5223 N N . ALA B 1 88 ? -14.016 -21.625 -13.297 1 93.69 88 ALA B N 1
ATOM 5224 C CA . ALA B 1 88 ? -12.633 -22.016 -13.008 1 93.69 88 ALA B CA 1
ATOM 5225 C C . ALA B 1 88 ? -12.023 -21.109 -11.93 1 93.69 88 ALA B C 1
ATOM 5227 O O . ALA B 1 88 ? -11.297 -21.594 -11.055 1 93.69 88 ALA B O 1
ATOM 5228 N N . TRP B 1 89 ? -12.281 -19.844 -11.938 1 96.56 89 TRP B N 1
ATOM 5229 C CA . TRP B 1 89 ? -11.477 -18.922 -11.133 1 96.56 89 TRP B CA 1
ATOM 5230 C C . TRP B 1 89 ? -12.336 -18.25 -10.062 1 96.56 89 TRP B C 1
ATOM 5232 O O . TRP B 1 89 ? -11.844 -17.922 -8.984 1 96.56 89 TRP B O 1
ATOM 5242 N N . HIS B 1 90 ? -13.586 -18.031 -10.32 1 96.62 90 HIS B N 1
ATOM 5243 C CA . HIS B 1 90 ? -14.477 -17.359 -9.375 1 96.62 90 HIS B CA 1
ATOM 5244 C C . HIS B 1 90 ? -14.547 -18.125 -8.055 1 96.62 90 HIS B C 1
ATOM 5246 O O . HIS B 1 90 ? -14.617 -17.5 -6.988 1 96.62 90 HIS B O 1
ATOM 5252 N N . PRO B 1 91 ? -14.555 -19.469 -8.039 1 95.56 91 PRO B N 1
ATOM 5253 C CA . PRO B 1 91 ? -14.617 -20.172 -6.766 1 95.56 91 PRO B CA 1
ATOM 5254 C C . PRO B 1 91 ? -13.406 -19.906 -5.875 1 95.56 91 PRO B C 1
ATOM 5256 O O . PRO B 1 91 ? -13.492 -20.016 -4.652 1 95.56 91 PRO B O 1
ATOM 5259 N N . LEU B 1 92 ? -12.297 -19.578 -6.496 1 97.44 92 LEU B N 1
ATOM 5260 C CA . LEU B 1 92 ? -11.086 -19.266 -5.738 1 97.44 92 LEU B CA 1
ATOM 5261 C C . LEU B 1 92 ? -11.086 -17.812 -5.285 1 97.44 92 LEU B C 1
ATOM 5263 O O . LEU B 1 92 ? -10.586 -17.484 -4.207 1 97.44 92 LEU B O 1
ATOM 5267 N N . PHE B 1 93 ? -11.594 -16.906 -6.105 1 98.19 93 PHE B N 1
ATOM 5268 C CA . PHE B 1 93 ? -11.656 -15.484 -5.84 1 98.19 93 PHE B CA 1
ATOM 5269 C C . PHE B 1 93 ? -13.07 -14.953 -6.059 1 98.19 93 PHE B C 1
ATOM 5271 O O . PHE B 1 93 ? -13.328 -14.242 -7.027 1 98.19 93 PHE B O 1
ATOM 5278 N N . PRO B 1 94 ? -13.938 -15.156 -5.102 1 97.62 94 PRO B N 1
ATOM 5279 C CA . PRO B 1 94 ? -15.352 -14.844 -5.316 1 97.62 94 PRO B CA 1
ATOM 5280 C C . PRO B 1 94 ? -15.695 -13.398 -4.969 1 97.62 94 PRO B C 1
ATOM 5282 O O . PRO B 1 94 ? -16.656 -13.141 -4.25 1 97.62 94 PRO B O 1
ATOM 5285 N N . PHE B 1 95 ? -15.07 -12.445 -5.602 1 98.31 95 PHE B N 1
ATOM 5286 C CA . PHE B 1 95 ? -15.281 -11.047 -5.258 1 98.31 95 PHE B CA 1
ATOM 5287 C C . PHE B 1 95 ? -16.375 -10.43 -6.113 1 98.31 95 PHE B C 1
ATOM 5289 O O . PHE B 1 95 ? -16.656 -9.234 -6.02 1 98.31 95 PHE B O 1
ATOM 5296 N N . LEU B 1 96 ? -16.984 -11.203 -7.023 1 97.62 96 LEU B N 1
ATOM 5297 C CA . LEU B 1 96 ? -18.062 -10.719 -7.883 1 97.62 96 LEU B CA 1
ATOM 5298 C C . LEU B 1 96 ? -19.344 -11.508 -7.637 1 97.62 96 LEU B C 1
ATOM 5300 O O . LEU B 1 96 ? -19.297 -12.633 -7.145 1 97.62 96 LEU B O 1
ATOM 5304 N N . ASP B 1 97 ? -20.391 -10.867 -7.863 1 94.75 97 ASP B N 1
ATOM 5305 C CA . ASP B 1 97 ? -21.688 -11.547 -7.961 1 94.75 97 ASP B CA 1
ATOM 5306 C C . ASP B 1 97 ? -21.938 -12.047 -9.383 1 94.75 97 ASP B C 1
ATOM 5308 O O . ASP B 1 97 ? -22.312 -11.266 -10.258 1 94.75 97 ASP B O 1
ATOM 5312 N N . GLY B 1 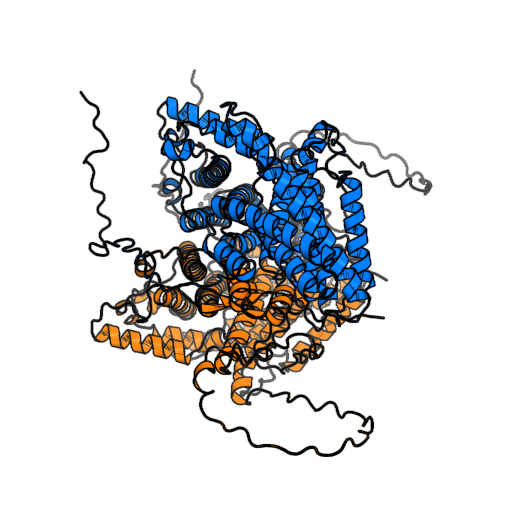98 ? -21.844 -13.359 -9.539 1 93.19 98 GLY B N 1
ATOM 5313 C CA . GLY B 1 98 ? -21.953 -13.938 -10.867 1 93.19 98 GLY B CA 1
ATOM 5314 C C . GLY B 1 98 ? -23.297 -13.672 -11.531 1 93.19 98 GLY B C 1
ATOM 5315 O O . GLY B 1 98 ? -23.344 -13.367 -12.719 1 93.19 98 GLY B O 1
ATOM 5316 N N . ALA B 1 99 ? -24.344 -13.766 -10.781 1 90.94 99 ALA B N 1
ATOM 5317 C CA . ALA B 1 99 ? -25.672 -13.539 -11.328 1 90.94 99 ALA B CA 1
ATOM 5318 C C . ALA B 1 99 ? -25.828 -12.094 -11.797 1 90.94 99 ALA B C 1
ATOM 5320 O O . ALA B 1 99 ? -26.406 -11.844 -12.859 1 90.94 99 ALA B O 1
ATOM 5321 N N . TYR B 1 100 ? -25.281 -11.219 -11.008 1 90 100 TYR B N 1
ATOM 5322 C CA . TYR B 1 100 ? -25.375 -9.812 -11.367 1 90 100 TYR B CA 1
ATOM 5323 C C . TYR B 1 100 ? -24.594 -9.523 -12.641 1 90 100 TYR B C 1
ATOM 5325 O O . TYR B 1 100 ? -25.078 -8.82 -13.531 1 90 100 TYR B O 1
ATOM 5333 N N . ILE B 1 101 ? -23.391 -10.039 -12.758 1 92.06 101 ILE B N 1
ATOM 5334 C CA . ILE B 1 101 ? -22.516 -9.797 -13.906 1 92.06 101 ILE B CA 1
ATOM 5335 C C . ILE B 1 101 ? -23.141 -10.391 -15.164 1 92.06 101 ILE B C 1
ATOM 5337 O O . ILE B 1 101 ? -23.141 -9.758 -16.219 1 92.06 101 ILE B O 1
ATOM 5341 N N . LEU B 1 102 ? -23.719 -11.562 -15.086 1 90.75 102 LEU B N 1
ATOM 5342 C CA . LEU B 1 102 ? -24.344 -12.211 -16.234 1 90.75 102 LEU B CA 1
ATOM 5343 C C . LEU B 1 102 ? -25.594 -11.461 -16.656 1 90.75 102 LEU B C 1
ATOM 5345 O O . LEU B 1 102 ? -25.859 -11.328 -17.859 1 90.75 102 LEU B O 1
ATOM 5349 N N . SER B 1 103 ? -26.312 -10.977 -15.664 1 88.44 103 SER B N 1
ATOM 5350 C CA . SER B 1 103 ? -27.5 -10.188 -15.984 1 88.44 103 SER B CA 1
ATOM 5351 C C . SER B 1 103 ? -27.125 -8.883 -16.688 1 88.44 103 SER B C 1
ATOM 5353 O O . SER B 1 103 ? -27.812 -8.461 -17.625 1 88.44 103 SER B O 1
ATOM 5355 N N . ALA B 1 104 ? -26.094 -8.281 -16.141 1 86.75 104 ALA B N 1
ATOM 5356 C CA . ALA B 1 104 ? -25.609 -7.055 -16.766 1 86.75 104 ALA B CA 1
ATOM 5357 C C . ALA B 1 104 ? -25.156 -7.312 -18.203 1 86.75 104 ALA B C 1
ATOM 5359 O O . ALA B 1 104 ? -25.406 -6.496 -19.094 1 86.75 104 ALA B O 1
ATOM 5360 N N . PHE B 1 105 ? -24.547 -8.422 -18.484 1 89.31 105 PHE B N 1
ATOM 5361 C CA . PHE B 1 105 ? -24.109 -8.828 -19.812 1 89.31 105 PHE B CA 1
ATOM 5362 C C . PHE B 1 105 ? -25.312 -9.031 -20.734 1 89.31 105 PHE B C 1
ATOM 5364 O O . PHE B 1 105 ? -25.344 -8.5 -21.844 1 89.31 105 PHE B O 1
ATOM 5371 N N . GLU B 1 106 ? -26.281 -9.695 -20.203 1 89.75 106 GLU B N 1
ATOM 5372 C CA . GLU B 1 106 ? -27.469 -9.984 -20.984 1 89.75 106 GLU B CA 1
ATOM 5373 C C . GLU B 1 106 ? -28.234 -8.703 -21.328 1 89.75 106 GLU B C 1
ATOM 5375 O O . GLU B 1 106 ? -28.703 -8.539 -22.453 1 89.75 106 GLU B O 1
ATOM 5380 N N . SER B 1 107 ? -28.281 -7.883 -20.359 1 86.38 107 SER B N 1
ATOM 5381 C CA . SER B 1 107 ? -28.938 -6.598 -20.594 1 86.38 107 SER B CA 1
ATOM 5382 C C . SER B 1 107 ? -28.188 -5.773 -21.625 1 86.38 107 SER B C 1
ATOM 5384 O O . SER B 1 107 ? -28.797 -5.043 -22.406 1 86.38 107 SER B O 1
ATOM 5386 N N . GLY B 1 108 ? -26.906 -5.805 -21.562 1 85.62 108 GLY B N 1
ATOM 5387 C CA . GLY B 1 108 ? -26.094 -5.109 -22.547 1 85.62 108 GLY B CA 1
ATOM 5388 C C . GLY B 1 108 ? -26.266 -5.664 -23.953 1 85.62 108 GLY B C 1
ATOM 5389 O O . GLY B 1 108 ? -26.328 -4.902 -24.922 1 85.62 108 GLY B O 1
ATOM 5390 N N . VAL B 1 109 ? -26.328 -6.961 -24.062 1 88.19 109 VAL B N 1
ATOM 5391 C CA . VAL B 1 109 ? -26.516 -7.617 -25.359 1 88.19 109 VAL B CA 1
ATOM 5392 C C . VAL B 1 109 ? -27.875 -7.219 -25.938 1 88.19 109 VAL B C 1
ATOM 5394 O O . VAL B 1 109 ? -27.969 -6.934 -27.141 1 88.19 109 VAL B O 1
ATOM 5397 N N . LEU B 1 110 ? -28.844 -7.195 -25.062 1 87.75 110 LEU B N 1
ATOM 5398 C CA . LEU B 1 110 ? -30.188 -6.805 -25.5 1 87.75 110 LEU B CA 1
ATOM 5399 C C . LEU B 1 110 ? -30.188 -5.363 -26 1 87.75 110 LEU B C 1
ATOM 5401 O O . LEU B 1 110 ? -30.797 -5.059 -27.031 1 87.75 110 LEU B O 1
ATOM 5405 N N . SER B 1 111 ? -29.5 -4.559 -25.219 1 84.38 111 SER B N 1
ATOM 5406 C CA . SER B 1 111 ? -29.406 -3.158 -25.625 1 84.38 111 SER B CA 1
ATOM 5407 C C . SER B 1 111 ? -28.672 -3.02 -26.953 1 84.38 111 SER B C 1
ATOM 5409 O O . SER B 1 111 ? -29.016 -2.16 -27.766 1 84.38 111 SER B O 1
ATOM 5411 N N . ALA B 1 112 ? -27.672 -3.762 -27.172 1 85.06 112 ALA B N 1
ATOM 5412 C CA . ALA B 1 112 ? -26.922 -3.738 -28.422 1 85.06 112 ALA B CA 1
ATOM 5413 C C . ALA B 1 112 ? -27.781 -4.188 -29.594 1 85.06 112 ALA B C 1
ATOM 5415 O O . ALA B 1 112 ? -27.703 -3.619 -30.688 1 85.06 112 ALA B O 1
ATOM 5416 N N . MET B 1 113 ? -28.547 -5.137 -29.375 1 87.06 113 MET B N 1
ATOM 5417 C CA . MET B 1 113 ? -29.422 -5.668 -30.422 1 87.06 113 MET B CA 1
ATOM 5418 C C . MET B 1 113 ? -30.484 -4.652 -30.812 1 87.06 113 MET B C 1
ATOM 5420 O O . MET B 1 113 ? -30.938 -4.621 -31.953 1 87.06 113 MET B O 1
ATOM 5424 N N . GLU B 1 114 ? -30.75 -3.838 -29.781 1 84.75 114 GLU B N 1
ATOM 5425 C CA . GLU B 1 114 ? -31.75 -2.803 -30.031 1 84.75 114 GLU B CA 1
ATOM 5426 C C . GLU B 1 114 ? -31.109 -1.562 -30.641 1 84.75 114 GLU B C 1
ATOM 5428 O O . GLU B 1 114 ? -31.812 -0.621 -31.031 1 84.75 114 GLU B O 1
ATOM 5433 N N . GLY B 1 115 ? -29.891 -1.557 -30.828 1 76.38 115 GLY B N 1
ATOM 5434 C CA . GLY B 1 115 ? -29.172 -0.459 -31.469 1 76.38 115 GLY B CA 1
ATOM 5435 C C . GLY B 1 115 ? -28.906 0.701 -30.531 1 76.38 115 GLY B C 1
ATOM 5436 O O . GLY B 1 115 ? -28.703 1.833 -30.969 1 76.38 115 GLY B O 1
ATOM 5437 N N . SER B 1 116 ? -29 0.495 -29.234 1 70.81 116 SER B N 1
ATOM 5438 C CA . SER B 1 116 ? -28.781 1.567 -28.281 1 70.81 116 SER B CA 1
ATOM 5439 C C . SER B 1 116 ? -27.312 1.964 -28.203 1 70.81 116 SER B C 1
ATOM 5441 O O . SER B 1 116 ? -26.422 1.109 -28.312 1 70.81 116 SER B O 1
ATOM 5443 N N . GLU B 1 117 ? -27.078 3.27 -28.234 1 62.78 117 GLU B N 1
ATOM 5444 C CA . GLU B 1 117 ? -25.734 3.803 -28.141 1 62.78 117 GLU B CA 1
ATOM 5445 C C . GLU B 1 117 ? -25.375 4.121 -26.688 1 62.78 117 GLU B C 1
ATOM 5447 O O . GLU B 1 117 ? -24.359 4.781 -26.422 1 62.78 117 GLU B O 1
ATOM 5452 N N . SER B 1 118 ? -26.266 3.666 -25.844 1 62.12 118 SER B N 1
ATOM 5453 C CA . SER B 1 118 ? -26.031 3.99 -24.438 1 62.12 118 SER B CA 1
ATOM 5454 C C . SER B 1 118 ? -24.844 3.215 -23.891 1 62.12 118 SER B C 1
ATOM 5456 O O . SER B 1 118 ? -24.484 2.162 -24.422 1 62.12 118 SER B O 1
ATOM 5458 N N . PRO B 1 119 ? -24.219 3.887 -22.875 1 66.25 119 PRO B N 1
ATOM 5459 C CA . PRO B 1 119 ? -23.172 3.096 -22.25 1 66.25 119 PRO B CA 1
ATOM 5460 C C . PRO B 1 119 ? -23.656 1.731 -21.766 1 66.25 119 PRO B C 1
ATOM 5462 O O . PRO B 1 119 ? -24.812 1.597 -21.359 1 66.25 119 PRO B O 1
ATOM 5465 N N . VAL B 1 120 ? -22.953 0.722 -22.156 1 65.12 120 VAL B N 1
ATOM 5466 C CA . VAL B 1 120 ? -23.312 -0.689 -22.062 1 65.12 120 VAL B CA 1
ATOM 5467 C C . VAL B 1 120 ? -24 -0.958 -20.719 1 65.12 120 VAL B C 1
ATOM 5469 O O . VAL B 1 120 ? -24.984 -1.697 -20.656 1 65.12 120 VAL B O 1
ATOM 5472 N N . PHE B 1 121 ? -23.578 -0.398 -19.578 1 65.62 121 PHE B N 1
ATOM 5473 C CA . PHE B 1 121 ? -24.125 -0.818 -18.297 1 65.62 121 PHE B CA 1
ATOM 5474 C C . PHE B 1 121 ? -25.016 0.273 -17.703 1 65.62 121 PHE B C 1
ATOM 5476 O O . PHE B 1 121 ? -25.516 0.134 -16.578 1 65.62 121 PHE B O 1
ATOM 5483 N N . SER B 1 122 ? -25.812 1.092 -18.5 1 60.81 122 SER B N 1
ATOM 5484 C CA . SER B 1 122 ? -26.812 2.141 -18.344 1 60.81 122 SER B CA 1
ATOM 5485 C C . SER B 1 122 ? -26.625 2.895 -17.031 1 60.81 122 SER B C 1
ATOM 5487 O O . SER B 1 122 ? -27.453 3.736 -16.672 1 60.81 122 SER B O 1
ATOM 5489 N N . ARG B 1 123 ? -25.719 2.652 -16.453 1 67.06 123 ARG B N 1
ATOM 5490 C CA . ARG B 1 123 ? -25.609 3.391 -15.203 1 67.06 123 ARG B CA 1
ATOM 5491 C C . ARG B 1 123 ? -24.812 4.684 -15.398 1 67.06 123 ARG B C 1
ATOM 5493 O O . ARG B 1 123 ? -24.766 5.23 -16.5 1 67.06 123 ARG B O 1
ATOM 5500 N N . SER B 1 124 ? -24.188 5.355 -14.625 1 80.06 124 SER B N 1
ATOM 5501 C CA . SER B 1 124 ? -23.312 6.508 -14.781 1 80.06 124 SER B CA 1
ATOM 5502 C C . SER B 1 124 ? -22.047 6.133 -15.547 1 80.06 124 SER B C 1
ATOM 5504 O O . SER B 1 124 ? -21.703 4.953 -15.656 1 80.06 124 SER B O 1
ATOM 5506 N N . HIS B 1 125 ? -21.531 7.02 -16.266 1 82.75 125 HIS B N 1
ATOM 5507 C CA . HIS B 1 125 ? -20.297 6.789 -17.016 1 82.75 125 HIS B CA 1
ATOM 5508 C C . HIS B 1 125 ? -19.234 6.172 -16.125 1 82.75 125 HIS B C 1
ATOM 5510 O O . HIS B 1 125 ? -18.484 5.297 -16.562 1 82.75 125 HIS B O 1
ATOM 5516 N N . ALA B 1 126 ? -19.203 6.605 -14.883 1 86.75 126 ALA B N 1
ATOM 5517 C CA . ALA B 1 126 ? -18.203 6.09 -13.945 1 86.75 126 ALA B CA 1
ATOM 5518 C C . ALA B 1 126 ? -18.484 4.633 -13.594 1 86.75 126 ALA B C 1
ATOM 5520 O O . ALA B 1 126 ? -17.562 3.822 -13.492 1 86.75 126 ALA B O 1
ATOM 5521 N N . GLU B 1 127 ? -19.703 4.309 -13.445 1 88.5 127 GLU B N 1
ATOM 5522 C CA . GLU B 1 127 ? -20.062 2.924 -13.156 1 88.5 127 GLU B CA 1
ATOM 5523 C C . GLU B 1 127 ? -19.812 2.021 -14.359 1 88.5 127 GLU B C 1
ATOM 5525 O O . GLU B 1 127 ? -19.391 0.873 -14.203 1 88.5 127 GLU B O 1
ATOM 5530 N N . SER B 1 128 ? -20.125 2.568 -15.523 1 88.06 128 SER B N 1
ATOM 5531 C CA . SER B 1 128 ? -19.844 1.821 -16.75 1 88.06 128 SER B CA 1
ATOM 5532 C C . SER B 1 128 ? -18.359 1.528 -16.891 1 88.06 128 SER B C 1
ATOM 5534 O O . SER B 1 128 ? -17.969 0.467 -17.391 1 88.06 128 SER B O 1
ATOM 5536 N N . LEU B 1 129 ? -17.547 2.473 -16.516 1 90.38 129 LEU B N 1
ATOM 5537 C CA . LEU B 1 129 ? -16.094 2.287 -16.547 1 90.38 129 LEU B CA 1
ATOM 5538 C C . LEU B 1 129 ? -15.672 1.151 -15.625 1 90.38 129 LEU B C 1
ATOM 5540 O O . LEU B 1 129 ? -14.859 0.307 -16.016 1 90.38 129 LEU B O 1
ATOM 5544 N N . ALA B 1 130 ? -16.172 1.181 -14.398 1 93.19 130 ALA B N 1
ATOM 5545 C CA . ALA B 1 130 ? -15.836 0.144 -13.43 1 93.19 130 ALA B CA 1
ATOM 5546 C C . ALA B 1 130 ? -16.25 -1.236 -13.93 1 93.19 130 ALA B C 1
ATOM 5548 O O . ALA B 1 130 ? -15.492 -2.201 -13.82 1 93.19 130 ALA B O 1
ATOM 5549 N N . LEU B 1 131 ? -17.438 -1.28 -14.5 1 92.12 131 LEU B N 1
ATOM 5550 C CA . LEU B 1 131 ? -17.922 -2.555 -15.023 1 92.12 131 LEU B CA 1
ATOM 5551 C C . LEU B 1 131 ? -17.125 -2.979 -16.25 1 92.12 131 LEU B C 1
ATOM 5553 O O . LEU B 1 131 ? -16.906 -4.172 -16.469 1 92.12 131 LEU B O 1
ATOM 5557 N N . THR B 1 132 ? -16.734 -2.033 -17.062 1 91.69 132 THR B N 1
ATOM 5558 C CA . THR B 1 132 ? -15.852 -2.322 -18.188 1 91.69 132 THR B CA 1
ATOM 5559 C C . THR B 1 132 ? -14.562 -2.986 -17.719 1 91.69 132 THR B C 1
ATOM 5561 O O . THR B 1 132 ? -14.109 -3.963 -18.328 1 91.69 132 THR B O 1
ATOM 5564 N N . ALA B 1 133 ? -13.961 -2.4 -16.641 1 95.44 133 ALA B N 1
ATOM 5565 C CA . ALA B 1 133 ? -12.734 -2.975 -16.094 1 95.44 133 ALA B CA 1
ATOM 5566 C C . ALA B 1 133 ? -12.961 -4.414 -15.641 1 95.44 133 ALA B C 1
ATOM 5568 O O . ALA B 1 133 ? -12.133 -5.289 -15.891 1 95.44 133 ALA B O 1
ATOM 5569 N N . VAL B 1 134 ? -14.086 -4.668 -15.016 1 96.44 134 VAL B N 1
ATOM 5570 C CA . VAL B 1 134 ? -14.422 -6.012 -14.555 1 96.44 134 VAL B CA 1
ATOM 5571 C C . VAL B 1 134 ? -14.594 -6.945 -15.75 1 96.44 134 VAL B C 1
ATOM 5573 O O . VAL B 1 134 ? -13.961 -8 -15.812 1 96.44 134 VAL B O 1
ATOM 5576 N N . PHE B 1 135 ? -15.383 -6.535 -16.75 1 93.75 135 PHE B N 1
ATOM 5577 C CA . PHE B 1 135 ? -15.719 -7.375 -17.891 1 93.75 135 PHE B CA 1
ATOM 5578 C C . PHE B 1 135 ? -14.477 -7.695 -18.719 1 93.75 135 PHE B C 1
ATOM 5580 O O . PHE B 1 135 ? -14.242 -8.852 -19.078 1 93.75 135 PHE B O 1
ATOM 5587 N N . LYS B 1 136 ? -13.719 -6.711 -19.016 1 94.06 136 LYS B N 1
ATOM 5588 C CA . LYS B 1 136 ? -12.516 -6.938 -19.812 1 94.06 136 LYS B CA 1
ATOM 5589 C C . LYS B 1 136 ? -11.562 -7.891 -19.094 1 94.06 136 LYS B C 1
ATOM 5591 O O . LYS B 1 136 ? -10.914 -8.734 -19.734 1 94.06 136 LYS B O 1
ATOM 5596 N N . SER B 1 137 ? -11.461 -7.758 -17.766 1 96.81 137 SER B N 1
ATOM 5597 C CA . SER B 1 137 ? -10.562 -8.617 -17 1 96.81 137 SER B CA 1
ATOM 5598 C C . SER B 1 137 ? -11.039 -10.062 -17.016 1 96.81 137 SER B C 1
ATOM 5600 O O . SER B 1 137 ? -10.258 -10.969 -17.312 1 96.81 137 SER B O 1
ATOM 5602 N N . ILE B 1 138 ? -12.32 -10.297 -16.703 1 95.88 138 ILE B N 1
ATOM 5603 C CA . ILE B 1 138 ? -12.805 -11.664 -16.547 1 95.88 138 ILE B CA 1
ATOM 5604 C C . ILE B 1 138 ? -12.914 -12.336 -17.922 1 95.88 138 ILE B C 1
ATOM 5606 O O . ILE B 1 138 ? -12.695 -13.539 -18.047 1 95.88 138 ILE B O 1
ATOM 5610 N N . VAL B 1 139 ? -13.203 -11.547 -19.016 1 94.56 139 VAL B N 1
ATOM 5611 C CA . VAL B 1 139 ? -13.227 -12.094 -20.359 1 94.56 139 VAL B CA 1
ATOM 5612 C C . VAL B 1 139 ? -11.82 -12.508 -20.781 1 94.56 139 VAL B C 1
ATOM 5614 O O . VAL B 1 139 ? -11.625 -13.562 -21.375 1 94.56 139 VAL B O 1
ATOM 5617 N N . ALA B 1 140 ? -10.859 -11.664 -20.438 1 93.69 140 ALA B N 1
ATOM 5618 C CA . ALA B 1 140 ? -9.477 -11.984 -20.766 1 93.69 140 ALA B CA 1
ATOM 5619 C C . ALA B 1 140 ? -9.031 -13.266 -20.062 1 93.69 140 ALA B C 1
ATOM 5621 O O . ALA B 1 140 ? -8.305 -14.078 -20.641 1 93.69 140 ALA B O 1
ATOM 5622 N N . ILE B 1 141 ? -9.445 -13.492 -18.891 1 94.44 141 ILE B N 1
ATOM 5623 C CA . ILE B 1 141 ? -9.078 -14.656 -18.109 1 94.44 141 ILE B CA 1
ATOM 5624 C C . ILE B 1 141 ? -9.789 -15.898 -18.656 1 94.44 141 ILE B C 1
ATOM 5626 O O . ILE B 1 141 ? -9.203 -16.969 -18.734 1 94.44 141 ILE B O 1
ATOM 5630 N N . GLY B 1 142 ? -11.023 -15.703 -19.062 1 93.38 142 GLY B N 1
ATOM 5631 C CA . GLY B 1 142 ? -11.852 -16.828 -19.469 1 93.38 142 GLY B CA 1
ATOM 5632 C C . GLY B 1 142 ? -11.672 -17.203 -20.938 1 93.38 142 GLY B C 1
ATOM 5633 O O . GLY B 1 142 ? -12.086 -18.281 -21.359 1 93.38 142 GLY B O 1
ATOM 5634 N N . ASP B 1 143 ? -11.008 -16.281 -21.688 1 91.5 143 ASP B N 1
ATOM 5635 C CA . ASP B 1 143 ? -10.82 -16.547 -23.109 1 91.5 143 ASP B CA 1
ATOM 5636 C C . ASP B 1 143 ? -9.68 -17.531 -23.344 1 91.5 143 ASP B C 1
ATOM 5638 O O . ASP B 1 143 ? -8.648 -17.172 -23.922 1 91.5 143 ASP B O 1
ATOM 5642 N N . THR B 1 144 ? -9.875 -18.781 -23.078 1 83.5 144 THR B N 1
ATOM 5643 C CA . THR B 1 144 ? -8.844 -19.812 -23.078 1 83.5 144 THR B CA 1
ATOM 5644 C C . THR B 1 144 ? -8.508 -20.234 -24.5 1 83.5 144 THR B C 1
ATOM 5646 O O . THR B 1 144 ? -7.375 -20.625 -24.797 1 83.5 144 THR B O 1
ATOM 5649 N N . ASP B 1 145 ? -9.469 -20.188 -25.406 1 81.31 145 ASP B N 1
ATOM 5650 C CA . ASP B 1 145 ? -9.234 -20.672 -26.75 1 81.31 145 ASP B CA 1
ATOM 5651 C C . ASP B 1 145 ? -9 -19.516 -27.719 1 81.31 145 ASP B C 1
ATOM 5653 O O . ASP B 1 145 ? -8.805 -19.734 -28.922 1 81.31 145 ASP B O 1
ATOM 5657 N N . GLY B 1 146 ? -9.102 -18.297 -27.234 1 84.44 146 GLY B N 1
ATOM 5658 C CA . GLY B 1 146 ? -8.82 -17.125 -28.031 1 84.44 146 GLY B CA 1
ATOM 5659 C C . GLY B 1 146 ? -9.961 -16.75 -28.953 1 84.44 146 GLY B C 1
ATOM 5660 O O . GLY B 1 146 ? -9.797 -15.922 -29.859 1 84.44 146 GLY B O 1
ATOM 5661 N N . ALA B 1 147 ? -11.141 -17.281 -28.781 1 85.94 147 ALA B N 1
ATOM 5662 C CA . ALA B 1 147 ? -12.297 -17.031 -29.641 1 85.94 147 ALA B CA 1
ATOM 5663 C C . ALA B 1 147 ? -12.727 -15.578 -29.562 1 85.94 147 ALA B C 1
ATOM 5665 O O . ALA B 1 147 ? -13.062 -14.969 -30.578 1 85.94 147 ALA B O 1
ATOM 5666 N N . VAL B 1 148 ? -12.758 -15.086 -28.391 1 88.75 148 VAL B N 1
ATOM 5667 C CA . VAL B 1 148 ? -13.195 -13.711 -28.188 1 88.75 148 VAL B CA 1
ATOM 5668 C C . VAL B 1 148 ? -12.203 -12.75 -28.844 1 88.75 148 VAL B C 1
ATOM 5670 O O . VAL B 1 148 ? -12.602 -11.758 -29.453 1 88.75 148 VAL B O 1
ATOM 5673 N N . THR B 1 149 ? -10.992 -13.07 -28.734 1 82.19 149 THR B N 1
ATOM 5674 C CA . THR B 1 149 ? -9.945 -12.258 -29.344 1 82.19 149 THR B CA 1
ATOM 5675 C C . THR B 1 149 ? -10.094 -12.242 -30.875 1 82.19 149 THR B C 1
ATOM 5677 O O . THR B 1 149 ? -9.969 -11.188 -31.5 1 82.19 149 THR B O 1
ATOM 5680 N N . ARG B 1 150 ? -10.398 -13.352 -31.359 1 85.69 150 ARG B N 1
ATOM 5681 C CA . ARG B 1 150 ? -10.562 -13.461 -32.812 1 85.69 150 ARG B CA 1
ATOM 5682 C C . ARG B 1 150 ? -11.805 -12.719 -33.281 1 85.69 150 ARG B C 1
ATOM 5684 O O . ARG B 1 150 ? -11.852 -12.219 -34.406 1 85.69 150 ARG B O 1
ATOM 5691 N N . ALA B 1 151 ? -12.758 -12.523 -32.375 1 87.5 151 ALA B N 1
ATOM 5692 C CA . ALA B 1 151 ? -14.023 -11.891 -32.75 1 87.5 151 ALA B CA 1
ATOM 5693 C C . ALA B 1 151 ? -13.914 -10.375 -32.688 1 87.5 151 ALA B C 1
ATOM 5695 O O . ALA B 1 151 ? -14.859 -9.664 -33.031 1 87.5 151 ALA B O 1
ATOM 5696 N N . GLY B 1 152 ? -12.789 -9.844 -32.281 1 83.5 152 GLY B N 1
ATOM 5697 C CA . GLY B 1 152 ? -12.555 -8.406 -32.344 1 83.5 152 GLY B CA 1
ATOM 5698 C C . GLY B 1 152 ? -12.961 -7.699 -31.062 1 83.5 152 GLY B C 1
ATOM 5699 O O . GLY B 1 152 ? -13.117 -6.477 -31.047 1 83.5 152 GLY B O 1
ATOM 5700 N N . PHE B 1 153 ? -13.227 -8.391 -30 1 87.81 153 PHE B N 1
ATOM 5701 C CA . PHE B 1 153 ? -13.5 -7.793 -28.703 1 87.81 153 PHE B CA 1
ATOM 5702 C C . PHE B 1 153 ? -12.312 -6.961 -28.219 1 87.81 153 PHE B C 1
ATOM 5704 O O . PHE B 1 153 ? -11.164 -7.371 -28.375 1 87.81 153 PHE B O 1
ATOM 5711 N N . PRO B 1 154 ? -12.602 -5.684 -27.812 1 84.12 154 PRO B N 1
ATOM 5712 C CA . PRO B 1 154 ? -11.5 -4.875 -27.281 1 84.12 154 PRO B CA 1
ATOM 5713 C C . PRO B 1 154 ? -10.922 -5.438 -25.984 1 84.12 154 PRO B C 1
ATOM 5715 O O . PRO B 1 154 ? -11.32 -5.027 -24.906 1 84.12 154 PRO B O 1
ATOM 5718 N N . ARG B 1 155 ? -10 -6.234 -26.125 1 85.38 155 ARG B N 1
ATOM 5719 C CA . ARG B 1 155 ? -9.43 -6.926 -24.969 1 85.38 155 ARG B CA 1
ATOM 5720 C C . ARG B 1 155 ? -8.32 -6.098 -24.328 1 85.38 155 ARG B C 1
ATOM 5722 O O . ARG B 1 155 ? -7.832 -5.137 -24.938 1 85.38 155 ARG B O 1
ATOM 5729 N N . LEU B 1 156 ? -8.008 -6.438 -23.062 1 85.56 156 LEU B N 1
ATOM 5730 C CA . LEU B 1 156 ? -6.797 -5.922 -22.422 1 85.56 156 LEU B CA 1
ATOM 5731 C C . LEU B 1 156 ? -5.551 -6.566 -23.016 1 85.56 156 LEU B C 1
ATOM 5733 O O . LEU B 1 156 ? -5.355 -7.777 -22.906 1 85.56 156 LEU B O 1
ATOM 5737 N N . SER B 1 157 ? -4.844 -5.812 -23.75 1 73.69 157 SER B N 1
ATOM 5738 C CA . SER B 1 157 ? -3.738 -6.41 -24.5 1 73.69 157 SER B CA 1
ATOM 5739 C C . SER B 1 157 ? -2.396 -6.082 -23.859 1 73.69 157 SER B C 1
ATOM 5741 O O . SER B 1 157 ? -1.38 -6.703 -24.172 1 73.69 157 SER B O 1
ATOM 5743 N N . SER B 1 158 ? -2.387 -5.113 -22.984 1 76.31 158 SER B N 1
ATOM 5744 C CA . SER B 1 158 ? -1.113 -4.707 -22.391 1 76.31 158 SER B CA 1
ATOM 5745 C C . SER B 1 158 ? -1.281 -4.301 -20.938 1 76.31 158 SER B C 1
ATOM 5747 O O . SER B 1 158 ? -2.395 -4.012 -20.484 1 76.31 158 SER B O 1
ATOM 5749 N N . THR B 1 159 ? -0.199 -4.355 -20.281 1 83.62 159 THR B N 1
ATOM 5750 C CA . THR B 1 159 ? -0.159 -3.912 -18.891 1 83.62 159 THR B CA 1
ATOM 5751 C C . THR B 1 159 ? -0.51 -2.432 -18.797 1 83.62 159 THR B C 1
ATOM 5753 O O . THR B 1 159 ? -1.17 -2.012 -17.844 1 83.62 159 THR B O 1
ATOM 5756 N N . SER B 1 160 ? -0.127 -1.709 -19.766 1 81.31 160 SER B N 1
ATOM 5757 C CA . SER B 1 160 ? -0.391 -0.274 -19.781 1 81.31 160 SER B CA 1
ATOM 5758 C C . SER B 1 160 ? -1.888 0.012 -19.828 1 81.31 160 SER B C 1
ATOM 5760 O O . SER B 1 160 ? -2.373 0.935 -19.172 1 81.31 160 SER B O 1
ATOM 5762 N N . GLN B 1 161 ? -2.576 -0.771 -20.609 1 83.75 161 GLN B N 1
ATOM 5763 C CA . GLN B 1 161 ? -4.023 -0.596 -20.703 1 83.75 161 GLN B CA 1
ATOM 5764 C C . GLN B 1 161 ? -4.695 -0.945 -19.375 1 83.75 161 GLN B C 1
ATOM 5766 O O . GLN B 1 161 ? -5.609 -0.243 -18.938 1 83.75 161 GLN B O 1
ATOM 5771 N N . ALA B 1 162 ? -4.242 -2.025 -18.812 1 90.81 162 ALA B N 1
ATOM 5772 C CA . ALA B 1 162 ? 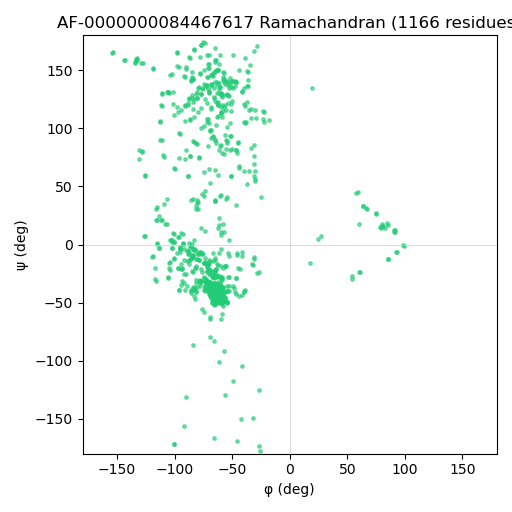-4.816 -2.453 -17.547 1 90.81 162 ALA B CA 1
ATOM 5773 C C . ALA B 1 162 ? -4.57 -1.411 -16.453 1 90.81 162 ALA B C 1
ATOM 5775 O O . ALA B 1 162 ? -5.484 -1.067 -15.703 1 90.81 162 ALA B O 1
ATOM 5776 N N . THR B 1 163 ? -3.359 -0.87 -16.375 1 90.69 163 THR B N 1
ATOM 5777 C CA . THR B 1 163 ? -3.02 0.093 -15.328 1 90.69 163 THR B CA 1
ATOM 5778 C C . THR B 1 163 ? -3.715 1.429 -15.578 1 90.69 163 THR B C 1
ATOM 5780 O O . THR B 1 163 ? -4.078 2.133 -14.633 1 90.69 163 THR B O 1
ATOM 5783 N N . MET B 1 164 ? -3.895 1.74 -16.828 1 87.38 164 MET B N 1
ATOM 5784 C CA . MET B 1 164 ? -4.645 2.953 -17.141 1 87.38 164 MET B CA 1
ATOM 5785 C C . MET B 1 164 ? -6.09 2.834 -16.688 1 87.38 164 MET B C 1
ATOM 5787 O O . MET B 1 164 ? -6.637 3.764 -16.078 1 87.38 164 MET B O 1
ATOM 5791 N N . LEU B 1 165 ? -6.688 1.72 -17 1 90.69 165 LEU B N 1
ATOM 5792 C CA . LEU B 1 165 ? -8.047 1.491 -16.547 1 90.69 165 LEU B CA 1
ATOM 5793 C C . LEU B 1 165 ? -8.125 1.559 -15.016 1 90.69 165 LEU B C 1
ATOM 5795 O O . LEU B 1 165 ? -9.078 2.109 -14.461 1 90.69 165 LEU B O 1
ATOM 5799 N N . ALA B 1 166 ? -7.125 0.989 -14.367 1 94.62 166 ALA B N 1
ATOM 5800 C CA . ALA B 1 166 ? -7.07 1.042 -12.906 1 94.62 166 ALA B CA 1
ATOM 5801 C C . ALA B 1 166 ? -7.012 2.484 -12.414 1 94.62 166 ALA B C 1
ATOM 5803 O O . ALA B 1 166 ? -7.703 2.846 -11.453 1 94.62 166 ALA B O 1
ATOM 5804 N N . HIS B 1 167 ? -6.203 3.266 -13.078 1 91.5 167 HIS B N 1
ATOM 5805 C CA . HIS B 1 167 ? -6.066 4.676 -12.719 1 91.5 167 HIS B CA 1
ATOM 5806 C C . HIS B 1 167 ? -7.398 5.406 -12.859 1 91.5 167 HIS B C 1
ATOM 5808 O O . HIS B 1 167 ? -7.77 6.191 -11.977 1 91.5 167 HIS B O 1
ATOM 5814 N N . LEU B 1 168 ? -8.102 5.148 -13.891 1 89.56 168 LEU B N 1
ATOM 5815 C CA . LEU B 1 168 ? -9.375 5.82 -14.133 1 89.56 168 LEU B CA 1
ATOM 5816 C C . LEU B 1 168 ? -10.422 5.387 -13.117 1 89.56 168 LEU B C 1
ATOM 5818 O O . LEU B 1 168 ? -11.18 6.215 -12.609 1 89.56 168 LEU B O 1
ATOM 5822 N N . VAL B 1 169 ? -10.445 4.137 -12.844 1 93.69 169 VAL B N 1
ATOM 5823 C CA . VAL B 1 169 ? -11.383 3.623 -11.852 1 93.69 169 VAL B CA 1
ATOM 5824 C C . VAL B 1 169 ? -11.094 4.254 -10.492 1 93.69 169 VAL B C 1
ATOM 5826 O O . VAL B 1 169 ? -12.016 4.672 -9.781 1 93.69 169 VAL B O 1
ATOM 5829 N N . LEU B 1 170 ? -9.844 4.32 -10.148 1 93.44 170 LEU B N 1
ATOM 5830 C CA . LEU B 1 170 ? -9.445 4.934 -8.891 1 93.44 170 LEU B CA 1
ATOM 5831 C C . LEU B 1 170 ? -9.875 6.395 -8.836 1 93.44 170 LEU B C 1
ATOM 5833 O O . LEU B 1 170 ? -10.336 6.871 -7.797 1 93.44 170 LEU B O 1
ATOM 5837 N N . GLY B 1 171 ? -9.656 7.082 -9.961 1 88.5 171 GLY B N 1
ATOM 5838 C CA . GLY B 1 171 ? -10.078 8.469 -10.031 1 88.5 171 GLY B CA 1
ATOM 5839 C C . GLY B 1 171 ? -11.562 8.656 -9.812 1 88.5 171 GLY B C 1
ATOM 5840 O O . GLY B 1 171 ? -11.984 9.57 -9.109 1 88.5 171 GLY B O 1
ATOM 5841 N N . ALA B 1 172 ? -12.352 7.789 -10.398 1 88.19 172 ALA B N 1
ATOM 5842 C CA . ALA B 1 172 ? -13.797 7.836 -10.219 1 88.19 172 ALA B CA 1
ATOM 5843 C C . ALA B 1 172 ? -14.18 7.602 -8.766 1 88.19 172 ALA B C 1
ATOM 5845 O O . ALA B 1 172 ? -15.133 8.203 -8.258 1 88.19 172 ALA B O 1
ATOM 5846 N N . CYS B 1 173 ? -13.477 6.738 -8.164 1 90.56 173 CYS B N 1
ATOM 5847 C CA . CYS B 1 173 ? -13.711 6.445 -6.754 1 90.56 173 CYS B CA 1
ATOM 5848 C C . CYS B 1 173 ? -13.344 7.633 -5.875 1 90.56 173 CYS B C 1
ATOM 5850 O O . CYS B 1 173 ? -14.125 8.031 -5.004 1 90.56 173 CYS B O 1
ATOM 5852 N N . GLN B 1 174 ? -12.242 8.227 -6.109 1 86 174 GLN B N 1
ATOM 5853 C CA . GLN B 1 174 ? -11.766 9.359 -5.328 1 86 174 GLN B CA 1
ATOM 5854 C C . GLN B 1 174 ? -12.688 10.562 -5.484 1 86 174 GLN B C 1
ATOM 5856 O O . GLN B 1 174 ? -12.867 11.344 -4.543 1 86 174 GLN B O 1
ATOM 5861 N N . GLY B 1 175 ? -13.211 10.633 -6.695 1 80.19 175 GLY B N 1
ATOM 5862 C CA . GLY B 1 175 ? -14.133 11.734 -6.961 1 80.19 175 GLY B CA 1
ATOM 5863 C C . GLY B 1 175 ? -15.531 11.484 -6.43 1 80.19 175 GLY B C 1
ATOM 5864 O O . GLY B 1 175 ? -16.375 12.383 -6.461 1 80.19 175 GLY B O 1
ATOM 5865 N N . GLY B 1 176 ? -15.812 10.297 -5.961 1 81.88 176 GLY B N 1
ATOM 5866 C CA . GLY B 1 176 ? -17.094 9.992 -5.367 1 81.88 176 GLY B CA 1
ATOM 5867 C C . GLY B 1 176 ? -18.156 9.602 -6.387 1 81.88 176 GLY B C 1
ATOM 5868 O O . GLY B 1 176 ? -19.344 9.594 -6.082 1 81.88 176 GLY B O 1
ATOM 5869 N N . SER B 1 177 ?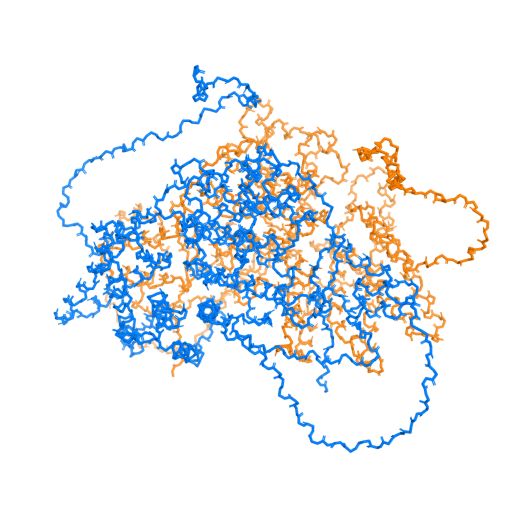 -17.734 9.25 -7.582 1 84.94 177 SER B N 1
ATOM 5870 C CA . SER B 1 177 ? -18.688 8.914 -8.641 1 84.94 177 SER B CA 1
ATOM 5871 C C . SER B 1 177 ? -19.125 7.453 -8.539 1 84.94 177 SER B C 1
ATOM 5873 O O . SER B 1 177 ? -20.156 7.07 -9.086 1 84.94 177 SER B O 1
ATOM 5875 N N . ILE B 1 178 ? -18.328 6.668 -7.938 1 90.19 178 ILE B N 1
ATOM 5876 C CA . ILE B 1 178 ? -18.688 5.273 -7.711 1 90.19 178 ILE B CA 1
ATOM 5877 C C . ILE B 1 178 ? -18.391 4.895 -6.262 1 90.19 178 ILE B C 1
ATOM 5879 O O . ILE B 1 178 ? -17.609 5.578 -5.578 1 90.19 178 ILE B O 1
ATOM 5883 N N . SER B 1 179 ? -19 3.848 -5.789 1 89.88 179 SER B N 1
ATOM 5884 C CA . SER B 1 179 ? -18.766 3.383 -4.426 1 89.88 179 SER B CA 1
ATOM 5885 C C . SER B 1 179 ? -17.375 2.773 -4.289 1 89.88 179 SER B C 1
ATOM 5887 O O . SER B 1 179 ? -16.812 2.283 -5.266 1 89.88 179 SER B O 1
ATOM 5889 N N . ASP B 1 180 ? -16.906 2.814 -3.072 1 91.94 180 ASP B N 1
ATOM 5890 C CA . ASP B 1 180 ? -15.602 2.213 -2.803 1 91.94 180 ASP B CA 1
ATOM 5891 C C . ASP B 1 180 ? -15.617 0.717 -3.104 1 91.94 180 ASP B C 1
ATOM 5893 O O . ASP B 1 180 ? -14.641 0.176 -3.635 1 91.94 180 ASP B O 1
ATOM 5897 N N . LEU B 1 181 ? -16.672 0.047 -2.777 1 94.25 181 LEU B N 1
ATOM 5898 C CA . LEU B 1 181 ? -16.75 -1.396 -2.975 1 94.25 181 LEU B CA 1
ATOM 5899 C C . LEU B 1 181 ? -16.688 -1.747 -4.457 1 94.25 181 LEU B C 1
ATOM 5901 O O . LEU B 1 181 ? -15.945 -2.654 -4.848 1 94.25 181 LEU B O 1
ATOM 5905 N N . LEU B 1 182 ? -17.469 -1.058 -5.246 1 94.31 182 LEU B N 1
ATOM 5906 C CA . LEU B 1 182 ? -17.469 -1.312 -6.68 1 94.31 182 LEU B CA 1
ATOM 5907 C C . LEU B 1 182 ? -16.078 -1.027 -7.27 1 94.31 182 LEU B C 1
ATOM 5909 O O . LEU B 1 182 ? -15.602 -1.775 -8.125 1 94.31 182 LEU B O 1
ATOM 5913 N N . ALA B 1 183 ? -15.469 0.082 -6.848 1 96.38 183 ALA B N 1
ATOM 5914 C CA . ALA B 1 183 ? -14.125 0.411 -7.309 1 96.38 183 ALA B CA 1
ATOM 5915 C C . ALA B 1 183 ? -13.141 -0.699 -6.961 1 96.38 183 ALA B C 1
ATOM 5917 O O . ALA B 1 183 ? -12.328 -1.103 -7.797 1 96.38 183 ALA B O 1
ATOM 5918 N N . ILE B 1 184 ? -13.203 -1.193 -5.75 1 98.12 184 ILE B N 1
ATOM 5919 C CA . ILE B 1 184 ? -12.289 -2.232 -5.297 1 98.12 184 ILE B CA 1
ATOM 5920 C C . ILE B 1 184 ? -12.516 -3.512 -6.098 1 98.12 184 ILE B C 1
ATOM 5922 O O . ILE B 1 184 ? -11.57 -4.199 -6.473 1 98.12 184 ILE B O 1
ATOM 5926 N N . GLN B 1 185 ? -13.75 -3.836 -6.359 1 98.19 185 GLN B N 1
ATOM 5927 C CA . GLN B 1 185 ? -14.055 -5.004 -7.18 1 98.19 185 GLN B CA 1
ATOM 5928 C C . GLN B 1 185 ? -13.414 -4.883 -8.562 1 98.19 185 GLN B C 1
ATOM 5930 O O . GLN B 1 185 ? -12.82 -5.84 -9.062 1 98.19 185 GLN B O 1
ATOM 5935 N N . ALA B 1 186 ? -13.562 -3.762 -9.164 1 98.06 186 ALA B N 1
ATOM 5936 C CA . ALA B 1 186 ? -12.984 -3.533 -10.484 1 98.06 186 ALA B CA 1
ATOM 5937 C C . ALA B 1 186 ? -11.461 -3.623 -10.43 1 98.06 186 ALA B C 1
ATOM 5939 O O . ALA B 1 186 ? -10.836 -4.227 -11.312 1 98.06 186 ALA B O 1
ATOM 5940 N N . LEU B 1 187 ? -10.875 -3.02 -9.43 1 98.62 187 LEU B N 1
ATOM 5941 C CA . LEU B 1 187 ? -9.422 -3.018 -9.297 1 98.62 187 LEU B CA 1
ATOM 5942 C C . LEU B 1 187 ? -8.898 -4.422 -9.008 1 98.62 187 LEU B C 1
ATOM 5944 O O . LEU B 1 187 ? -7.859 -4.824 -9.531 1 98.62 187 LEU B O 1
ATOM 5948 N N . VAL B 1 188 ? -9.594 -5.168 -8.172 1 98.75 188 VAL B N 1
ATOM 5949 C CA . VAL B 1 188 ? -9.211 -6.543 -7.879 1 98.75 188 VAL B CA 1
ATOM 5950 C C . VAL B 1 188 ? -9.305 -7.391 -9.148 1 98.75 188 VAL B C 1
ATOM 5952 O O . VAL B 1 188 ? -8.484 -8.289 -9.359 1 98.75 188 VAL B O 1
ATOM 5955 N N . ALA B 1 189 ? -10.328 -7.105 -9.953 1 98.56 189 ALA B N 1
ATOM 5956 C CA . ALA B 1 189 ? -10.438 -7.816 -11.227 1 98.56 189 ALA B CA 1
ATOM 5957 C C . ALA B 1 189 ? -9.219 -7.566 -12.102 1 98.56 189 ALA B C 1
ATOM 5959 O O . ALA B 1 189 ? -8.672 -8.492 -12.703 1 98.56 189 ALA B O 1
ATOM 5960 N N . LEU B 1 190 ? -8.812 -6.348 -12.156 1 98.19 190 LEU B N 1
ATOM 5961 C CA . LEU B 1 190 ? -7.629 -6 -12.938 1 98.19 190 LEU B CA 1
ATOM 5962 C C . LEU B 1 190 ? -6.379 -6.633 -12.336 1 98.19 190 LEU B C 1
ATOM 5964 O O . LEU B 1 190 ? -5.508 -7.109 -13.07 1 98.19 190 LEU B O 1
ATOM 5968 N N . MET B 1 191 ? -6.254 -6.648 -11.062 1 98.19 191 MET B N 1
ATOM 5969 C CA . MET B 1 191 ? -5.141 -7.297 -10.375 1 98.19 191 MET B CA 1
ATOM 5970 C C . MET B 1 191 ? -5.09 -8.789 -10.703 1 98.19 191 MET B C 1
ATOM 5972 O O . MET B 1 191 ? -4.02 -9.336 -10.961 1 98.19 191 MET B O 1
ATOM 5976 N N . LEU B 1 192 ? -6.242 -9.391 -10.594 1 98.19 192 LEU B N 1
ATOM 5977 C CA . LEU B 1 192 ? -6.312 -10.82 -10.867 1 98.19 192 LEU B CA 1
ATOM 5978 C C . LEU B 1 192 ? -5.887 -11.117 -12.305 1 98.19 192 LEU B C 1
ATOM 5980 O O . LEU B 1 192 ? -5.156 -12.078 -12.555 1 98.19 192 LEU B O 1
ATOM 5984 N N . PHE B 1 193 ? -6.402 -10.312 -13.242 1 96.81 193 PHE B N 1
ATOM 5985 C CA . PHE B 1 193 ? -5.996 -10.445 -14.633 1 96.81 193 PHE B CA 1
ATOM 5986 C C . PHE B 1 193 ? -4.48 -10.367 -14.766 1 96.81 193 PHE B C 1
ATOM 5988 O O . PHE B 1 193 ? -3.859 -11.211 -15.406 1 96.81 193 PHE B O 1
ATOM 5995 N N . MET B 1 194 ? -3.877 -9.359 -14.18 1 95.5 194 MET B N 1
ATOM 5996 C CA . MET B 1 194 ? -2.43 -9.188 -14.266 1 95.5 194 MET B CA 1
ATOM 5997 C C . MET B 1 194 ? -1.697 -10.336 -13.586 1 95.5 194 MET B C 1
ATOM 5999 O O . MET B 1 194 ? -0.693 -10.828 -14.102 1 95.5 194 MET B O 1
ATOM 6003 N N . TYR B 1 195 ? -2.164 -10.812 -12.477 1 95.88 195 TYR B N 1
ATOM 6004 C CA . TYR B 1 195 ? -1.546 -11.938 -11.781 1 95.88 195 TYR B CA 1
ATOM 6005 C C . TYR B 1 195 ? -1.573 -13.195 -12.633 1 95.88 195 TYR B C 1
ATOM 6007 O O . TYR B 1 195 ? -0.554 -13.875 -12.789 1 95.88 195 TYR B O 1
ATOM 6015 N N . LEU B 1 196 ? -2.754 -13.438 -13.18 1 95.06 196 LEU B N 1
ATOM 6016 C CA . LEU B 1 196 ? -2.939 -14.68 -13.922 1 95.06 196 LEU B CA 1
ATOM 6017 C C . LEU B 1 196 ? -2.188 -14.648 -15.242 1 95.06 196 LEU B C 1
ATOM 6019 O O . LEU B 1 196 ? -1.891 -15.695 -15.82 1 95.06 196 LEU B O 1
ATOM 6023 N N . THR B 1 197 ? -1.912 -13.477 -15.758 1 91.5 197 THR B N 1
ATOM 6024 C CA . THR B 1 197 ? -1.115 -13.359 -16.969 1 91.5 197 THR B CA 1
ATOM 6025 C C . THR B 1 197 ? 0.348 -13.094 -16.641 1 91.5 197 THR B C 1
ATOM 6027 O O . THR B 1 197 ? 1.134 -12.727 -17.516 1 91.5 197 THR B O 1
ATOM 6030 N N . ARG B 1 198 ? 0.729 -13.133 -15.352 1 91.06 198 ARG B N 1
ATOM 6031 C CA . ARG B 1 198 ? 2.062 -13.039 -14.766 1 91.06 198 ARG B CA 1
ATOM 6032 C C . ARG B 1 198 ? 2.682 -11.672 -15.047 1 91.06 198 ARG B C 1
ATOM 6034 O O . ARG B 1 198 ? 3.861 -11.578 -15.391 1 91.06 198 ARG B O 1
ATOM 6041 N N . ARG B 1 199 ? 1.823 -10.711 -15.086 1 90.88 199 ARG B N 1
ATOM 6042 C CA . ARG B 1 199 ? 2.264 -9.328 -14.938 1 90.88 199 ARG B CA 1
ATOM 6043 C C . ARG B 1 199 ? 2.33 -8.922 -13.469 1 90.88 199 ARG B C 1
ATOM 6045 O O . ARG B 1 199 ? 1.489 -8.156 -12.992 1 90.88 199 ARG B O 1
ATOM 6052 N N . LEU B 1 200 ? 3.373 -9.391 -12.82 1 90.75 200 LEU B N 1
ATOM 6053 C CA . LEU B 1 200 ? 3.396 -9.469 -11.359 1 90.75 200 LEU B CA 1
ATOM 6054 C C . LEU B 1 200 ? 3.752 -8.125 -10.75 1 90.75 200 LEU B C 1
ATOM 6056 O O . LEU B 1 200 ? 3.15 -7.707 -9.75 1 90.75 200 LEU B O 1
ATOM 6060 N N . ARG B 1 201 ? 4.691 -7.383 -11.312 1 89.44 201 ARG B N 1
ATOM 6061 C CA . ARG B 1 201 ? 5.156 -6.137 -10.719 1 89.44 201 ARG B CA 1
ATOM 6062 C C . ARG B 1 201 ? 4.043 -5.098 -10.688 1 89.44 201 ARG B C 1
ATOM 6064 O O . ARG B 1 201 ? 3.74 -4.535 -9.633 1 89.44 201 ARG B O 1
ATOM 6071 N N . PRO B 1 202 ? 3.359 -4.844 -11.859 1 92.75 202 PRO B N 1
ATOM 6072 C CA . PRO B 1 202 ? 2.246 -3.895 -11.812 1 92.75 202 PRO B CA 1
ATOM 6073 C C . PRO B 1 202 ? 1.123 -4.348 -10.883 1 92.75 202 PRO B C 1
ATOM 6075 O O . PRO B 1 202 ? 0.495 -3.518 -10.219 1 92.75 202 PRO B O 1
ATOM 6078 N N . ALA B 1 203 ? 0.865 -5.664 -10.859 1 95.12 203 ALA B N 1
ATOM 6079 C CA . ALA B 1 203 ? -0.16 -6.184 -9.953 1 95.12 203 ALA B CA 1
ATOM 6080 C C . ALA B 1 203 ? 0.209 -5.922 -8.5 1 95.12 203 ALA B C 1
ATOM 6082 O O . ALA B 1 203 ? -0.639 -5.516 -7.703 1 95.12 203 ALA B O 1
ATOM 6083 N N . MET B 1 204 ? 1.471 -6.156 -8.18 1 93.94 204 MET B N 1
ATOM 6084 C CA . MET B 1 204 ? 1.95 -5.957 -6.816 1 93.94 204 MET B CA 1
ATOM 6085 C C . MET B 1 204 ? 1.866 -4.488 -6.418 1 93.94 204 MET B C 1
ATOM 6087 O O . MET B 1 204 ? 1.435 -4.164 -5.309 1 93.94 204 MET B O 1
ATOM 6091 N N . HIS B 1 205 ? 2.232 -3.588 -7.262 1 94.94 205 HIS B N 1
ATOM 6092 C CA . HIS B 1 205 ? 2.148 -2.16 -6.977 1 94.94 205 HIS B CA 1
ATOM 6093 C C . HIS B 1 205 ? 0.7 -1.717 -6.805 1 94.94 205 HIS B C 1
ATOM 6095 O O . HIS B 1 205 ? 0.382 -0.964 -5.883 1 94.94 205 HIS B O 1
ATOM 6101 N N . LEU B 1 206 ? -0.138 -2.174 -7.68 1 96.62 206 LEU B N 1
ATOM 6102 C CA . LEU B 1 206 ? -1.554 -1.833 -7.594 1 96.62 206 LEU B CA 1
ATOM 6103 C C . LEU B 1 206 ? -2.152 -2.32 -6.277 1 96.62 206 LEU B C 1
ATOM 6105 O O . LEU B 1 206 ? -3.027 -1.665 -5.711 1 96.62 206 LEU B O 1
ATOM 6109 N N . SER B 1 207 ? -1.681 -3.508 -5.832 1 97.5 207 SER B N 1
ATOM 6110 C CA . SER B 1 207 ? -2.217 -4.066 -4.594 1 97.5 207 SER B CA 1
ATOM 6111 C C . SER B 1 207 ? -1.999 -3.121 -3.418 1 97.5 207 SER B C 1
ATOM 6113 O O . SER B 1 207 ? -2.797 -3.096 -2.48 1 97.5 207 SER B O 1
ATOM 6115 N N . GLY B 1 208 ? -0.943 -2.316 -3.41 1 96.94 208 GLY B N 1
ATOM 6116 C CA . GLY B 1 208 ? -0.733 -1.327 -2.365 1 96.94 208 GLY B CA 1
ATOM 6117 C C . GLY B 1 208 ? -1.834 -0.285 -2.301 1 96.94 208 GLY B C 1
ATOM 6118 O O . GLY B 1 208 ? -2.381 -0.019 -1.229 1 96.94 208 GLY B O 1
ATOM 6119 N N . THR B 1 209 ? -2.148 0.254 -3.428 1 97 209 THR B N 1
ATOM 6120 C CA . THR B 1 209 ? -3.207 1.252 -3.533 1 97 209 THR B CA 1
ATOM 6121 C C . THR B 1 209 ? -4.555 0.653 -3.143 1 97 209 THR B C 1
ATOM 6123 O O . THR B 1 209 ? -5.332 1.281 -2.422 1 97 209 THR B O 1
ATOM 6126 N N . VAL B 1 210 ? -4.824 -0.525 -3.602 1 97.88 210 VAL B N 1
ATOM 6127 C CA . VAL B 1 210 ? -6.113 -1.156 -3.352 1 97.88 210 VAL B CA 1
ATOM 6128 C C . VAL B 1 210 ? -6.246 -1.486 -1.866 1 97.88 210 VAL B C 1
ATOM 6130 O O . VAL B 1 210 ? -7.344 -1.413 -1.304 1 97.88 210 VAL B O 1
ATOM 6133 N N . THR B 1 211 ? -5.164 -1.849 -1.24 1 97 211 THR B N 1
ATOM 6134 C CA . THR B 1 211 ? -5.191 -2.131 0.191 1 97 211 THR B CA 1
ATOM 6135 C C . THR B 1 211 ? -5.555 -0.877 0.982 1 97 211 THR B C 1
ATOM 6137 O O . THR B 1 211 ? -6.359 -0.935 1.911 1 97 211 THR B O 1
ATOM 6140 N N . LYS B 1 212 ? -4.977 0.285 0.649 1 96.12 212 LYS B N 1
ATOM 6141 C CA . LYS B 1 212 ? -5.336 1.54 1.302 1 96.12 212 LYS B CA 1
ATOM 6142 C C . LYS B 1 212 ? -6.82 1.849 1.118 1 96.12 212 LYS B C 1
ATOM 6144 O O . LYS B 1 212 ? -7.484 2.295 2.055 1 96.12 212 LYS B O 1
ATOM 6149 N N . LEU B 1 213 ? -7.289 1.625 -0.063 1 95.12 213 LEU B N 1
ATOM 6150 C CA . LEU B 1 213 ? -8.703 1.846 -0.359 1 95.12 213 LEU B CA 1
ATOM 6151 C C . LEU B 1 213 ? -9.586 0.917 0.47 1 95.12 213 LEU B C 1
ATOM 6153 O O . LEU B 1 213 ? -10.641 1.325 0.949 1 95.12 213 LEU B O 1
ATOM 6157 N N . ALA B 1 214 ? -9.156 -0.314 0.601 1 96.69 214 ALA B N 1
ATOM 6158 C CA . ALA B 1 214 ? -9.914 -1.288 1.38 1 96.69 214 ALA B CA 1
ATOM 6159 C C . ALA B 1 214 ? -9.984 -0.881 2.85 1 96.69 214 ALA B C 1
ATOM 6161 O O . ALA B 1 214 ? -11.023 -1.035 3.494 1 96.69 214 ALA B O 1
ATOM 6162 N N . PHE B 1 215 ? -8.93 -0.354 3.408 1 93.38 215 PHE B N 1
ATOM 6163 C CA . PHE B 1 215 ? -8.922 0.136 4.781 1 93.38 215 PHE B CA 1
ATOM 6164 C C . PHE B 1 215 ? -9.867 1.319 4.938 1 93.38 215 PHE B C 1
ATOM 6166 O O . PHE B 1 215 ? -10.625 1.392 5.906 1 93.38 215 PHE B O 1
ATOM 6173 N N . GLU B 1 216 ? -9.781 2.217 3.98 1 90.94 216 GLU B N 1
ATOM 6174 C CA . GLU B 1 216 ? -10.664 3.377 4.02 1 90.94 216 GLU B CA 1
ATOM 6175 C C . GLU B 1 216 ? -12.125 2.955 3.963 1 90.94 216 GLU B C 1
ATOM 6177 O O . GLU B 1 216 ? -12.977 3.561 4.617 1 90.94 216 GLU B O 1
ATOM 6182 N N . ALA B 1 217 ? -12.391 1.897 3.158 1 93.5 217 ALA B N 1
ATOM 6183 C CA . ALA B 1 217 ? -13.75 1.392 3.012 1 93.5 217 ALA B CA 1
ATOM 6184 C C . ALA B 1 217 ? -14.156 0.549 4.219 1 93.5 217 ALA B C 1
ATOM 6186 O O . ALA B 1 217 ? -15.32 0.162 4.352 1 93.5 217 ALA B O 1
ATOM 6187 N N . GLY B 1 218 ? -13.234 0.269 5.102 1 92.5 218 GLY B N 1
ATOM 6188 C CA . GLY B 1 218 ? -13.516 -0.485 6.312 1 92.5 218 GLY B CA 1
ATOM 6189 C C . GLY B 1 218 ? -13.711 -1.969 6.062 1 92.5 218 GLY B C 1
ATOM 6190 O O . GLY B 1 218 ? -14.406 -2.646 6.82 1 92.5 218 GLY B O 1
ATOM 6191 N N . LEU B 1 219 ? -13.109 -2.498 5.008 1 95.94 219 LEU B N 1
ATOM 6192 C CA . LEU B 1 219 ? -13.32 -3.902 4.676 1 95.94 219 LEU B CA 1
ATOM 6193 C C . LEU B 1 219 ? -12.602 -4.809 5.672 1 95.94 219 LEU B C 1
ATOM 6195 O O . LEU B 1 219 ? -12.914 -6 5.766 1 95.94 219 LEU B O 1
ATOM 6199 N N . HIS B 1 220 ? -11.625 -4.352 6.422 1 92.62 220 HIS B N 1
ATOM 6200 C CA . HIS B 1 220 ? -10.891 -5.133 7.41 1 92.62 220 HIS B CA 1
ATOM 6201 C C . HIS B 1 220 ? -11.703 -5.305 8.688 1 92.62 220 HIS B C 1
ATOM 6203 O O . HIS B 1 220 ? -11.273 -5.996 9.617 1 92.62 220 HIS B O 1
ATOM 6209 N N . ARG B 1 221 ? -12.828 -4.645 8.773 1 89.69 221 ARG B N 1
ATOM 6210 C CA . ARG B 1 221 ? -13.789 -4.816 9.867 1 89.69 221 ARG B CA 1
ATOM 6211 C C . ARG B 1 221 ? -15 -5.625 9.406 1 89.69 221 ARG B C 1
ATOM 6213 O O . ARG B 1 221 ? -15.609 -5.309 8.383 1 89.69 221 ARG B O 1
ATOM 6220 N N . CYS B 1 222 ? -15.367 -6.656 10.188 1 91.06 222 CYS B N 1
ATOM 6221 C CA . CYS B 1 222 ? -16.469 -7.523 9.797 1 91.06 222 CYS B CA 1
ATOM 6222 C C . CYS B 1 222 ? -17.781 -6.738 9.703 1 91.06 222 CYS B C 1
ATOM 6224 O O . CYS B 1 222 ? -18.219 -6.129 10.68 1 91.06 222 CYS B O 1
ATOM 6226 N N . PRO B 1 223 ? -18.375 -6.715 8.555 1 90.31 223 PRO B N 1
ATOM 6227 C CA . PRO B 1 223 ? -19.594 -5.93 8.367 1 90.31 223 PRO B CA 1
ATOM 6228 C C . PRO B 1 223 ? -20.75 -6.41 9.25 1 90.31 223 PRO B C 1
ATOM 6230 O O . PRO B 1 223 ? -21.688 -5.66 9.508 1 90.31 223 PRO B O 1
ATOM 6233 N N . ASP B 1 224 ? -20.672 -7.621 9.773 1 88.25 224 ASP B N 1
ATOM 6234 C CA . ASP B 1 224 ? -21.734 -8.156 10.617 1 88.25 224 ASP B CA 1
ATOM 6235 C C . ASP B 1 224 ? -21.781 -7.441 11.969 1 88.25 224 ASP B C 1
ATOM 6237 O O . ASP B 1 224 ? -22.797 -7.496 12.672 1 88.25 224 ASP B O 1
ATOM 6241 N N . ARG B 1 225 ? -20.766 -6.797 12.273 1 83.69 225 ARG B N 1
ATOM 6242 C CA . ARG B 1 225 ? -20.719 -6.027 13.516 1 83.69 225 ARG B CA 1
ATOM 6243 C C . ARG B 1 225 ? -21.422 -4.688 13.352 1 83.69 225 ARG B C 1
ATOM 6245 O O . ARG B 1 225 ? -21.703 -4.004 14.344 1 83.69 225 ARG B O 1
ATOM 6252 N N . TYR B 1 226 ? -21.703 -4.348 12.078 1 83.12 226 TYR B N 1
ATOM 6253 C CA . TYR B 1 226 ? -22.281 -3.049 11.773 1 83.12 226 TYR B CA 1
ATOM 6254 C C . TYR B 1 226 ? -23.562 -3.207 10.969 1 83.12 226 TYR B C 1
ATOM 6256 O O . TYR B 1 226 ? -23.703 -2.641 9.875 1 83.12 226 TYR B O 1
ATOM 6264 N N . PRO B 1 227 ? -24.516 -3.875 11.484 1 81.31 227 PRO B N 1
ATOM 6265 C CA . PRO B 1 227 ? -25.734 -4.145 10.742 1 81.31 227 PRO B CA 1
ATOM 6266 C C . PRO B 1 227 ? -26.531 -2.873 10.414 1 81.31 227 PRO B C 1
ATOM 6268 O O . PRO B 1 227 ? -27.281 -2.844 9.445 1 81.31 227 PRO B O 1
ATOM 6271 N N . GLY B 1 228 ? -26.328 -1.817 11.188 1 79.31 228 GLY B N 1
ATOM 6272 C CA . GLY B 1 228 ? -27 -0.557 10.898 1 79.31 228 GLY B CA 1
ATOM 6273 C C . GLY B 1 228 ? -26.5 0.101 9.625 1 79.31 228 GLY B C 1
ATOM 6274 O O . GLY B 1 228 ? -27.266 0.754 8.914 1 79.31 228 GLY B O 1
ATOM 6275 N N . THR B 1 229 ? -25.266 -0.089 9.406 1 81.81 229 THR B N 1
ATOM 6276 C CA . THR B 1 229 ? -24.656 0.488 8.211 1 81.81 229 THR B CA 1
ATOM 6277 C C . THR B 1 229 ? -24.906 -0.405 7 1 81.81 229 THR B C 1
ATOM 6279 O O . THR B 1 229 ? -25.188 0.089 5.906 1 81.81 229 THR B O 1
ATOM 6282 N N . PHE B 1 230 ? -24.672 -1.643 7.23 1 88 230 PHE B N 1
ATOM 6283 C CA . PHE B 1 230 ? -24.844 -2.617 6.16 1 88 230 PHE B CA 1
ATOM 6284 C C . PHE B 1 230 ? -26.031 -3.523 6.43 1 88 230 PHE B C 1
ATOM 6286 O O . PHE B 1 230 ? -25.875 -4.637 6.938 1 88 230 PHE B O 1
ATOM 6293 N N . ALA B 1 231 ? -27.156 -3.125 5.98 1 84.56 231 ALA B N 1
ATOM 6294 C CA . ALA B 1 231 ? -28.406 -3.789 6.32 1 84.56 231 ALA B CA 1
ATOM 6295 C C . ALA B 1 231 ? -28.594 -5.07 5.508 1 84.56 231 ALA B C 1
ATOM 6297 O O . ALA B 1 231 ? -29.141 -6.055 6.004 1 84.56 231 ALA B O 1
ATOM 6298 N N . SER B 1 232 ? -28.109 -5.133 4.359 1 89.69 232 SER B N 1
ATOM 6299 C CA . SER B 1 232 ? -28.297 -6.273 3.469 1 89.69 232 SER B CA 1
ATOM 6300 C C . SER B 1 232 ? -27.266 -7.363 3.754 1 89.69 232 SER B C 1
ATOM 6302 O O . SER B 1 232 ? -26.062 -7.105 3.727 1 89.69 232 SER B O 1
ATOM 6304 N N . ALA B 1 233 ? -27.781 -8.562 3.994 1 88.25 233 ALA B N 1
ATOM 6305 C CA . ALA B 1 233 ? -26.906 -9.703 4.219 1 88.25 233 ALA B CA 1
ATOM 6306 C C . ALA B 1 233 ? -26.031 -9.977 2.994 1 88.25 233 ALA B C 1
ATOM 6308 O O . ALA B 1 233 ? -24.875 -10.398 3.123 1 88.25 233 ALA B O 1
ATOM 6309 N N . THR B 1 234 ? -26.609 -9.75 1.861 1 89.5 234 THR B N 1
ATOM 6310 C CA . THR B 1 234 ? -25.875 -9.969 0.616 1 89.5 234 THR B CA 1
ATOM 6311 C C . THR B 1 234 ? -24.703 -9 0.499 1 89.5 234 THR B C 1
ATOM 6313 O O . THR B 1 234 ? -23.625 -9.367 0.038 1 89.5 234 THR B O 1
ATOM 6316 N N . GLU B 1 235 ? -24.984 -7.816 0.931 1 91.06 235 GLU B N 1
ATOM 6317 C CA . GLU B 1 235 ? -23.922 -6.82 0.901 1 91.06 235 GLU B CA 1
ATOM 6318 C C . GLU B 1 235 ? -22.812 -7.164 1.894 1 91.06 235 GLU B C 1
ATOM 6320 O O . GLU B 1 235 ? -21.625 -6.992 1.596 1 91.06 235 GLU B O 1
ATOM 6325 N N . ARG B 1 236 ? -23.188 -7.598 3.086 1 93.38 236 ARG B N 1
ATOM 6326 C CA . ARG B 1 236 ? -22.203 -7.988 4.094 1 93.38 236 ARG B CA 1
ATOM 6327 C C . ARG B 1 236 ? -21.344 -9.141 3.6 1 93.38 236 ARG B C 1
ATOM 6329 O O . ARG B 1 236 ? -20.125 -9.117 3.742 1 93.38 236 ARG B O 1
ATOM 6336 N N . GLU B 1 237 ? -21.984 -10.078 2.949 1 93.44 237 GLU B N 1
ATOM 6337 C CA . GLU B 1 237 ? -21.25 -11.219 2.408 1 93.44 237 GLU B CA 1
ATOM 6338 C C . GLU B 1 237 ? -20.297 -10.789 1.295 1 93.44 237 GLU B C 1
ATOM 6340 O O . GLU B 1 237 ? -19.172 -11.273 1.215 1 93.44 237 GLU B O 1
ATOM 6345 N N . MET B 1 238 ? -20.766 -9.922 0.447 1 95.62 238 MET B N 1
ATOM 6346 C CA . MET B 1 238 ? -19.938 -9.453 -0.661 1 95.62 238 MET B CA 1
ATOM 6347 C C . MET B 1 238 ? -18.719 -8.703 -0.145 1 95.62 238 MET B C 1
ATOM 6349 O O . MET B 1 238 ? -17.625 -8.844 -0.694 1 95.62 238 MET B O 1
ATOM 6353 N N . ARG B 1 239 ? -18.906 -7.906 0.919 1 95.75 239 ARG B N 1
ATOM 6354 C CA . ARG B 1 239 ? -17.781 -7.172 1.507 1 95.75 239 ARG B CA 1
ATOM 6355 C C . ARG B 1 239 ? -16.719 -8.125 2.039 1 95.75 239 ARG B C 1
ATOM 6357 O O . ARG B 1 239 ? -15.523 -7.891 1.857 1 95.75 239 ARG B O 1
ATOM 6364 N N . LYS B 1 240 ? -17.172 -9.242 2.672 1 96.38 240 LYS B N 1
ATOM 6365 C CA . LYS B 1 240 ? -16.234 -10.25 3.16 1 96.38 240 LYS B CA 1
ATOM 6366 C C . LYS B 1 240 ? -15.5 -10.922 2.006 1 96.38 240 LYS B C 1
ATOM 6368 O O . LYS B 1 240 ? -14.281 -11.07 2.051 1 96.38 240 LYS B O 1
ATOM 6373 N N . ARG B 1 241 ? -16.219 -11.258 1.001 1 97.69 241 ARG B N 1
ATOM 6374 C CA . ARG B 1 241 ? -15.648 -11.945 -0.153 1 97.69 241 ARG B CA 1
ATOM 6375 C C . ARG B 1 241 ? -14.633 -11.07 -0.866 1 97.69 241 ARG B C 1
ATOM 6377 O O . ARG B 1 241 ? -13.555 -11.539 -1.249 1 97.69 241 ARG B O 1
ATOM 6384 N N . VAL B 1 242 ? -14.977 -9.805 -1.031 1 98.38 242 VAL B N 1
ATOM 6385 C CA . VAL B 1 242 ? -14.086 -8.867 -1.704 1 98.38 242 VAL B CA 1
ATOM 6386 C C . VAL B 1 242 ? -12.797 -8.703 -0.895 1 98.38 242 VAL B C 1
ATOM 6388 O O . VAL B 1 242 ? -11.695 -8.75 -1.45 1 98.38 242 VAL B O 1
ATOM 6391 N N . PHE B 1 243 ? -12.883 -8.594 0.4 1 98.25 243 PHE B N 1
ATOM 6392 C CA . PHE B 1 243 ? -11.727 -8.383 1.256 1 98.25 243 PHE B CA 1
ATOM 6393 C C . PHE B 1 243 ? -10.773 -9.57 1.189 1 98.25 243 PHE B C 1
ATOM 6395 O O . PHE B 1 243 ? -9.57 -9.398 0.973 1 98.25 243 PHE B O 1
ATOM 6402 N N . TRP B 1 244 ? -11.297 -10.688 1.356 1 98.19 244 TRP B N 1
ATOM 6403 C CA . TRP B 1 244 ? -10.438 -11.859 1.459 1 98.19 244 TRP B CA 1
ATOM 6404 C C . TRP B 1 244 ? -9.875 -12.242 0.094 1 98.19 244 TRP B C 1
ATOM 6406 O O . TRP B 1 244 ? -8.805 -12.852 0.005 1 98.19 244 TRP B O 1
ATOM 6416 N N . SER B 1 245 ? -10.609 -11.938 -1.031 1 98.56 245 SER B N 1
ATOM 6417 C CA . SER B 1 245 ? -10.008 -12.086 -2.352 1 98.56 245 SER B CA 1
ATOM 6418 C C . SER B 1 245 ? -8.797 -11.172 -2.518 1 98.56 245 SER B C 1
ATOM 6420 O O . SER B 1 245 ? -7.758 -11.594 -3.031 1 98.56 245 SER B O 1
ATOM 6422 N N . LEU B 1 246 ? -8.953 -9.898 -2.08 1 98.44 246 LEU B N 1
ATOM 6423 C CA . LEU B 1 246 ? -7.84 -8.953 -2.104 1 98.44 246 LEU B CA 1
ATOM 6424 C C . LEU B 1 246 ? -6.699 -9.438 -1.21 1 98.44 246 LEU B C 1
ATOM 6426 O O . LEU B 1 246 ? -5.535 -9.391 -1.606 1 98.44 246 LEU B O 1
ATOM 6430 N N . TYR B 1 247 ? -7.074 -9.875 -0.026 1 97.94 247 TYR B N 1
ATOM 6431 C CA . TYR B 1 247 ? -6.109 -10.375 0.948 1 97.94 247 TYR B CA 1
ATOM 6432 C C . TYR B 1 247 ? -5.258 -11.484 0.348 1 97.94 247 TYR B C 1
ATOM 6434 O O . TYR B 1 247 ? -4.027 -11.453 0.445 1 97.94 247 TYR B O 1
ATOM 6442 N N . THR B 1 248 ? -5.898 -12.422 -0.257 1 98.06 248 THR B N 1
ATOM 6443 C CA . THR B 1 248 ? -5.223 -13.578 -0.835 1 98.06 248 THR B CA 1
ATOM 6444 C C . THR B 1 248 ? -4.324 -13.156 -1.994 1 98.06 248 THR B C 1
ATOM 6446 O O . THR B 1 248 ? -3.168 -13.578 -2.076 1 98.06 248 THR B O 1
ATOM 6449 N N . LEU B 1 249 ? -4.84 -12.391 -2.859 1 97.69 249 LEU B N 1
ATOM 6450 C CA . LEU B 1 249 ? -4.07 -11.938 -4.012 1 97.69 249 LEU B CA 1
ATOM 6451 C C . LEU B 1 249 ? -2.85 -11.141 -3.568 1 97.69 249 LEU B C 1
ATOM 6453 O O . LEU B 1 249 ? -1.763 -11.297 -4.129 1 97.69 249 LEU B O 1
ATOM 6457 N N . ASP B 1 250 ? -3.047 -10.242 -2.611 1 97 250 ASP B N 1
ATOM 6458 C CA . ASP B 1 250 ? -1.933 -9.453 -2.088 1 97 250 ASP B CA 1
ATOM 6459 C C . ASP B 1 250 ? -0.866 -10.359 -1.473 1 97 250 ASP B C 1
ATOM 6461 O O . ASP B 1 250 ? 0.331 -10.109 -1.626 1 97 250 ASP B O 1
ATOM 6465 N N . ARG B 1 251 ? -1.271 -11.375 -0.77 1 95.94 251 ARG B N 1
ATOM 6466 C CA . ARG B 1 251 ? -0.333 -12.297 -0.142 1 95.94 251 ARG B CA 1
ATOM 6467 C C . ARG B 1 251 ? 0.479 -13.055 -1.19 1 95.94 251 ARG B C 1
ATOM 6469 O O . ARG B 1 251 ? 1.693 -13.211 -1.048 1 95.94 251 ARG B O 1
ATOM 6476 N N . LEU B 1 252 ? -0.207 -13.547 -2.172 1 94.56 252 LEU B N 1
ATOM 6477 C CA . LEU B 1 252 ? 0.461 -14.281 -3.238 1 94.56 252 LEU B CA 1
ATOM 6478 C C . LEU B 1 252 ? 1.487 -13.406 -3.947 1 94.56 252 LEU B C 1
ATOM 6480 O O . LEU B 1 252 ? 2.611 -13.844 -4.207 1 94.56 252 LEU B O 1
ATOM 6484 N N . LEU B 1 253 ? 1.136 -12.195 -4.211 1 93.25 253 LEU B N 1
ATOM 6485 C CA . LEU B 1 253 ? 2.021 -11.258 -4.902 1 93.25 253 LEU B CA 1
ATOM 6486 C C . LEU B 1 253 ? 3.201 -10.875 -4.016 1 93.25 253 LEU B C 1
ATOM 6488 O O . LEU B 1 253 ? 4.34 -10.82 -4.484 1 93.25 253 LEU B O 1
ATOM 6492 N N . THR B 1 254 ? 2.934 -10.602 -2.766 1 91 254 THR B N 1
ATOM 6493 C CA . THR B 1 254 ? 3.982 -10.227 -1.823 1 91 254 THR B CA 1
ATOM 6494 C C . THR B 1 254 ? 4.973 -11.375 -1.63 1 91 254 THR B C 1
ATOM 6496 O O . THR B 1 254 ? 6.18 -11.148 -1.513 1 91 254 THR B O 1
ATOM 6499 N N . ALA B 1 255 ? 4.496 -12.555 -1.606 1 88.56 255 ALA B N 1
ATOM 6500 C CA . ALA B 1 255 ? 5.34 -13.734 -1.452 1 88.56 255 ALA B CA 1
ATOM 6501 C C . ALA B 1 255 ? 6.262 -13.914 -2.654 1 88.56 255 ALA B C 1
ATOM 6503 O O . ALA B 1 255 ? 7.402 -14.359 -2.512 1 88.56 255 ALA B O 1
ATOM 6504 N N . GLU B 1 256 ? 5.734 -13.578 -3.779 1 83.69 256 GLU B N 1
ATOM 6505 C CA . GLU B 1 256 ? 6.516 -13.695 -5.008 1 83.69 256 GLU B CA 1
ATOM 6506 C C . GLU B 1 256 ? 7.773 -12.836 -4.949 1 83.69 256 GLU B C 1
ATOM 6508 O O . GLU B 1 256 ? 8.836 -13.242 -5.426 1 83.69 256 GLU B O 1
ATOM 6513 N N . PHE B 1 257 ? 7.676 -11.719 -4.332 1 83.25 257 PHE B N 1
ATOM 6514 C CA . PHE B 1 257 ? 8.781 -10.766 -4.316 1 83.25 257 PHE B CA 1
ATOM 6515 C C . PHE B 1 257 ? 9.555 -10.852 -3.006 1 83.25 257 PHE B C 1
ATOM 6517 O O . PHE B 1 257 ? 10.672 -10.344 -2.902 1 83.25 257 PHE B O 1
ATOM 6524 N N . GLY B 1 258 ? 9.008 -11.523 -2.047 1 82.94 258 GLY B N 1
ATOM 6525 C CA . GLY B 1 258 ? 9.664 -11.641 -0.754 1 82.94 258 GLY B CA 1
ATOM 6526 C C . GLY B 1 258 ? 9.742 -10.336 0.004 1 82.94 258 GLY B C 1
ATOM 6527 O O . GLY B 1 258 ? 10.727 -10.055 0.685 1 82.94 258 GLY B O 1
ATOM 6528 N N . VAL B 1 259 ? 8.797 -9.469 -0.174 1 87.38 259 VAL B N 1
ATOM 6529 C CA . VAL B 1 259 ? 8.773 -8.18 0.504 1 87.38 259 VAL B CA 1
ATOM 6530 C C . VAL B 1 259 ? 7.867 -8.25 1.729 1 87.38 259 VAL B C 1
ATOM 6532 O O . VAL B 1 259 ? 7.102 -9.203 1.886 1 87.38 259 VAL B O 1
ATOM 6535 N N . PRO B 1 260 ? 7.961 -7.266 2.635 1 88.75 260 PRO B N 1
ATOM 6536 C CA . PRO B 1 260 ? 7.117 -7.285 3.832 1 88.75 260 PRO B CA 1
ATOM 6537 C C . PRO B 1 260 ? 5.629 -7.211 3.504 1 88.75 260 PRO B C 1
ATOM 6539 O O . PRO B 1 260 ? 5.242 -6.586 2.512 1 88.75 260 PRO B O 1
ATOM 6542 N N . ILE B 1 261 ? 4.859 -7.816 4.363 1 90.94 261 ILE B N 1
ATOM 6543 C CA . ILE B 1 261 ? 3.414 -7.797 4.168 1 90.94 261 ILE B CA 1
ATOM 6544 C C . ILE B 1 261 ? 2.855 -6.445 4.605 1 90.94 261 ILE B C 1
ATOM 6546 O O . ILE B 1 261 ? 3.367 -5.828 5.543 1 90.94 261 ILE B O 1
ATOM 6550 N N . MET B 1 262 ? 1.802 -5.969 3.965 1 89.5 262 MET B N 1
ATOM 6551 C CA . MET B 1 262 ? 1.17 -4.695 4.301 1 89.5 262 MET B CA 1
ATOM 6552 C C . MET B 1 262 ? -0.148 -4.918 5.035 1 89.5 262 MET B C 1
ATOM 6554 O O . MET B 1 262 ? -0.582 -4.066 5.812 1 89.5 262 MET B O 1
ATOM 6558 N N . LEU B 1 263 ? -0.81 -6.055 4.762 1 90.81 263 LEU B N 1
ATOM 6559 C CA . LEU B 1 263 ? -2.053 -6.422 5.43 1 90.81 263 LEU B CA 1
ATOM 6560 C C . LEU B 1 263 ? -1.78 -7.352 6.605 1 90.81 263 LEU B C 1
ATOM 6562 O O . LEU B 1 263 ? -1.805 -8.578 6.453 1 90.81 263 LEU B O 1
ATOM 6566 N N . HIS B 1 264 ? -1.695 -6.781 7.785 1 89.56 264 HIS B N 1
ATOM 6567 C CA . HIS B 1 264 ? -1.382 -7.594 8.953 1 89.56 264 HIS B CA 1
ATOM 6568 C C . HIS B 1 264 ? -2.643 -8.211 9.547 1 89.56 264 HIS B C 1
ATOM 6570 O O . HIS B 1 264 ? -3.664 -7.539 9.688 1 89.56 264 HIS B O 1
ATOM 6576 N N . ASP B 1 265 ? -2.502 -9.406 9.969 1 89.12 265 ASP B N 1
ATOM 6577 C CA . ASP B 1 265 ? -3.65 -10.148 10.484 1 89.12 265 ASP B CA 1
ATOM 6578 C C . ASP B 1 265 ? -4.164 -9.523 11.781 1 89.12 265 ASP B C 1
ATOM 6580 O O . ASP B 1 265 ? -5.359 -9.594 12.078 1 89.12 265 ASP B O 1
ATOM 6584 N N . THR B 1 266 ? -3.332 -8.852 12.5 1 86 266 THR B N 1
ATOM 6585 C CA . THR B 1 266 ? -3.729 -8.266 13.773 1 86 266 THR B CA 1
ATOM 6586 C C . THR B 1 266 ? -4.652 -7.07 13.555 1 86 266 THR B C 1
ATOM 6588 O O . THR B 1 266 ? -5.324 -6.621 14.484 1 86 266 THR B O 1
ATOM 6591 N N . ASP B 1 267 ? -4.684 -6.566 12.391 1 87.12 267 ASP B N 1
ATOM 6592 C CA . ASP B 1 267 ? -5.527 -5.418 12.078 1 87.12 267 ASP B CA 1
ATOM 6593 C C . ASP B 1 267 ? -6.867 -5.867 11.492 1 87.12 267 ASP B C 1
ATOM 6595 O O . ASP B 1 267 ? -7.742 -5.039 11.227 1 87.12 267 ASP B O 1
ATOM 6599 N N . VAL B 1 268 ? -7.066 -7.164 11.266 1 89.81 268 VAL B N 1
ATOM 6600 C CA . VAL B 1 268 ? -8.219 -7.672 10.539 1 89.81 268 VAL B CA 1
ATOM 6601 C C . VAL B 1 268 ? -9.141 -8.438 11.484 1 89.81 268 VAL B C 1
ATOM 6603 O O . VAL B 1 268 ? -8.68 -9.289 12.25 1 89.81 268 VAL B O 1
ATOM 6606 N N . ASP B 1 269 ? -10.422 -8.133 11.484 1 87.94 269 ASP B N 1
ATOM 6607 C CA . ASP B 1 269 ? -11.391 -8.922 12.25 1 87.94 269 ASP B CA 1
ATOM 6608 C C . ASP B 1 269 ? -12.531 -9.406 11.352 1 87.94 269 ASP B C 1
ATOM 6610 O O . ASP B 1 269 ? -13.555 -9.875 11.852 1 87.94 269 ASP B O 1
ATOM 6614 N N . THR B 1 270 ? -12.422 -9.195 10.102 1 92.81 270 THR B N 1
ATOM 6615 C CA . THR B 1 270 ? -13.414 -9.664 9.141 1 92.81 270 THR B CA 1
ATOM 6616 C C . THR B 1 270 ? -13.438 -11.188 9.086 1 92.81 270 THR B C 1
ATOM 6618 O O . THR B 1 270 ? -12.398 -11.82 8.867 1 92.81 270 THR B O 1
ATOM 6621 N N . CYS B 1 271 ? -14.57 -11.742 9.25 1 92.12 271 CYS B N 1
ATOM 6622 C CA . CYS B 1 271 ? -14.711 -13.195 9.211 1 92.12 271 CYS B CA 1
ATOM 6623 C C . CYS B 1 271 ? -14.555 -13.719 7.785 1 92.12 271 CYS B C 1
ATOM 6625 O O . CYS B 1 271 ? -14.953 -13.055 6.828 1 92.12 271 CYS B O 1
ATOM 6627 N N . VAL B 1 272 ? -13.938 -14.898 7.648 1 93.19 272 VAL B N 1
ATOM 6628 C CA . VAL B 1 272 ? -13.68 -15.5 6.348 1 93.19 272 VAL B CA 1
ATOM 6629 C C . VAL B 1 272 ? -14.969 -16.109 5.801 1 93.19 272 VAL B C 1
ATOM 6631 O O . VAL B 1 272 ? -15.656 -16.859 6.5 1 93.19 272 VAL B O 1
ATOM 6634 N N . PRO B 1 273 ? -15.266 -15.75 4.559 1 88.94 273 PRO B N 1
ATOM 6635 C CA . PRO B 1 273 ? -16.453 -16.375 3.959 1 88.94 273 PRO B CA 1
ATOM 6636 C C . PRO B 1 273 ? -16.375 -17.891 3.936 1 88.94 273 PRO B C 1
ATOM 6638 O O . PRO B 1 273 ? -15.297 -18.453 3.674 1 88.94 273 PRO B O 1
ATOM 6641 N N . GLY B 1 274 ? -17.5 -18.547 4.184 1 83.38 274 GLY B N 1
ATOM 6642 C CA . GLY B 1 274 ? -17.531 -20 4.242 1 83.38 274 GLY B CA 1
ATOM 6643 C C . GLY B 1 274 ? -17.156 -20.547 5.605 1 83.38 274 GLY B C 1
ATOM 6644 O O . GLY B 1 274 ? -17.344 -21.734 5.875 1 83.38 274 GLY B O 1
ATOM 6645 N N . GLY B 1 275 ? -16.609 -19.688 6.453 1 81.5 275 GLY B N 1
ATOM 6646 C CA . GLY B 1 275 ? -16.234 -20.078 7.805 1 81.5 275 GLY B CA 1
ATOM 6647 C C . GLY B 1 275 ? -17.25 -19.641 8.844 1 81.5 275 GLY B C 1
ATOM 6648 O O . GLY B 1 275 ? -18.312 -19.125 8.508 1 81.5 275 GLY B O 1
ATOM 6649 N N . SER B 1 276 ? -16.797 -19.844 10.07 1 76.06 276 SER B N 1
ATOM 6650 C CA . SER B 1 276 ? -17.656 -19.484 11.195 1 76.06 276 SER B CA 1
ATOM 6651 C C . SER B 1 276 ? -17.531 -18 11.531 1 76.06 276 SER B C 1
ATOM 6653 O O . SER B 1 276 ? -16.469 -17.406 11.312 1 76.06 276 SER B O 1
ATOM 6655 N N . GLU B 1 277 ? -18.609 -17.438 11.875 1 72.38 277 GLU B N 1
ATOM 6656 C CA . GLU B 1 277 ? -18.578 -16.047 12.336 1 72.38 277 GLU B CA 1
ATOM 6657 C C . GLU B 1 277 ? -17.938 -15.938 13.711 1 72.38 277 GLU B C 1
ATOM 6659 O O . GLU B 1 277 ? -18.406 -16.547 14.672 1 72.38 277 GLU B O 1
ATOM 6664 N N . ARG B 1 278 ? -16.75 -15.469 13.875 1 65.88 278 ARG B N 1
ATOM 6665 C CA . ARG B 1 278 ? -16.016 -15.422 15.133 1 65.88 278 ARG B CA 1
ATOM 6666 C C . ARG B 1 278 ? -15.742 -13.977 15.562 1 65.88 278 ARG B C 1
ATOM 6668 O O . ARG B 1 278 ? -14.797 -13.711 16.297 1 65.88 278 ARG B O 1
ATOM 6675 N N . HIS B 1 279 ? -16.547 -13.039 15.25 1 63.81 279 HIS B N 1
ATOM 6676 C CA . HIS B 1 279 ? -16.203 -11.695 15.695 1 63.81 279 HIS B CA 1
ATOM 6677 C C . HIS B 1 279 ? -16.875 -11.367 17.016 1 63.81 279 HIS B C 1
ATOM 6679 O O . HIS B 1 279 ? -18.047 -11.711 17.219 1 63.81 279 HIS B O 1
ATOM 6685 N N . PRO B 1 280 ? -15.984 -11.148 18.109 1 57.41 280 PRO B N 1
ATOM 6686 C CA . PRO B 1 280 ? -16.578 -10.828 19.406 1 57.41 280 PRO B CA 1
ATOM 6687 C C . PRO B 1 280 ? -17.547 -9.648 19.344 1 57.41 280 PRO B C 1
ATOM 6689 O O . PRO B 1 280 ? -17.406 -8.781 18.469 1 57.41 280 PRO B O 1
ATOM 6692 N N . LEU B 1 281 ? -18.609 -9.836 20.016 1 56.06 281 LEU B N 1
ATOM 6693 C CA . LEU B 1 281 ? -19.5 -8.695 20.141 1 56.06 281 LEU B CA 1
ATOM 6694 C C . LEU B 1 281 ? -18.797 -7.539 20.859 1 56.06 281 LEU B C 1
ATOM 6696 O O . LEU B 1 281 ? -17.953 -7.766 21.734 1 56.06 281 LEU B O 1
ATOM 6700 N N . CYS B 1 282 ? -18.828 -6.367 20.359 1 55.44 282 CYS B N 1
ATOM 6701 C CA . CYS B 1 282 ? -18.281 -5.18 21.016 1 55.44 282 CYS B CA 1
ATOM 6702 C C . CYS B 1 282 ? -18.875 -4.988 22.406 1 55.44 282 CYS B C 1
ATOM 6704 O O . CYS B 1 282 ? -20.094 -5.047 22.562 1 55.44 282 CYS B O 1
ATOM 6706 N N . PRO B 1 283 ? -18.016 -5.078 23.422 1 52.69 283 PRO B N 1
ATOM 6707 C CA . PRO B 1 283 ? -18.609 -4.773 24.734 1 52.69 283 PRO B CA 1
ATOM 6708 C C . PRO B 1 283 ? -19.375 -3.447 24.734 1 52.69 283 PRO B C 1
ATOM 6710 O O . PRO B 1 283 ? -18.984 -2.508 24.031 1 52.69 283 PRO B O 1
ATOM 6713 N N . PRO B 1 284 ? -20.578 -3.414 25.328 1 54.16 284 PRO B N 1
ATOM 6714 C CA . PRO B 1 284 ? -21.344 -2.172 25.344 1 54.16 284 PRO B CA 1
ATOM 6715 C C . PRO B 1 284 ? -20.609 -1.029 26.047 1 54.16 284 PRO B C 1
ATOM 6717 O O . PRO B 1 284 ? -19.859 -1.262 27 1 54.16 284 PRO B O 1
ATOM 6720 N N . SER B 1 285 ? -20.5 0.113 25.422 1 53.44 285 SER B N 1
ATOM 6721 C CA . SER B 1 285 ? -19.969 1.315 26.047 1 53.44 285 SER B CA 1
ATOM 6722 C C . SER B 1 285 ? -20.703 1.655 27.328 1 53.44 285 SER B C 1
ATOM 6724 O O . SER B 1 285 ? -21.875 1.305 27.484 1 53.44 285 SER B O 1
ATOM 6726 N N . PRO B 1 286 ? -20.031 2.104 28.359 1 49.22 286 PRO B N 1
ATOM 6727 C CA . PRO B 1 286 ? -20.75 2.516 29.562 1 49.22 286 PRO B CA 1
ATOM 6728 C C . PRO B 1 286 ? -21.953 3.416 29.25 1 49.22 286 PRO B C 1
ATOM 6730 O O . PRO B 1 286 ? -21.984 4.07 28.203 1 49.22 286 PRO B O 1
ATOM 6733 N N . GLU B 1 287 ? -23.062 3.238 29.922 1 49.38 287 GLU B N 1
ATOM 6734 C CA . GLU B 1 287 ? -24.359 3.883 29.75 1 49.38 287 GLU B CA 1
ATOM 6735 C C . GLU B 1 287 ? -24.188 5.363 29.406 1 49.38 287 GLU B C 1
ATOM 6737 O O . GLU B 1 287 ? -25 5.926 28.672 1 49.38 287 GLU B O 1
ATOM 6742 N N . ASP B 1 288 ? -23.266 5.988 30 1 47.72 288 ASP B N 1
ATOM 6743 C CA . ASP B 1 288 ? -23.172 7.438 29.844 1 47.72 288 ASP B CA 1
ATOM 6744 C C . ASP B 1 288 ? -22.453 7.797 28.547 1 47.72 288 ASP B C 1
ATOM 6746 O O . ASP B 1 288 ? -22.219 8.977 28.266 1 47.72 288 ASP B O 1
ATOM 6750 N N . HIS B 1 289 ? -22.047 6.867 27.953 1 48.75 289 HIS B N 1
ATOM 6751 C CA . HIS B 1 289 ? -21.328 7.188 26.719 1 48.75 289 HIS B CA 1
ATOM 6752 C C . HIS B 1 289 ? -22.219 6.973 25.5 1 48.75 289 HIS B C 1
ATOM 6754 O O . HIS B 1 289 ? -23.062 6.078 25.5 1 48.75 289 HIS B O 1
ATOM 6760 N N . PRO B 1 290 ? -22.469 7.926 24.719 1 43.59 290 PRO B N 1
ATOM 6761 C CA . PRO B 1 290 ? -23.422 7.879 23.609 1 43.59 290 PRO B CA 1
ATOM 6762 C C . PRO B 1 290 ? -23.312 6.605 22.766 1 43.59 290 PRO B C 1
ATOM 6764 O O . PRO B 1 290 ? -22.219 6.273 22.312 1 43.59 290 PRO B O 1
ATOM 6767 N N . ALA B 1 291 ? -24.094 5.66 23.281 1 41.84 291 ALA B N 1
ATOM 6768 C CA . ALA B 1 291 ? -24.281 4.523 22.391 1 41.84 291 ALA B CA 1
ATOM 6769 C C . ALA B 1 291 ? -24.891 4.973 21.062 1 41.84 291 ALA B C 1
ATOM 6771 O O . ALA B 1 291 ? -26 5.512 21.031 1 41.84 291 ALA B O 1
ATOM 6772 N N . ARG B 1 292 ? -24.312 5.527 20.078 1 40.47 292 ARG B N 1
ATOM 6773 C CA . ARG B 1 292 ? -25.078 5.664 18.844 1 40.47 292 ARG B CA 1
ATOM 6774 C C . ARG B 1 292 ? -25.781 4.355 18.484 1 40.47 292 ARG B C 1
ATOM 6776 O O . ARG B 1 292 ? -25.125 3.326 18.312 1 40.47 292 ARG B O 1
ATOM 6783 N N . ASP B 1 293 ? -26.938 4.078 19.094 1 36.69 293 ASP B N 1
ATOM 6784 C CA . ASP B 1 293 ? -27.766 3.07 18.438 1 36.69 293 ASP B CA 1
ATOM 6785 C C . ASP B 1 293 ? -27.656 3.176 16.922 1 36.69 293 ASP B C 1
ATOM 6787 O O . ASP B 1 293 ? -27.625 4.277 16.375 1 36.69 293 ASP B O 1
ATOM 6791 N N . ASP B 1 294 ? -27.188 2.258 16.406 1 36.97 294 ASP B N 1
ATOM 6792 C CA . ASP B 1 294 ? -27.125 2.117 14.953 1 36.97 294 ASP B CA 1
ATOM 6793 C C . ASP B 1 294 ? -28.422 2.586 14.297 1 36.97 294 ASP B C 1
ATOM 6795 O O . ASP B 1 294 ? -28.688 2.275 13.133 1 36.97 294 ASP B O 1
ATOM 6799 N N . LYS B 1 295 ? -29.641 2.982 14.992 1 34.66 295 LYS B N 1
ATOM 6800 C CA . LYS B 1 295 ? -30.953 3.275 14.406 1 34.66 295 LYS B CA 1
ATOM 6801 C C . LYS B 1 295 ? -30.891 4.535 13.547 1 34.66 295 LYS B C 1
ATOM 6803 O O . LYS B 1 295 ? -31.906 4.953 12.977 1 34.66 295 LYS B O 1
ATOM 6808 N N . ASP B 1 296 ? -30.172 5.504 13.82 1 34 296 ASP B N 1
ATOM 6809 C CA . ASP B 1 296 ? -30.297 6.703 13 1 34 296 ASP B CA 1
ATOM 6810 C C . ASP B 1 296 ? -29.859 6.438 11.562 1 34 296 ASP B C 1
ATOM 6812 O O . ASP B 1 296 ? -28.828 6.945 11.117 1 34 296 ASP B O 1
ATOM 6816 N N . SER B 1 297 ? -30.172 5.363 11.156 1 32.19 297 SER B N 1
ATOM 6817 C CA . SER B 1 297 ? -30.109 5.086 9.727 1 32.19 297 SER B CA 1
ATOM 6818 C C . SER B 1 297 ? -30.891 6.117 8.93 1 32.19 297 SER B C 1
ATOM 6820 O O . SER B 1 297 ? -31.922 6.625 9.406 1 32.19 297 SER B O 1
ATOM 6822 N N . PRO B 1 298 ? -30.438 6.855 8.039 1 32.09 298 PRO B N 1
ATOM 6823 C CA . PRO B 1 298 ? -31.281 7.785 7.285 1 32.09 298 PRO B CA 1
ATOM 6824 C C . PRO B 1 298 ? -32.719 7.266 7.105 1 32.09 298 PRO B C 1
ATOM 6826 O O . PRO B 1 298 ? -33.625 8.047 6.816 1 32.09 298 PRO B O 1
ATOM 6829 N N . ASP B 1 299 ? -33.062 6.023 7.258 1 31.48 299 ASP B N 1
ATOM 6830 C CA . ASP B 1 299 ? -34.438 5.68 6.91 1 31.48 299 ASP B CA 1
ATOM 6831 C C . ASP B 1 299 ? -35.406 6.027 8.047 1 31.48 299 ASP B C 1
ATOM 6833 O O . ASP B 1 299 ? -36.594 6.195 7.824 1 31.48 299 ASP B O 1
ATOM 6837 N N . ASP B 1 300 ? -35.094 6.012 9.32 1 29.19 300 ASP B N 1
ATOM 6838 C CA . ASP B 1 300 ? -36.219 6.09 10.266 1 29.19 300 ASP B CA 1
ATOM 6839 C C . ASP B 1 300 ? -36.625 7.539 10.484 1 29.19 300 ASP B C 1
ATOM 6841 O O . ASP B 1 300 ? -37.5 7.816 11.328 1 29.19 300 ASP B O 1
ATOM 6845 N N . ARG B 1 301 ? -36.125 8.648 10.156 1 30.33 301 ARG B N 1
ATOM 6846 C CA . ARG B 1 301 ? -36.844 9.906 10.227 1 30.33 301 ARG B CA 1
ATOM 6847 C C . ARG B 1 301 ? -38.188 9.805 9.477 1 30.33 301 ARG B C 1
ATOM 6849 O O . ARG B 1 301 ? -38.969 10.75 9.492 1 30.33 301 ARG B O 1
ATOM 6856 N N . ARG B 1 302 ? -38.562 8.805 8.703 1 26.09 302 ARG B N 1
ATOM 6857 C CA . ARG B 1 302 ? -39.938 8.812 8.203 1 26.09 302 ARG B CA 1
ATOM 6858 C C . ARG B 1 302 ? -40.875 8.188 9.211 1 26.09 302 ARG B C 1
ATOM 6860 O O . ARG B 1 302 ? -42.062 8.539 9.258 1 26.09 302 ARG B O 1
ATOM 6867 N N . LYS B 1 303 ? -40.656 7.043 9.969 1 27.02 303 LYS B N 1
ATOM 6868 C CA . LYS B 1 303 ? -41.844 6.449 10.57 1 27.02 303 LYS B CA 1
ATOM 6869 C C . LYS B 1 303 ? -42.125 7.051 11.945 1 27.02 303 LYS B C 1
ATOM 6871 O O . LYS B 1 303 ? -42.969 6.551 12.688 1 27.02 303 LYS B O 1
ATOM 6876 N N . ARG B 1 304 ? -41.406 7.867 12.688 1 26.55 304 ARG B N 1
ATOM 6877 C CA . ARG B 1 304 ? -41.875 8.273 14.016 1 26.55 304 ARG B CA 1
ATOM 6878 C C . ARG B 1 304 ? -43.188 9.023 13.938 1 26.55 304 ARG B C 1
ATOM 6880 O O . ARG B 1 304 ? -43.562 9.734 14.875 1 26.55 304 ARG B O 1
ATOM 6887 N N . ARG B 1 305 ? -44 9.039 12.914 1 23.02 305 ARG B N 1
ATOM 6888 C CA . ARG B 1 305 ? -45.25 9.695 13.336 1 23.02 305 ARG B CA 1
ATOM 6889 C C . ARG B 1 305 ? -45.906 8.945 14.492 1 23.02 305 ARG B C 1
ATOM 6891 O O . ARG B 1 305 ? -46.406 9.562 15.422 1 23.02 305 ARG B O 1
ATOM 6898 N N . ARG B 1 306 ? -46.406 7.586 14.352 1 20.52 306 ARG B N 1
ATOM 6899 C CA . ARG B 1 306 ? -47.719 7.336 14.961 1 20.52 306 ARG B CA 1
ATOM 6900 C C . ARG B 1 306 ? -47.562 6.777 16.375 1 20.52 306 ARG B C 1
ATOM 6902 O O . ARG B 1 306 ? -48.562 6.547 17.062 1 20.52 306 ARG B O 1
ATOM 6909 N N . VAL B 1 307 ? -46.5 5.93 16.672 1 22.14 307 VAL B N 1
ATOM 6910 C CA . VAL B 1 307 ? -46.969 5.02 17.719 1 22.14 307 VAL B CA 1
ATOM 6911 C C . VAL B 1 307 ? -47.062 5.766 19.047 1 22.14 307 VAL B C 1
ATOM 6913 O O . VAL B 1 307 ? -46.156 6.527 19.406 1 22.14 307 VAL B O 1
ATOM 6916 N N . THR B 1 308 ? -48.188 5.777 19.734 1 19.09 308 THR B N 1
ATOM 6917 C CA . THR B 1 308 ? -48.906 6.199 20.922 1 19.09 308 THR B CA 1
ATOM 6918 C C . THR B 1 308 ? -48.25 5.609 22.172 1 19.09 308 THR B C 1
ATOM 6920 O O . THR B 1 308 ? -47.688 4.523 22.125 1 19.09 308 THR B O 1
ATOM 6923 N N . ALA B 1 309 ? -48.125 6.359 23.266 1 20.33 309 ALA B N 1
ATOM 6924 C CA . ALA B 1 309 ? -47.5 6.543 24.578 1 20.33 309 ALA B CA 1
ATOM 6925 C C . ALA B 1 309 ? -47.938 5.453 25.547 1 20.33 309 ALA B C 1
ATOM 6927 O O . ALA B 1 309 ? -47.656 5.527 26.75 1 20.33 309 ALA B O 1
ATOM 6928 N N . SER B 1 310 ? -48.156 4.027 25.25 1 19.75 310 SER B N 1
ATOM 6929 C CA . SER B 1 310 ? -48.906 3.48 26.375 1 19.75 310 SER B CA 1
ATOM 6930 C C . SER B 1 310 ? -48.062 3.488 27.656 1 19.75 310 SER B C 1
ATOM 6932 O O . SER B 1 310 ? -46.844 3.379 27.609 1 19.75 310 SER B O 1
ATOM 6934 N N . PRO B 1 311 ? -48.688 3.732 28.906 1 20.98 311 PRO B N 1
ATOM 6935 C CA . PRO B 1 311 ? -48.344 4.121 30.266 1 20.98 311 PRO B CA 1
ATOM 6936 C C . PRO B 1 311 ? -47.688 2.996 31.047 1 20.98 311 PRO B C 1
ATOM 6938 O O . PRO B 1 311 ? -47.469 3.111 32.25 1 20.98 311 PRO B O 1
ATOM 6941 N N . HIS B 1 312 ? -46.75 2.211 30.406 1 19.45 312 HIS B N 1
ATOM 6942 C CA . HIS B 1 312 ? -46.531 0.972 31.156 1 19.45 312 HIS B CA 1
ATOM 6943 C C . HIS B 1 312 ? -46 1.249 32.562 1 19.45 312 HIS B C 1
ATOM 6945 O O . HIS B 1 312 ? -45.281 2.234 32.75 1 19.45 312 HIS B O 1
ATOM 6951 N N . GLY B 1 313 ? -46.531 0.624 33.625 1 18.91 313 GLY B N 1
ATOM 6952 C CA . GLY B 1 313 ? -46.625 0.53 35.062 1 18.91 313 GLY B CA 1
ATOM 6953 C C . GLY B 1 313 ? -45.312 0.136 35.719 1 18.91 313 GLY B C 1
ATOM 6954 O O . GLY B 1 313 ? -44.438 -0.394 35.062 1 18.91 313 GLY B O 1
ATOM 6955 N N . PRO B 1 314 ? -45.062 0.456 37.062 1 21.48 314 PRO B N 1
ATOM 6956 C CA . PRO B 1 314 ? -43.969 0.69 38 1 21.48 314 PRO B CA 1
ATOM 6957 C C . PRO B 1 314 ? -43.25 -0.596 38.406 1 21.48 314 PRO B C 1
ATOM 6959 O O . PRO B 1 314 ? -42.344 -0.563 39.219 1 21.48 314 PRO B O 1
ATOM 6962 N N . GLY B 1 315 ? -43.438 -1.762 37.781 1 18 315 GLY B N 1
ATOM 6963 C CA . GLY B 1 315 ? -43.312 -2.863 38.719 1 18 315 GLY B CA 1
ATOM 6964 C C . GLY B 1 315 ? -41.938 -2.938 39.375 1 18 315 GLY B C 1
ATOM 6965 O O . GLY B 1 315 ? -40.969 -2.346 38.875 1 18 315 GLY B O 1
ATOM 6966 N N . ARG B 1 316 ? -41.781 -3.633 40.438 1 19.39 316 ARG B N 1
ATOM 6967 C CA . ARG B 1 316 ? -41.062 -3.938 41.688 1 19.39 316 ARG B CA 1
ATOM 6968 C C . ARG B 1 316 ? -39.656 -4.477 41.406 1 19.39 316 ARG B C 1
ATOM 6970 O O . ARG B 1 316 ? -39.438 -5.098 40.375 1 19.39 316 ARG B O 1
ATOM 6977 N N . SER B 1 317 ? -38.562 -4.23 42.219 1 20.5 317 SER B N 1
ATOM 6978 C CA . SER B 1 317 ? -37.156 -4.031 42.406 1 20.5 317 SER B CA 1
ATOM 6979 C C . SER B 1 317 ? -36.406 -5.359 42.5 1 20.5 317 SER B C 1
ATOM 6981 O O . SER B 1 317 ? -35.188 -5.391 42.719 1 20.5 317 SER B O 1
ATOM 6983 N N . THR B 1 318 ? -36.969 -6.559 42.344 1 20.36 318 THR B N 1
ATOM 6984 C CA . THR B 1 318 ? -36.406 -7.676 43.094 1 20.36 318 THR B CA 1
ATOM 6985 C C . THR B 1 318 ? -34.938 -7.906 42.688 1 20.36 318 THR B C 1
ATOM 6987 O O . THR B 1 318 ? -34.531 -7.516 41.594 1 20.36 318 THR B O 1
ATOM 6990 N N . SER B 1 319 ? -34.094 -8.523 43.594 1 21.27 319 SER B N 1
ATOM 6991 C CA . SER B 1 319 ? -32.688 -8.688 43.969 1 21.27 319 SER B CA 1
ATOM 6992 C C . SER B 1 319 ? -31.922 -9.516 42.938 1 21.27 319 SER B C 1
ATOM 6994 O O . SER B 1 319 ? -32.219 -10.703 42.75 1 21.27 319 SER B O 1
ATOM 6996 N N . PRO B 1 320 ? -31.688 -9.141 41.656 1 21.7 320 PRO B N 1
ATOM 6997 C CA . PRO B 1 320 ? -31.438 -10.258 40.75 1 21.7 320 PRO B CA 1
ATOM 6998 C C . PRO B 1 320 ? -30.156 -11.031 41.094 1 21.7 320 PRO B C 1
ATOM 7000 O O . PRO B 1 320 ? -29.172 -10.43 41.531 1 21.7 320 PRO B O 1
ATOM 7003 N N . GLN B 1 321 ? -30.188 -12.188 41.719 1 21.22 321 GLN B N 1
ATOM 7004 C CA . GLN B 1 321 ? -29.266 -13.289 41.938 1 21.22 321 GLN B CA 1
ATOM 7005 C C . GLN B 1 321 ? -28.297 -13.438 40.781 1 21.22 321 GLN B C 1
ATOM 7007 O O . GLN B 1 321 ? -28.719 -13.383 39.594 1 21.22 321 GLN B O 1
ATOM 7012 N N . ILE B 1 322 ? -27 -13.227 41.031 1 23.95 322 ILE B N 1
ATOM 7013 C CA . ILE B 1 322 ? -25.797 -13.164 40.188 1 23.95 322 ILE B CA 1
ATOM 7014 C C . ILE B 1 322 ? -25.656 -14.438 39.375 1 23.95 322 ILE B C 1
ATOM 7016 O O . ILE B 1 322 ? -25.188 -15.461 39.875 1 23.95 322 ILE B O 1
ATOM 7020 N N . GLU B 1 323 ? -26.75 -15.07 38.812 1 22.11 323 GLU B N 1
ATOM 7021 C CA . GLU B 1 323 ? -26.688 -16.359 38.125 1 22.11 323 GLU B CA 1
ATOM 7022 C C . GLU B 1 323 ? -25.531 -16.406 37.125 1 22.11 323 GLU B C 1
ATOM 7024 O O . GLU B 1 323 ? -25.172 -15.383 36.531 1 22.11 323 GLU B O 1
ATOM 7029 N N . ALA B 1 324 ? -24.719 -17.656 36.969 1 24 324 ALA B N 1
ATOM 7030 C CA . ALA B 1 324 ? -23.688 -18.375 36.219 1 24 324 ALA B CA 1
ATOM 7031 C C . ALA B 1 324 ? -23.828 -18.125 34.719 1 24 324 ALA B C 1
ATOM 7033 O O . ALA B 1 324 ? -24.719 -18.688 34.094 1 24 324 ALA B O 1
ATOM 7034 N N . ALA B 1 325 ? -23.703 -17.047 34.25 1 23.02 325 ALA B N 1
ATOM 7035 C CA . ALA B 1 325 ? -24.297 -16.609 33 1 23.02 325 ALA B CA 1
ATOM 7036 C C . ALA B 1 325 ? -23.906 -17.531 31.859 1 23.02 325 ALA B C 1
ATOM 7038 O O . ALA B 1 325 ? -22.719 -17.75 31.609 1 23.02 325 ALA B O 1
ATOM 7039 N N . ASN B 1 326 ? -24.625 -18.578 31.547 1 23.19 326 ASN B N 1
ATOM 7040 C CA . ASN B 1 326 ? -24.688 -19.391 30.344 1 23.19 326 ASN B CA 1
ATOM 7041 C C . ASN B 1 326 ? -24.391 -18.578 29.094 1 23.19 326 ASN B C 1
ATOM 7043 O O . ASN B 1 326 ? -25.156 -17.688 28.734 1 23.19 326 ASN B O 1
ATOM 7047 N N . THR B 1 327 ? -23.156 -18.156 28.938 1 27.56 327 THR B N 1
ATOM 7048 C CA . THR B 1 327 ? -22.672 -17.453 27.75 1 27.56 327 THR B CA 1
ATOM 7049 C C . THR B 1 327 ? -23.422 -17.922 26.5 1 27.56 327 THR B C 1
ATOM 7051 O O . THR B 1 327 ? -23.406 -19.109 26.172 1 27.56 327 THR B O 1
ATOM 7054 N N . PRO B 1 328 ? -24.547 -17.375 26.172 1 29.45 328 PRO B N 1
ATOM 7055 C CA . PRO B 1 328 ? -25.297 -17.969 25.078 1 29.45 328 PRO B CA 1
ATOM 7056 C C . PRO B 1 328 ? -24.406 -18.422 23.922 1 29.45 328 PRO B C 1
ATOM 7058 O O . PRO B 1 328 ? -23.297 -17.891 23.766 1 29.45 328 PRO B O 1
ATOM 7061 N N . SER B 1 329 ? -24.375 -19.656 23.516 1 30.61 329 SER B N 1
ATOM 7062 C CA . SER B 1 329 ? -23.844 -20.328 22.328 1 30.61 329 SER B CA 1
ATOM 7063 C C . SER B 1 329 ? -23.891 -19.406 21.109 1 30.61 329 SER B C 1
ATOM 7065 O O . SER B 1 329 ? -24.969 -19.109 20.594 1 30.61 329 SER B O 1
ATOM 7067 N N . GLY B 1 330 ? -23.281 -18.297 21.125 1 32.97 330 GLY B N 1
ATOM 7068 C CA . GLY B 1 330 ? -23.25 -17.391 19.984 1 32.97 330 GLY B CA 1
ATOM 7069 C C . GLY B 1 330 ? -23.5 -18.078 18.672 1 32.97 330 GLY B C 1
ATOM 7070 O O . GLY B 1 330 ? -23.047 -19.203 18.453 1 32.97 330 GLY B O 1
ATOM 7071 N N . LEU B 1 331 ? -24.625 -17.922 18.016 1 34.28 331 LEU B N 1
ATOM 7072 C CA . LEU B 1 331 ? -25.172 -18.547 16.812 1 34.28 331 LEU B CA 1
ATOM 7073 C C . LEU B 1 331 ? -24.109 -18.656 15.719 1 34.28 331 LEU B C 1
ATOM 7075 O O . LEU B 1 331 ? -23.625 -17.656 15.203 1 34.28 331 LEU B O 1
ATOM 7079 N N . SER B 1 332 ? -23.094 -19.391 15.766 1 40.94 332 SER B N 1
ATOM 7080 C CA . SER B 1 332 ? -22.312 -19.891 14.633 1 40.94 332 SER B CA 1
ATOM 7081 C C . SER B 1 332 ? -23.188 -20.062 13.398 1 40.94 332 SER B C 1
ATOM 7083 O O . SER B 1 332 ? -23.859 -21.078 13.25 1 40.94 332 SER B O 1
ATOM 7085 N N . HIS B 1 333 ? -23.812 -19.047 13.07 1 45.31 333 HIS B N 1
ATOM 7086 C CA . HIS B 1 333 ? -24.578 -19.234 11.844 1 45.31 333 HIS B CA 1
ATOM 7087 C C . HIS B 1 333 ? -23.672 -19.609 10.68 1 45.31 333 HIS B C 1
ATOM 7089 O O . HIS B 1 333 ? -22.781 -18.844 10.305 1 45.31 333 HIS B O 1
ATOM 7095 N N . GLN B 1 334 ? -23.453 -20.844 10.625 1 50.62 334 GLN B N 1
ATOM 7096 C CA . GLN B 1 334 ? -22.844 -21.359 9.398 1 50.62 334 GLN B CA 1
ATOM 7097 C C . GLN B 1 334 ? -23.734 -21.062 8.188 1 50.62 334 GLN B C 1
ATOM 7099 O O . GLN B 1 334 ? -24.969 -21.156 8.273 1 50.62 334 GLN B O 1
ATOM 7104 N N . PRO B 1 335 ? -23.25 -20.219 7.277 1 54.88 335 PRO B N 1
ATOM 7105 C CA . PRO B 1 335 ? -24.062 -20.047 6.074 1 54.88 335 PRO B CA 1
ATOM 7106 C C . PRO B 1 335 ? -24.75 -21.344 5.637 1 54.88 335 PRO B C 1
ATOM 7108 O O . PRO B 1 335 ? -24.312 -22.438 6 1 54.88 335 PRO B O 1
ATOM 7111 N N . PRO B 1 336 ? -25.906 -21.203 5.043 1 60.5 336 PRO B N 1
ATOM 7112 C CA . PRO B 1 336 ? -26.562 -22.406 4.551 1 60.5 336 PRO B CA 1
ATOM 7113 C C . PRO B 1 336 ? -25.641 -23.297 3.725 1 60.5 336 PRO B C 1
ATOM 7115 O O . PRO B 1 336 ? -24.703 -22.797 3.094 1 60.5 336 PRO B O 1
ATOM 7118 N N . GLU B 1 337 ? -25.703 -24.625 3.844 1 62.56 337 GLU B N 1
ATOM 7119 C CA . GLU B 1 337 ? -24.844 -25.719 3.4 1 62.56 337 GLU B CA 1
ATOM 7120 C C . GLU B 1 337 ? -24.438 -25.531 1.943 1 62.56 337 GLU B C 1
ATOM 7122 O O . GLU B 1 337 ? -23.25 -25.641 1.611 1 62.56 337 GLU B O 1
ATOM 7127 N N . PRO B 1 338 ? -25.438 -25.109 1.081 1 66.19 338 PRO B N 1
ATOM 7128 C CA . PRO B 1 338 ? -25 -25.031 -0.312 1 66.19 338 PRO B CA 1
ATOM 7129 C C . PRO B 1 338 ? -24.078 -23.828 -0.569 1 66.19 338 PRO B C 1
ATOM 7131 O O . PRO B 1 338 ? -23.109 -23.953 -1.336 1 66.19 338 PRO B O 1
ATOM 7134 N N . GLN B 1 339 ? -24.328 -22.812 0.013 1 72.44 339 GLN B N 1
ATOM 7135 C CA . GLN B 1 339 ? -23.5 -21.625 -0.188 1 72.44 339 GLN B CA 1
ATOM 7136 C C . GLN B 1 339 ? -22.125 -21.812 0.422 1 72.44 339 GLN B C 1
ATOM 7138 O O . GLN B 1 339 ? -21.109 -21.406 -0.159 1 72.44 339 GLN B O 1
ATOM 7143 N N . ARG B 1 340 ? -22.125 -22.516 1.459 1 76.12 340 ARG B N 1
ATOM 7144 C CA . ARG B 1 340 ? -20.859 -22.797 2.121 1 76.12 340 ARG B CA 1
ATOM 7145 C C . ARG B 1 340 ? -19.969 -23.656 1.241 1 76.12 340 ARG B C 1
ATOM 7147 O O . ARG B 1 340 ? -18.766 -23.406 1.118 1 76.12 340 ARG B O 1
ATOM 7154 N N . GLN B 1 341 ? -20.594 -24.562 0.622 1 80.5 341 GLN B N 1
ATOM 7155 C CA . GLN B 1 341 ? -19.828 -25.484 -0.214 1 80.5 341 GLN B CA 1
ATOM 7156 C C . GLN B 1 341 ? -19.172 -24.75 -1.38 1 80.5 341 GLN B C 1
ATOM 7158 O O . GLN B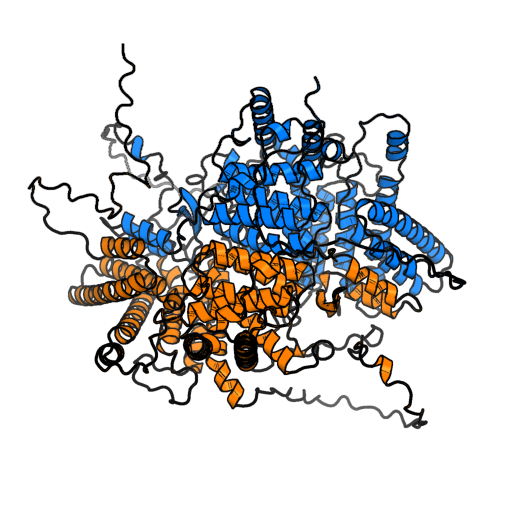 1 341 ? -18.047 -25.047 -1.75 1 80.5 341 GLN B O 1
ATOM 7163 N N . ARG B 1 342 ? -19.859 -23.828 -1.871 1 86.75 342 ARG B N 1
ATOM 7164 C CA . ARG B 1 342 ? -19.344 -23.078 -3.021 1 86.75 342 ARG B CA 1
ATOM 7165 C C . ARG B 1 342 ? -18.172 -22.203 -2.623 1 86.75 342 ARG B C 1
ATOM 7167 O O . ARG B 1 342 ? -17.328 -21.859 -3.457 1 86.75 342 ARG B O 1
ATOM 7174 N N . LEU B 1 343 ? -18.062 -21.906 -1.357 1 92.62 343 LEU B N 1
ATOM 7175 C CA . LEU B 1 343 ? -17.047 -20.969 -0.894 1 92.62 343 LEU B CA 1
ATOM 7176 C C . LEU B 1 343 ? -15.859 -21.734 -0.302 1 92.62 343 LEU B C 1
ATOM 7178 O O . LEU B 1 343 ? -14.844 -21.125 0.062 1 92.62 343 LEU B O 1
ATOM 7182 N N . LEU B 1 344 ? -15.898 -23.047 -0.325 1 92.62 344 LEU B N 1
ATOM 7183 C CA . LEU B 1 344 ? -14.875 -23.859 0.327 1 92.62 344 LEU B CA 1
ATOM 7184 C C . LEU B 1 344 ? -13.516 -23.672 -0.355 1 92.62 344 LEU B C 1
ATOM 7186 O O . LEU B 1 344 ? -12.484 -23.594 0.315 1 92.62 344 LEU B O 1
ATOM 7190 N N . PRO B 1 345 ? -13.5 -23.641 -1.718 1 95.12 345 PRO B N 1
ATOM 7191 C CA . PRO B 1 345 ? -12.203 -23.391 -2.35 1 95.12 345 PRO B CA 1
ATOM 7192 C C . PRO B 1 345 ? -11.57 -22.078 -1.906 1 95.12 345 PRO B C 1
ATOM 7194 O O . PRO B 1 345 ? -10.375 -22.047 -1.583 1 95.12 345 PRO B O 1
ATOM 7197 N N . ALA B 1 346 ? -12.367 -21.062 -1.873 1 96.69 346 ALA B N 1
ATOM 7198 C CA . ALA B 1 346 ? -11.867 -19.766 -1.424 1 96.69 346 ALA B CA 1
ATOM 7199 C C . ALA B 1 346 ? -11.445 -19.812 0.042 1 96.69 346 ALA B C 1
ATOM 7201 O O . ALA B 1 346 ? -10.43 -19.234 0.423 1 96.69 346 ALA B O 1
ATOM 7202 N N . PHE B 1 347 ? -12.234 -20.469 0.802 1 95.62 347 PHE B N 1
ATOM 7203 C CA . PHE B 1 347 ? -11.945 -20.609 2.225 1 95.62 347 PHE B CA 1
ATOM 7204 C C . PHE B 1 347 ? -10.594 -21.281 2.438 1 95.62 347 PHE B C 1
ATOM 7206 O O . PHE B 1 347 ? -9.781 -20.812 3.244 1 95.62 347 PHE B O 1
ATOM 7213 N N . SER B 1 348 ? -10.344 -22.328 1.742 1 95.75 348 SER B N 1
ATOM 7214 C CA . SER B 1 348 ? -9.078 -23.062 1.869 1 95.75 348 SER B CA 1
ATOM 7215 C C . SER B 1 348 ? -7.914 -22.234 1.343 1 95.75 348 SER B C 1
ATOM 7217 O O . SER B 1 348 ? -6.816 -22.266 1.909 1 95.75 348 SER B O 1
ATOM 7219 N N . LEU B 1 349 ? -8.188 -21.531 0.263 1 97.62 349 LEU B N 1
ATOM 7220 C CA . LEU B 1 349 ? -7.133 -20.688 -0.302 1 97.62 349 LEU B CA 1
ATOM 7221 C C . LEU B 1 349 ? -6.758 -19.578 0.659 1 97.62 349 LEU B C 1
ATOM 7223 O O . LEU B 1 349 ? -5.582 -19.234 0.788 1 97.62 349 LEU B O 1
ATOM 7227 N N . VAL B 1 350 ? -7.703 -18.984 1.327 1 97.25 350 VAL B N 1
ATOM 7228 C CA . VAL B 1 350 ? -7.441 -17.969 2.342 1 97.25 350 VAL B CA 1
ATOM 7229 C C . VAL B 1 350 ? -6.602 -18.562 3.469 1 97.25 350 VAL B C 1
ATOM 7231 O O . VAL B 1 350 ? -5.668 -17.922 3.959 1 97.25 350 VAL B O 1
ATOM 7234 N N . GLY B 1 351 ? -6.953 -19.766 3.859 1 96.06 351 GLY B N 1
ATOM 7235 C CA . GLY B 1 351 ? -6.215 -20.422 4.922 1 96.06 351 GLY B CA 1
ATOM 7236 C C . GLY B 1 351 ? -4.73 -20.562 4.629 1 96.06 351 GLY B C 1
ATOM 7237 O O . GLY B 1 351 ? -3.895 -20.234 5.473 1 96.06 351 GLY B O 1
ATOM 7238 N N . ILE B 1 352 ? -4.426 -21.031 3.465 1 96.75 352 ILE B N 1
ATOM 7239 C CA . ILE B 1 352 ? -3.021 -21.25 3.131 1 96.75 352 ILE B CA 1
ATOM 7240 C C . ILE B 1 352 ? -2.336 -19.891 2.92 1 96.75 352 ILE B C 1
ATOM 7242 O O . ILE B 1 352 ? -1.155 -19.734 3.236 1 96.75 352 ILE B O 1
ATOM 7246 N N . SER B 1 353 ? -3.057 -18.906 2.377 1 96.81 353 SER B N 1
ATOM 7247 C CA . SER B 1 353 ? -2.496 -17.578 2.215 1 96.81 353 SER B CA 1
ATOM 7248 C C . SER B 1 353 ? -2.146 -16.953 3.562 1 96.81 353 SER B C 1
ATOM 7250 O O . SER B 1 353 ? -1.16 -16.219 3.68 1 96.81 353 SER B O 1
ATOM 7252 N N . ARG B 1 354 ? -2.947 -17.172 4.562 1 95.25 354 ARG B N 1
ATOM 7253 C CA . ARG B 1 354 ? -2.668 -16.703 5.918 1 95.25 354 ARG B CA 1
ATOM 7254 C C . ARG B 1 354 ? -1.382 -17.312 6.453 1 95.25 354 ARG B C 1
ATOM 7256 O O . ARG B 1 354 ? -0.557 -16.625 7.059 1 95.25 354 ARG B O 1
ATOM 7263 N N . LEU B 1 355 ? -1.241 -18.578 6.223 1 94 355 LEU B N 1
ATOM 7264 C CA . LEU B 1 355 ? -0.048 -19.281 6.68 1 94 355 LEU B CA 1
ATOM 7265 C C . LEU B 1 355 ? 1.193 -18.766 5.957 1 94 355 LEU B C 1
ATOM 7267 O O . LEU B 1 355 ? 2.262 -18.641 6.559 1 94 355 LEU B O 1
ATOM 7271 N N . MET B 1 356 ? 1.036 -18.5 4.688 1 93.19 356 MET B N 1
ATOM 7272 C CA . MET B 1 356 ? 2.131 -17.922 3.918 1 93.19 356 MET B CA 1
ATOM 7273 C C . MET B 1 356 ? 2.561 -16.578 4.516 1 93.19 356 MET B C 1
ATOM 7275 O O . MET B 1 356 ? 3.756 -16.312 4.652 1 93.19 356 MET B O 1
ATOM 7279 N N . GLY B 1 357 ? 1.573 -15.781 4.844 1 91.88 357 GLY B N 1
ATOM 7280 C CA . GLY B 1 357 ? 1.859 -14.492 5.449 1 91.88 357 GLY B CA 1
ATOM 7281 C C . GLY B 1 357 ? 2.578 -14.602 6.781 1 91.88 357 GLY B C 1
ATOM 7282 O O . GLY B 1 357 ? 3.52 -13.852 7.051 1 91.88 357 GLY B O 1
ATOM 7283 N N . GLN B 1 358 ? 2.207 -15.492 7.566 1 89.19 358 GLN B N 1
ATOM 7284 C CA . GLN B 1 358 ? 2.836 -15.695 8.867 1 89.19 358 GLN B CA 1
ATOM 7285 C C . GLN B 1 358 ? 4.281 -16.172 8.711 1 89.19 358 GLN B C 1
ATOM 7287 O O . GLN B 1 358 ? 5.156 -15.758 9.477 1 89.19 358 GLN B O 1
ATOM 7292 N N . ALA B 1 359 ? 4.445 -17 7.758 1 86.38 359 ALA B N 1
ATOM 7293 C CA . ALA B 1 359 ? 5.809 -17.438 7.488 1 86.38 359 ALA B CA 1
ATOM 7294 C C . ALA B 1 359 ? 6.691 -16.281 7.043 1 86.38 359 ALA B C 1
ATOM 7296 O O . ALA B 1 359 ? 7.836 -16.156 7.488 1 86.38 359 ALA B O 1
ATOM 7297 N N . MET B 1 360 ? 6.195 -15.438 6.188 1 85.94 360 MET B N 1
ATOM 7298 C CA . MET B 1 360 ? 6.949 -14.289 5.699 1 85.94 360 MET B CA 1
ATOM 7299 C C . MET B 1 360 ? 7.285 -13.336 6.844 1 85.94 360 MET B C 1
ATOM 7301 O O . MET B 1 360 ? 8.383 -12.781 6.898 1 85.94 360 MET B O 1
ATOM 7305 N N . GLU B 1 361 ? 6.328 -13.117 7.711 1 83.75 361 GLU B N 1
ATOM 7306 C CA . GLU B 1 361 ? 6.566 -12.242 8.859 1 83.75 361 GLU B CA 1
ATOM 7307 C C . GLU B 1 361 ? 7.652 -12.812 9.766 1 83.75 361 GLU B C 1
ATOM 7309 O O . GLU B 1 361 ? 8.461 -12.062 10.312 1 83.75 361 GLU B O 1
ATOM 7314 N N . ALA B 1 362 ? 7.645 -14.062 9.867 1 75.56 362 ALA B N 1
ATOM 7315 C CA . ALA B 1 362 ? 8.617 -14.703 10.75 1 75.56 362 ALA B CA 1
ATOM 7316 C C . ALA B 1 362 ? 10.016 -14.672 10.141 1 75.56 362 ALA B C 1
ATOM 7318 O O . ALA B 1 362 ? 11.008 -14.484 10.852 1 75.56 362 ALA B O 1
ATOM 7319 N N . PHE B 1 363 ? 10.07 -14.719 8.828 1 72.94 363 PHE B N 1
ATOM 7320 C CA . PHE B 1 363 ? 11.375 -14.914 8.211 1 72.94 363 PHE B CA 1
ATOM 7321 C C . PHE B 1 363 ? 11.906 -13.609 7.629 1 72.94 363 PHE B C 1
ATOM 7323 O O . PHE B 1 363 ? 13.102 -13.484 7.363 1 72.94 363 PHE B O 1
ATOM 7330 N N . ASN B 1 364 ? 11.031 -12.648 7.348 1 66 364 ASN B N 1
ATOM 7331 C CA . ASN B 1 364 ? 11.445 -11.414 6.691 1 66 364 ASN B CA 1
ATOM 7332 C C . ASN B 1 364 ? 11.727 -10.305 7.703 1 66 364 ASN B C 1
ATOM 7334 O O . ASN B 1 364 ? 12.172 -9.219 7.336 1 66 364 ASN B O 1
ATOM 7338 N N . LYS B 1 365 ? 11.531 -10.547 8.969 1 68.56 365 LYS B N 1
ATOM 7339 C CA . LYS B 1 365 ? 11.758 -9.508 9.961 1 68.56 365 LYS B CA 1
ATOM 7340 C C . LYS B 1 365 ? 13.227 -9.094 9.992 1 68.56 365 LYS B C 1
ATOM 7342 O O . LYS B 1 365 ? 14.102 -9.859 9.578 1 68.56 365 LYS B O 1
ATOM 7347 N N . SER B 1 366 ? 13.32 -7.871 10.344 1 67.56 366 SER B N 1
ATOM 7348 C CA . SER B 1 366 ? 14.68 -7.367 10.477 1 67.56 366 SER B CA 1
ATOM 7349 C C . SER B 1 366 ? 15.484 -8.203 11.469 1 67.56 366 SER B C 1
ATOM 7351 O O . SER B 1 366 ? 14.914 -8.812 12.375 1 67.56 366 SER B O 1
ATOM 7353 N N . LEU B 1 367 ? 16.719 -8.273 11.18 1 61.97 367 LEU B N 1
ATOM 7354 C CA . LEU B 1 367 ? 17.625 -9.125 11.945 1 61.97 367 LEU B CA 1
ATOM 7355 C C . LEU B 1 367 ? 17.516 -8.828 13.438 1 61.97 367 LEU B C 1
ATOM 7357 O O . LEU B 1 367 ? 17.672 -9.734 14.266 1 61.97 367 LEU B O 1
ATOM 7361 N N . ARG B 1 368 ? 17.156 -7.602 13.734 1 60.53 368 ARG B N 1
ATOM 7362 C CA . ARG B 1 368 ? 17.047 -7.203 15.133 1 60.53 368 ARG B CA 1
ATOM 7363 C C . ARG B 1 368 ? 15.859 -7.879 15.805 1 60.53 368 ARG B C 1
ATOM 7365 O O . ARG B 1 368 ? 15.891 -8.141 17.016 1 60.53 368 ARG B O 1
ATOM 7372 N N . TYR B 1 369 ? 14.969 -8.195 14.969 1 59.81 369 TYR B N 1
ATOM 7373 C CA . TYR B 1 369 ? 13.719 -8.703 15.531 1 59.81 369 TYR B CA 1
ATOM 7374 C C . TYR B 1 369 ? 13.508 -10.164 15.164 1 59.81 369 TYR B C 1
ATOM 7376 O O . TYR B 1 369 ? 12.539 -10.789 15.609 1 59.81 369 TYR B O 1
ATOM 7384 N N . ARG B 1 370 ? 14.539 -10.609 14.336 1 62.88 370 ARG B N 1
ATOM 7385 C CA . ARG B 1 370 ? 14.375 -11.977 13.852 1 62.88 370 ARG B CA 1
ATOM 7386 C C . ARG B 1 370 ? 14.82 -12.992 14.906 1 62.88 370 ARG B C 1
ATOM 7388 O O . ARG B 1 370 ? 15.961 -12.953 15.367 1 62.88 370 ARG B O 1
ATOM 7395 N N . SER B 1 371 ? 13.961 -13.336 15.727 1 58.81 371 SER B N 1
ATOM 7396 C CA . SER B 1 371 ? 14.266 -14.477 16.578 1 58.81 371 SER B CA 1
ATOM 7397 C C . SER B 1 371 ? 13.414 -15.688 16.203 1 58.81 371 SER B C 1
ATOM 7399 O O . SER B 1 371 ? 12.25 -15.789 16.609 1 58.81 371 SER B O 1
ATOM 7401 N N . ILE B 1 372 ? 13.859 -16.234 15.109 1 61.03 372 ILE B N 1
ATOM 7402 C CA . ILE B 1 372 ? 13.023 -17.375 14.781 1 61.03 372 ILE B CA 1
ATOM 7403 C C . ILE B 1 372 ? 13.242 -18.484 15.82 1 61.03 372 ILE B C 1
ATOM 7405 O O . ILE B 1 372 ? 14.289 -19.125 15.828 1 61.03 372 ILE B O 1
ATOM 7409 N N . GLN B 1 373 ? 12.312 -18.422 16.656 1 64.06 373 GLN B N 1
ATOM 7410 C CA . GLN B 1 373 ? 12.344 -19.469 17.688 1 64.06 373 GLN B CA 1
ATOM 7411 C C . GLN B 1 373 ? 11.797 -20.781 17.141 1 64.06 373 GLN B C 1
ATOM 7413 O O . GLN B 1 373 ? 10.898 -20.781 16.297 1 64.06 373 GLN B O 1
ATOM 7418 N N . ALA B 1 374 ? 12.469 -21.797 17.438 1 70.44 374 ALA B N 1
ATOM 7419 C CA . ALA B 1 374 ? 12.062 -23.156 17.047 1 70.44 374 ALA B CA 1
ATOM 7420 C C . ALA B 1 374 ? 10.586 -23.391 17.344 1 70.44 374 ALA B C 1
ATOM 7422 O O . ALA B 1 374 ? 9.883 -24.031 16.562 1 70.44 374 ALA B O 1
ATOM 7423 N N . GLN B 1 375 ? 10.164 -22.719 18.312 1 74.56 375 GLN B N 1
ATOM 7424 C CA . GLN B 1 375 ? 8.773 -22.906 18.719 1 74.56 375 GLN B CA 1
ATOM 7425 C C . GLN B 1 375 ? 7.824 -22.25 17.719 1 74.56 375 GLN B C 1
ATOM 7427 O O . GLN B 1 375 ? 6.75 -22.781 17.438 1 74.56 375 GLN B O 1
ATOM 7432 N N . GLU B 1 376 ? 8.266 -21.172 17.219 1 79 376 GLU B N 1
ATOM 7433 C CA . GLU B 1 376 ? 7.43 -20.469 16.25 1 79 376 GLU B CA 1
ATOM 7434 C C . GLU B 1 376 ? 7.316 -21.25 14.953 1 79 376 GLU B C 1
ATOM 7436 O O . GLU B 1 376 ? 6.242 -21.312 14.352 1 79 376 GLU B O 1
ATOM 7441 N N . THR B 1 377 ? 8.359 -21.875 14.555 1 80.75 377 THR B N 1
ATOM 7442 C CA . THR B 1 377 ? 8.352 -22.672 13.336 1 80.75 377 THR B CA 1
ATOM 7443 C C . THR B 1 377 ? 7.484 -23.906 13.516 1 80.75 377 THR B C 1
ATOM 7445 O O . THR B 1 377 ? 6.77 -24.312 12.594 1 80.75 377 THR B O 1
ATOM 7448 N N . LEU B 1 378 ? 7.574 -24.5 14.695 1 84.44 378 LEU B N 1
ATOM 7449 C CA . LEU B 1 378 ? 6.77 -25.672 14.977 1 84.44 378 LEU B CA 1
ATOM 7450 C C . LEU B 1 378 ? 5.281 -25.344 14.977 1 84.44 378 LEU B C 1
ATOM 7452 O O . LEU B 1 378 ? 4.457 -26.125 14.516 1 84.44 378 LEU B O 1
ATOM 7456 N N . GLN B 1 379 ? 5.012 -24.203 15.5 1 88.38 379 GLN B N 1
ATOM 7457 C CA . GLN B 1 379 ? 3.617 -23.766 15.5 1 88.38 379 GLN B CA 1
ATOM 7458 C C . GLN B 1 379 ? 3.098 -23.578 14.078 1 88.38 379 GLN B C 1
ATOM 7460 O O . GLN B 1 379 ? 1.979 -23.984 13.766 1 88.38 379 GLN B O 1
ATOM 7465 N N . LEU B 1 380 ? 3.879 -22.984 13.25 1 90.25 380 LEU B N 1
ATOM 7466 C CA . LEU B 1 380 ? 3.477 -22.766 11.867 1 90.25 380 LEU B CA 1
ATOM 7467 C C . LEU B 1 380 ? 3.301 -24.094 11.141 1 90.25 380 LEU B C 1
ATOM 7469 O O . LEU B 1 380 ? 2.361 -24.266 10.359 1 90.25 380 LEU B O 1
ATOM 7473 N N . ARG B 1 381 ? 4.156 -25.062 11.43 1 90.69 381 ARG B N 1
ATOM 7474 C CA . ARG B 1 381 ? 4.066 -26.391 10.797 1 90.69 381 ARG B CA 1
ATOM 7475 C C . ARG B 1 381 ? 2.809 -27.125 11.258 1 90.69 381 ARG B C 1
ATOM 7477 O O . ARG B 1 381 ? 2.15 -27.781 10.453 1 90.69 381 ARG B O 1
ATOM 7484 N N . THR B 1 382 ? 2.531 -26.969 12.5 1 92.62 382 THR B N 1
ATOM 7485 C CA . THR B 1 382 ? 1.343 -27.625 13.047 1 92.62 382 THR B CA 1
ATOM 7486 C C . THR B 1 382 ? 0.078 -27.062 12.398 1 92.62 382 THR B C 1
ATOM 7488 O O . THR B 1 382 ? -0.822 -27.828 12.031 1 92.62 382 THR B O 1
ATOM 7491 N N . GLU B 1 383 ? 0.077 -25.797 12.273 1 93.94 383 GLU B N 1
ATOM 7492 C CA . GLU B 1 383 ? -1.083 -25.172 11.648 1 93.94 383 GLU B CA 1
ATOM 7493 C C . GLU B 1 383 ? -1.21 -25.578 10.188 1 93.94 383 GLU B C 1
ATOM 7495 O O . GLU B 1 383 ? -2.32 -25.719 9.672 1 93.94 383 GLU B O 1
ATOM 7500 N N . LEU B 1 384 ? -0.146 -25.703 9.508 1 95.44 384 LEU B N 1
ATOM 7501 C CA . LEU B 1 384 ? -0.157 -26.141 8.117 1 95.44 384 LEU B CA 1
ATOM 7502 C C . LEU B 1 384 ? -0.707 -27.562 7.996 1 95.44 384 LEU B C 1
ATOM 7504 O O . LEU B 1 384 ? -1.52 -27.844 7.113 1 95.44 384 LEU B O 1
ATOM 7508 N N . GLU B 1 385 ? -0.245 -28.438 8.914 1 93.56 385 GLU B N 1
ATOM 7509 C CA . GLU B 1 385 ? -0.741 -29.812 8.906 1 93.56 385 GLU B CA 1
ATOM 7510 C C . GLU B 1 385 ? -2.234 -29.859 9.219 1 93.56 385 GLU B C 1
ATOM 7512 O O . GLU B 1 385 ? -2.965 -30.672 8.648 1 93.56 385 GLU B O 1
ATOM 7517 N N . ARG B 1 386 ? -2.611 -28.984 10.109 1 92.69 386 ARG B N 1
ATOM 7518 C CA . ARG B 1 386 ? -4.035 -28.906 10.422 1 92.69 386 ARG B CA 1
ATOM 7519 C C . ARG B 1 386 ? -4.84 -28.484 9.203 1 92.69 386 ARG B C 1
ATOM 7521 O O . ARG B 1 386 ? -5.91 -29.031 8.93 1 92.69 386 ARG B O 1
ATOM 7528 N N . TRP B 1 387 ? -4.363 -27.484 8.555 1 94.5 387 TRP B N 1
ATOM 7529 C CA . TRP B 1 387 ? -5.004 -27.016 7.328 1 94.5 387 TRP B CA 1
ATOM 7530 C C . TRP B 1 387 ? -5.125 -28.141 6.305 1 94.5 387 TRP B C 1
ATOM 7532 O O . TRP B 1 387 ? -6.184 -28.344 5.707 1 94.5 387 TRP B O 1
ATOM 7542 N N . TRP B 1 388 ? -4.078 -28.922 6.066 1 93.94 388 TRP B N 1
ATOM 7543 C CA . TRP B 1 388 ? -4.059 -30.016 5.086 1 93.94 388 TRP B CA 1
ATOM 7544 C C . TRP B 1 388 ? -4.996 -31.141 5.508 1 93.94 388 TRP B C 1
ATOM 7546 O O . TRP B 1 388 ? -5.719 -31.703 4.676 1 93.94 388 TRP B O 1
ATOM 7556 N N . ASN B 1 389 ? -5.043 -31.422 6.801 1 90.12 389 ASN B N 1
ATOM 7557 C CA . ASN B 1 389 ? -5.902 -32.469 7.324 1 90.12 389 ASN B CA 1
ATOM 7558 C C . ASN B 1 389 ? -7.379 -32.094 7.211 1 90.12 389 ASN B C 1
ATOM 7560 O O . ASN B 1 389 ? -8.227 -32.969 7.008 1 90.12 389 ASN B O 1
ATOM 7564 N N . ASP B 1 390 ? -7.621 -30.875 7.324 1 87.06 390 ASP B N 1
ATOM 7565 C CA . ASP B 1 390 ? -9 -30.406 7.211 1 87.06 390 ASP B CA 1
ATOM 7566 C C . ASP B 1 390 ? -9.508 -30.531 5.773 1 87.06 390 ASP B C 1
ATOM 7568 O O . ASP B 1 390 ? -10.695 -30.781 5.551 1 87.06 390 ASP B O 1
ATOM 7572 N N . ILE B 1 391 ? -8.664 -30.281 4.836 1 87.94 391 ILE B N 1
ATOM 7573 C CA . ILE B 1 391 ? -9.055 -30.406 3.438 1 87.94 391 ILE B CA 1
ATOM 7574 C C . ILE B 1 391 ? -9.312 -31.875 3.107 1 87.94 391 ILE B C 1
ATOM 7576 O O . ILE B 1 391 ? -10.234 -32.188 2.359 1 87.94 391 ILE B O 1
ATOM 7580 N N . GLY B 1 392 ? -8.477 -32.781 3.648 1 81.81 392 GLY B N 1
ATOM 7581 C CA . GLY B 1 392 ? -8.727 -34.219 3.598 1 81.81 392 GLY B CA 1
ATOM 7582 C C . GLY B 1 392 ? -8.344 -34.844 2.271 1 81.81 392 GLY B C 1
ATOM 7583 O O . GLY B 1 392 ? -8.898 -35.875 1.879 1 81.81 392 GLY B O 1
ATOM 7584 N N . PHE B 1 393 ? -7.566 -34.188 1.441 1 79.88 393 PHE B N 1
ATOM 7585 C CA . PHE B 1 393 ? -7.105 -34.781 0.198 1 79.88 393 PHE B CA 1
ATOM 7586 C C . PHE B 1 393 ? -6 -35.781 0.467 1 79.88 393 PHE B C 1
ATOM 7588 O O . PHE B 1 393 ? -5.223 -35.625 1.409 1 79.88 393 PHE B O 1
ATOM 7595 N N . ASP B 1 394 ? -6.027 -36.938 -0.104 1 68.19 394 ASP B N 1
ATOM 7596 C CA . ASP B 1 394 ? -4.914 -37.875 -0.017 1 68.19 394 ASP B CA 1
ATOM 7597 C C . ASP B 1 394 ? -3.82 -37.5 -1.024 1 68.19 394 ASP B C 1
ATOM 7599 O O . ASP B 1 394 ? -4.109 -37 -2.104 1 68.19 394 ASP B O 1
ATOM 7603 N N . ASP B 1 395 ? -2.605 -37.438 -0.576 1 60.03 395 ASP B N 1
ATOM 7604 C CA . ASP B 1 395 ? -1.473 -37.062 -1.414 1 60.03 395 ASP B CA 1
ATOM 7605 C C . ASP B 1 395 ? -1.396 -37.938 -2.662 1 60.03 395 ASP B C 1
ATOM 7607 O O . ASP B 1 395 ? -0.917 -37.5 -3.709 1 60.03 395 ASP B O 1
ATOM 7611 N N . ASP B 1 396 ? -1.667 -39.25 -2.49 1 52.75 396 ASP B N 1
ATOM 7612 C CA . ASP B 1 396 ? -1.372 -40.188 -3.564 1 52.75 396 ASP B CA 1
ATOM 7613 C C . ASP B 1 396 ? -2.479 -40.188 -4.617 1 52.75 396 ASP B C 1
ATOM 7615 O O . ASP B 1 396 ? -2.494 -41.031 -5.516 1 52.75 396 ASP B O 1
ATOM 7619 N N . GLY B 1 397 ? -3.082 -39 -4.809 1 50.78 397 GLY B N 1
ATOM 7620 C CA . GLY B 1 397 ? -3.961 -38.875 -5.961 1 50.78 397 GLY B CA 1
ATOM 7621 C C . GLY B 1 397 ? -5.125 -39.844 -5.941 1 50.78 397 GLY B C 1
ATOM 7622 O O . GLY B 1 397 ? -6.008 -39.781 -6.797 1 50.78 397 GLY B O 1
ATOM 7623 N N . GLU B 1 398 ? -4.922 -40.938 -5.219 1 48.78 398 GLU B N 1
ATOM 7624 C CA . GLU B 1 398 ? -5.863 -42.031 -5.418 1 48.78 398 GLU B CA 1
ATOM 7625 C C . GLU B 1 398 ? -7.176 -41.781 -4.684 1 48.78 398 GLU B C 1
ATOM 7627 O O . GLU B 1 398 ? -8.211 -42.344 -5.031 1 48.78 398 GLU B O 1
ATOM 7632 N N . ALA B 1 399 ? -7.117 -41.156 -3.604 1 50.38 399 ALA B N 1
ATOM 7633 C CA . ALA B 1 399 ? -8.422 -41.031 -2.955 1 50.38 399 ALA B CA 1
ATOM 7634 C C . ALA B 1 399 ? -9.273 -39.969 -3.621 1 50.38 399 ALA B C 1
ATOM 7636 O O . ALA B 1 399 ? -8.836 -38.844 -3.785 1 50.38 399 ALA B O 1
ATOM 7637 N N . THR B 1 400 ? -10.086 -40.344 -4.375 1 52.47 400 THR B N 1
ATOM 7638 C CA . THR B 1 400 ? -11.055 -39.5 -5.07 1 52.47 400 THR B CA 1
ATOM 7639 C C . THR B 1 400 ? -11.797 -38.594 -4.078 1 52.47 400 THR B C 1
ATOM 7641 O O . THR B 1 400 ? -12.438 -39.094 -3.15 1 52.47 400 THR B O 1
ATOM 7644 N N . PRO B 1 401 ? -11.312 -37.375 -3.873 1 56.69 401 PRO B N 1
ATOM 7645 C CA . PRO B 1 401 ? -12.211 -36.531 -3.061 1 56.69 401 PRO B CA 1
ATOM 7646 C C . PRO B 1 401 ? -13.688 -36.812 -3.371 1 56.69 401 PRO B C 1
ATOM 7648 O O . PRO B 1 401 ? -14.023 -37.25 -4.473 1 56.69 401 PRO B O 1
ATOM 7651 N N . ASP B 1 402 ? -14.492 -36.906 -2.371 1 60.75 402 ASP B N 1
ATOM 7652 C CA . ASP B 1 402 ? -15.938 -37 -2.59 1 60.75 402 ASP B CA 1
ATOM 7653 C C . ASP B 1 402 ? -16.375 -36.094 -3.729 1 60.75 402 ASP B C 1
ATOM 7655 O O . ASP B 1 402 ? -16.031 -34.906 -3.75 1 60.75 402 ASP B O 1
ATOM 7659 N N . ALA B 1 403 ? -16.641 -36.656 -4.801 1 62.72 403 ALA B N 1
ATOM 7660 C CA . ALA B 1 403 ? -17.141 -35.969 -5.988 1 62.72 403 ALA B CA 1
ATOM 7661 C C . ALA B 1 403 ? -17.984 -34.75 -5.613 1 62.72 403 ALA B C 1
ATOM 7663 O O . ALA B 1 403 ? -18.109 -33.812 -6.391 1 62.72 403 ALA B O 1
ATOM 7664 N N . ASP B 1 404 ? -18.25 -34.719 -4.387 1 76.44 404 ASP B N 1
ATOM 7665 C CA . ASP B 1 404 ? -19.188 -33.656 -4.02 1 76.44 404 ASP B CA 1
ATOM 7666 C C . ASP B 1 404 ? -18.453 -32.5 -3.357 1 76.44 404 ASP B C 1
ATOM 7668 O O . ASP B 1 404 ? -19.047 -31.438 -3.098 1 76.44 404 ASP B O 1
ATOM 7672 N N . ASP B 1 405 ? -17.141 -32.625 -3.307 1 84.12 405 ASP B N 1
ATOM 7673 C CA . ASP B 1 405 ? -16.391 -31.562 -2.676 1 84.12 405 ASP B CA 1
ATOM 7674 C C . ASP B 1 405 ? -16.031 -30.484 -3.693 1 84.12 405 ASP B C 1
ATOM 7676 O O . ASP B 1 405 ? -15.367 -30.766 -4.695 1 84.12 405 ASP B O 1
ATOM 7680 N N . ALA B 1 406 ? -16.484 -29.281 -3.459 1 88.5 406 ALA B N 1
ATOM 7681 C CA . ALA B 1 406 ? -16.281 -28.156 -4.375 1 88.5 406 ALA B CA 1
ATOM 7682 C C . ALA B 1 406 ? -14.789 -27.891 -4.578 1 88.5 406 ALA B C 1
ATOM 7684 O O . ALA B 1 406 ? -14.406 -27.203 -5.535 1 88.5 406 ALA B O 1
ATOM 7685 N N . ARG B 1 407 ? -13.914 -28.672 -3.816 1 91.44 407 ARG B N 1
ATOM 7686 C CA . ARG B 1 407 ? -12.469 -28.469 -3.9 1 91.44 407 ARG B CA 1
ATOM 7687 C C . ARG B 1 407 ? -11.828 -29.469 -4.848 1 91.44 407 ARG B C 1
ATOM 7689 O O . ARG B 1 407 ? -10.672 -29.312 -5.25 1 91.44 407 ARG B O 1
ATOM 7696 N N . SER B 1 408 ? -12.531 -30.297 -5.234 1 88.88 408 SER B N 1
ATOM 7697 C CA . SER B 1 408 ? -12 -31.422 -5.984 1 88.88 408 SER B CA 1
ATOM 7698 C C . SER B 1 408 ? -11.336 -30.969 -7.277 1 88.88 408 SER B C 1
ATOM 7700 O O . SER B 1 408 ? -10.266 -31.453 -7.645 1 88.88 408 SER B O 1
ATOM 7702 N N . PRO B 1 409 ? -11.969 -30.016 -7.961 1 89.31 409 PRO B N 1
ATOM 7703 C CA . PRO B 1 409 ? -11.32 -29.562 -9.195 1 89.31 409 PRO B CA 1
ATOM 7704 C C . PRO B 1 409 ? -9.977 -28.875 -8.938 1 89.31 409 PRO B C 1
ATOM 7706 O O . PRO B 1 409 ? -9.18 -28.719 -9.859 1 89.31 409 PRO B O 1
ATOM 7709 N N . TYR B 1 410 ? -9.711 -28.531 -7.699 1 93.25 410 TYR B N 1
ATOM 7710 C CA . TYR B 1 410 ? -8.508 -27.766 -7.367 1 93.25 410 TYR B CA 1
ATOM 7711 C C . TYR B 1 410 ? -7.531 -28.625 -6.566 1 93.25 410 TYR B C 1
ATOM 7713 O O . TYR B 1 410 ? -6.656 -28.094 -5.875 1 93.25 410 TYR B O 1
ATOM 7721 N N . LYS B 1 411 ? -7.633 -29.875 -6.629 1 92.31 411 LYS B N 1
ATOM 7722 C CA . LYS B 1 411 ? -6.809 -30.797 -5.855 1 92.31 411 LYS B CA 1
ATOM 7723 C C . LYS B 1 411 ? -5.328 -30.594 -6.164 1 92.31 411 LYS B C 1
ATOM 7725 O O . LYS B 1 411 ? -4.504 -30.5 -5.254 1 92.31 411 LYS B O 1
ATOM 7730 N N . THR B 1 412 ? -5.004 -30.531 -7.461 1 93.44 412 THR B N 1
ATOM 7731 C CA . THR B 1 412 ? -3.619 -30.328 -7.867 1 93.44 412 THR B CA 1
ATOM 7732 C C . THR B 1 412 ? -3.062 -29.047 -7.266 1 93.44 412 THR B C 1
ATOM 7734 O O . THR B 1 412 ? -1.95 -29.031 -6.734 1 93.44 412 THR B O 1
ATOM 7737 N N . LEU B 1 413 ? -3.814 -28 -7.332 1 95.94 413 LEU B N 1
ATOM 7738 C CA . LEU B 1 413 ? -3.395 -26.703 -6.809 1 95.94 413 LEU B CA 1
ATOM 7739 C C . LEU B 1 413 ? -3.139 -26.797 -5.309 1 95.94 413 LEU B C 1
ATOM 7741 O O . LEU B 1 413 ? -2.098 -26.344 -4.828 1 95.94 413 LEU B O 1
ATOM 7745 N N . PHE B 1 414 ? -4.02 -27.359 -4.547 1 96.12 414 PHE B N 1
ATOM 7746 C CA . PHE B 1 414 ? -3.91 -27.375 -3.096 1 96.12 414 PHE B CA 1
ATOM 7747 C C . PHE B 1 414 ? -2.766 -28.266 -2.648 1 96.12 414 PHE B C 1
ATOM 7749 O O . PHE B 1 414 ? -2.08 -27.969 -1.669 1 96.12 414 PHE B O 1
ATOM 7756 N N . ILE B 1 415 ? -2.547 -29.375 -3.393 1 95.56 415 ILE B N 1
ATOM 7757 C CA . ILE B 1 415 ? -1.402 -30.219 -3.09 1 95.56 415 ILE B CA 1
ATOM 7758 C C . ILE B 1 415 ? -0.108 -29.438 -3.289 1 95.56 415 ILE B C 1
ATOM 7760 O O . ILE B 1 415 ? 0.776 -29.453 -2.428 1 95.56 415 ILE B O 1
ATOM 7764 N N . CYS B 1 416 ? -0.039 -28.781 -4.402 1 96.88 416 CYS B N 1
ATOM 7765 C CA . CYS B 1 416 ? 1.169 -28.031 -4.723 1 96.88 416 CYS B CA 1
ATOM 7766 C C . CYS B 1 416 ? 1.378 -26.891 -3.736 1 96.88 416 CYS B C 1
ATOM 7768 O O . CYS B 1 416 ? 2.508 -26.625 -3.324 1 96.88 416 CYS B O 1
ATOM 7770 N N . LEU B 1 417 ? 0.304 -26.219 -3.365 1 97.12 417 LEU B N 1
ATOM 7771 C CA . LEU B 1 417 ? 0.407 -25.141 -2.398 1 97.12 417 LEU B CA 1
ATOM 7772 C C . LEU B 1 417 ? 0.869 -25.656 -1.042 1 97.12 417 LEU B C 1
ATOM 7774 O O . LEU B 1 417 ? 1.698 -25.031 -0.381 1 97.12 417 LEU B O 1
ATOM 7778 N N . TYR B 1 418 ? 0.327 -26.75 -0.625 1 96.44 418 TYR B N 1
ATOM 7779 C CA . TYR B 1 418 ? 0.732 -27.359 0.634 1 96.44 418 TYR B CA 1
ATOM 7780 C C . TYR B 1 418 ? 2.219 -27.688 0.625 1 96.44 418 TYR B C 1
ATOM 7782 O O . TYR B 1 418 ? 2.949 -27.328 1.549 1 96.44 418 TYR B O 1
ATOM 7790 N N . ARG B 1 419 ? 2.672 -28.344 -0.377 1 96.38 419 ARG B N 1
ATOM 7791 C CA . ARG B 1 419 ? 4.066 -28.75 -0.461 1 96.38 419 ARG B CA 1
ATOM 7792 C C . ARG B 1 419 ? 4.992 -27.547 -0.598 1 96.38 419 ARG B C 1
ATOM 7794 O O . ARG B 1 419 ? 6.113 -27.562 -0.086 1 96.38 419 ARG B O 1
ATOM 7801 N N . GLN B 1 420 ? 4.547 -26.594 -1.34 1 95.75 420 GLN B N 1
ATOM 7802 C CA . GLN B 1 420 ? 5.316 -25.359 -1.43 1 95.75 420 GLN B CA 1
ATOM 7803 C C . GLN B 1 420 ? 5.531 -24.75 -0.051 1 95.75 420 GLN B C 1
ATOM 7805 O O . GLN B 1 420 ? 6.613 -24.234 0.246 1 95.75 420 GLN B O 1
ATOM 7810 N N . GLN B 1 421 ? 4.492 -24.766 0.773 1 95.25 421 GLN B N 1
ATOM 7811 C CA . GLN B 1 421 ? 4.602 -24.188 2.109 1 95.25 421 GLN B CA 1
ATOM 7812 C C . GLN B 1 421 ? 5.504 -25.031 3.002 1 95.25 421 GLN B C 1
ATOM 7814 O O . GLN B 1 421 ? 6.207 -24.516 3.865 1 95.25 421 GLN B O 1
ATOM 7819 N N . VAL B 1 422 ? 5.48 -26.312 2.793 1 94.62 422 VAL B N 1
ATOM 7820 C CA . VAL B 1 422 ? 6.402 -27.172 3.516 1 94.62 422 VAL B CA 1
ATOM 7821 C C . VAL B 1 422 ? 7.844 -26.797 3.182 1 94.62 422 VAL B C 1
ATOM 7823 O O . VAL B 1 422 ? 8.695 -26.703 4.07 1 94.62 422 VAL B O 1
ATOM 7826 N N . ILE B 1 423 ? 8.109 -26.562 1.936 1 93.56 423 ILE B N 1
ATOM 7827 C CA . ILE B 1 423 ? 9.438 -26.156 1.5 1 93.56 423 ILE B CA 1
ATOM 7828 C C . ILE B 1 423 ? 9.797 -24.812 2.119 1 93.56 423 ILE B C 1
ATOM 7830 O O . ILE B 1 423 ? 10.906 -24.641 2.637 1 93.56 423 ILE B O 1
ATOM 7834 N N . ALA B 1 424 ? 8.867 -23.906 2.09 1 89.75 424 ALA B N 1
ATOM 7835 C CA . ALA B 1 424 ? 9.117 -22.562 2.609 1 89.75 424 ALA B CA 1
ATOM 7836 C C . ALA B 1 424 ? 9.469 -22.594 4.094 1 89.75 424 ALA B C 1
ATOM 7838 O O . ALA B 1 424 ? 10.289 -21.812 4.562 1 89.75 424 ALA B O 1
ATOM 7839 N N . LEU B 1 425 ? 8.883 -23.484 4.859 1 88.38 425 LEU B N 1
ATOM 7840 C CA . LEU B 1 425 ? 9.102 -23.562 6.297 1 88.38 425 LEU B CA 1
ATOM 7841 C C . LEU B 1 425 ? 10.383 -24.328 6.609 1 88.38 425 LEU B C 1
ATOM 7843 O O . LEU B 1 425 ? 10.969 -24.172 7.684 1 88.38 425 LEU B O 1
ATOM 7847 N N . SER B 1 426 ? 10.859 -25.141 5.637 1 88.5 426 SER B N 1
ATOM 7848 C CA . SER B 1 426 ? 12.047 -25.953 5.859 1 88.5 426 SER B CA 1
ATOM 7849 C C . SER B 1 426 ? 13.289 -25.281 5.305 1 88.5 426 SER B C 1
ATOM 7851 O O . SER B 1 426 ? 14.414 -25.594 5.723 1 88.5 426 SER B O 1
ATOM 7853 N N . ARG B 1 427 ? 13.117 -24.406 4.445 1 85.69 427 ARG B N 1
ATOM 7854 C CA . ARG B 1 427 ? 14.195 -23.797 3.676 1 85.69 427 ARG B CA 1
ATOM 7855 C C . ARG B 1 427 ? 15.172 -23.062 4.59 1 85.69 427 ARG B C 1
ATOM 7857 O O . ARG B 1 427 ? 16.391 -23.125 4.387 1 85.69 427 ARG B O 1
ATOM 7864 N N . PRO B 1 428 ? 14.758 -22.375 5.602 1 81.69 428 PRO B N 1
ATOM 7865 C CA . PRO B 1 428 ? 15.711 -21.672 6.461 1 81.69 428 PRO B CA 1
ATOM 7866 C C . PRO B 1 428 ? 16.734 -22.609 7.098 1 81.69 428 PRO B C 1
ATOM 7868 O O . PRO B 1 428 ? 17.875 -22.203 7.336 1 81.69 428 PRO B O 1
ATOM 7871 N N . ALA B 1 429 ? 16.375 -23.828 7.305 1 83.31 429 ALA B N 1
ATOM 7872 C CA . ALA B 1 429 ? 17.297 -24.797 7.91 1 83.31 429 ALA B CA 1
ATOM 7873 C C . ALA B 1 429 ? 18.375 -25.234 6.922 1 83.31 429 ALA B C 1
ATOM 7875 O O . ALA B 1 429 ? 19.406 -25.766 7.32 1 83.31 429 ALA B O 1
ATOM 7876 N N . LEU B 1 430 ? 18.156 -24.969 5.672 1 85 430 LEU B N 1
ATOM 7877 C CA . LEU B 1 430 ? 19.172 -25.297 4.664 1 85 430 LEU B CA 1
ATOM 7878 C C . LEU B 1 430 ? 20.328 -24.312 4.715 1 85 430 LEU B C 1
ATOM 7880 O O . LEU B 1 430 ? 21.375 -24.547 4.102 1 85 430 LEU B O 1
ATOM 7884 N N . SER B 1 431 ? 20.172 -23.25 5.516 1 78.88 431 SER B N 1
ATOM 7885 C CA . SER B 1 431 ? 21.25 -22.281 5.684 1 78.88 431 SER B CA 1
ATOM 7886 C C . SER B 1 431 ? 22.234 -22.719 6.766 1 78.88 431 SER B C 1
ATOM 7888 O O . SER B 1 431 ? 23.312 -22.156 6.887 1 78.88 431 SER B O 1
ATOM 7890 N N . LEU B 1 432 ? 21.828 -23.766 7.48 1 80.69 432 LEU B N 1
ATOM 7891 C CA . LEU B 1 432 ? 22.703 -24.297 8.516 1 80.69 432 LEU B CA 1
ATOM 7892 C C . LEU B 1 432 ? 23.828 -25.125 7.898 1 80.69 432 LEU B C 1
ATOM 7894 O O . LEU B 1 432 ? 23.828 -25.375 6.691 1 80.69 432 LEU B O 1
ATOM 7898 N N . ALA B 1 433 ? 24.766 -25.484 8.828 1 80.94 433 ALA B N 1
ATOM 7899 C CA . ALA B 1 433 ? 25.859 -26.312 8.344 1 80.94 433 ALA B CA 1
ATOM 7900 C C . ALA B 1 433 ? 25.359 -27.625 7.777 1 80.94 433 ALA B C 1
ATOM 7902 O O . ALA B 1 433 ? 24.453 -28.25 8.352 1 80.94 433 ALA B O 1
ATOM 7903 N N . PRO B 1 434 ? 25.891 -28.016 6.633 1 83.88 434 PRO B N 1
ATOM 7904 C CA . PRO B 1 434 ? 25.422 -29.234 5.984 1 83.88 434 PRO B CA 1
ATOM 7905 C C . PRO B 1 434 ? 25.609 -30.469 6.863 1 83.88 434 PRO B C 1
ATOM 7907 O O . PRO B 1 434 ? 24.953 -31.5 6.629 1 83.88 434 PRO B O 1
ATOM 7910 N N . THR B 1 435 ? 26.438 -30.344 7.812 1 84.69 435 THR B N 1
ATOM 7911 C CA . THR B 1 435 ? 26.688 -31.484 8.68 1 84.69 435 THR B CA 1
ATOM 7912 C C . THR B 1 435 ? 25.656 -31.547 9.805 1 84.69 435 THR B C 1
ATOM 7914 O O . THR B 1 435 ? 25.531 -32.562 10.477 1 84.69 435 THR B O 1
ATOM 7917 N N . ALA B 1 436 ? 24.938 -30.516 9.922 1 85.25 436 ALA B N 1
ATOM 7918 C CA . ALA B 1 436 ? 23.922 -30.484 10.969 1 85.25 436 ALA B CA 1
ATOM 7919 C C . ALA B 1 436 ? 22.734 -31.359 10.609 1 85.25 436 ALA B C 1
ATOM 7921 O O . ALA B 1 436 ? 22.312 -31.422 9.453 1 85.25 436 ALA B O 1
ATOM 7922 N N . LEU B 1 437 ? 22.203 -32.125 11.594 1 87.94 437 LEU B N 1
ATOM 7923 C CA . LEU B 1 437 ? 21.062 -33 11.391 1 87.94 437 LEU B CA 1
ATOM 7924 C C . LEU B 1 437 ? 19.859 -32.219 10.898 1 87.94 437 LEU B C 1
ATOM 7926 O O . LEU B 1 437 ? 19.062 -32.719 10.094 1 87.94 437 LEU B O 1
ATOM 7930 N N . GLN B 1 438 ? 19.703 -31.016 11.406 1 85 438 GLN B N 1
ATOM 7931 C CA . GLN B 1 438 ? 18.578 -30.172 11 1 85 438 GLN B CA 1
ATOM 7932 C C . GLN B 1 438 ? 18.641 -29.844 9.508 1 85 438 GLN B C 1
ATOM 7934 O O . GLN B 1 438 ? 17.609 -29.781 8.836 1 85 438 GLN B O 1
ATOM 7939 N N . HIS B 1 439 ? 19.797 -29.656 9.062 1 88.12 439 HIS B N 1
ATOM 7940 C CA . HIS B 1 439 ? 20 -29.391 7.641 1 88.12 439 HIS B CA 1
ATOM 7941 C C . HIS B 1 439 ? 19.625 -30.609 6.801 1 88.12 439 HIS B C 1
ATOM 7943 O O . HIS B 1 439 ? 18.891 -30.469 5.809 1 88.12 439 HIS B O 1
ATOM 7949 N N . THR B 1 440 ? 20.078 -31.734 7.199 1 89.88 440 THR B N 1
ATOM 7950 C CA . THR B 1 440 ? 19.828 -32.938 6.445 1 89.88 440 THR B CA 1
ATOM 7951 C C . THR B 1 440 ? 18.328 -33.25 6.434 1 89.88 440 THR B C 1
ATOM 7953 O O . THR B 1 440 ? 17.781 -33.656 5.398 1 89.88 440 THR B O 1
ATOM 7956 N N . TYR B 1 441 ? 17.734 -33.125 7.551 1 91 441 TYR B N 1
ATOM 7957 C CA . TYR B 1 441 ? 16.297 -33.375 7.641 1 91 441 TYR B CA 1
ATOM 7958 C C . TYR B 1 441 ? 15.523 -32.406 6.746 1 91 441 TYR B C 1
ATOM 7960 O O . TYR B 1 441 ? 14.586 -32.812 6.051 1 91 441 TYR B O 1
ATOM 7968 N N . ALA B 1 442 ? 15.867 -31.188 6.816 1 91.25 442 ALA B N 1
ATOM 7969 C CA . ALA B 1 442 ? 15.211 -30.172 5.992 1 91.25 442 ALA B CA 1
ATOM 7970 C C . ALA B 1 442 ? 15.391 -30.469 4.508 1 91.25 442 ALA B C 1
ATOM 7972 O O . ALA B 1 442 ? 14.461 -30.312 3.719 1 91.25 442 ALA B O 1
ATOM 7973 N N . LEU B 1 443 ? 16.531 -30.875 4.141 1 91.44 443 LEU B N 1
ATOM 7974 C CA . LEU B 1 443 ? 16.797 -31.188 2.738 1 91.44 443 LEU B CA 1
ATOM 7975 C C . LEU B 1 443 ? 15.93 -32.344 2.266 1 91.44 443 LEU B C 1
ATOM 7977 O O . LEU B 1 443 ? 15.32 -32.281 1.192 1 91.44 443 LEU B O 1
ATOM 7981 N N . GLU B 1 444 ? 15.875 -33.375 3.057 1 92.69 444 GLU B N 1
ATOM 7982 C CA . GLU B 1 444 ? 15.062 -34.531 2.676 1 92.69 444 GLU B CA 1
ATOM 7983 C C . GLU B 1 444 ? 13.586 -34.156 2.588 1 92.69 444 GLU B C 1
ATOM 7985 O O . GLU B 1 444 ? 12.867 -34.656 1.717 1 92.69 444 GLU B O 1
ATOM 7990 N N . THR B 1 445 ? 13.148 -33.344 3.5 1 93.88 445 THR B N 1
ATOM 7991 C CA . THR B 1 445 ? 11.773 -32.875 3.482 1 93.88 445 THR B CA 1
ATOM 7992 C C . THR B 1 445 ? 11.492 -32.062 2.223 1 93.88 445 THR B C 1
ATOM 7994 O O . THR B 1 445 ? 10.43 -32.188 1.608 1 93.88 445 THR B O 1
ATOM 7997 N N . CYS B 1 446 ? 12.422 -31.219 1.873 1 94.38 446 CYS B N 1
ATOM 7998 C CA . CYS B 1 446 ? 12.281 -30.391 0.677 1 94.38 446 CYS B CA 1
ATOM 7999 C C . CYS B 1 446 ? 12.297 -31.25 -0.581 1 94.38 446 CYS B C 1
ATOM 8001 O O . CYS B 1 446 ? 11.523 -31.016 -1.511 1 94.38 446 CYS B O 1
ATOM 8003 N N . VAL B 1 447 ? 13.164 -32.25 -0.607 1 93.81 447 VAL B N 1
ATOM 8004 C CA . VAL B 1 447 ? 13.25 -33.125 -1.758 1 93.81 447 VAL B CA 1
ATOM 8005 C C . VAL B 1 447 ? 11.93 -33.875 -1.923 1 93.81 447 VAL B C 1
ATOM 8007 O O . VAL B 1 447 ? 11.383 -33.969 -3.029 1 93.81 447 VAL B O 1
ATOM 8010 N N . ALA B 1 448 ? 11.43 -34.375 -0.847 1 94.56 448 ALA B N 1
ATOM 8011 C CA . ALA B 1 448 ? 10.156 -35.125 -0.892 1 94.56 448 ALA B CA 1
ATOM 8012 C C . ALA B 1 448 ? 9.039 -34.219 -1.416 1 94.56 448 ALA B C 1
ATOM 8014 O O . ALA B 1 448 ? 8.219 -34.656 -2.225 1 94.56 448 ALA B O 1
ATOM 8015 N N . SER B 1 449 ? 8.977 -33.031 -0.918 1 96.38 449 SER B N 1
ATOM 8016 C CA . SER B 1 449 ? 7.953 -32.094 -1.34 1 96.38 449 SER B CA 1
ATOM 8017 C C . SER B 1 449 ? 8.125 -31.703 -2.805 1 96.38 449 SER B C 1
ATOM 8019 O O . SER B 1 449 ? 7.148 -31.578 -3.543 1 96.38 449 SER B O 1
ATOM 8021 N N . ALA B 1 450 ? 9.352 -31.484 -3.201 1 95.38 450 ALA B N 1
ATOM 8022 C CA . ALA B 1 450 ? 9.648 -31.156 -4.59 1 95.38 450 ALA B CA 1
ATOM 8023 C C . ALA B 1 450 ? 9.203 -32.25 -5.535 1 95.38 450 ALA B C 1
ATOM 8025 O O . ALA B 1 450 ? 8.609 -31.984 -6.586 1 95.38 450 ALA B O 1
ATOM 8026 N N . ARG B 1 451 ? 9.477 -33.469 -5.176 1 94.81 451 ARG B N 1
ATOM 8027 C CA . ARG B 1 451 ? 9.102 -34.625 -5.996 1 94.81 451 ARG B CA 1
ATOM 8028 C C . ARG B 1 451 ? 7.586 -34.688 -6.148 1 94.81 451 ARG B C 1
ATOM 8030 O O . ARG B 1 451 ? 7.078 -34.969 -7.242 1 94.81 451 ARG B O 1
ATOM 8037 N N . VAL B 1 452 ? 6.887 -34.469 -5.07 1 95.12 452 VAL B N 1
ATOM 8038 C CA . VAL B 1 452 ? 5.43 -34.531 -5.117 1 95.12 452 VAL B CA 1
ATOM 8039 C C . VAL B 1 452 ? 4.891 -33.438 -6.031 1 95.12 452 VAL B C 1
ATOM 8041 O O . VAL B 1 452 ? 3.967 -33.688 -6.816 1 95.12 452 VAL B O 1
ATOM 8044 N N . ILE B 1 453 ? 5.395 -32.25 -5.945 1 96.62 453 ILE B N 1
ATOM 8045 C CA . ILE B 1 453 ? 4.969 -31.141 -6.797 1 96.62 453 ILE B CA 1
ATOM 8046 C C . ILE B 1 453 ? 5.16 -31.516 -8.266 1 96.62 453 ILE B C 1
ATOM 8048 O O . ILE B 1 453 ? 4.238 -31.391 -9.07 1 96.62 453 ILE B O 1
ATOM 8052 N N . LEU B 1 454 ? 6.324 -32.062 -8.602 1 95.31 454 LEU B N 1
ATOM 8053 C CA . LEU B 1 454 ? 6.66 -32.375 -9.984 1 95.31 454 LEU B CA 1
ATOM 8054 C C . LEU B 1 454 ? 5.812 -33.531 -10.5 1 95.31 454 LEU B C 1
ATOM 8056 O O . LEU B 1 454 ? 5.332 -33.5 -11.633 1 95.31 454 LEU B O 1
ATOM 8060 N N . ARG B 1 455 ? 5.637 -34.469 -9.711 1 93.88 455 ARG B N 1
ATOM 8061 C CA . ARG B 1 455 ? 4.812 -35.625 -10.109 1 93.88 455 ARG B CA 1
ATOM 8062 C C . ARG B 1 455 ? 3.361 -35.188 -10.328 1 93.88 455 ARG B C 1
ATOM 8064 O O . ARG B 1 455 ? 2.727 -35.594 -11.297 1 93.88 455 ARG B O 1
ATOM 8071 N N . THR B 1 456 ? 2.879 -34.438 -9.383 1 93.88 456 THR B N 1
ATOM 8072 C CA . THR B 1 456 ? 1.491 -34 -9.445 1 93.88 456 THR B CA 1
ATOM 8073 C C . THR B 1 456 ? 1.254 -33.125 -10.68 1 93.88 456 THR B C 1
ATOM 8075 O O . THR B 1 456 ? 0.261 -33.312 -11.391 1 93.88 456 THR B O 1
ATOM 8078 N N . LEU B 1 457 ? 2.137 -32.25 -10.945 1 94.69 457 LEU B N 1
ATOM 8079 C CA . LEU B 1 457 ? 1.988 -31.359 -12.102 1 94.69 457 LEU B CA 1
ATOM 8080 C C . LEU B 1 457 ? 2.189 -32.125 -13.406 1 94.69 457 LEU B C 1
ATOM 8082 O O . LEU B 1 457 ? 1.513 -31.859 -14.398 1 94.69 457 LEU B O 1
ATOM 8086 N N . SER B 1 458 ? 3.15 -33.062 -13.406 1 92.06 458 SER B N 1
ATOM 8087 C CA . SER B 1 458 ? 3.361 -33.875 -14.594 1 92.06 458 SER B CA 1
ATOM 8088 C C . SER B 1 458 ? 2.121 -34.719 -14.922 1 92.06 458 SER B C 1
ATOM 8090 O O . SER B 1 458 ? 1.746 -34.844 -16.094 1 92.06 458 SER B O 1
ATOM 8092 N N . ARG B 1 459 ? 1.503 -35.25 -13.938 1 88.81 459 ARG B N 1
ATOM 8093 C CA . ARG B 1 459 ? 0.277 -36 -14.125 1 88.81 459 ARG B CA 1
ATOM 8094 C C . ARG B 1 459 ? -0.85 -35.125 -14.648 1 88.81 459 ARG B C 1
ATOM 8096 O O . ARG B 1 459 ? -1.637 -35.562 -15.5 1 88.81 459 ARG B O 1
ATOM 8103 N N . GLU B 1 460 ? -0.899 -33.938 -14.094 1 89.06 460 GLU B N 1
ATOM 8104 C CA . GLU B 1 460 ? -1.945 -33 -14.492 1 89.06 460 GLU B CA 1
ATOM 8105 C C . GLU B 1 460 ? -1.786 -32.594 -15.945 1 89.06 460 GLU B C 1
ATOM 8107 O O . GLU B 1 460 ? -2.773 -32.469 -16.672 1 89.06 460 GLU B O 1
ATOM 8112 N N . PHE B 1 461 ? -0.572 -32.375 -16.375 1 87.06 461 PHE B N 1
ATOM 8113 C CA . PHE B 1 461 ? -0.348 -31.797 -17.703 1 87.06 461 PHE B CA 1
ATOM 8114 C C . PHE B 1 461 ? -0.187 -32.875 -18.75 1 87.06 461 PHE B C 1
ATOM 8116 O O . PHE B 1 461 ? -0.42 -32.656 -19.938 1 87.06 461 PHE B O 1
ATOM 8123 N N . ASP B 1 462 ? 0.417 -34.062 -18.375 1 76.19 462 ASP B N 1
ATOM 8124 C CA . ASP B 1 462 ? 0.632 -35.156 -19.312 1 76.19 462 ASP B CA 1
ATOM 8125 C C . ASP B 1 462 ? -0.57 -36.125 -19.328 1 76.19 462 ASP B C 1
ATOM 8127 O O . ASP B 1 462 ? -0.689 -36.969 -20.219 1 76.19 462 ASP B O 1
ATOM 8131 N N . GLY B 1 463 ? -1.283 -36.188 -18.297 1 60.91 463 GLY B N 1
ATOM 8132 C CA . GLY B 1 463 ? -2.324 -37.188 -18.141 1 60.91 463 GLY B CA 1
ATOM 8133 C C . GLY B 1 463 ? -3.271 -37.25 -19.328 1 60.91 463 GLY B C 1
ATOM 8134 O O . GLY B 1 463 ? -3.367 -36.281 -20.094 1 60.91 463 GLY B O 1
ATOM 8135 N N . PRO B 1 464 ? -3.553 -38.406 -19.562 1 52.81 464 PRO B N 1
ATOM 8136 C CA . PRO B 1 464 ? -4.41 -38.75 -20.703 1 52.81 464 PRO B CA 1
ATOM 8137 C C . PRO B 1 464 ? -5.617 -37.812 -20.828 1 52.81 464 PRO B C 1
ATOM 8139 O O . PRO B 1 464 ? -6.293 -37.812 -21.844 1 52.81 464 PRO B O 1
ATOM 8142 N N . ARG B 1 465 ? -5.902 -37.25 -19.859 1 49.41 465 ARG B N 1
ATOM 8143 C CA . ARG B 1 465 ? -7.066 -36.375 -19.938 1 49.41 465 ARG B CA 1
ATOM 8144 C C . ARG B 1 465 ? -6.828 -35.25 -20.922 1 49.41 465 ARG B C 1
ATOM 8146 O O . ARG B 1 465 ? -7.766 -34.75 -21.562 1 49.41 465 ARG B O 1
ATOM 8153 N N . ARG B 1 466 ? -5.617 -34.688 -21.016 1 51.41 466 ARG B N 1
ATOM 8154 C CA . ARG B 1 466 ? -5.332 -33.688 -22.047 1 51.41 466 ARG B CA 1
ATOM 8155 C C . ARG B 1 466 ? -5.316 -34.312 -23.438 1 51.41 466 ARG B C 1
ATOM 8157 O O . ARG B 1 466 ? -5.801 -33.719 -24.391 1 51.41 466 ARG B O 1
ATOM 8164 N N . LYS B 1 467 ? -4.672 -35.562 -23.625 1 47.78 467 LYS B N 1
ATOM 8165 C CA . LYS B 1 467 ? -4.652 -36.219 -24.938 1 47.78 467 LYS B CA 1
ATOM 8166 C C . LYS B 1 467 ? -6.066 -36.5 -25.422 1 47.78 467 LYS B C 1
ATOM 8168 O O . LYS B 1 467 ? -6.344 -36.406 -26.625 1 47.78 467 LYS B O 1
ATOM 8173 N N . ALA B 1 468 ? -6.852 -36.875 -24.609 1 42.91 468 ALA B N 1
ATOM 8174 C CA . ALA B 1 468 ? -8.211 -37.156 -25.062 1 42.91 468 ALA B CA 1
ATOM 8175 C C . ALA B 1 468 ? -8.938 -35.875 -25.438 1 42.91 468 ALA B C 1
ATOM 8177 O O . ALA B 1 468 ? -9.758 -35.844 -26.359 1 42.91 468 ALA B O 1
ATOM 8178 N N . ALA B 1 469 ? -8.656 -34.781 -24.734 1 43.38 469 ALA B N 1
ATOM 8179 C CA . ALA B 1 469 ? -9.32 -33.531 -25.109 1 43.38 469 ALA B CA 1
ATOM 8180 C C . ALA B 1 469 ? -8.812 -33.031 -26.453 1 43.38 469 ALA B C 1
ATOM 8182 O O . ALA B 1 469 ? -9.57 -32.438 -27.234 1 43.38 469 ALA B O 1
ATOM 8183 N N . ASP B 1 470 ? -7.527 -33.094 -26.859 1 43.81 470 ASP B N 1
ATOM 8184 C CA . ASP B 1 470 ? -7.039 -32.719 -28.172 1 43.81 470 ASP B CA 1
ATOM 8185 C C . ASP B 1 470 ? -7.621 -33.594 -29.266 1 43.81 470 ASP B C 1
ATOM 8187 O O . ASP B 1 470 ? -7.863 -33.156 -30.375 1 43.81 470 ASP B O 1
ATOM 8191 N N . CYS B 1 471 ? -7.633 -34.969 -29.219 1 33.5 471 CYS B N 1
ATOM 8192 C CA . CYS B 1 471 ? -8.062 -35.812 -30.328 1 33.5 471 CYS B CA 1
ATOM 8193 C C . CYS B 1 471 ? -9.562 -35.688 -30.562 1 33.5 471 CYS B C 1
ATOM 8195 O O . CYS B 1 471 ? -10.062 -36 -31.641 1 33.5 471 CYS B O 1
ATOM 8197 N N . CYS B 1 472 ? -10.469 -36.094 -29.609 1 33.84 472 CYS B N 1
ATOM 8198 C CA . CYS B 1 472 ? -11.875 -36.281 -29.953 1 33.84 472 CYS B CA 1
ATOM 8199 C C . CYS B 1 472 ? -12.617 -34.938 -29.875 1 33.84 472 CYS B C 1
ATOM 8201 O O . CYS B 1 472 ? -13.844 -34.906 -29.953 1 33.84 472 CYS B O 1
ATOM 8203 N N . GLY B 1 473 ? -12.141 -33.781 -30.266 1 34.34 473 GLY B N 1
ATOM 8204 C CA . GLY B 1 473 ? -12.969 -32.562 -30.359 1 34.34 473 GLY B CA 1
ATOM 8205 C C . GLY B 1 473 ? -13.703 -32.25 -29.062 1 34.34 473 GLY B C 1
ATOM 8206 O O . GLY B 1 473 ? -14.641 -31.453 -29.062 1 34.34 473 GLY B O 1
ATOM 8207 N N . LEU B 1 474 ? -14 -33.312 -28.344 1 34.44 474 LEU B N 1
ATOM 8208 C CA . LEU B 1 474 ? -14.867 -33.062 -27.203 1 34.44 474 LEU B CA 1
ATOM 8209 C C . LEU B 1 474 ? -14.289 -31.969 -26.297 1 34.44 474 LEU B C 1
ATOM 8211 O O . LEU B 1 474 ? -13.203 -32.125 -25.734 1 34.44 474 LEU B O 1
ATOM 8215 N N . ALA B 1 475 ? -14.539 -30.781 -26.531 1 37.19 475 ALA B N 1
ATOM 8216 C CA . ALA B 1 475 ? -14.492 -29.453 -25.938 1 37.19 475 ALA B CA 1
ATOM 8217 C C . ALA B 1 475 ? -14.602 -29.531 -24.422 1 37.19 475 ALA B C 1
ATOM 8219 O O . ALA B 1 475 ? -14.594 -28.5 -23.734 1 37.19 475 ALA B O 1
ATOM 8220 N N . GLY B 1 476 ? -15.141 -30.516 -23.844 1 36.78 476 GLY B N 1
ATOM 8221 C CA . GLY B 1 476 ? -15.656 -30.297 -22.5 1 36.78 476 GLY B CA 1
ATOM 8222 C C . GLY B 1 476 ? -14.57 -30.203 -21.453 1 36.78 476 GLY B C 1
ATOM 8223 O O . GLY B 1 476 ? -14.852 -30.047 -20.266 1 36.78 476 GLY B O 1
ATOM 8224 N N . ARG B 1 477 ? -13.711 -31.344 -21.344 1 43 477 ARG B N 1
ATOM 8225 C CA . ARG B 1 477 ? -13.039 -31.516 -20.062 1 43 477 ARG B CA 1
ATOM 8226 C C . ARG B 1 477 ? -12.086 -30.344 -19.797 1 43 477 ARG B C 1
ATOM 8228 O O . ARG B 1 477 ? -11.539 -29.75 -20.719 1 43 477 ARG B O 1
ATOM 8235 N N . THR B 1 478 ? -12.125 -29.844 -18.484 1 48.66 478 THR B N 1
ATOM 8236 C CA . THR B 1 478 ? -11.711 -28.734 -17.641 1 48.66 478 THR B CA 1
ATOM 8237 C C . THR B 1 478 ? -10.211 -28.469 -17.781 1 48.66 478 THR B C 1
ATOM 8239 O O . THR B 1 478 ? -9.398 -29.359 -17.547 1 48.66 478 THR B O 1
ATOM 8242 N N . GLU B 1 479 ? -9.844 -27.734 -18.875 1 62.44 479 GLU B N 1
ATOM 8243 C CA . GLU B 1 479 ? -8.508 -27.156 -18.984 1 62.44 479 GLU B CA 1
ATOM 8244 C C . GLU B 1 479 ? -7.875 -26.969 -17.609 1 62.44 479 GLU B C 1
ATOM 8246 O O . GLU B 1 479 ? -8.555 -26.594 -16.641 1 62.44 479 GLU B O 1
ATOM 8251 N N . SER B 1 480 ? -6.805 -27.766 -17.5 1 79.75 480 SER B N 1
ATOM 8252 C CA . SER B 1 480 ? -6.027 -27.656 -16.266 1 79.75 480 SER B CA 1
ATOM 8253 C C . SER B 1 480 ? -5.863 -26.203 -15.844 1 79.75 480 SER B C 1
ATOM 8255 O O . SER B 1 480 ? -5.73 -25.312 -16.688 1 79.75 480 SER B O 1
ATOM 8257 N N . LEU B 1 481 ? -6.141 -26.031 -14.609 1 88.06 481 LEU B N 1
ATOM 8258 C CA . LEU B 1 481 ? -5.961 -24.703 -14.047 1 88.06 481 LEU B CA 1
ATOM 8259 C C . LEU B 1 481 ? -4.5 -24.281 -14.109 1 88.06 481 LEU B C 1
ATOM 8261 O O . LEU B 1 481 ? -3.635 -24.922 -13.516 1 88.06 481 LEU B O 1
ATOM 8265 N N . MET B 1 482 ? -4.246 -23.359 -14.914 1 91.69 482 MET B N 1
ATOM 8266 C CA . MET B 1 482 ? -2.891 -22.828 -15.023 1 91.69 482 MET B CA 1
ATOM 8267 C C . MET B 1 482 ? -2.631 -21.766 -13.969 1 91.69 482 MET B C 1
ATOM 8269 O O . MET B 1 482 ? -2.826 -20.562 -14.219 1 91.69 482 MET B O 1
ATOM 8273 N N . TRP B 1 483 ? -2.154 -22.219 -12.805 1 95.44 483 TRP B N 1
ATOM 8274 C CA . TRP B 1 483 ? -1.819 -21.344 -11.695 1 95.44 483 TRP B CA 1
ATOM 8275 C C . TRP B 1 483 ? -0.444 -20.719 -11.898 1 95.44 483 TRP B C 1
ATOM 8277 O O . TRP B 1 483 ? 0.548 -21.422 -12.078 1 95.44 483 TRP B O 1
ATOM 8287 N N . PRO B 1 484 ? -0.35 -19.391 -11.844 1 93.19 484 PRO B N 1
ATOM 8288 C CA . PRO B 1 484 ? 0.929 -18.734 -12.125 1 93.19 484 PRO B CA 1
ATOM 8289 C C . PRO B 1 484 ? 2.037 -19.156 -11.164 1 93.19 484 PRO B C 1
ATOM 8291 O O . PRO B 1 484 ? 3.209 -19.203 -11.547 1 93.19 484 PRO B O 1
ATOM 8294 N N . GLY B 1 485 ? 1.741 -19.531 -10.016 1 93.81 485 GLY B N 1
ATOM 8295 C CA . GLY B 1 485 ? 2.715 -19.922 -9.008 1 93.81 485 GLY B CA 1
ATOM 8296 C C . GLY B 1 485 ? 3.416 -21.219 -9.32 1 93.81 485 GLY B C 1
ATOM 8297 O O . GLY B 1 485 ? 4.453 -21.531 -8.734 1 93.81 485 GLY B O 1
ATOM 8298 N N . TYR B 1 486 ? 2.902 -22 -10.273 1 95.12 486 TYR B N 1
ATOM 8299 C CA . TYR B 1 486 ? 3.531 -23.266 -10.625 1 95.12 486 TYR B CA 1
ATOM 8300 C C . TYR B 1 486 ? 4.938 -23.047 -11.172 1 95.12 486 TYR B C 1
ATOM 8302 O O . TYR B 1 486 ? 5.832 -23.875 -10.961 1 95.12 486 TYR B O 1
ATOM 8310 N N . VAL B 1 487 ? 5.117 -21.953 -11.859 1 91.81 487 VAL B N 1
ATOM 8311 C CA . VAL B 1 487 ? 6.422 -21.641 -12.43 1 91.81 487 VAL B CA 1
ATOM 8312 C C . VAL B 1 487 ? 7.477 -21.578 -11.328 1 91.81 487 VAL B C 1
ATOM 8314 O O . VAL B 1 487 ? 8.523 -22.219 -11.43 1 91.81 487 VAL B O 1
ATOM 8317 N N . ASP B 1 488 ? 7.191 -20.875 -10.281 1 90.88 488 ASP B N 1
ATOM 8318 C CA . ASP B 1 488 ? 8.117 -20.734 -9.164 1 90.88 488 ASP B CA 1
ATOM 8319 C C . ASP B 1 488 ? 8.289 -22.062 -8.422 1 90.88 488 ASP B C 1
ATOM 8321 O O . ASP B 1 488 ? 9.391 -22.391 -7.977 1 90.88 488 ASP B O 1
ATOM 8325 N N . MET B 1 489 ? 7.199 -22.797 -8.297 1 94.25 489 MET B N 1
ATOM 8326 C CA . MET B 1 489 ? 7.25 -24.078 -7.59 1 94.25 489 MET B CA 1
ATOM 8327 C C . MET B 1 489 ? 8.188 -25.047 -8.289 1 94.25 489 MET B C 1
ATOM 8329 O O . MET B 1 489 ? 8.992 -25.719 -7.641 1 94.25 489 MET B O 1
ATOM 8333 N N . VAL B 1 490 ? 8.086 -25.078 -9.602 1 93.44 490 VAL B N 1
ATOM 8334 C CA . VAL B 1 490 ? 8.922 -25.984 -10.375 1 93.44 490 VAL B CA 1
ATOM 8335 C C . VAL B 1 490 ? 10.367 -25.516 -10.359 1 93.44 490 VAL B C 1
ATOM 8337 O O . VAL B 1 490 ? 11.289 -26.328 -10.234 1 93.44 490 VAL B O 1
ATOM 8340 N N . PHE B 1 491 ? 10.617 -24.266 -10.453 1 89.44 491 PHE B N 1
ATOM 8341 C CA . PHE B 1 491 ? 11.961 -23.688 -10.391 1 89.44 491 PHE B CA 1
ATOM 8342 C C . PHE B 1 491 ? 12.648 -24.062 -9.086 1 89.44 491 PHE B C 1
ATOM 8344 O O . PHE B 1 491 ? 13.773 -24.562 -9.086 1 89.44 491 PHE B O 1
ATOM 8351 N N . PHE B 1 492 ? 12.016 -23.812 -7.961 1 90.69 492 PHE B N 1
ATOM 8352 C CA . PHE B 1 492 ? 12.609 -24.078 -6.656 1 90.69 492 PHE B CA 1
ATOM 8353 C C . PHE B 1 492 ? 12.758 -25.578 -6.43 1 90.69 492 PHE B C 1
ATOM 8355 O O . PHE B 1 492 ? 13.711 -26.031 -5.785 1 90.69 492 PHE B O 1
ATOM 8362 N N . ALA B 1 493 ? 11.766 -26.328 -6.945 1 92.81 493 ALA B N 1
ATOM 8363 C CA . ALA B 1 493 ? 11.906 -27.781 -6.879 1 92.81 493 ALA B CA 1
ATOM 8364 C C . ALA B 1 493 ? 13.164 -28.234 -7.605 1 92.81 493 ALA B C 1
ATOM 8366 O O . ALA B 1 493 ? 13.906 -29.078 -7.102 1 92.81 493 ALA B O 1
ATOM 8367 N N . ALA B 1 494 ? 13.383 -27.688 -8.742 1 89.38 494 ALA B N 1
ATOM 8368 C CA . ALA B 1 494 ? 14.578 -28.016 -9.516 1 89.38 494 ALA B CA 1
ATOM 8369 C C . ALA B 1 494 ? 15.844 -27.641 -8.758 1 89.38 494 ALA B C 1
ATOM 8371 O O . ALA B 1 494 ? 16.812 -28.406 -8.734 1 89.38 494 ALA B O 1
ATOM 8372 N N . LEU B 1 495 ? 15.852 -26.469 -8.125 1 87.5 495 LEU B N 1
ATOM 8373 C CA . LEU B 1 495 ? 17 -26.031 -7.348 1 87.5 495 LEU B CA 1
ATOM 8374 C C . LEU B 1 495 ? 17.297 -26.984 -6.203 1 87.5 495 LEU B C 1
ATOM 8376 O O . LEU B 1 495 ? 18.453 -27.328 -5.949 1 87.5 495 LEU B O 1
ATOM 8380 N N . ILE B 1 496 ? 16.281 -27.391 -5.551 1 90.25 496 ILE B N 1
ATOM 8381 C CA . ILE B 1 496 ? 16.406 -28.297 -4.414 1 90.25 496 ILE B CA 1
ATOM 8382 C C . ILE B 1 496 ? 16.984 -29.625 -4.875 1 90.25 496 ILE B C 1
ATOM 8384 O O . ILE B 1 496 ? 17.875 -30.188 -4.223 1 90.25 496 ILE B O 1
ATOM 8388 N N . LEU B 1 497 ? 16.531 -30.156 -6.008 1 88.69 497 LEU B N 1
ATOM 8389 C CA . LEU B 1 497 ? 16.984 -31.438 -6.523 1 88.69 497 LEU B CA 1
ATOM 8390 C C . LEU B 1 497 ? 18.438 -31.344 -6.977 1 88.69 497 LEU B C 1
ATOM 8392 O O . LEU B 1 497 ? 19.219 -32.281 -6.77 1 88.69 497 LEU B O 1
ATOM 8396 N N . VAL B 1 498 ? 18.781 -30.203 -7.594 1 83.44 498 VAL B N 1
ATOM 8397 C CA . VAL B 1 498 ? 20.172 -30 -7.988 1 83.44 498 VAL B CA 1
ATOM 8398 C C . VAL B 1 498 ? 21.062 -29.953 -6.746 1 83.44 498 VAL B C 1
ATOM 8400 O O . VAL B 1 498 ? 22.156 -30.531 -6.73 1 83.44 498 VAL B O 1
ATOM 8403 N N . TYR B 1 499 ? 20.641 -29.297 -5.723 1 85.06 499 TYR B N 1
ATOM 8404 C CA . TYR B 1 499 ? 21.375 -29.203 -4.469 1 85.06 499 TYR B CA 1
ATOM 8405 C C . TYR B 1 499 ? 21.547 -30.578 -3.83 1 85.06 499 TYR B C 1
ATOM 8407 O O . TYR B 1 499 ? 22.625 -30.922 -3.359 1 85.06 499 TYR B O 1
ATOM 8415 N N . ALA B 1 500 ? 20.469 -31.297 -3.828 1 86.56 500 ALA B N 1
ATOM 8416 C CA . ALA B 1 500 ? 20.5 -32.625 -3.252 1 86.56 500 ALA B CA 1
ATOM 8417 C C . ALA B 1 500 ? 21.453 -33.562 -4.035 1 86.56 500 ALA B C 1
ATOM 8419 O O . ALA B 1 500 ? 22.156 -34.375 -3.447 1 86.56 500 ALA B O 1
ATOM 8420 N N . ALA B 1 501 ? 21.453 -33.406 -5.312 1 82.06 501 ALA B N 1
ATOM 8421 C CA . ALA B 1 501 ? 22.328 -34.219 -6.152 1 82.06 501 ALA B CA 1
ATOM 8422 C C . ALA B 1 501 ? 23.797 -33.906 -5.879 1 82.06 501 ALA B C 1
ATOM 8424 O O . ALA B 1 501 ? 24.656 -34.781 -5.906 1 82.06 501 ALA B O 1
ATOM 8425 N N . LYS B 1 502 ? 24.031 -32.719 -5.625 1 78.81 502 LYS B N 1
ATOM 8426 C CA . LYS B 1 502 ? 25.406 -32.281 -5.352 1 78.81 502 LYS B CA 1
ATOM 8427 C C . LYS B 1 502 ? 25.859 -32.781 -3.98 1 78.81 502 LYS B C 1
ATOM 8429 O O . LYS B 1 502 ? 27.047 -33.062 -3.777 1 78.81 502 LYS B O 1
ATOM 8434 N N . ARG B 1 503 ? 24.984 -32.906 -3.105 1 79.12 503 ARG B N 1
ATOM 8435 C CA . ARG B 1 503 ? 25.312 -33.312 -1.75 1 79.12 503 ARG B CA 1
ATOM 8436 C C . ARG B 1 503 ? 25.453 -34.844 -1.664 1 79.12 503 ARG B C 1
ATOM 8438 O O . ARG B 1 503 ? 26.219 -35.344 -0.859 1 79.12 503 ARG B O 1
ATOM 8445 N N . GLU B 1 504 ? 24.625 -35.594 -2.389 1 72.94 504 GLU B N 1
ATOM 8446 C CA . GLU B 1 504 ? 24.578 -37.062 -2.322 1 72.94 504 GLU B CA 1
ATOM 8447 C C . GLU B 1 504 ? 25.688 -37.688 -3.166 1 72.94 504 GLU B C 1
ATOM 8449 O O . GLU B 1 504 ? 25.766 -38.906 -3.297 1 72.94 504 GLU B O 1
ATOM 8454 N N . GLU B 1 505 ? 26.938 -37.25 -3.305 1 61.06 505 GLU B N 1
ATOM 8455 C CA . GLU B 1 505 ? 27.984 -37.719 -4.207 1 61.06 505 GLU B CA 1
ATOM 8456 C C . GLU B 1 505 ? 28.094 -39.219 -4.223 1 61.06 505 GLU B C 1
ATOM 8458 O O . GLU B 1 505 ? 28.609 -39.812 -5.176 1 61.06 505 GLU B O 1
ATOM 8463 N N . ARG B 1 506 ? 27.422 -39.938 -3.354 1 58.66 506 ARG B N 1
ATOM 8464 C CA . ARG B 1 506 ? 28 -41.281 -3.307 1 58.66 506 ARG B CA 1
ATOM 8465 C C . ARG B 1 506 ? 26.984 -42.344 -3.727 1 58.66 506 ARG B C 1
ATOM 8467 O O . ARG B 1 506 ? 27.344 -43.469 -4.035 1 58.66 506 ARG B O 1
ATOM 8474 N N . ASP B 1 507 ? 25.766 -41.906 -3.844 1 66.75 507 ASP B N 1
ATOM 8475 C CA . ASP B 1 507 ? 24.812 -43 -4.117 1 66.75 507 ASP B CA 1
ATOM 8476 C C . ASP B 1 507 ? 24.234 -42.875 -5.527 1 66.75 507 ASP B C 1
ATOM 8478 O O . ASP B 1 507 ? 23.5 -41.938 -5.824 1 66.75 507 ASP B O 1
ATOM 8482 N N . SER B 1 508 ? 24.688 -43.781 -6.48 1 69.69 508 SER B N 1
ATOM 8483 C CA . SER B 1 508 ? 24.359 -43.781 -7.898 1 69.69 508 SER B CA 1
ATOM 8484 C C . SER B 1 508 ? 22.844 -43.906 -8.109 1 69.69 508 SER B C 1
ATOM 8486 O O . SER B 1 508 ? 22.297 -43.25 -9.008 1 69.69 508 SER B O 1
ATOM 8488 N N . VAL B 1 509 ? 22.172 -44.688 -7.355 1 73.75 509 VAL B N 1
ATOM 8489 C CA . VAL B 1 509 ? 20.734 -44.938 -7.527 1 73.75 509 VAL B CA 1
ATOM 8490 C C . VAL B 1 509 ? 19.969 -43.625 -7.219 1 73.75 509 VAL B C 1
ATOM 8492 O O . VAL B 1 509 ? 19.062 -43.25 -7.953 1 73.75 509 VAL B O 1
ATOM 8495 N N . THR B 1 510 ? 20.391 -43.031 -6.25 1 78 510 THR B N 1
ATOM 8496 C CA . THR B 1 510 ? 19.75 -41.781 -5.844 1 78 510 THR B CA 1
ATOM 8497 C C . THR B 1 510 ? 19.953 -40.688 -6.895 1 78 510 THR B C 1
ATOM 8499 O O . THR B 1 510 ? 19.047 -39.906 -7.168 1 78 510 THR B O 1
ATOM 8502 N N . ILE B 1 511 ? 21.031 -40.75 -7.492 1 76.31 511 ILE B N 1
ATOM 8503 C CA . ILE B 1 511 ? 21.359 -39.75 -8.492 1 76.31 511 ILE B CA 1
ATOM 8504 C C . ILE B 1 511 ? 20.5 -39.938 -9.734 1 76.31 511 ILE B C 1
ATOM 8506 O O . ILE B 1 511 ? 20.062 -38.969 -10.359 1 76.31 511 ILE B O 1
ATOM 8510 N N . GLN B 1 512 ? 20.297 -41.219 -10.055 1 79.38 512 GLN B N 1
ATOM 8511 C CA . GLN B 1 512 ? 19.469 -41.5 -11.227 1 79.38 512 GLN B CA 1
ATOM 8512 C C . GLN B 1 512 ? 18.031 -41.062 -10.992 1 79.38 512 GLN B C 1
ATOM 8514 O O . GLN B 1 512 ? 17.375 -40.531 -11.906 1 79.38 512 GLN B O 1
ATOM 8519 N N . ARG B 1 513 ? 17.531 -41.281 -9.844 1 82 513 ARG B N 1
ATOM 8520 C CA . ARG B 1 513 ? 16.188 -40.844 -9.5 1 82 513 ARG B CA 1
ATOM 8521 C C . ARG B 1 513 ? 16.062 -39.312 -9.562 1 82 513 ARG B C 1
ATOM 8523 O O . ARG B 1 513 ? 15.078 -38.781 -10.062 1 82 513 ARG B O 1
ATOM 8530 N N . LEU B 1 514 ? 17.047 -38.688 -9.094 1 81.31 514 LEU B N 1
ATOM 8531 C CA . LEU B 1 514 ? 17.062 -37.219 -9.094 1 81.31 514 LEU B CA 1
ATOM 8532 C C . LEU B 1 514 ? 17.109 -36.688 -10.516 1 81.31 514 LEU B C 1
ATOM 8534 O O . LEU B 1 514 ? 16.453 -35.656 -10.82 1 81.31 514 LEU B O 1
ATOM 8538 N N . LYS B 1 515 ? 17.812 -37.375 -11.336 1 77.81 515 LYS B N 1
ATOM 8539 C CA . LYS B 1 515 ? 17.891 -36.969 -12.734 1 77.81 515 LYS B CA 1
ATOM 8540 C C . LYS B 1 515 ? 16.547 -37.125 -13.43 1 77.81 515 LYS B C 1
ATOM 8542 O O . LYS B 1 515 ? 16.172 -36.281 -14.25 1 77.81 515 LYS B O 1
ATOM 8547 N N . SER B 1 516 ? 15.93 -38.188 -13.102 1 85.31 516 SER B N 1
ATOM 8548 C CA . SER B 1 516 ? 14.602 -38.406 -13.656 1 85.31 516 SER B CA 1
ATOM 8549 C C . SER B 1 516 ? 13.641 -37.312 -13.219 1 85.31 516 SER B C 1
ATOM 8551 O O . SER B 1 516 ? 12.844 -36.812 -14.023 1 85.31 516 SER B O 1
ATOM 8553 N N . ASP B 1 517 ? 13.703 -36.938 -12 1 89.12 517 ASP B N 1
ATOM 8554 C CA . ASP B 1 517 ? 12.875 -35.875 -11.477 1 89.12 517 ASP B CA 1
ATOM 8555 C C . ASP B 1 517 ? 13.211 -34.531 -12.141 1 89.12 517 ASP B C 1
ATOM 8557 O O . ASP B 1 517 ? 12.312 -33.719 -12.406 1 89.12 517 ASP B O 1
ATOM 8561 N N . LEU B 1 518 ? 14.422 -34.344 -12.383 1 86.69 518 LEU B N 1
ATOM 8562 C CA . LEU B 1 518 ? 14.844 -33.094 -13.031 1 86.69 518 LEU B CA 1
ATOM 8563 C C . LEU B 1 518 ? 14.344 -33.031 -14.469 1 86.69 518 LEU B C 1
ATOM 8565 O O . LEU B 1 518 ? 14 -31.969 -14.969 1 86.69 518 LEU B O 1
ATOM 8569 N N . ARG B 1 519 ? 14.281 -34.188 -15.133 1 85.69 519 ARG B N 1
ATOM 8570 C CA . ARG B 1 519 ? 13.711 -34.25 -16.469 1 85.69 519 ARG B CA 1
ATOM 8571 C C . ARG B 1 519 ? 12.227 -33.906 -16.453 1 85.69 519 ARG B C 1
ATOM 8573 O O . ARG B 1 519 ? 11.727 -33.219 -17.359 1 85.69 519 ARG B O 1
ATOM 8580 N N . ARG B 1 520 ? 11.578 -34.375 -15.484 1 89.19 520 ARG B N 1
ATOM 8581 C CA . ARG B 1 520 ? 10.18 -34.031 -15.305 1 89.19 520 ARG B CA 1
ATOM 8582 C C . ARG B 1 520 ? 10.016 -32.531 -15.109 1 89.19 520 ARG B C 1
ATOM 8584 O O . ARG B 1 520 ? 9.078 -31.922 -15.648 1 89.19 520 ARG B O 1
ATOM 8591 N N . ALA B 1 521 ? 10.906 -31.953 -14.312 1 90.56 521 ALA B N 1
ATOM 8592 C CA . ALA B 1 521 ? 10.875 -30.516 -14.07 1 90.56 521 ALA B CA 1
ATOM 8593 C C . ALA B 1 521 ? 11.031 -29.734 -15.375 1 90.56 521 ALA B C 1
ATOM 8595 O O . ALA B 1 521 ? 10.328 -28.75 -15.602 1 90.56 521 ALA B O 1
ATOM 8596 N N . VAL B 1 522 ? 11.875 -30.203 -16.203 1 86.5 522 VAL B N 1
ATOM 8597 C CA . VAL B 1 522 ? 12.125 -29.531 -17.484 1 86.5 522 VAL B CA 1
ATOM 8598 C C . VAL B 1 522 ? 10.875 -29.609 -18.359 1 86.5 522 VAL B C 1
ATOM 8600 O O . VAL B 1 522 ? 10.492 -28.609 -18.969 1 86.5 522 VAL B O 1
ATOM 8603 N N . ARG B 1 523 ? 10.281 -30.688 -18.375 1 88.06 523 ARG B N 1
ATOM 8604 C CA . ARG B 1 523 ? 9.078 -30.859 -19.172 1 88.06 523 ARG B CA 1
ATOM 8605 C C . ARG B 1 523 ? 7.953 -29.953 -18.688 1 88.06 523 ARG B C 1
ATOM 8607 O O . ARG B 1 523 ? 7.281 -29.297 -19.5 1 88.06 523 ARG B O 1
ATOM 8614 N N . VAL B 1 524 ? 7.75 -29.938 -17.422 1 91.69 524 VAL B N 1
ATOM 8615 C CA . VAL B 1 524 ? 6.684 -29.125 -16.844 1 91.69 524 VAL B CA 1
ATOM 8616 C C . VAL B 1 524 ? 6.973 -27.641 -17.094 1 91.69 524 VAL B C 1
ATOM 8618 O O . VAL B 1 524 ? 6.07 -26.875 -17.453 1 91.69 524 VAL B O 1
ATOM 8621 N N . ILE B 1 525 ? 8.219 -27.25 -16.906 1 89.31 525 ILE B N 1
ATOM 8622 C CA . ILE B 1 525 ? 8.578 -25.844 -17.078 1 89.31 525 ILE B CA 1
ATOM 8623 C C . ILE B 1 525 ? 8.391 -25.422 -18.531 1 89.31 525 ILE B C 1
ATOM 8625 O O . ILE B 1 525 ? 8.016 -24.281 -18.812 1 89.31 525 ILE B O 1
ATOM 8629 N N . GLU B 1 526 ? 8.617 -26.312 -19.453 1 88.31 526 GLU B N 1
ATOM 8630 C CA . GLU B 1 526 ? 8.406 -26.016 -20.875 1 88.31 526 GLU B CA 1
ATOM 8631 C C . GLU B 1 526 ? 6.934 -25.781 -21.172 1 88.31 526 GLU B C 1
ATOM 8633 O O . GLU B 1 526 ? 6.594 -24.875 -21.953 1 88.31 526 GLU B O 1
ATOM 8638 N N . ILE B 1 527 ? 6.141 -26.594 -20.578 1 89.88 527 ILE B N 1
ATOM 8639 C CA . ILE B 1 527 ? 4.699 -26.422 -20.75 1 89.88 527 ILE B CA 1
ATOM 8640 C C . ILE B 1 527 ? 4.262 -25.078 -20.172 1 89.88 527 ILE B C 1
ATOM 8642 O O . ILE B 1 527 ? 3.523 -24.328 -20.828 1 89.88 527 ILE B O 1
ATOM 8646 N N . LEU B 1 528 ? 4.742 -24.766 -19 1 90.06 528 LEU B N 1
ATOM 8647 C CA . LEU B 1 528 ? 4.391 -23.516 -18.344 1 90.06 528 LEU B CA 1
ATOM 8648 C C . LEU B 1 528 ? 4.965 -22.328 -19.109 1 90.06 528 LEU B C 1
ATOM 8650 O O . LEU B 1 528 ? 4.32 -21.281 -19.219 1 90.06 528 LEU B O 1
ATOM 8654 N N . GLY B 1 529 ? 6.172 -22.5 -19.562 1 86.5 529 GLY B N 1
ATOM 8655 C CA . GLY B 1 529 ? 6.812 -21.453 -20.344 1 86.5 529 GLY B CA 1
ATOM 8656 C C . GLY B 1 529 ? 6.062 -21.094 -21.609 1 86.5 529 GLY B C 1
ATOM 8657 O O . GLY B 1 529 ? 5.984 -19.922 -22 1 86.5 529 GLY B O 1
ATOM 8658 N N . LYS B 1 530 ? 5.539 -22.078 -22.219 1 85.38 530 LYS B N 1
ATOM 8659 C CA . LYS B 1 530 ? 4.75 -21.844 -23.438 1 85.38 530 LYS B CA 1
ATOM 8660 C C . LYS B 1 530 ? 3.461 -21.094 -23.109 1 85.38 530 LYS B C 1
ATOM 8662 O O . LYS B 1 530 ? 3.023 -20.25 -23.891 1 85.38 530 LYS B O 1
ATOM 8667 N N . HIS B 1 531 ? 2.926 -21.438 -22.031 1 86.62 531 HIS B N 1
ATOM 8668 C CA . HIS B 1 531 ? 1.661 -20.812 -21.656 1 86.62 531 HIS B CA 1
ATOM 8669 C C . HIS B 1 531 ? 1.837 -19.328 -21.375 1 86.62 531 HIS B C 1
ATOM 8671 O O . HIS B 1 531 ? 1.018 -18.516 -21.797 1 86.62 531 HIS B O 1
ATOM 8677 N N . TRP B 1 532 ? 2.83 -18.922 -20.625 1 87.19 532 TRP B N 1
ATOM 8678 C CA . TRP B 1 532 ? 3.01 -17.531 -20.234 1 87.19 532 TRP B CA 1
ATOM 8679 C C . TRP B 1 532 ? 4.094 -16.875 -21.078 1 87.19 532 TRP B C 1
ATOM 8681 O O . TRP B 1 532 ? 4.469 -15.727 -20.844 1 87.19 532 TRP B O 1
ATOM 8691 N N . ASN B 1 533 ? 4.613 -17.562 -21.969 1 79.06 533 ASN B N 1
ATOM 8692 C CA . ASN B 1 533 ? 5.629 -17.047 -22.875 1 79.06 533 ASN B CA 1
ATOM 8693 C C . ASN B 1 533 ? 6.855 -16.547 -22.109 1 79.06 533 ASN B C 1
ATOM 8695 O O . ASN B 1 533 ? 7.285 -15.398 -22.297 1 79.06 533 ASN B O 1
ATOM 8699 N N . ILE B 1 534 ? 7.289 -17.297 -21.172 1 80.06 534 ILE B N 1
ATOM 8700 C CA . ILE B 1 534 ? 8.477 -16.969 -20.391 1 80.06 534 ILE B CA 1
ATOM 8701 C C . ILE B 1 534 ? 9.672 -17.781 -20.906 1 80.06 534 ILE B C 1
ATOM 8703 O O . ILE B 1 534 ? 10.297 -18.516 -20.156 1 80.06 534 ILE B O 1
ATOM 8707 N N . SER B 1 535 ? 10.094 -17.547 -22.078 1 76.69 535 SER B N 1
ATOM 8708 C CA . SER B 1 535 ? 11.117 -18.328 -22.766 1 76.69 535 SER B CA 1
ATOM 8709 C C . SER B 1 535 ? 12.492 -18.109 -22.141 1 76.69 535 SER B C 1
ATOM 8711 O O . SER B 1 535 ? 13.273 -19.047 -21.984 1 76.69 535 SER B O 1
ATOM 8713 N N . SER B 1 536 ? 12.734 -16.828 -21.734 1 73.12 536 SER B N 1
ATOM 8714 C CA . SER B 1 536 ? 14.039 -16.531 -21.125 1 73.12 536 SER B CA 1
ATOM 8715 C C . SER B 1 536 ? 14.234 -17.297 -19.828 1 73.12 536 SER B C 1
ATOM 8717 O O . SER B 1 536 ? 15.32 -17.828 -19.578 1 73.12 536 SER B O 1
ATOM 8719 N N . PHE B 1 537 ? 13.281 -17.406 -19.156 1 74.81 537 PHE B N 1
ATOM 8720 C CA . PHE B 1 537 ? 13.32 -18.141 -17.891 1 74.81 537 PHE B CA 1
ATOM 8721 C C . PHE B 1 537 ? 13.516 -19.641 -18.141 1 74.81 537 PHE B C 1
ATOM 8723 O O . PHE B 1 537 ? 14.344 -20.281 -17.484 1 74.81 537 PHE B O 1
ATOM 8730 N N . VAL B 1 538 ? 12.836 -20.172 -19.094 1 78.75 538 VAL B N 1
ATOM 8731 C CA . VAL B 1 538 ? 12.914 -21.594 -19.406 1 78.75 538 VAL B CA 1
ATOM 8732 C C . VAL B 1 538 ? 14.312 -21.938 -19.906 1 78.75 538 VAL B C 1
ATOM 8734 O O . VAL B 1 538 ? 14.883 -22.953 -19.5 1 78.75 538 VAL B O 1
ATOM 8737 N N . MET B 1 539 ? 14.836 -21.062 -20.625 1 75.81 539 MET B N 1
ATOM 8738 C CA . MET B 1 539 ? 16.172 -21.297 -21.156 1 75.81 539 MET B CA 1
ATOM 8739 C C . MET B 1 539 ? 17.219 -21.266 -20.047 1 75.81 539 MET B C 1
ATOM 8741 O O . MET B 1 539 ? 18.156 -22.062 -20.047 1 75.81 539 MET B O 1
ATOM 8745 N N . ALA B 1 540 ? 17.016 -20.359 -19.188 1 73.81 540 ALA B N 1
ATOM 8746 C CA . ALA B 1 540 ? 17.969 -20.266 -18.078 1 73.81 540 ALA B CA 1
ATOM 8747 C C . ALA B 1 540 ? 17.906 -21.5 -17.203 1 73.81 540 ALA B C 1
ATOM 8749 O O . ALA B 1 540 ? 18.938 -22 -16.734 1 73.81 540 ALA B O 1
ATOM 8750 N N . VAL B 1 541 ? 16.781 -21.984 -17 1 74.38 541 VAL B N 1
ATOM 8751 C CA . VAL B 1 541 ? 16.609 -23.172 -16.172 1 74.38 541 VAL B CA 1
ATOM 8752 C C . VAL B 1 541 ? 17.219 -24.391 -16.875 1 74.38 541 VAL B C 1
ATOM 8754 O O . VAL B 1 541 ? 17.906 -25.203 -16.25 1 74.38 541 VAL B O 1
ATOM 8757 N N . ARG B 1 542 ? 17.016 -24.438 -18.172 1 76.56 542 ARG B N 1
ATOM 8758 C CA . ARG B 1 542 ? 17.578 -25.547 -18.953 1 76.56 542 ARG B CA 1
ATOM 8759 C C . ARG B 1 542 ? 19.109 -25.5 -18.938 1 76.56 542 ARG B C 1
ATOM 8761 O O . ARG B 1 542 ? 19.766 -26.531 -18.891 1 76.56 542 ARG B O 1
ATOM 8768 N N . ALA B 1 543 ? 19.578 -24.328 -18.984 1 72.81 543 ALA B N 1
ATOM 8769 C CA . ALA B 1 543 ? 21.016 -24.156 -19.031 1 72.81 543 ALA B CA 1
ATOM 8770 C C . ALA B 1 543 ? 21.688 -24.703 -17.781 1 72.81 543 ALA B C 1
ATOM 8772 O O . ALA B 1 543 ? 22.797 -25.234 -17.859 1 72.81 543 ALA B O 1
ATOM 8773 N N . PHE B 1 544 ? 20.984 -24.594 -16.734 1 69.25 544 PHE B N 1
ATOM 8774 C CA . PHE B 1 544 ? 21.688 -25.094 -15.547 1 69.25 544 PHE B CA 1
ATOM 8775 C C . PHE B 1 544 ? 21.328 -26.547 -15.273 1 69.25 544 PHE B C 1
ATOM 8777 O O . PHE B 1 544 ? 22.062 -27.266 -14.602 1 69.25 544 PHE B O 1
ATOM 8784 N N . LEU B 1 545 ? 20.328 -27.047 -15.797 1 69.5 545 LEU B N 1
ATOM 8785 C CA . LEU B 1 545 ? 19.922 -28.422 -15.555 1 69.5 545 LEU B CA 1
ATOM 8786 C C . LEU B 1 545 ? 20.578 -29.375 -16.547 1 69.5 545 LEU B C 1
ATOM 8788 O O . LEU B 1 545 ? 20.859 -30.531 -16.219 1 69.5 545 LEU B O 1
ATOM 8792 N N . ASP B 1 546 ? 20.859 -29.078 -17.922 1 61.78 546 ASP B N 1
ATOM 8793 C CA . ASP B 1 546 ? 21.484 -29.875 -18.969 1 61.78 546 ASP B CA 1
ATOM 8794 C C . ASP B 1 546 ? 22.578 -29.062 -19.688 1 61.78 546 ASP B C 1
ATOM 8796 O O . ASP B 1 546 ? 22.344 -28.516 -20.766 1 61.78 546 ASP B O 1
ATOM 8800 N N . PRO B 1 547 ? 23.844 -29.062 -18.922 1 54.84 547 PRO B N 1
ATOM 8801 C CA . PRO B 1 547 ? 24.891 -28.266 -19.578 1 54.84 547 PRO B CA 1
ATOM 8802 C C . PRO B 1 547 ? 25.391 -28.891 -20.875 1 54.84 547 PRO B C 1
ATOM 8804 O O . PRO B 1 547 ? 25.406 -30.125 -21 1 54.84 547 PRO B O 1
ATOM 8807 N N . PRO B 1 548 ? 25.672 -28.359 -22.109 1 48.88 548 PRO B N 1
ATOM 8808 C CA . PRO B 1 548 ? 26.125 -28.969 -23.375 1 48.88 548 PRO B CA 1
ATOM 8809 C C . PRO B 1 548 ? 27.406 -29.797 -23.203 1 48.88 548 PRO B C 1
ATOM 8811 O O . PRO B 1 548 ? 28.312 -29.406 -22.469 1 48.88 548 PRO B O 1
ATOM 8814 N N . LYS B 1 549 ? 27.688 -31.297 -23.688 1 41.72 549 LYS B N 1
ATOM 8815 C CA . LYS B 1 549 ? 28.859 -32.188 -23.719 1 41.72 549 LYS B CA 1
ATOM 8816 C C . LYS B 1 549 ? 30 -31.531 -24.484 1 41.72 549 LYS B C 1
ATOM 8818 O O . LYS B 1 549 ? 31.016 -31.141 -23.891 1 41.72 549 LYS B O 1
ATOM 8823 N N . ASP B 1 550 ? 30.797 -32.531 -25.812 1 31.81 550 ASP B N 1
ATOM 8824 C CA . ASP B 1 550 ? 32 -32.406 -26.625 1 31.81 550 ASP B CA 1
ATOM 8825 C C . ASP B 1 550 ? 31.906 -31.188 -27.547 1 31.81 550 ASP B C 1
ATOM 8827 O O . ASP B 1 550 ? 31.375 -31.297 -28.656 1 31.81 550 ASP B O 1
ATOM 8831 N N . ALA B 1 551 ? 31.844 -30.156 -27.656 1 32.62 551 ALA B N 1
ATOM 8832 C CA . ALA B 1 551 ? 32.188 -29.281 -28.781 1 32.62 551 ALA B CA 1
ATOM 8833 C C . ALA B 1 551 ? 33.656 -29.453 -29.188 1 32.62 551 ALA B C 1
ATOM 8835 O O . ALA B 1 551 ? 34.562 -29.047 -28.453 1 32.62 551 ALA B O 1
ATOM 8836 N N . SER B 1 552 ? 34.281 -30.594 -30.016 1 26.81 552 SER B N 1
ATOM 8837 C CA . SER B 1 552 ? 35.219 -30.359 -31.109 1 26.81 552 SER B CA 1
ATOM 8838 C C . SER B 1 552 ? 34.969 -29 -31.75 1 26.81 552 SER B C 1
ATOM 8840 O O . SER B 1 552 ? 33.906 -28.422 -31.625 1 26.81 552 SER B O 1
ATOM 8842 N N . ALA B 1 553 ? 36.281 -28.625 -32.906 1 22.78 553 ALA B N 1
ATOM 8843 C CA . ALA B 1 553 ? 36.781 -27.391 -33.5 1 22.78 553 ALA B CA 1
ATOM 8844 C C . ALA B 1 553 ? 35.719 -26.781 -34.406 1 22.78 553 ALA B C 1
ATOM 8846 O O . ALA B 1 553 ? 35.969 -25.797 -35.094 1 22.78 553 ALA B O 1
ATOM 8847 N N . THR B 1 554 ? 35.219 -27.734 -35.375 1 23.81 554 THR B N 1
ATOM 8848 C CA . THR B 1 554 ? 34.812 -27.109 -36.625 1 23.81 554 THR B CA 1
ATOM 8849 C C . THR B 1 554 ? 34.094 -25.781 -36.344 1 23.81 554 THR B C 1
ATOM 8851 O O . THR B 1 554 ? 33.438 -25.625 -35.312 1 23.81 554 THR B O 1
ATOM 8854 N N . GLY B 1 555 ? 34.656 -24.828 -37.281 1 21.39 555 GLY B N 1
ATOM 8855 C CA . GLY B 1 555 ? 34.531 -23.406 -37.531 1 21.39 555 GLY B CA 1
ATOM 8856 C C . GLY B 1 555 ? 33.094 -22.891 -37.5 1 21.39 555 GLY B C 1
ATOM 8857 O O . GLY B 1 555 ? 32.844 -21.719 -37.719 1 21.39 555 GLY B O 1
ATOM 8858 N N . GLY B 1 556 ? 32.469 -23.938 -38.281 1 21.33 556 GLY B N 1
ATOM 8859 C CA . GLY B 1 556 ? 31.422 -23.172 -38.938 1 21.33 556 GLY B CA 1
ATOM 8860 C C . GLY B 1 556 ? 30.719 -22.188 -38.031 1 21.33 556 GLY B C 1
ATOM 8861 O O . GLY B 1 556 ? 30.984 -22.156 -36.812 1 21.33 556 GLY B O 1
ATOM 8862 N N . GLU B 1 557 ? 29.438 -22.266 -38.75 1 21.7 557 GLU B N 1
ATOM 8863 C CA . GLU B 1 557 ? 28.625 -21.047 -38.688 1 21.7 557 GLU B CA 1
ATOM 8864 C C . GLU B 1 557 ? 28.297 -20.672 -37.25 1 21.7 557 GLU B C 1
ATOM 8866 O O . GLU B 1 557 ? 28.25 -21.531 -36.375 1 21.7 557 GLU B O 1
ATOM 8871 N N . GLU B 1 558 ? 28.797 -19.516 -37.125 1 20.09 558 GLU B N 1
ATOM 8872 C CA . GLU B 1 558 ? 28.391 -18.516 -36.156 1 20.09 558 GLU B CA 1
ATOM 8873 C C . GLU B 1 558 ? 26.938 -18.734 -35.719 1 20.09 558 GLU B C 1
ATOM 8875 O O . GLU B 1 558 ? 26.016 -18.609 -36.531 1 20.09 558 GLU B O 1
ATOM 8880 N N . LEU B 1 559 ? 26.844 -20 -35.594 1 20.83 559 LEU B N 1
ATOM 8881 C CA . LEU B 1 559 ? 25.422 -20.094 -35.344 1 20.83 559 LEU B CA 1
ATOM 8882 C C . LEU B 1 559 ? 24.844 -18.75 -34.906 1 20.83 559 LEU B C 1
ATOM 8884 O O . LEU B 1 559 ? 25.422 -18.078 -34.031 1 20.83 559 LEU B O 1
ATOM 8888 N N . LEU B 1 560 ? 24.203 -18.484 -36.031 1 20.73 560 LEU B N 1
ATOM 8889 C CA . LEU B 1 560 ? 23.438 -17.25 -36 1 20.73 560 LEU B CA 1
ATOM 8890 C C . LEU B 1 560 ? 22.844 -16.984 -34.625 1 20.73 560 LEU B C 1
ATOM 8892 O O . LEU B 1 560 ? 22.688 -17.922 -33.844 1 20.73 560 LEU B O 1
ATOM 8896 N N . ASP B 1 561 ? 22.734 -15.812 -34.625 1 20.08 561 ASP B N 1
ATOM 8897 C CA . ASP B 1 561 ? 22.172 -14.766 -33.781 1 20.08 561 ASP B CA 1
ATOM 8898 C C . ASP B 1 561 ? 20.703 -15.055 -33.438 1 20.08 561 ASP B C 1
ATOM 8900 O O . ASP B 1 561 ? 19.984 -14.164 -32.969 1 20.08 561 ASP B O 1
ATOM 8904 N N . THR B 1 562 ? 20.25 -16.062 -33.812 1 20.38 562 THR B N 1
ATOM 8905 C CA . THR B 1 562 ? 18.812 -16.062 -34.031 1 20.38 562 THR B CA 1
ATOM 8906 C C . THR B 1 562 ? 18.078 -15.398 -32.875 1 20.38 562 THR B C 1
ATOM 8908 O O . THR B 1 562 ? 18.188 -15.82 -31.734 1 20.38 562 THR B O 1
ATOM 8911 N N . PHE B 1 563 ? 18.234 -14.18 -33.094 1 19.86 563 PHE B N 1
ATOM 8912 C CA . PHE B 1 563 ? 17.203 -13.219 -32.719 1 19.86 563 PHE B CA 1
ATOM 8913 C C . PHE B 1 563 ? 15.898 -13.539 -33.438 1 19.86 563 PHE B C 1
ATOM 8915 O O . PHE B 1 563 ? 14.812 -13.273 -32.906 1 19.86 563 PHE B O 1
ATOM 8922 N N . LEU B 1 564 ? 15.172 -14.328 -34.188 1 21.2 564 LEU B N 1
ATOM 8923 C CA . LEU B 1 564 ? 14.297 -14.008 -35.312 1 21.2 564 LEU B CA 1
ATOM 8924 C C . LEU B 1 564 ? 13.57 -12.695 -35.062 1 21.2 564 LEU B C 1
ATOM 8926 O O . LEU B 1 564 ? 12.523 -12.664 -34.406 1 21.2 564 LEU B O 1
ATOM 8930 N N . PHE B 1 565 ? 14.25 -11.547 -34.719 1 21.91 565 PHE B N 1
ATOM 8931 C CA . PHE B 1 565 ? 13.859 -10.328 -35.406 1 21.91 565 PHE B CA 1
ATOM 8932 C C . PHE B 1 565 ? 14.594 -10.219 -36.75 1 21.91 565 PHE B C 1
ATOM 8934 O O . PHE B 1 565 ? 15.656 -10.812 -36.938 1 21.91 565 PHE B O 1
ATOM 8941 N N . ASP B 1 566 ? 14.078 -9.969 -38.094 1 19.77 566 ASP B N 1
ATOM 8942 C CA . ASP B 1 566 ? 14.992 -9.438 -39.125 1 19.77 566 ASP B CA 1
ATOM 8943 C C . ASP B 1 566 ? 15.961 -8.43 -38.5 1 19.77 566 ASP B C 1
ATOM 8945 O O . ASP B 1 566 ? 15.547 -7.367 -38.031 1 19.77 566 ASP B O 1
ATOM 8949 N N . PHE B 1 567 ? 16.906 -8.719 -38.656 1 21.42 567 PHE B N 1
ATOM 8950 C CA . PHE B 1 567 ? 18.047 -8 -38.125 1 21.42 567 PHE B CA 1
ATOM 8951 C C . PHE B 1 567 ? 18.484 -6.898 -39.094 1 21.42 567 PHE B C 1
ATOM 8953 O O . PHE B 1 567 ? 19.375 -6.105 -38.781 1 21.42 567 PHE B O 1
ATOM 8960 N N . ASP B 1 568 ? 17.891 -6.863 -40.312 1 20.98 568 ASP B N 1
ATOM 8961 C CA . ASP B 1 568 ? 18.438 -5.949 -41.312 1 20.98 568 ASP B CA 1
ATOM 8962 C C . ASP B 1 568 ? 17.875 -4.543 -41.125 1 20.98 568 ASP B C 1
ATOM 8964 O O . ASP B 1 568 ? 18.625 -3.564 -41.094 1 20.98 568 ASP B O 1
ATOM 8968 N N . SER B 1 569 ? 16.625 -4.418 -41.844 1 20.84 569 SER B N 1
ATOM 8969 C CA . SER B 1 569 ? 16.328 -3.008 -41.625 1 20.84 569 SER B CA 1
ATOM 8970 C C . SER B 1 569 ? 16.156 -2.699 -40.125 1 20.84 569 SER B C 1
ATOM 8972 O O . SER B 1 569 ? 16 -1.538 -39.75 1 20.84 569 SER B O 1
ATOM 8974 N N . PHE B 1 570 ? 16.5 -3.193 -39.438 1 17.91 570 PHE B N 1
ATOM 8975 C CA . PHE B 1 570 ? 16.781 -2.824 -38.062 1 17.91 570 PHE B CA 1
ATOM 8976 C C . PHE B 1 570 ? 15.523 -2.379 -37.344 1 17.91 570 PHE B C 1
ATOM 8978 O O . PHE B 1 570 ? 15.594 -1.725 -36.312 1 17.91 570 PHE B O 1
ATOM 8985 N N . GLU B 1 571 ? 14.117 -2.365 -37.312 1 18.42 571 GLU B N 1
ATOM 8986 C CA . GLU B 1 571 ? 13.117 -1.35 -37.031 1 18.42 571 GLU B CA 1
ATOM 8987 C C . GLU B 1 571 ? 12.352 -1.687 -35.75 1 18.42 571 GLU B C 1
ATOM 8989 O O . GLU B 1 571 ? 11.898 -2.818 -35.562 1 18.42 571 GLU B O 1
ATOM 8994 N N . LEU B 1 572 ? 12.969 -2.482 -34.844 1 25.08 572 LEU B N 1
ATOM 8995 C CA . LEU B 1 572 ? 14.352 -2.156 -34.531 1 25.08 572 LEU B CA 1
ATOM 8996 C C . LEU B 1 572 ? 15.281 -2.559 -35.656 1 25.08 572 LEU B C 1
ATOM 8998 O O . LEU B 1 572 ? 15.836 -3.662 -35.656 1 25.08 572 LEU B O 1
ATOM 9002 N N . ASN B 1 573 ? 14.773 -1.849 -36.375 1 20.34 573 ASN B N 1
ATOM 9003 C CA . ASN B 1 573 ? 14.398 -0.725 -37.25 1 20.34 573 ASN B CA 1
ATOM 9004 C C . ASN B 1 573 ? 14.219 0.557 -36.438 1 20.34 573 ASN B C 1
ATOM 9006 O O . ASN B 1 573 ? 13.188 0.743 -35.781 1 20.34 573 ASN B O 1
ATOM 9010 N N . TRP B 1 574 ? 15.68 0.635 -35.844 1 19.22 574 TRP B N 1
ATOM 9011 C CA . TRP B 1 574 ? 16.828 1.18 -36.562 1 19.22 574 TRP B CA 1
ATOM 9012 C C . TRP B 1 574 ? 17.703 0.062 -37.125 1 19.22 574 TRP B C 1
ATOM 9014 O O . TRP B 1 574 ? 17.969 -0.928 -36.438 1 19.22 574 TRP B O 1
ATOM 9024 N N . ALA B 1 575 ? 18.078 -0.023 -38.094 1 19.72 575 ALA B N 1
ATOM 9025 C CA . ALA B 1 575 ? 18.906 0.207 -39.281 1 19.72 575 ALA B CA 1
ATOM 9026 C C . ALA B 1 575 ? 20.219 0.894 -38.906 1 19.72 575 ALA B C 1
ATOM 9028 O O . ALA B 1 575 ? 20.219 1.879 -38.156 1 19.72 575 ALA B O 1
ATOM 9029 N N . VAL B 1 576 ? 21.922 0.597 -39.375 1 16.38 576 VAL B N 1
ATOM 9030 C CA . VAL B 1 576 ? 23.281 0.095 -39.594 1 16.38 576 VAL B CA 1
ATOM 9031 C C . VAL B 1 576 ? 24.281 1.063 -38.969 1 16.38 576 VAL B C 1
ATOM 9033 O O . VAL B 1 576 ? 25.375 0.664 -38.594 1 16.38 576 VAL B O 1
ATOM 9036 N N . HIS B 1 577 ? 24.484 2.193 -38.562 1 18.53 577 HIS B N 1
ATOM 9037 C CA . HIS B 1 577 ? 25.828 2.725 -38.75 1 18.53 577 HIS B CA 1
ATOM 9038 C C . HIS B 1 577 ? 26.875 1.838 -38.094 1 18.53 577 HIS B C 1
ATOM 9040 O O . HIS B 1 577 ? 26.625 1.287 -37.031 1 18.53 577 HIS B O 1
ATOM 9046 N N . GLN B 1 578 ? 28.188 1.694 -38.844 1 18.62 578 GLN B N 1
ATOM 9047 C CA . GLN B 1 578 ? 29.578 1.477 -39.25 1 18.62 578 GLN B CA 1
ATOM 9048 C C . GLN B 1 578 ? 30.547 1.746 -38.125 1 18.62 578 GLN B C 1
ATOM 9050 O O . GLN B 1 578 ? 30.141 2.281 -37.062 1 18.62 578 GLN B O 1
ATOM 9055 N N . SER B 1 579 ? 31.641 2.805 -38.562 1 17.83 579 SER B N 1
ATOM 9056 C CA . SER B 1 579 ? 32.938 3.463 -38.531 1 17.83 579 SER B CA 1
ATOM 9057 C C . SER B 1 579 ? 33.031 4.445 -37.375 1 17.83 579 SER B C 1
ATOM 9059 O O . SER B 1 579 ? 32.469 5.543 -37.438 1 17.83 579 SER B O 1
ATOM 9061 N N . LEU B 1 580 ? 32.625 4.434 -36.281 1 18.55 580 LEU B N 1
ATOM 9062 C CA . LEU B 1 580 ? 33.406 5.52 -35.688 1 18.55 580 LEU B CA 1
ATOM 9063 C C . LEU B 1 580 ? 34.906 5.215 -35.75 1 18.55 580 LEU B C 1
ATOM 9065 O O . LEU B 1 580 ? 35.375 4.238 -35.156 1 18.55 580 LEU B O 1
ATOM 9069 N N . PRO B 1 581 ? 35.375 5.492 -36.875 1 18.47 581 PRO B N 1
ATOM 9070 C CA . PRO B 1 581 ? 36.688 5.676 -37.5 1 18.47 581 PRO B CA 1
ATOM 9071 C C . PRO B 1 581 ? 37.719 6.23 -36.531 1 18.47 581 PRO B C 1
ATOM 9073 O O . PRO B 1 581 ? 37.344 6.871 -35.531 1 18.47 581 PRO B O 1
ATOM 9076 N N . PRO B 1 582 ? 38.781 6.152 -36.906 1 17.7 582 PRO B N 1
ATOM 9077 C CA . PRO B 1 582 ? 39.969 6.859 -36.469 1 17.7 582 PRO B CA 1
ATOM 9078 C C . PRO B 1 582 ? 39.781 8.375 -36.438 1 17.7 582 PRO B C 1
ATOM 9080 O O . PRO B 1 582 ? 39.031 8.93 -37.219 1 17.7 582 PRO B O 1
ATOM 9083 N N . SER B 1 583 ? 39.625 9 -35.375 1 16.3 583 SER B N 1
ATOM 9084 C CA . SER B 1 583 ? 40.031 10.344 -35.781 1 16.3 583 SER B CA 1
ATOM 9085 C C . SER B 1 583 ? 41.062 10.289 -36.906 1 16.3 583 SER B C 1
ATOM 9087 O O . SER B 1 583 ? 41.906 9.391 -36.938 1 16.3 583 SER B O 1
ATOM 9089 N N . PRO B 1 584 ? 40.688 10.672 -38.125 1 16.25 584 PRO B N 1
ATOM 9090 C CA . PRO B 1 584 ? 41.844 10.859 -39 1 16.25 584 PRO B CA 1
ATOM 9091 C C . PRO B 1 584 ? 43.125 11.188 -38.25 1 16.25 584 PRO B C 1
ATOM 9093 O O . PRO B 1 584 ? 43.062 11.68 -37.125 1 16.25 584 PRO B O 1
ATOM 9096 N N . LYS B 1 585 ? 43.781 11.305 -39.281 1 18.45 585 LYS B N 1
ATOM 9097 C CA . LYS B 1 585 ? 44.75 12.398 -39.375 1 18.45 585 LYS B CA 1
ATOM 9098 C C . LYS B 1 585 ? 44.062 13.727 -39.656 1 18.45 585 LYS B C 1
ATOM 9100 O O . LYS B 1 585 ? 43.219 13.82 -40.562 1 18.45 585 LYS B O 1
#

Radius of gyration: 32.2 Å; Cα contacts (8 Å, |Δi|>4): 1541; chains: 2; bounding box: 105×93×86 Å

Foldseek 3Di:
DPPDDLQAKDWDQAPLGAIWIDGSVLCVQVLQQCLVVDDPCNVVSSVCSRVPPADAFPDDPCLLVLFDWLLLLQFPCLVQLLVQLCLFPCLQQVLDDSVVLVVLSVQSPVCVVVVHRDLSNPDDSLLRLLSRLLSLLSSLVSCPVCRRVVRPRPHDDDPVSLVVSLVSNVSCPSSSVDYLSSSLNSLLSSLVSCQLLVVQVSSQVSLVVSVVSLVGSVLLEQCVLQCLNVVDPVVSLSSQSSVLSSLLSNLVSCLVVLHARPDDNVSHQHDHPLFFNPRDHSPDDPPPGPPPPSPVRVPPVPPPPDDDDPPDDDDDDDDDDPPPPPPPPPCRPRDDPVRSQSNVSNRLSSQLSVLSNLLSCQPVDDPVPNDNDPVSLVVSVVSLVVSVVVVPDDLVVPPQPPPSRNCRLVSLVSLLSSLVSLLSSLVVQCPDDCVDPSNVVSLVSNLVSLLSNLVSLLCQVVPCVVVVCVPPVPPDDNPRDLRVCSLVSLLVSLVSLVVVLVVPVPDPVSNVVSLVSNVSSLVSNVVSCVVSVVVVSSVVSCCVSPPDDDDDDDPDDPPDDDDDDPPPDVDPDPDDDDDDPDPDD/DPPDDLQAKDWDQAPLGAIWIDGSVLCVQVLQQVLVVDDPCNVVSSVCSRVVPADAQPDDPCLLVLFDWLLLLPFPCLVQLLVQLCLFPCLQQVLDDSVVLVVLSVQSPVCVVVVHRALSNNDDSLLRLLSRLLSLLSSLVSCPPCRRVVRPRPHDDDPVSLVVSLVSNVSCPSSSVDYLSSSLNSLLSSLVSCQLLVVQPSSLVSLVVSVVSLVRRVLLEQCVLQCLNVVDPVVSLSSQSSVLSSLLSNLVSCLVVLHARPDDPVSHQHDHPLFFNDRDHSDDDPPSRPPPPSPVRVPPVPPPPDDDDPPDDDDDDDDPDPPPPPPPPPCRPRDDPVRSQSNVSNVLSSQLSVLSNLLSCQPVDDPVPNDNDPVSLVVSVVSLVVSVVVVPDDLVVPPQPPPSRSCRLVNLVSLLSSLVSLLSSLVVQCPDDCVDPSNVVSLVSNLVSLLSNLVSLLCQVVPCVVVVCVPPVPPDDNPRDLRVCSLVSLLVSLVSLVVVLVVPVPDPVSNVVSLVSNVSSLVSNVVSCVVSVVVVSSVVSCCVSDPDDDPDDDDDDPPDPPPVPPPACCCCNVDDDDDPDDPDD